Protein 5QK0 (pdb70)

B-factor: mean 42.11, std 13.59, range [22.22, 99.63]

Secondary structure (DSSP, 8-state):
--EEEEEEEEEE-SSEEEEEEEEE-TTS-EEEEEEEEESS-SSSSSSEEEEEEEEE-TTS--EEEEEEEEETTTTEEEEE--EEEPPTT--HHHHHHHHHHHHH----EEEEEEEEEES-TTTB--EEEEEEEEEETTSGGGTS------TT---EEEEEEGGGHHHHHHHHHHHS--EEEHHHHHHHHHHHH-/--EEEEEEEEEE-SSEEEEEEEEE-SSS-EEEEEEEEES------SEEEEEEEEE-TTS--EEEEEEEEETTTTEEEEE-SEEEPPTT--HHHHHHHHHHHHH----EEEEEEEEEES-TTTB--EEEEEEEEEETTSGGGSS------SS---EEEEEEGGGHHHHHHHHHHTT--EEBHHHHHHHHHHHHT-/--B---EEEE--SSEEEEEEEEE-SSS-EEEEEEEEESS----SSEEEEEEEEE-TTS--EEEEEEEEETTTTEEEEE-SEEEPPTT--HHHHHHHHHHHHH----EEEEE---EES-TTTB--EEEEEEEEEETTSGGGSS------TT---EEEEEEGGGHHHHHHHHHHHSSEEEBHHHHHHHHHHHH-/--EEEEEEEEE--SS-EEEEEEEE-SSS-EEEEEEEE-----EEEEEEEE--TTS--EEEEEEEEETTTTEEEEE-SEEEPPTT--HHHHHHHHHHHHT----EEEEE---EES-TTTB--EEEEEEEE--TTSSTTSS------SS---EEEEEEGGGHHHHHHHHHHHSS-EEBHHHHHHHHHHHHT-

Solvent-accessible surface area: 31946 Å² total; per-residue (Å²): 179,20,119,50,82,56,80,60,96,74,19,104,20,65,151,6,51,0,18,35,0,28,10,42,2,33,106,54,121,74,47,86,72,23,0,1,32,48,40,67,100,97,105,37,100,0,10,2,1,0,0,0,0,11,7,69,74,103,92,44,72,55,10,0,0,0,0,50,18,16,35,3,4,42,42,22,62,0,1,4,4,0,22,21,65,17,76,106,92,40,73,22,60,41,0,0,56,66,12,0,68,50,3,1,8,23,123,15,82,68,58,54,47,7,44,31,0,0,4,10,4,16,4,0,13,2,6,16,14,3,0,4,0,36,0,68,12,79,66,91,52,9,77,88,45,77,54,62,66,45,132,23,46,62,24,96,49,25,44,6,3,31,98,47,4,14,124,80,0,56,58,54,42,93,92,48,105,22,23,1,0,0,12,0,9,0,0,1,2,0,25,126,41,65,178,18,111,56,79,60,96,110,92,65,21,98,19,72,133,10,43,2,14,76,0,34,7,47,3,24,111,49,124,68,45,78,81,10,0,0,28,55,47,78,89,92,82,66,2,8,2,1,6,0,0,0,11,2,71,77,93,178,117,156,62,12,0,0,0,0,36,14,15,33,2,3,44,40,21,60,0,0,10,7,0,29,23,66,27,84,95,92,45,77,21,63,46,0,0,57,65,10,0,93,49,6,1,10,24,34,12,85,66,59,48,45,5,47,35,0,0,14,12,1,17,4,0,19,3,7,16,13,3,0,6,0,40,0,70,13,86,61,90,111,6,80,88,50,77,60,61,79,42,140,23,60,65,29,52,59,35,42,5,16,39,110,68,3,13,54,105,0,54,43,35,35,90,141,84,165,10,21,1,4,0,9,0,7,1,0,1,2,0,18,102,33,31,158,59,139,62,97,44,80,60,110,64,18,64,33,68,152,1,12,12,62,35,9,43,19,20,14,78,110,58,54,95,84,99,88,27,6,4,21,51,62,64,53,110,86,75,5,16,2,1,0,0,0,0,10,11,68,79,123,161,101,171,47,14,0,0,0,0,23,13,16,35,3,4,40,38,15,56,0,0,3,3,0,19,24,65,19,78,152,83,50,72,20,60,43,0,0,56,59,11,0,70,53,4,1,8,24,94,13,85,67,57,47,46,4,38,33,0,0,6,22,2,26,20,1,54,2,16,15,15,2,0,5,0,36,0,72,18,81,62,91,96,6,79,88,49,79,51,70,59,39,139,17,63,82,28,98,50,24,41,5,33,29,102,67,3,14,57,98,0,60,57,41,45,91,82,82,175,13,21,2,0,0,11,0,9,0,0,1,2,0,24,133,43,74,189,24,111,68,76,54,57,111,104,80,25,60,45,101,53,2,5,5,23,16,2,24,11,47,6,35,107,58,114,82,54,97,69,34,0,4,54,28,72,110,67,37,3,2,1,0,0,0,7,18,45,111,74,170,126,172,60,26,0,1,0,1,18,35,15,25,9,13,41,48,20,44,1,0,4,2,0,27,24,115,40,83,116,88,42,78,38,62,38,2,0,49,92,14,0,40,47,6,6,16,38,64,22,54,73,50,39,45,6,52,39,0,0,9,15,2,13,7,2,40,8,16,14,27,4,0,3,0,49,5,92,21,97,64,90,66,10,80,94,39,74,81,153,74,46,114,24,69,66,41,51,69,44,48,4,31,33,106,67,2,16,49,102,0,54,39,22,30,39,61,42,84,29,26,0,0,0,10,0,4,0,0,1,2,0,32,112,27,28,172

Sequence (770 aa):
KQYIISEELISEGKWVKLEKTTYMDPTGKTRTWESVKRTTRKEQTADGVAVIPVLQRTLHYECIVLVKQFRPPMGGYCIEFPAGLIDDGETPEAAALRELEEETGYKGDIAECSPAVCMDPGLSNCTIHIVTVTINGDDAENARPKPKPGDGEFVEVISLPKNDLLQRLDALVAEEHLTVDARVYSYALALKHAKQYIISEELISEGKWVKLEKTTYMDPTGKTRTWESVKRTTRKQTADGVAVIPVLQRTLHYECIVLVKQFRPPMGGYCIEFPAGLIDDGETPEAAALRELEEETGYKGDIAECSPAVCMDPGLSNCTIHIVTVTINGDDAENARPKPKPGDGEFVEVISLPKNDLLQRLDALVAEEHLTVDARVYSYALALKHANQYIISEELISEGKWVKLEKTTYMDPTGKTRTWESVKRT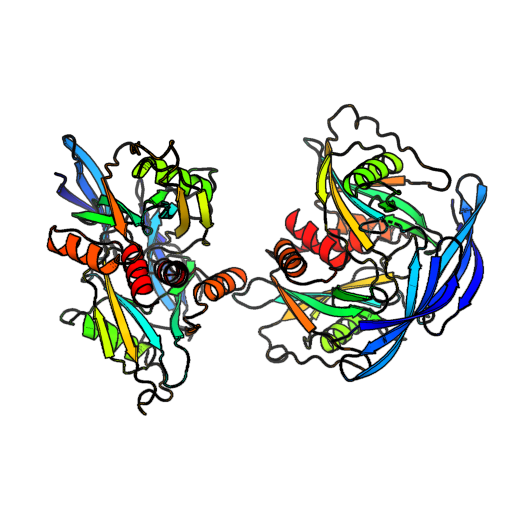TRKQTADGVAVIPVLQRTLHYECIVLVKQFRPPMGGYCIEFPAGLIDDGETPEAAALRELEEETGYKGDIAECSPAVCMDPGLSNCTIHIVTVTINGDDAENARPKPKPGDGEFVEVISLPKNDLLQRLDALVAEEHLTVDARVYSYALALKHAKQYIISEELISEGKWVKLEKTTYMDPTGKTRTWESVKRTTADGVAVIPVLQRTLHYECIVLVKQFRPPMGGYCIEFPAGLIDDGETPEAAALRELEEETGYKGDIAECSPAVCMDPGLSNCTIHIVTVTINGDDAENARPKPKPGDGEFVEVISLPKNDLLQRLDALVAEEHLTVDARRVYSYALALKHAN

Nearest PDB structures (foldseek):
  8ptt-assembly1_A  TM=1.003E+00  e=1.174E-40  Homo sapiens
  8rdz-assembly1_A  TM=1.000E+00  e=2.392E-40  Homo sapiens
  5qj4-assembly1_B  TM=1.000E+00  e=1.906E-39  Homo sapiens
  5qtm-assembly2_D  TM=9.979E-01  e=1.335E-39  Homo sapiens
  2dsb-assembly2_C  TM=9.956E-01  e=1.186E-39  Homo sapiens

Organism: Homo sapiens (NCBI:txid9606)

Foldseek 3Di:
DKDWDDWAWPDDDPFKTWIWTWMADPVGDIDIATAMETPQDDPAQFFKEFEQEWEDEPPDFIWTKWKWDQDVVVRGIEIGGQMDTADVPHHRVRRRQVSCCQQWQFRWAWDDKAGWDDDCVSHYPHTYIYTYTYTHCVDPSNVDRDHNHDPPDDIDMDIGGLLCQLVVVVVVVVPDPYYYDPVSNVSSVVSVVD/DKDWDDKAWDADDPFKGWIWTWMADPVGDIDIATEIETPQDPDQFFKAFEQEWEDDPPDFIWTKWKWFQDVVVRGIEIGGQMDGAHPPGDRVRRRQVSCCQQWQFRWDWPDKAGWDADCVSHYRHTYIYTYTYTHCVDPSNVDRDHNYDVPTDIDMDIDGLQCQLVVVVVCCVPPVYHYDPVSNVSSVCSVVVD/DDWDDWAFDADDDFKGKTKTKDADDPGDIDIAIEMETPQPPAQFFKAFEFEWEDEDVDAIWTKWKWDQDVVVRGIEIGGQMDGADPPHDRVRRRQVSCCQAWQFRWDWDDWAGWDDDCVRYYPHTYIYTYTYTHCPDPSNVDRDHNHDDPDDIDMDIGGLLCQQVVVVVVVVVDVYYYDPVSNVSSVVSVVD/DKDWDDWAWDDDDDFKTWTFTWMADPVGDIDTATAIETPCLFKAFEFEWDDDPPDFIKTKWKWDADVVVRGIEIGGQMDGDDPPDDQVCRHQVSCCQAVVFNWDFPDKDPWDDDCVSHYPRTYIYTYTHGYCVDPSNVPGDHHDDDPDDIDIDMGTLQCQLVVVVVCVVPHDYYYDPVSNVSSVVSVVVD

CATH classification: 3.90.79.10

InterPro domains:
  IPR000086 NUDIX hydrolase domain [PF00293] (60-180)
  IPR000086 NUDIX hydrolase domain [PS51462] (57-197)
  IPR015797 NUDIX hydrolase-like domain superfamily [SSF55811] (16-193)
  IPR020084 NUDIX hydrolase, conserved site [PS00893] (97-118)
  IPR020476 NUDIX hydrolase [PR00502] (92-106)
  IPR020476 NUDIX hydrolase [PR00502] (106-121)

Structure (mmCIF, N/CA/C/O backbone):
data_5QK0
#
_entry.id   5QK0
#
_cell.length_a   49.672
_cell.length_b   60.151
_cell.length_c   79.779
_cell.angle_alpha   79.370
_cell.angle_beta   80.650
_cell.angle_gamma   75.230
#
_symmetry.space_group_name_H-M   'P 1'
#
loop_
_entity.id
_entity.type
_entity.pdbx_description
1 polymer 'ADP-sugar pyrophosphatase'
2 non-polymer 'MAGNESIUM ION'
3 non-polymer 2-(3,5-dimethyl-1H-pyrazol-4-yl)aniline
4 non-polymer 1,2-ETHANEDIOL
5 non-polymer 'CHLORIDE ION'
6 water water
#
loop_
_atom_site.group_PDB
_atom_site.id
_atom_site.type_symbol
_atom_site.label_atom_id
_atom_site.label_alt_id
_atom_site.label_comp_id
_atom_site.label_asym_id
_atom_site.label_entity_id
_atom_site.label_seq_id
_atom_site.pdbx_PDB_ins_code
_atom_site.Cartn_x
_atom_site.Cartn_y
_atom_site.Cartn_z
_atom_site.occupancy
_atom_site.B_iso_or_equiv
_atom_site.auth_seq_id
_atom_site.auth_comp_id
_atom_site.auth_asym_id
_atom_site.auth_atom_id
_atom_site.pdbx_PDB_model_num
ATOM 1 N N . LYS A 1 15 ? 14.940 -1.611 -3.255 1.00 47.99 14 LYS A N 1
ATOM 2 C CA . LYS A 1 15 ? 14.952 -0.667 -2.098 1.00 47.68 14 LYS A CA 1
ATOM 3 C C . LYS A 1 15 ? 13.902 -1.052 -1.051 1.00 46.84 14 LYS A C 1
ATOM 4 O O . LYS A 1 15 ? 14.222 -1.190 0.132 1.00 47.58 14 LYS A O 1
ATOM 10 N N . GLN A 1 16 ? 12.657 -1.217 -1.500 1.00 45.54 15 GLN A N 1
ATOM 11 C CA . GLN A 1 16 ? 11.538 -1.594 -0.632 1.00 44.47 15 GLN A CA 1
ATOM 12 C C . GLN A 1 16 ? 11.123 -3.044 -0.877 1.00 43.79 15 GLN A C 1
ATOM 13 O O . GLN A 1 16 ? 11.115 -3.509 -2.019 1.00 43.43 15 GLN A O 1
ATOM 19 N N . TYR A 1 17 ? 10.771 -3.744 0.201 1.00 43.36 16 TYR A N 1
ATOM 20 C CA . TYR A 1 17 ? 10.430 -5.170 0.136 1.00 43.02 16 TYR A CA 1
ATOM 21 C C . TYR A 1 17 ? 9.546 -5.607 1.302 1.00 42.26 16 TYR A C 1
ATOM 22 O O . TYR A 1 17 ? 9.446 -4.909 2.315 1.00 42.29 16 TYR A O 1
ATOM 31 N N . ILE A 1 18 ? 8.919 -6.772 1.144 1.00 41.26 17 ILE A N 1
ATOM 32 C CA . ILE A 1 18 ? 8.012 -7.325 2.151 1.00 40.69 17 ILE A CA 1
ATOM 33 C C . ILE A 1 18 ? 8.820 -8.054 3.225 1.00 40.35 17 ILE A C 1
ATOM 34 O O . ILE A 1 18 ? 9.716 -8.840 2.908 1.00 40.40 17 ILE A O 1
ATOM 39 N N . ILE A 1 19 ? 8.484 -7.787 4.487 1.00 40.31 18 ILE A N 1
ATOM 40 C CA . ILE A 1 19 ? 9.113 -8.433 5.643 1.00 40.40 18 ILE A CA 1
ATOM 41 C C . ILE A 1 19 ? 8.256 -9.612 6.114 1.00 40.47 18 ILE A C 1
ATOM 42 O O . ILE A 1 19 ? 8.759 -10.729 6.252 1.00 40.59 18 ILE A O 1
ATOM 47 N N . SER A 1 20 ? 6.974 -9.351 6.371 1.00 40.89 19 SER A N 1
ATOM 48 C CA . SER A 1 20 ? 6.042 -10.389 6.826 1.00 41.88 19 SER A CA 1
ATOM 49 C C . SER A 1 20 ? 4.590 -10.064 6.472 1.00 42.47 19 SER A C 1
ATOM 50 O O . SER A 1 20 ? 4.250 -8.908 6.204 1.00 42.17 19 SER A O 1
ATOM 53 N N . GLU A 1 21 ? 3.752 -11.100 6.472 1.00 43.17 20 GLU A N 1
ATOM 54 C CA . GLU A 1 21 ? 2.322 -10.978 6.171 1.00 43.96 20 GLU A CA 1
ATOM 55 C C . GLU A 1 21 ? 1.505 -11.829 7.153 1.00 44.16 20 GLU A C 1
ATOM 56 O O . GLU A 1 21 ? 1.441 -13.054 7.020 1.00 44.08 20 GLU A O 1
ATOM 62 N N . GLU A 1 22 ? 0.900 -11.169 8.142 1.00 44.78 21 GLU A N 1
ATOM 63 C CA . GLU A 1 22 ? 0.103 -11.832 9.178 1.00 45.20 21 GLU A CA 1
ATOM 64 C C . GLU A 1 22 ? -1.385 -11.693 8.877 1.00 46.00 21 GLU A C 1
ATOM 65 O O . GLU A 1 22 ? -1.844 -10.612 8.506 1.00 46.55 21 GLU A O 1
ATOM 67 N N . LEU A 1 23 ? -2.134 -12.780 9.051 1.00 46.37 22 LEU A N 1
ATOM 68 C CA . LEU A 1 23 ? -3.570 -12.789 8.771 1.00 46.69 22 LEU A CA 1
ATOM 69 C C . LEU A 1 23 ? -4.352 -12.048 9.856 1.00 46.72 22 LEU A C 1
ATOM 70 O O . LEU A 1 23 ? -4.135 -12.278 11.047 1.00 46.90 22 LEU A O 1
ATOM 75 N N . ILE A 1 24 ? -5.249 -11.157 9.431 1.00 46.54 23 ILE A N 1
ATOM 76 C CA . ILE A 1 24 ? -6.218 -10.512 10.324 1.00 46.48 23 ILE A CA 1
ATOM 77 C C . ILE A 1 24 ? -7.507 -11.336 10.312 1.00 46.80 23 ILE A C 1
ATOM 78 O O . ILE A 1 24 ? -8.030 -11.689 11.371 1.00 46.34 23 ILE A O 1
ATOM 83 N N . SER A 1 25 ? -8.013 -11.627 9.113 1.00 47.20 24 SER A N 1
ATOM 84 C CA . SER A 1 25 ? -9.228 -12.428 8.939 1.00 47.50 24 SER A CA 1
ATOM 85 C C . SER A 1 25 ? -9.245 -13.110 7.569 1.00 47.53 24 SER A C 1
ATOM 86 O O . SER A 1 25 ? -8.774 -12.536 6.587 1.00 47.07 24 SER A O 1
ATOM 89 N N . GLU A 1 26 ? -9.783 -14.330 7.520 1.00 47.36 25 GLU A N 1
ATOM 90 C CA . GLU A 1 26 ? -9.942 -15.088 6.274 1.00 47.27 25 GLU A CA 1
ATOM 91 C C . GLU A 1 26 ? -11.384 -15.573 6.139 1.00 47.27 25 GLU A C 1
ATOM 92 O O . GLU A 1 26 ? -11.854 -16.367 6.958 1.00 47.43 25 GLU A O 1
ATOM 98 N N . GLY A 1 27 ? -12.075 -15.084 5.109 1.00 46.27 26 GLY A N 1
ATOM 99 C CA . GLY A 1 27 ? -13.397 -15.585 4.735 1.00 45.58 26 GLY A CA 1
ATOM 100 C C . GLY A 1 27 ? -13.283 -16.723 3.737 1.00 44.89 26 GLY A C 1
ATOM 101 O O . GLY A 1 27 ? -12.189 -17.237 3.486 1.00 44.83 26 GLY A O 1
ATOM 102 N N . LYS A 1 28 ? -14.420 -17.122 3.176 1.00 44.82 27 LYS A N 1
ATOM 103 C CA . LYS A 1 28 ? -14.460 -18.143 2.126 1.00 44.59 27 LYS A CA 1
ATOM 104 C C . LYS A 1 28 ? -13.809 -17.673 0.822 1.00 44.51 27 LYS A C 1
ATOM 105 O O . LYS A 1 28 ? -13.183 -18.471 0.119 1.00 44.90 27 LYS A O 1
ATOM 107 N N . TRP A 1 29 ? -13.957 -16.382 0.515 1.00 44.12 28 TRP A N 1
ATOM 108 C CA . TRP A 1 29 ? -13.511 -15.798 -0.758 1.00 43.95 28 TRP A CA 1
ATOM 109 C C . TRP A 1 29 ? -12.407 -14.732 -0.640 1.00 43.56 28 TRP A C 1
ATOM 110 O O . TRP A 1 29 ? -11.562 -14.632 -1.533 1.00 42.83 28 TRP A O 1
ATOM 121 N N . VAL A 1 30 ? -12.421 -13.942 0.438 1.00 43.51 29 VAL A N 1
ATOM 122 C CA . VAL A 1 30 ? -11.480 -12.828 0.634 1.00 42.99 29 VAL A CA 1
ATOM 123 C C . VAL A 1 30 ? -10.828 -12.914 2.017 1.00 42.84 29 VAL A C 1
ATOM 124 O O . VAL A 1 30 ? -11.472 -13.328 2.987 1.00 42.16 29 VAL A O 1
ATOM 128 N N . LYS A 1 31 ? -9.554 -12.518 2.093 1.00 42.20 30 LYS A N 1
ATOM 129 C CA . LYS A 1 31 ? -8.819 -12.425 3.359 1.00 42.68 30 LYS A CA 1
ATOM 130 C C . LYS A 1 31 ? -8.121 -11.069 3.505 1.00 42.40 30 LYS A C 1
ATOM 131 O O . LYS A 1 31 ? -7.703 -10.462 2.514 1.00 41.23 30 LYS A O 1
ATOM 137 N N . LEU A 1 32 ? -8.001 -10.613 4.752 1.00 42.04 31 LEU A N 1
ATOM 138 C CA . LEU A 1 32 ? -7.340 -9.355 5.091 1.00 42.04 31 LEU A CA 1
ATOM 139 C C . LEU A 1 32 ? -6.054 -9.670 5.852 1.00 41.87 31 LEU A C 1
ATOM 140 O O . LEU A 1 32 ? -6.098 -10.348 6.882 1.00 41.79 31 LEU A O 1
ATOM 145 N N . GLU A 1 33 ? -4.921 -9.187 5.335 1.00 40.97 32 GLU A N 1
ATOM 146 C CA . GLU A 1 33 ? -3.601 -9.433 5.924 1.00 40.43 32 GLU A CA 1
ATOM 147 C C . GLU A 1 33 ? -2.953 -8.134 6.398 1.00 40.05 32 GLU A C 1
ATOM 148 O O . GLU A 1 33 ? -3.101 -7.093 5.757 1.00 39.21 32 GLU A O 1
ATOM 154 N N . LYS A 1 34 ? -2.239 -8.210 7.521 1.00 39.53 33 LYS A N 1
ATOM 155 C CA . LYS A 1 34 ? -1.386 -7.122 7.999 1.00 39.52 33 LYS A CA 1
ATOM 156 C C . LYS A 1 34 ? 0.012 -7.318 7.418 1.00 39.43 33 LYS A C 1
ATOM 157 O O . LYS A 1 34 ? 0.760 -8.184 7.875 1.00 40.19 33 LYS A O 1
ATOM 159 N N . THR A 1 35 ? 0.345 -6.526 6.398 1.00 39.13 34 THR A N 1
ATOM 160 C CA . THR A 1 35 ? 1.638 -6.608 5.713 1.00 38.94 34 THR A CA 1
ATOM 161 C C . THR A 1 35 ? 2.647 -5.678 6.382 1.00 38.77 34 THR A C 1
ATOM 162 O O . THR A 1 35 ? 2.336 -4.517 6.635 1.00 38.82 34 THR A O 1
ATOM 166 N N . THR A 1 36 ? 3.843 -6.196 6.667 1.00 38.85 35 THR A N 1
ATOM 167 C CA . THR A 1 36 ? 4.958 -5.394 7.182 1.00 38.78 35 THR A CA 1
ATOM 168 C C . THR A 1 36 ? 6.015 -5.287 6.089 1.00 38.40 35 THR A C 1
ATOM 169 O O . THR A 1 36 ? 6.377 -6.294 5.473 1.00 38.31 35 THR A O 1
ATOM 173 N N . TYR A 1 37 ? 6.508 -4.071 5.856 1.00 38.38 36 TYR A N 1
ATOM 174 C CA . TYR A 1 37 ? 7.454 -3.806 4.769 1.00 38.56 36 TYR A CA 1
ATOM 175 C C . TYR A 1 37 ? 8.500 -2.765 5.151 1.00 39.73 36 TYR A C 1
ATOM 176 O O . TYR A 1 37 ? 8.323 -2.010 6.111 1.00 39.85 36 TYR A O 1
ATOM 185 N N . MET A 1 38 ? 9.583 -2.740 4.375 1.00 41.41 37 MET A N 1
ATOM 186 C CA . MET A 1 38 ? 10.684 -1.798 4.556 1.00 42.45 37 MET A CA 1
ATOM 187 C C . MET A 1 38 ? 10.527 -0.639 3.572 1.00 43.04 37 MET A C 1
ATOM 188 O O . MET A 1 38 ? 10.354 -0.868 2.373 1.00 42.38 37 MET A O 1
ATOM 193 N N . ASP A 1 39 ? 10.581 0.594 4.081 1.00 43.70 38 ASP A N 1
ATOM 194 C CA . ASP A 1 39 ? 10.527 1.805 3.245 1.00 44.14 38 ASP A CA 1
ATOM 195 C C . ASP A 1 39 ? 11.958 2.181 2.791 1.00 45.08 38 ASP A C 1
ATOM 196 O O . ASP A 1 39 ? 12.927 1.593 3.284 1.00 45.27 38 ASP A O 1
ATOM 201 N N . PRO A 1 40 ? 12.103 3.146 1.856 1.00 46.37 39 PRO A N 1
ATOM 202 C CA . PRO A 1 40 ? 13.436 3.400 1.292 1.00 47.60 39 PRO A CA 1
ATOM 203 C C . PRO A 1 40 ? 14.411 4.173 2.200 1.00 48.55 39 PRO A C 1
ATOM 204 O O . PRO A 1 40 ? 15.596 4.253 1.872 1.00 49.33 39 PRO A O 1
ATOM 208 N N . THR A 1 41 ? 13.923 4.734 3.311 1.00 49.76 40 THR A N 1
ATOM 209 C CA . THR A 1 41 ? 14.789 5.338 4.335 1.00 50.16 40 THR A CA 1
ATOM 210 C C . THR A 1 41 ? 15.364 4.316 5.332 1.00 50.60 40 THR A C 1
ATOM 211 O O . THR A 1 41 ? 16.251 4.659 6.117 1.00 50.64 40 THR A O 1
ATOM 215 N N . GLY A 1 42 ? 14.860 3.078 5.303 1.00 51.23 41 GLY A N 1
ATOM 216 C CA . GLY A 1 42 ? 15.290 2.017 6.222 1.00 51.75 41 GLY A CA 1
ATOM 217 C C . GLY A 1 42 ? 14.380 1.807 7.426 1.00 51.82 41 GLY A C 1
ATOM 218 O O . GLY A 1 42 ? 14.734 1.059 8.340 1.00 51.69 41 GLY A O 1
ATOM 219 N N . LYS A 1 43 ? 13.210 2.450 7.424 1.00 52.23 42 LYS A N 1
ATOM 220 C CA . LYS A 1 43 ? 12.222 2.329 8.500 1.00 52.62 42 LYS A CA 1
ATOM 221 C C . LYS A 1 43 ? 11.209 1.224 8.180 1.00 52.76 42 LYS A C 1
ATOM 222 O O . LYS A 1 43 ? 10.880 0.992 7.014 1.00 52.68 42 LYS A O 1
ATOM 228 N N . THR A 1 44 ? 10.717 0.560 9.226 1.00 52.47 43 THR A N 1
ATOM 229 C CA . THR A 1 44 ? 9.688 -0.474 9.098 1.00 52.23 43 THR A CA 1
ATOM 230 C C . THR A 1 44 ? 8.299 0.165 9.188 1.00 51.84 43 THR A C 1
ATOM 231 O O . THR A 1 44 ? 8.050 0.996 10.064 1.00 51.72 43 THR A O 1
ATOM 235 N N . ARG A 1 45 ? 7.411 -0.227 8.274 1.00 51.63 44 ARG A N 1
ATOM 236 C CA . ARG A 1 45 ? 6.032 0.272 8.222 1.00 51.25 44 ARG A CA 1
ATOM 237 C C . ARG A 1 45 ? 5.055 -0.881 8.001 1.00 50.19 44 ARG A C 1
ATOM 238 O O . ARG A 1 45 ? 5.446 -1.947 7.516 1.00 49.25 44 ARG A O 1
ATOM 246 N N . THR A 1 46 ? 3.790 -0.655 8.357 1.00 49.57 45 THR A N 1
ATOM 247 C CA . THR A 1 46 ? 2.725 -1.651 8.194 1.00 49.33 45 THR A CA 1
ATOM 248 C C . THR A 1 46 ? 1.698 -1.221 7.146 1.00 48.40 45 THR A C 1
ATOM 249 O O . THR A 1 46 ? 1.563 -0.032 6.843 1.00 48.06 45 THR A O 1
ATOM 253 N N . TRP A 1 47 ? 0.978 -2.205 6.608 1.00 47.68 46 TRP A N 1
ATOM 254 C CA . TRP A 1 47 ? -0.003 -1.986 5.543 1.00 47.05 46 TRP A CA 1
ATOM 255 C C . TRP A 1 47 ? -1.053 -3.105 5.538 1.00 46.38 46 TRP A C 1
ATOM 256 O O . TRP A 1 47 ? -0.732 -4.260 5.264 1.00 47.56 46 TRP A O 1
ATOM 267 N N . GLU A 1 48 ? -2.293 -2.764 5.882 1.00 45.44 47 GLU A N 1
ATOM 268 C CA . GLU A 1 48 ? -3.437 -3.670 5.713 1.00 44.93 47 GLU A CA 1
ATOM 269 C C . GLU A 1 48 ? -3.720 -3.956 4.230 1.00 44.04 47 GLU A C 1
ATOM 270 O O . GLU A 1 48 ? -4.108 -3.053 3.484 1.00 43.51 47 GLU A O 1
ATOM 276 N N . SER A 1 49 ? -3.529 -5.213 3.823 1.00 42.98 48 SER A N 1
ATOM 277 C CA . SER A 1 49 ? -3.668 -5.641 2.426 1.00 42.18 48 SER A CA 1
ATOM 278 C C . SER A 1 49 ? -4.768 -6.692 2.271 1.00 42.26 48 SER A C 1
ATOM 279 O O . SER A 1 49 ? -4.849 -7.632 3.067 1.00 42.39 48 SER A O 1
ATOM 282 N N . VAL A 1 50 ? -5.596 -6.529 1.236 1.00 41.81 49 VAL A N 1
ATOM 283 C CA . VAL A 1 50 ? -6.687 -7.459 0.917 1.00 40.96 49 VAL A CA 1
ATOM 284 C C . VAL A 1 50 ? -6.200 -8.447 -0.143 1.00 40.49 49 VAL A C 1
ATOM 285 O O . VAL A 1 50 ? -5.466 -8.056 -1.060 1.00 39.91 49 VAL A O 1
ATOM 289 N N . LYS A 1 51 ? -6.603 -9.712 -0.010 0.80 40.28 50 LYS A N 1
ATOM 290 C CA . LYS A 1 51 ? -6.243 -10.766 -0.966 0.80 40.41 50 LYS A CA 1
ATOM 291 C C . LYS A 1 51 ? -7.386 -11.765 -1.150 0.80 40.44 50 LYS A C 1
ATOM 292 O O . LYS A 1 51 ? -8.168 -12.000 -0.226 0.80 40.42 50 LYS A O 1
ATOM 298 N N . ARG A 1 52 ? -7.470 -12.345 -2.347 0.80 40.40 51 ARG A N 1
ATOM 299 C CA . ARG A 1 52 ? -8.449 -13.396 -2.646 0.80 40.29 51 ARG A CA 1
ATOM 300 C C . ARG A 1 52 ? -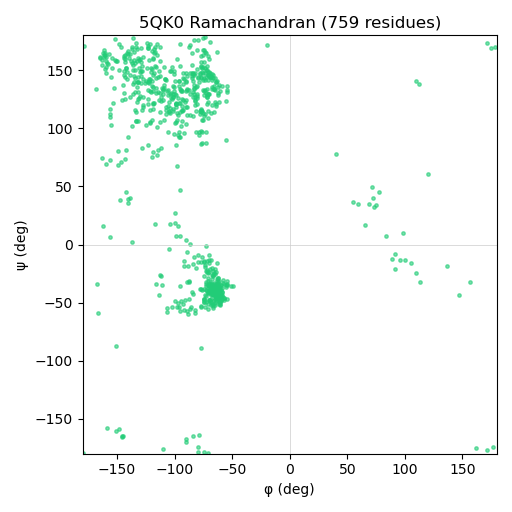7.903 -14.758 -2.223 0.80 40.40 51 ARG A C 1
ATOM 301 O O . ARG A 1 52 ? -6.706 -15.024 -2.359 0.80 40.35 51 ARG A O 1
ATOM 309 N N . THR A 1 53 ? -8.789 -15.611 -1.715 1.00 40.47 52 THR A N 1
ATOM 310 C CA . THR A 1 53 ? -8.434 -16.985 -1.310 1.00 40.90 52 THR A CA 1
ATOM 311 C C . THR A 1 53 ? -8.455 -17.961 -2.496 1.00 41.38 52 THR A C 1
ATOM 312 O O . THR A 1 53 ? -7.908 -19.062 -2.401 1.00 40.72 52 THR A O 1
ATOM 316 N N . THR A 1 54 ? -9.094 -17.561 -3.599 1.00 41.93 53 THR A N 1
ATOM 317 C CA . THR A 1 54 ? -9.269 -18.418 -4.778 1.00 43.05 53 THR A CA 1
ATOM 318 C C . THR A 1 54 ? -8.032 -18.573 -5.681 1.00 43.95 53 THR A C 1
ATOM 319 O O . THR A 1 54 ? -8.006 -19.473 -6.523 1.00 45.03 53 THR A O 1
ATOM 323 N N . ARG A 1 55 ? -7.025 -17.711 -5.520 1.00 44.95 54 ARG A N 1
ATOM 324 C CA . ARG A 1 55 ? -5.803 -17.779 -6.339 1.00 45.83 54 ARG A CA 1
ATOM 325 C C . ARG A 1 55 ? -4.886 -18.913 -5.882 1.00 46.59 54 ARG A C 1
ATOM 326 O O . ARG A 1 55 ? -4.892 -19.287 -4.706 1.00 46.86 54 ARG A O 1
ATOM 334 N N . LYS A 1 56 ? -4.103 -19.452 -6.817 1.00 47.17 55 LYS A N 1
ATOM 335 C CA . LYS A 1 56 ? -3.154 -20.532 -6.521 1.00 48.15 55 LYS A CA 1
ATOM 336 C C . LYS A 1 56 ? -1.939 -20.506 -7.462 1.00 47.89 55 LYS A C 1
ATOM 337 O O . LYS A 1 56 ? -0.922 -19.894 -7.127 1.00 47.62 55 LYS A O 1
ATOM 339 N N . GLU A 1 57 ? -2.047 -21.153 -8.625 1.00 47.88 56 GLU A N 1
ATOM 340 C CA . GLU A 1 57 ? -0.938 -21.262 -9.583 1.00 47.67 56 GLU A CA 1
ATOM 341 C C . GLU A 1 57 ? -1.084 -20.351 -10.809 1.00 47.21 56 GLU A C 1
ATOM 342 O O . GLU A 1 57 ? -0.180 -20.300 -11.646 1.00 48.02 56 GLU A O 1
ATOM 344 N N . GLN A 1 58 ? -2.208 -19.638 -10.917 1.00 45.99 57 GLN A N 1
ATOM 345 C CA . GLN A 1 58 ? -2.477 -18.777 -12.069 1.00 44.63 57 GLN A CA 1
ATOM 346 C C . GLN A 1 58 ? -1.626 -17.508 -12.030 1.00 43.59 57 GLN A C 1
ATOM 347 O O . GLN A 1 58 ? -1.311 -16.992 -10.956 1.00 44.11 57 GLN A O 1
ATOM 349 N N . THR A 1 59 ? -1.270 -17.014 -13.214 1.00 42.20 58 THR A N 1
ATOM 350 C CA . THR A 1 59 ? -0.494 -15.775 -13.358 1.00 41.32 58 THR A CA 1
ATOM 351 C C . THR A 1 59 ? -1.261 -14.533 -12.885 1.00 40.01 58 THR A C 1
ATOM 352 O O . THR A 1 59 ? -0.650 -13.520 -12.536 1.00 40.98 58 THR A O 1
ATOM 356 N N . ALA A 1 60 ? -2.592 -14.614 -12.900 1.00 37.82 59 ALA A N 1
ATOM 357 C CA . ALA A 1 60 ? -3.456 -13.586 -12.329 1.00 35.82 59 ALA A CA 1
ATOM 358 C C . ALA A 1 60 ? -4.720 -14.216 -11.749 1.00 34.33 59 ALA A C 1
ATOM 359 O O . ALA A 1 60 ? -4.987 -15.404 -11.961 1.00 33.57 59 ALA A O 1
ATOM 361 N N . ASP A 1 61 ? -5.494 -13.412 -11.025 1.00 32.61 60 ASP A N 1
ATOM 362 C CA . ASP A 1 61 ? -6.751 -13.873 -10.425 1.00 31.71 60 ASP A CA 1
ATOM 363 C C . ASP A 1 61 ? -7.820 -14.123 -11.481 1.00 30.63 60 ASP A C 1
ATOM 364 O O . ASP A 1 61 ? -8.482 -15.162 -11.460 1.00 30.40 60 ASP A O 1
ATOM 369 N N . GLY A 1 62 ? -7.985 -13.166 -12.394 1.00 28.88 61 GLY A N 1
ATOM 370 C CA . GLY A 1 62 ? -9.023 -13.247 -13.417 1.00 27.98 61 GLY A CA 1
ATOM 371 C C . GLY A 1 62 ? -8.646 -12.648 -14.751 1.00 27.36 61 GLY A C 1
ATOM 372 O O . GLY A 1 62 ? -7.470 -12.418 -15.047 1.00 26.19 61 GLY A O 1
ATOM 373 N N . VAL A 1 63 ? -9.671 -12.425 -15.567 1.00 26.74 62 VAL A N 1
ATOM 374 C CA . VAL A 1 63 ? -9.520 -11.790 -16.868 1.00 26.53 62 VAL A CA 1
ATOM 375 C C . VAL A 1 63 ? -10.614 -10.759 -17.072 1.00 26.34 62 VAL A C 1
ATOM 376 O O . VAL A 1 63 ? -11.710 -10.898 -16.533 1.00 26.42 62 VAL A O 1
ATOM 380 N N . ALA A 1 64 ? -10.287 -9.724 -17.837 1.00 26.05 63 ALA A N 1
ATOM 381 C CA . ALA A 1 64 ? -11.250 -8.755 -18.333 1.00 26.26 63 ALA A CA 1
ATOM 382 C C . ALA A 1 64 ? -11.197 -8.842 -19.848 1.00 25.49 63 ALA A C 1
ATOM 383 O O . ALA A 1 64 ? -10.112 -8.840 -20.429 1.00 26.09 63 ALA A O 1
ATOM 385 N N . VAL A 1 65 ? -12.364 -8.936 -20.482 1.00 25.66 64 VAL A N 1
ATOM 386 C CA . VAL A 1 65 ? -12.451 -9.101 -21.931 1.00 25.53 64 VAL A CA 1
ATOM 387 C C . VAL A 1 65 ? -12.867 -7.777 -22.553 1.00 25.26 64 VAL A C 1
ATOM 388 O O . VAL A 1 65 ? -13.903 -7.232 -22.191 1.00 25.06 64 VAL A O 1
ATOM 392 N N . ILE A 1 66 ? -12.049 -7.261 -23.467 1.00 25.47 65 ILE A N 1
ATOM 393 C CA . ILE A 1 66 ? -12.429 -6.121 -24.303 1.00 25.72 65 ILE A CA 1
ATOM 394 C C . ILE A 1 66 ? -12.943 -6.710 -25.622 1.00 25.59 65 ILE A C 1
ATOM 395 O O . ILE A 1 66 ? -12.138 -7.045 -26.492 1.00 24.85 65 ILE A O 1
ATOM 400 N N . PRO A 1 67 ? -14.281 -6.865 -25.765 1.00 25.48 66 PRO A N 1
ATOM 401 C CA . PRO A 1 67 ? -14.813 -7.591 -26.907 1.00 25.35 66 PRO A CA 1
ATOM 402 C C . PRO A 1 67 ? -15.251 -6.639 -28.020 1.00 25.56 66 PRO A C 1
ATOM 403 O O . PRO A 1 67 ? -16.227 -5.902 -27.856 1.00 25.86 66 PRO A O 1
ATOM 407 N N . VAL A 1 68 ? -14.521 -6.660 -29.132 1.00 25.68 67 VAL A N 1
ATOM 408 C CA . VAL A 1 68 ? -14.771 -5.761 -30.259 1.00 25.74 67 VAL A CA 1
ATOM 409 C C . VAL A 1 68 ? -15.676 -6.471 -31.268 1.00 25.70 67 VAL A C 1
ATOM 410 O O . VAL A 1 68 ? -15.225 -7.335 -32.028 1.00 25.58 67 VAL A O 1
ATOM 414 N N . LEU A 1 69 ? -16.960 -6.117 -31.253 1.00 25.82 68 LEU A N 1
ATOM 415 C CA . LEU A 1 69 ? -17.939 -6.696 -32.166 1.00 26.29 68 LEU A CA 1
ATOM 416 C C . LEU A 1 69 ? -17.778 -6.063 -33.545 1.00 27.24 68 LEU A C 1
ATOM 417 O O . LEU A 1 69 ? -18.023 -4.867 -33.710 1.00 26.94 68 LEU A O 1
ATOM 422 N N . GLN A 1 70 ? -17.358 -6.874 -34.517 1.00 27.96 69 GLN A N 1
ATOM 423 C CA . GLN A 1 70 ? -17.117 -6.426 -35.891 1.00 28.92 69 GLN A CA 1
ATOM 424 C C . GLN A 1 70 ? -18.177 -7.003 -36.825 1.00 30.20 69 GLN A C 1
ATOM 425 O O . GLN A 1 70 ? -18.492 -8.195 -36.760 1.00 30.61 69 GLN A O 1
ATOM 431 N N . ARG A 1 71 ? -18.721 -6.147 -37.688 1.00 31.78 70 ARG A N 1
ATOM 432 C CA . ARG A 1 71 ? -19.845 -6.507 -38.550 1.00 33.32 70 ARG A CA 1
ATOM 433 C C . ARG A 1 71 ? -19.775 -5.649 -39.816 1.00 33.65 70 ARG A C 1
ATOM 434 O O . ARG A 1 71 ? -19.534 -4.442 -39.739 1.00 33.05 70 ARG A O 1
ATOM 442 N N . THR A 1 72 ? -19.958 -6.283 -40.973 1.00 34.20 71 THR A N 1
ATOM 443 C CA . THR A 1 72 ? -19.871 -5.604 -42.267 1.00 34.39 71 THR A CA 1
ATOM 444 C C . THR A 1 72 ? -20.943 -4.526 -42.385 1.00 34.33 71 THR A C 1
ATOM 445 O O . THR A 1 72 ? -22.115 -4.798 -42.141 1.00 34.96 71 THR A O 1
ATOM 449 N N . LEU A 1 73 ? -20.522 -3.314 -42.752 1.00 35.00 72 LEU A N 1
ATOM 450 C CA . LEU A 1 73 ? -21.387 -2.121 -42.791 1.00 34.94 72 LEU A CA 1
ATOM 451 C C . LEU A 1 73 ? -22.007 -1.786 -41.421 1.00 34.76 72 LEU A C 1
ATOM 452 O O . LEU A 1 73 ? -23.150 -1.316 -41.338 1.00 34.79 72 LEU A O 1
ATOM 457 N N . HIS A 1 74 ? -21.244 -2.043 -40.357 1.00 33.74 73 HIS A N 1
ATOM 458 C CA . HIS A 1 74 ? -21.553 -1.567 -39.008 1.00 33.15 73 HIS A CA 1
ATOM 459 C C . HIS A 1 74 ? -20.295 -0.949 -38.424 1.00 32.44 73 HIS A C 1
ATOM 460 O O . HIS A 1 74 ? -19.185 -1.414 -38.698 1.00 32.53 73 HIS A O 1
ATOM 467 N N . TYR A 1 75 ? -20.464 0.110 -37.636 1.00 31.40 74 TYR A N 1
ATOM 468 C CA . TYR A 1 75 ? -19.367 0.625 -36.827 1.00 30.46 74 TYR A CA 1
ATOM 469 C C . TYR A 1 75 ? -19.075 -0.414 -35.748 1.00 28.89 74 TYR A C 1
ATOM 470 O O . TYR A 1 75 ? -19.991 -1.094 -35.277 1.00 27.84 74 TYR A O 1
ATOM 479 N N . GLU A 1 76 ? -17.801 -0.548 -35.387 1.00 28.54 75 GLU A N 1
ATOM 480 C CA . GLU A 1 76 ? -17.380 -1.505 -34.356 1.00 28.82 75 GLU A CA 1
ATOM 481 C C . GLU A 1 76 ? -18.029 -1.163 -33.016 1.00 27.98 75 GLU A C 1
ATOM 482 O O . GLU A 1 76 ? -18.106 0.013 -32.649 1.00 28.46 75 GLU A O 1
ATOM 488 N N . CYS A 1 77 ? -18.505 -2.188 -32.305 1.00 27.33 76 CYS A N 1
ATOM 489 C CA . CYS A 1 77 ? -19.094 -2.017 -30.974 1.00 26.29 76 CYS A CA 1
ATOM 490 C C . CYS A 1 77 ? -18.245 -2.699 -29.912 1.00 25.63 76 CYS A C 1
ATOM 491 O O . CYS A 1 77 ? -17.668 -3.759 -30.162 1.00 25.19 76 CYS A O 1
ATOM 494 N N . ILE A 1 78 ? -18.180 -2.076 -28.736 1.00 24.73 77 ILE A N 1
ATOM 495 C CA . ILE A 1 78 ? -17.608 -2.690 -27.540 1.00 24.51 77 ILE A CA 1
ATOM 496 C C . ILE A 1 78 ? -18.759 -3.332 -26.767 1.00 24.29 77 ILE A C 1
ATOM 497 O O . ILE A 1 78 ? -19.748 -2.659 -26.451 1.00 24.19 77 ILE A O 1
ATOM 502 N N . VAL A 1 79 ? -18.632 -4.627 -26.478 1.00 23.74 78 VAL A N 1
ATOM 503 C CA . VAL A 1 79 ? -19.672 -5.378 -25.779 1.00 24.05 78 VAL A CA 1
ATOM 504 C C . VAL A 1 79 ? -19.410 -5.284 -24.279 1.00 24.52 78 VAL A C 1
ATOM 505 O O . VAL A 1 79 ? -18.365 -5.720 -23.796 1.00 24.43 78 VAL A O 1
ATOM 509 N N . LEU A 1 80 ? -20.362 -4.701 -23.556 1.00 24.66 79 LEU A N 1
ATOM 510 C CA . LEU A 1 80 ? -20.261 -4.522 -22.112 1.00 24.91 79 LEU A CA 1
ATOM 511 C C . LEU A 1 80 ? -21.378 -5.296 -21.426 1.00 25.64 79 LEU A C 1
ATOM 512 O O . LEU A 1 80 ? -22.349 -5.707 -22.069 1.00 25.61 79 LEU A O 1
ATOM 517 N N . VAL A 1 81 ? -21.229 -5.486 -20.117 1.00 26.52 80 VAL A N 1
ATOM 518 C CA . VAL A 1 81 ? -22.204 -6.230 -19.312 1.00 27.54 80 VAL A CA 1
ATOM 519 C C . VAL A 1 81 ? -22.688 -5.387 -18.135 1.00 28.37 80 VAL A C 1
ATOM 520 O O . VAL A 1 81 ? -21.903 -4.662 -17.526 1.00 28.73 80 VAL A O 1
ATOM 524 N N . LYS A 1 82 ? -23.985 -5.484 -17.842 1.00 30.05 81 LYS A N 1
ATOM 525 C CA . LYS A 1 82 ? -24.611 -4.804 -16.708 1.00 31.30 81 LYS A CA 1
ATOM 526 C C . LYS A 1 82 ? -24.994 -5.859 -15.668 1.00 31.86 81 LYS A C 1
ATOM 527 O O . LYS A 1 82 ? -25.708 -6.814 -15.986 1.00 32.02 81 LYS A O 1
ATOM 533 N N . GLN A 1 83 ? -24.511 -5.679 -14.437 1.00 32.50 82 GLN A N 1
ATOM 534 C CA . GLN A 1 83 ? -24.708 -6.638 -13.344 1.00 33.44 82 GLN A CA 1
ATOM 535 C C . GLN A 1 83 ? -24.915 -5.918 -12.019 1.00 33.84 82 GLN A C 1
ATOM 536 O O . GLN A 1 83 ? -24.275 -4.894 -11.767 1.00 33.60 82 GLN A O 1
ATOM 542 N N . PHE A 1 84 ? -25.775 -6.476 -11.166 1.00 34.07 83 PHE A N 1
ATOM 543 C CA . PHE A 1 84 ? -25.852 -6.054 -9.768 1.00 34.04 83 PHE A CA 1
ATOM 544 C C . PHE A 1 84 ? -24.610 -6.566 -9.046 1.00 33.77 83 PHE A C 1
ATOM 545 O O . PHE A 1 84 ? -24.287 -7.752 -9.127 1.00 33.60 83 PHE A O 1
ATOM 553 N N . ARG A 1 85 ? -23.927 -5.662 -8.349 1.00 33.89 84 ARG A N 1
ATOM 554 C CA . ARG A 1 85 ? -22.701 -5.977 -7.626 1.00 33.84 84 ARG A CA 1
ATOM 555 C C . ARG A 1 85 ? -22.918 -5.671 -6.142 1.00 34.38 84 ARG A C 1
ATOM 556 O O . ARG A 1 85 ? -22.986 -4.498 -5.767 1.00 34.35 84 ARG A O 1
ATOM 564 N N . PRO A 1 86 ? -23.047 -6.722 -5.297 1.00 35.21 85 PRO A N 1
ATOM 565 C CA . PRO A 1 86 ? -23.331 -6.525 -3.864 1.00 35.89 85 PRO A CA 1
ATOM 566 C C . PRO A 1 86 ? -22.377 -5.608 -3.079 1.00 36.43 85 PRO A C 1
ATOM 567 O O . PRO A 1 86 ? -22.846 -4.904 -2.185 1.00 37.19 85 PRO A O 1
ATOM 571 N N . PRO A 1 87 ? -21.063 -5.604 -3.399 1.00 37.04 86 PRO A N 1
ATOM 572 C CA . PRO A 1 87 ? -20.178 -4.626 -2.743 1.00 37.35 86 PRO A CA 1
ATOM 573 C C . PRO A 1 87 ? -20.529 -3.167 -3.050 1.00 38.08 86 PRO A C 1
ATOM 574 O O . PRO A 1 87 ? -20.555 -2.340 -2.138 1.00 38.81 86 PRO A O 1
ATOM 578 N N . MET A 1 88 ? -20.804 -2.868 -4.317 1.00 37.89 87 MET A N 1
ATOM 579 C CA . MET A 1 88 ? -21.222 -1.521 -4.728 1.00 37.53 87 MET A CA 1
ATOM 580 C C . MET A 1 88 ? -22.637 -1.143 -4.279 1.00 37.39 87 MET A C 1
ATOM 581 O O . MET A 1 88 ? -22.943 0.045 -4.157 1.00 37.88 87 MET A O 1
ATOM 586 N N . GLY A 1 89 ? -23.491 -2.140 -4.046 1.00 37.25 88 GLY A N 1
ATOM 587 C CA . GLY A 1 89 ? -24.878 -1.908 -3.645 1.00 36.98 88 GLY A CA 1
ATOM 588 C C . GLY A 1 89 ? -25.726 -1.370 -4.784 1.00 36.65 88 GLY A C 1
ATOM 589 O O . GLY A 1 89 ? -26.572 -0.498 -4.579 1.00 36.90 88 GLY A O 1
ATOM 590 N N . GLY A 1 90 ? -25.499 -1.900 -5.983 1.00 35.46 89 GLY A N 1
ATOM 591 C CA . GLY A 1 90 ? -26.167 -1.417 -7.186 1.00 35.12 89 GLY A CA 1
ATOM 592 C C . GLY A 1 90 ? -25.599 -2.013 -8.460 1.00 34.60 89 GLY A C 1
ATOM 593 O O . GLY A 1 90 ? -24.702 -2.859 -8.419 1.00 33.91 89 GLY A O 1
ATOM 594 N N . TYR A 1 91 ? -26.126 -1.557 -9.592 1.00 34.87 90 TYR A N 1
ATOM 595 C CA . TYR A 1 91 ? -25.740 -2.082 -10.903 1.00 34.45 90 TYR A CA 1
ATOM 596 C C . TYR A 1 91 ? -24.473 -1.412 -11.434 1.00 33.52 90 TYR A C 1
ATOM 597 O O . TYR A 1 91 ? -24.230 -0.232 -11.171 1.00 34.16 90 TYR A O 1
ATOM 606 N N . CYS A 1 92 ? -23.670 -2.183 -12.169 1.00 32.57 91 CYS A N 1
ATOM 607 C CA . CYS A 1 92 ? -22.389 -1.719 -12.702 1.00 31.58 91 CYS A CA 1
ATOM 608 C C . CYS A 1 92 ? -22.211 -2.122 -14.160 1.00 30.76 91 CYS A C 1
ATOM 609 O O . CYS A 1 92 ? -22.558 -3.239 -14.537 1.00 30.62 91 CYS A O 1
ATOM 612 N N . ILE A 1 93 ? -21.656 -1.211 -14.962 1.00 29.82 92 ILE A N 1
ATOM 613 C CA . ILE A 1 93 ? -21.351 -1.473 -16.373 1.00 28.69 92 ILE A CA 1
ATOM 614 C C . ILE A 1 93 ? -19.855 -1.756 -16.502 1.00 27.91 92 ILE A C 1
ATOM 615 O O . ILE A 1 93 ? -19.023 -0.885 -16.226 1.00 27.88 92 ILE A O 1
ATOM 620 N N . GLU A 1 94 ? -19.527 -2.976 -16.925 1.00 26.50 93 GLU A N 1
ATOM 621 C CA . GLU A 1 94 ? -18.150 -3.464 -16.942 1.00 26.12 93 GLU A CA 1
ATOM 622 C C . GLU A 1 94 ? -17.838 -4.179 -18.246 1.00 25.52 93 GLU A C 1
ATOM 623 O O . GLU A 1 94 ? -18.738 -4.532 -19.010 1.00 26.33 93 GLU A O 1
ATOM 629 N N . PHE A 1 95 ? -16.547 -4.391 -18.483 1.00 24.70 94 PHE A N 1
ATOM 630 C CA . PHE A 1 95 ? -16.091 -5.388 -19.445 1.00 24.41 94 PHE A CA 1
ATOM 631 C C . PHE A 1 95 ? -16.503 -6.772 -18.928 1.00 24.40 94 PHE A C 1
ATOM 632 O O . PHE A 1 95 ? -16.479 -6.999 -17.711 1.00 24.24 94 PHE A O 1
ATOM 640 N N . PRO A 1 96 ? -16.895 -7.696 -19.833 1.00 24.31 95 PRO A N 1
ATOM 641 C CA . PRO A 1 96 ? -17.086 -9.089 -19.403 1.00 24.59 95 PRO A CA 1
ATOM 642 C C . PRO A 1 96 ? -15.837 -9.634 -18.718 1.00 25.14 95 PRO A C 1
ATOM 643 O O . PRO A 1 96 ? -14.723 -9.386 -19.186 1.00 25.51 95 PRO A O 1
ATOM 647 N N . ALA A 1 97 ? -16.022 -10.342 -17.609 1.00 25.79 96 ALA A N 1
ATOM 648 C CA . ALA A 1 97 ? -14.898 -10.732 -16.766 1.00 26.09 96 ALA A CA 1
ATOM 649 C C . ALA A 1 97 ? -15.245 -11.857 -15.807 1.00 26.27 96 ALA A C 1
ATOM 650 O O . ALA A 1 97 ? -16.414 -12.084 -15.492 1.00 25.49 96 ALA A O 1
ATOM 652 N N . GLY A 1 98 ? -14.208 -12.541 -15.337 1.00 27.10 97 GLY A N 1
ATOM 653 C CA . GLY A 1 98 ? -14.346 -13.589 -14.326 1.00 27.95 97 GLY A CA 1
ATOM 654 C C . GLY A 1 98 ? -12.996 -14.168 -13.958 1.00 28.51 97 GLY A C 1
ATOM 655 O O . GLY A 1 98 ? -11.992 -13.879 -14.613 1.00 28.11 97 GLY A O 1
ATOM 656 N N . LEU A 1 99 ? -12.971 -14.990 -12.911 1.00 28.99 98 LEU A N 1
ATOM 657 C CA . LEU A 1 99 ? -11.723 -15.596 -12.445 1.00 29.34 98 LEU A CA 1
ATOM 658 C C . LEU A 1 99 ? -11.220 -16.678 -13.396 1.00 29.27 98 LEU A C 1
ATOM 659 O O . LEU A 1 99 ? -11.997 -17.292 -14.126 1.00 28.70 98 LEU A O 1
ATOM 664 N N . ILE A 1 100 ? -9.909 -16.888 -13.380 1.00 29.52 99 ILE A N 1
ATOM 665 C CA . ILE A 1 100 ? -9.272 -17.941 -14.155 1.00 30.30 99 ILE A CA 1
ATOM 666 C C . ILE A 1 100 ? -9.386 -19.220 -13.327 1.00 30.99 99 ILE A C 1
ATOM 667 O O . ILE A 1 100 ? -9.004 -19.232 -12.155 1.00 30.97 99 ILE A O 1
ATOM 672 N N . ASP A 1 101 ? -9.925 -20.281 -13.929 1.00 32.05 100 ASP A N 1
ATOM 673 C CA . ASP A 1 101 ? -10.005 -21.589 -13.263 1.00 33.10 100 ASP A CA 1
ATOM 674 C C . ASP A 1 101 ? -8.610 -22.196 -13.127 1.00 33.18 100 ASP A C 1
ATOM 675 O O . ASP A 1 101 ? -7.688 -21.814 -13.848 1.00 33.13 100 ASP A O 1
ATOM 680 N N . ASP A 1 102 ? -8.466 -23.142 -12.199 1.00 34.02 101 ASP A N 1
ATOM 681 C CA . ASP A 1 102 ? -7.191 -23.835 -11.983 1.00 34.48 101 ASP A CA 1
ATOM 682 C C . ASP A 1 102 ? -6.813 -24.660 -13.215 1.00 34.64 101 ASP A C 1
ATOM 683 O O . ASP A 1 102 ? -7.589 -25.510 -13.657 1.00 35.14 101 ASP A O 1
ATOM 685 N N . GLY A 1 103 ? -5.633 -24.383 -13.775 1.00 34.58 102 GLY A N 1
ATOM 686 C CA . GLY A 1 103 ? -5.157 -25.046 -14.996 1.00 34.62 102 GLY A CA 1
ATOM 687 C C . GLY A 1 103 ? -5.569 -24.381 -16.303 1.00 34.53 102 GLY A C 1
ATOM 688 O O . GLY A 1 103 ? -5.033 -24.716 -17.363 1.00 35.56 102 GLY A O 1
ATOM 689 N N . GLU A 1 104 ? -6.506 -23.433 -16.234 1.00 34.11 103 GLU A N 1
ATOM 690 C CA . GLU A 1 104 ? -7.021 -22.730 -17.406 1.00 33.45 103 GLU A CA 1
ATOM 691 C C . GLU A 1 104 ? -6.081 -21.580 -17.774 1.00 32.59 103 GLU A C 1
ATOM 692 O O . GLU A 1 104 ? -5.640 -20.837 -16.897 1.00 32.53 103 GLU A O 1
ATOM 698 N N . THR A 1 105 ? -5.771 -21.446 -19.063 1.00 32.45 104 THR A N 1
ATOM 699 C CA . THR A 1 105 ? -4.929 -20.343 -19.559 1.00 32.90 104 THR A CA 1
ATOM 700 C C . THR A 1 105 ? -5.776 -19.051 -19.629 1.00 32.25 104 THR A C 1
ATOM 701 O O . THR A 1 105 ? -7.001 -19.137 -19.770 1.00 32.43 104 THR A O 1
ATOM 705 N N . PRO A 1 106 ? -5.147 -17.855 -19.498 1.00 31.10 105 PRO A N 1
ATOM 706 C CA . PRO A 1 106 ? -5.947 -16.613 -19.528 1.00 30.62 105 PRO A CA 1
ATOM 707 C C . PRO A 1 106 ? -6.829 -16.426 -20.772 1.00 29.49 105 PRO A C 1
ATOM 708 O O . PRO A 1 106 ? -7.946 -15.926 -20.657 1.00 29.90 105 PRO A O 1
ATOM 712 N N . GLU A 1 107 ? -6.338 -16.846 -21.934 1.00 29.41 106 GLU A N 1
ATOM 713 C CA . GLU A 1 107 ? -7.079 -16.711 -23.193 1.00 28.93 106 GLU A CA 1
ATOM 714 C C . GLU A 1 107 ? -8.349 -17.569 -23.216 1.00 28.00 106 GLU A C 1
ATOM 715 O O . GLU A 1 107 ? -9.381 -17.138 -23.729 1.00 27.24 106 GLU A O 1
ATOM 721 N N . ALA A 1 108 ? -8.268 -18.769 -22.643 1.00 27.68 107 ALA A N 1
ATOM 722 C CA . ALA A 1 108 ? -9.411 -19.683 -22.559 1.00 27.27 107 ALA A CA 1
ATOM 723 C C . ALA A 1 108 ? -10.451 -19.164 -21.570 1.00 26.94 107 ALA A C 1
ATOM 724 O O . ALA A 1 108 ? -11.649 -19.252 -21.832 1.00 26.98 107 ALA A O 1
ATOM 726 N N . ALA A 1 109 ? -9.984 -18.628 -20.440 1.00 26.56 108 ALA A N 1
ATOM 727 C CA . ALA A 1 109 ? -10.856 -17.991 -19.447 1.00 26.27 108 ALA A CA 1
ATOM 728 C C . ALA A 1 109 ? -11.636 -16.820 -20.044 1.00 26.41 108 ALA A C 1
ATOM 729 O O . ALA A 1 109 ? -12.841 -16.693 -19.814 1.00 26.44 108 ALA A O 1
ATOM 731 N N . ALA A 1 110 ? -10.941 -15.986 -20.817 1.00 26.37 109 ALA A N 1
ATOM 732 C CA . ALA A 1 110 ? -11.547 -14.839 -21.507 1.00 26.46 109 ALA A CA 1
ATOM 733 C C . ALA A 1 110 ? -12.646 -15.257 -22.487 1.00 26.47 109 ALA A C 1
ATOM 734 O O . ALA A 1 110 ? -13.741 -14.693 -22.474 1.00 26.44 109 ALA A O 1
ATOM 736 N N . LEU A 1 111 ? -12.346 -16.248 -23.325 1.00 26.68 110 LEU A N 1
ATOM 737 C CA . LEU A 1 111 ? -13.311 -16.759 -24.309 1.00 26.80 110 LEU A CA 1
ATOM 738 C C . LEU A 1 111 ? -14.515 -17.446 -23.659 1.00 26.97 110 LEU A C 1
ATOM 739 O O . LEU A 1 111 ? -15.640 -17.289 -24.135 1.00 26.73 110 LEU A O 1
ATOM 744 N N . ARG A 1 112 ? -14.276 -18.199 -22.584 1.00 26.96 111 ARG A N 1
ATOM 745 C CA . ARG A 1 112 ? -15.352 -18.853 -21.824 1.00 27.59 111 ARG A CA 1
ATOM 746 C C . ARG A 1 112 ? -16.272 -17.827 -21.159 1.00 27.90 111 ARG A C 1
ATOM 747 O O . ARG A 1 112 ? -17.494 -17.897 -21.312 1.00 27.44 111 ARG A O 1
ATOM 755 N N . GLU A 1 113 ? -15.675 -16.890 -20.421 1.00 28.23 112 GLU A N 1
ATOM 756 C CA . GLU A 1 113 ? -16.427 -15.844 -19.709 1.00 28.13 112 GLU A CA 1
ATOM 757 C C . GLU A 1 113 ? -17.222 -14.941 -20.654 1.00 27.95 112 GLU A C 1
ATOM 758 O O . GLU A 1 113 ? -18.337 -14.531 -20.324 1.00 28.17 112 GLU A O 1
ATOM 764 N N . LEU A 1 114 ? -16.654 -14.646 -21.822 1.00 27.77 113 LEU A N 1
ATOM 765 C CA . LEU A 1 114 ? -17.355 -13.877 -22.853 1.00 27.77 113 LEU A CA 1
ATOM 766 C C . LEU A 1 114 ? -18.601 -14.624 -23.341 1.00 28.14 113 LEU A C 1
ATOM 767 O O . LEU A 1 114 ? -19.679 -14.032 -23.428 1.00 28.08 113 LEU A O 1
ATOM 772 N N . GLU A 1 115 ? -18.461 -15.920 -23.625 1.00 28.67 114 GLU A N 1
ATOM 773 C CA . GLU A 1 115 ? -19.606 -16.741 -24.050 1.00 29.53 114 GLU A CA 1
ATOM 774 C C . GLU A 1 115 ? -20.669 -16.881 -22.955 1.00 29.57 114 GLU A C 1
ATOM 775 O O . GLU A 1 115 ? -21.861 -16.758 -23.236 1.00 29.03 114 GLU A O 1
ATOM 781 N N . GLU A 1 116 ? -20.237 -17.139 -21.722 1.00 29.84 115 GLU A N 1
ATOM 782 C CA . GLU A 1 116 ? -21.160 -17.311 -20.592 1.00 30.34 115 GLU A CA 1
ATOM 783 C C . GLU A 1 116 ? -21.981 -16.051 -20.287 1.00 30.21 115 GLU A C 1
ATOM 784 O O . GLU A 1 116 ? -23.181 -16.142 -20.032 1.00 29.89 115 GLU A O 1
ATOM 790 N N . GLU A 1 117 ? -21.339 -14.885 -20.339 1.00 29.96 116 GLU A N 1
ATOM 791 C CA . GLU A 1 117 ? -21.987 -13.623 -19.967 1.00 30.00 116 GLU A CA 1
ATOM 792 C C . GLU A 1 117 ? -22.707 -12.904 -21.109 1.00 29.75 116 GLU A C 1
ATOM 793 O O . GLU A 1 117 ? -23.706 -12.227 -20.863 1.00 30.28 116 GLU A O 1
ATOM 799 N N . THR A 1 118 ? -22.198 -13.038 -22.335 1.00 29.01 117 THR A N 1
ATOM 800 C CA . THR A 1 118 ? -22.779 -12.372 -23.510 1.00 28.91 117 THR A CA 1
ATOM 801 C C . THR A 1 118 ? -23.453 -13.315 -24.516 1.00 28.94 117 THR A C 1
ATOM 802 O O . THR A 1 118 ? -24.442 -12.933 -25.147 1.00 29.24 117 THR A O 1
ATOM 806 N N . GLY A 1 119 ? -22.903 -14.520 -24.678 1.00 28.28 118 GLY A N 1
ATOM 807 C CA . GLY A 1 119 ? -23.343 -15.460 -25.713 1.00 28.25 118 GLY A CA 1
ATOM 808 C C . GLY A 1 119 ? -22.453 -15.482 -26.947 1.00 27.85 118 GLY A C 1
ATOM 809 O O . GLY A 1 119 ? -22.573 -16.391 -27.769 1.00 27.52 118 GLY A O 1
ATOM 810 N N . TYR A 1 120 ? -21.560 -14.497 -27.080 1.00 27.54 119 TYR A N 1
ATOM 811 C CA . TYR A 1 120 ? -20.705 -14.374 -28.263 1.00 27.50 119 TYR A CA 1
ATOM 812 C C . TYR A 1 120 ? -19.519 -15.335 -28.218 1.00 27.58 119 TYR A C 1
ATOM 813 O O . TYR A 1 120 ? -18.916 -15.536 -27.161 1.00 27.62 119 TYR A O 1
ATOM 822 N N . LYS A 1 121 ? -19.203 -15.917 -29.376 1.00 27.82 120 LYS A N 1
ATOM 823 C CA . LYS A 1 121 ? -17.986 -16.703 -29.571 1.00 27.67 120 LYS A CA 1
ATOM 824 C C . LYS A 1 121 ? -16.934 -15.821 -30.230 1.00 27.28 120 LYS A C 1
ATOM 825 O O . LYS A 1 121 ? -17.033 -15.507 -31.423 1.00 27.05 120 LYS A O 1
ATOM 831 N N . GLY A 1 122 ? -15.926 -15.429 -29.454 1.00 27.29 121 GLY A N 1
ATOM 832 C CA . GLY A 1 122 ? -14.885 -14.522 -29.920 1.00 27.42 121 GLY A CA 1
ATOM 833 C C . GLY A 1 122 ? -13.636 -15.214 -30.430 1.00 27.79 121 GLY A C 1
ATOM 834 O O . GLY A 1 122 ? -13.491 -16.432 -30.310 1.00 28.44 121 GLY A O 1
ATOM 835 N N . ASP A 1 123 ? -12.743 -14.414 -31.009 1.00 27.76 122 ASP A N 1
ATOM 836 C CA . ASP A 1 123 ? -11.424 -14.853 -31.472 1.00 28.11 122 ASP A CA 1
ATOM 837 C C . ASP A 1 123 ? -10.366 -14.001 -30.776 1.00 28.12 122 ASP A C 1
ATOM 838 O O . ASP A 1 123 ? -10.478 -12.771 -30.753 1.00 27.69 122 ASP A O 1
ATOM 843 N N . ILE A 1 124 ? -9.329 -14.643 -30.238 1.00 28.53 123 ILE A N 1
ATOM 844 C CA . ILE A 1 124 ? -8.284 -13.936 -29.488 1.00 29.14 123 ILE A CA 1
ATOM 845 C C . ILE A 1 124 ? -7.509 -12.990 -30.411 1.00 28.76 123 ILE A C 1
ATOM 846 O O . ILE A 1 124 ? -7.132 -13.373 -31.520 1.00 29.08 123 ILE A O 1
ATOM 851 N N . ALA A 1 125 ? -7.305 -11.755 -29.950 1.00 28.84 124 ALA A N 1
ATOM 852 C CA . ALA A 1 125 ? -6.488 -10.760 -30.658 1.00 29.25 124 ALA A CA 1
ATOM 853 C C . ALA A 1 125 ? -5.155 -10.570 -29.945 1.00 29.55 124 ALA A C 1
ATOM 854 O O . ALA A 1 125 ? -4.088 -10.702 -30.554 1.00 30.18 124 ALA A O 1
ATOM 856 N N . GLU A 1 126 ? -5.222 -10.253 -28.655 1.00 29.70 125 GLU A N 1
ATOM 857 C CA . GLU A 1 126 ? -4.024 -10.093 -27.829 1.00 30.48 125 GLU A CA 1
ATOM 858 C C . GLU A 1 126 ? -4.343 -10.235 -26.343 1.00 29.93 125 GLU A C 1
ATOM 859 O O . GLU A 1 126 ? -5.489 -10.063 -25.917 1.00 29.35 125 GLU A O 1
ATOM 865 N N . CYS A 1 127 ? -3.314 -10.569 -25.570 1.00 29.74 126 CYS A N 1
ATOM 866 C CA . CYS A 1 127 ? -3.448 -10.816 -24.139 1.00 29.83 126 CYS A CA 1
ATOM 867 C C . CYS A 1 127 ? -2.363 -10.047 -23.401 1.00 29.58 126 CYS A C 1
ATOM 868 O O . CYS A 1 127 ? -1.177 -10.204 -23.703 1.00 29.93 126 CYS A O 1
ATOM 871 N N . SER A 1 128 ? -2.777 -9.223 -22.440 1.00 29.36 127 SER A N 1
ATOM 872 C CA . SER A 1 128 ? -1.853 -8.401 -21.657 1.00 28.90 127 SER A CA 1
ATOM 873 C C . SER A 1 128 ? -1.104 -9.244 -20.630 1.00 28.68 127 SER A C 1
ATOM 874 O O . SER A 1 128 ? -1.532 -10.357 -20.318 1.00 28.62 127 SER A O 1
ATOM 877 N N . PRO A 1 129 ? 0.006 -8.707 -20.085 1.00 28.70 128 PRO A N 1
ATOM 878 C CA . PRO A 1 129 ? 0.547 -9.290 -18.854 1.00 28.67 128 PRO A CA 1
ATOM 879 C C . PRO A 1 129 ? -0.376 -9.033 -17.657 1.00 28.26 128 PRO A C 1
ATOM 880 O O . PRO A 1 129 ? -1.374 -8.315 -17.779 1.00 28.25 128 PRO A O 1
ATOM 884 N N . ALA A 1 130 ? -0.041 -9.627 -16.516 1.00 27.81 129 ALA A N 1
ATOM 885 C CA . ALA A 1 130 ? -0.799 -9.422 -15.286 1.00 27.49 129 ALA A CA 1
ATOM 886 C C . ALA A 1 130 ? -0.761 -7.946 -14.875 1.00 27.44 129 ALA A C 1
ATOM 887 O O . ALA A 1 130 ? 0.321 -7.383 -14.700 1.00 27.59 129 ALA A O 1
ATOM 889 N N . VAL A 1 131 ? -1.942 -7.336 -14.736 1.00 26.53 130 VAL A N 1
ATOM 890 C CA . VAL A 1 131 ? -2.077 -5.913 -14.378 1.00 26.34 130 VAL A CA 1
ATOM 891 C C . VAL A 1 131 ? -2.904 -5.767 -13.101 1.00 26.72 130 VAL A C 1
ATOM 892 O O . VAL A 1 131 ? -3.875 -6.497 -12.905 1.00 26.65 130 VAL A O 1
ATOM 896 N N . CYS A 1 132 ? -2.525 -4.816 -12.244 1.00 26.78 131 CYS A N 1
ATOM 897 C CA . CYS A 1 132 ? -3.104 -4.706 -10.900 1.00 27.28 131 CYS A CA 1
ATOM 898 C C . CYS A 1 132 ? -4.418 -3.923 -10.888 1.00 27.81 131 CYS A C 1
ATOM 899 O O . CYS A 1 132 ? -4.566 -2.921 -11.595 1.00 28.51 131 CYS A O 1
ATOM 902 N N . MET A 1 133 ? -5.359 -4.394 -10.070 1.00 28.18 132 MET A N 1
ATOM 903 C CA . MET A 1 133 ? -6.719 -3.851 -10.018 1.00 28.95 132 MET A CA 1
ATOM 904 C C . MET A 1 133 ? -6.867 -2.632 -9.112 1.00 29.80 132 MET A C 1
ATOM 905 O O . MET A 1 133 ? -7.588 -1.692 -9.450 1.00 30.66 132 MET A O 1
ATOM 910 N N . ASP A 1 134 ? -6.215 -2.667 -7.954 1.00 30.26 133 ASP A N 1
ATOM 911 C CA . ASP A 1 134 ? -6.275 -1.572 -6.985 1.00 30.82 133 ASP A CA 1
ATOM 912 C C . ASP A 1 134 ? -5.098 -1.771 -6.021 1.00 30.91 133 ASP A C 1
ATOM 913 O O . ASP A 1 134 ? -5.290 -2.209 -4.885 1.00 30.84 133 ASP A O 1
ATOM 918 N N . PRO A 1 135 ? -3.867 -1.461 -6.484 1.00 30.85 134 PRO A N 1
ATOM 919 C CA . PRO A 1 135 ? -2.640 -1.909 -5.811 1.00 31.04 134 PRO A CA 1
ATOM 920 C C . PRO A 1 135 ? -2.385 -1.301 -4.424 1.00 30.96 134 PRO A C 1
ATOM 921 O O . PRO A 1 135 ? -1.646 -1.888 -3.637 1.00 31.39 134 PRO A O 1
ATOM 925 N N . GLY A 1 136 ? -2.978 -0.144 -4.138 1.00 31.48 135 GLY A N 1
ATOM 926 C CA . GLY A 1 136 ? -2.978 0.416 -2.784 1.00 32.18 135 GLY A CA 1
ATOM 927 C C . GLY A 1 136 ? -3.800 -0.391 -1.789 1.00 32.54 135 GLY A C 1
ATOM 928 O O . GLY A 1 136 ? -3.491 -0.402 -0.596 1.00 33.06 135 GLY A O 1
ATOM 929 N N . LEU A 1 137 ? -4.842 -1.065 -2.282 1.00 32.90 136 LEU A N 1
ATOM 930 C CA . LEU A 1 137 ? -5.749 -1.862 -1.453 1.00 32.84 136 LEU A CA 1
ATOM 931 C C . LEU A 1 137 ? -5.407 -3.354 -1.457 1.00 32.78 136 LEU A C 1
ATOM 932 O O . LEU A 1 137 ? -5.246 -3.954 -0.390 1.00 32.49 136 LEU A O 1
ATOM 937 N N . SER A 1 138 ? -5.306 -3.944 -2.650 1.00 32.84 137 SER A N 1
ATOM 938 C CA . SER A 1 138 ? -5.207 -5.402 -2.800 1.00 32.55 137 SER A CA 1
ATOM 939 C C . SER A 1 138 ? -4.105 -5.874 -3.745 1.00 32.55 137 SER A C 1
ATOM 940 O O . SER A 1 138 ? -3.539 -5.085 -4.504 1.00 32.20 137 SER A O 1
ATOM 943 N N . ASN A 1 139 ? -3.837 -7.182 -3.699 1.00 31.32 138 ASN A N 1
ATOM 944 C CA . ASN A 1 139 ? -2.907 -7.842 -4.628 1.00 31.49 138 ASN A CA 1
ATOM 945 C C . ASN A 1 139 ? -3.579 -8.298 -5.932 1.00 30.65 138 ASN A C 1
ATOM 946 O O . ASN A 1 139 ? -2.917 -8.892 -6.785 1.00 30.37 138 ASN A O 1
ATOM 951 N N . CYS A 1 140 ? -4.880 -8.041 -6.072 1.00 30.36 139 CYS A N 1
ATOM 952 C CA . CYS A 1 140 ? -5.671 -8.585 -7.172 1.00 30.66 139 CYS A CA 1
ATOM 953 C C . CYS A 1 140 ? -5.156 -8.131 -8.531 1.00 30.20 139 CYS A C 1
ATOM 954 O O . CYS A 1 140 ? -4.882 -6.944 -8.734 1.00 29.52 139 CYS A O 1
ATOM 957 N N . THR A 1 141 ? -5.003 -9.094 -9.440 1.00 29.67 140 THR A N 1
ATOM 958 C CA . THR A 1 141 ? -4.531 -8.831 -10.794 1.00 28.84 140 THR A CA 1
ATOM 959 C C . THR A 1 141 ? -5.429 -9.510 -11.812 1.00 28.23 140 THR A C 1
ATOM 960 O O . THR A 1 141 ? -6.168 -10.445 -11.487 1.00 27.65 140 THR A O 1
ATOM 964 N N . ILE A 1 142 ? -5.356 -9.021 -13.045 1.00 27.80 141 ILE A N 1
ATOM 965 C CA . ILE A 1 142 ? -6.048 -9.625 -14.177 1.00 27.24 141 ILE A CA 1
ATOM 966 C C . ILE A 1 142 ? -5.171 -9.583 -15.419 1.00 26.86 141 ILE A C 1
ATOM 967 O O . ILE A 1 142 ? -4.178 -8.855 -15.461 1.00 26.92 141 ILE A O 1
ATOM 972 N N . HIS A 1 143 ? -5.535 -10.388 -16.412 1.00 26.00 142 HIS A N 1
ATOM 973 C CA . HIS A 1 143 ? -5.056 -10.215 -17.776 1.00 25.82 142 HIS A CA 1
ATOM 974 C C . HIS A 1 143 ? -6.172 -9.541 -18.558 1.00 25.33 142 HIS A C 1
ATOM 975 O O . HIS A 1 143 ? -7.325 -9.976 -18.500 1.00 25.58 142 HIS A O 1
ATOM 982 N N . ILE A 1 144 ? -5.837 -8.462 -19.261 1.00 24.90 143 ILE A N 1
ATOM 983 C CA . ILE A 1 144 ? -6.778 -7.793 -20.151 1.00 24.38 143 ILE A CA 1
ATOM 984 C C . ILE A 1 144 ? -6.640 -8.451 -21.517 1.00 23.82 143 ILE A C 1
ATOM 985 O O . ILE A 1 144 ? -5.607 -8.314 -22.173 1.00 23.55 143 ILE A O 1
ATOM 990 N N . VAL A 1 145 ? -7.679 -9.177 -21.927 1.00 23.69 144 VAL A N 1
ATOM 991 C CA . VAL A 1 145 ? -7.663 -9.947 -23.171 1.00 23.93 144 VAL A CA 1
ATOM 992 C C . VAL A 1 145 ? -8.556 -9.254 -24.195 1.00 24.09 144 VAL A C 1
ATOM 993 O O . VAL A 1 145 ? -9.769 -9.193 -24.014 1.00 23.67 144 VAL A O 1
ATOM 997 N N . THR A 1 146 ? -7.951 -8.720 -25.256 1.00 24.98 145 THR A N 1
ATOM 998 C CA . THR A 1 146 ? -8.698 -8.143 -26.377 1.00 25.07 145 THR A CA 1
ATOM 999 C C . THR A 1 146 ? -9.158 -9.283 -27.283 1.00 25.26 145 THR A C 1
ATOM 1000 O O . THR A 1 146 ? -8.354 -10.132 -27.670 1.00 24.21 145 THR A O 1
ATOM 1004 N N . VAL A 1 147 ? -10.449 -9.292 -27.608 1.00 25.35 146 VAL A N 1
ATOM 1005 C CA . VAL A 1 147 ? -11.074 -10.353 -28.394 1.00 25.84 146 VAL A CA 1
ATOM 1006 C C . VAL A 1 147 ? -11.956 -9.718 -29.471 1.00 25.90 146 VAL A C 1
ATOM 1007 O O . VAL A 1 147 ? -12.742 -8.820 -29.169 1.00 25.52 146 VAL A O 1
ATOM 1011 N N . THR A 1 148 ? -11.816 -10.175 -30.716 1.00 26.34 147 THR A N 1
ATOM 1012 C CA . THR A 1 148 ? -12.720 -9.765 -31.795 1.00 26.55 147 THR A CA 1
ATOM 1013 C C . THR A 1 148 ? -13.870 -10.764 -31.902 1.00 27.11 147 THR A C 1
ATOM 1014 O O . THR A 1 148 ? -13.682 -11.965 -31.690 1.00 27.60 147 THR A O 1
ATOM 1018 N N . ILE A 1 149 ? -15.060 -10.254 -32.207 1.00 26.75 148 ILE A N 1
ATOM 1019 C CA . ILE A 1 149 ? -16.244 -11.079 -32.415 1.00 26.57 148 ILE A CA 1
ATOM 1020 C C . ILE A 1 149 ? -16.713 -10.840 -33.843 1.00 27.47 148 ILE A C 1
ATOM 1021 O O . ILE A 1 149 ? -17.005 -9.699 -34.218 1.00 26.59 148 ILE A O 1
ATOM 1026 N N . ASN A 1 150 ? -16.771 -11.913 -34.630 1.00 28.11 149 ASN A N 1
ATOM 1027 C CA . ASN A 1 150 ? -17.329 -11.860 -35.977 1.00 29.17 149 ASN A CA 1
ATOM 1028 C C . ASN A 1 150 ? -18.848 -11.952 -35.860 1.00 30.01 149 ASN A C 1
ATOM 1029 O O . ASN A 1 150 ? -19.413 -13.043 -35.755 1.00 30.19 149 ASN A O 1
ATOM 1034 N N . GLY A 1 151 ? -19.500 -10.792 -35.875 1.00 31.47 150 GLY A N 1
ATOM 1035 C CA . GLY A 1 151 ? -20.958 -10.714 -35.813 1.00 32.90 150 GLY A CA 1
ATOM 1036 C C . GLY A 1 151 ? -21.688 -11.203 -37.058 1.00 34.02 150 GLY A C 1
ATOM 1037 O O . GLY A 1 151 ? -22.897 -11.441 -37.005 1.00 34.79 150 GLY A O 1
ATOM 1038 N N . ASP A 1 152 ? -20.969 -11.340 -38.175 1.00 35.38 151 ASP A N 1
ATOM 1039 C CA . ASP A 1 152 ? -21.525 -11.917 -39.408 1.00 36.52 151 ASP A CA 1
ATOM 1040 C C . ASP A 1 152 ? -21.581 -13.450 -39.396 1.00 37.51 151 ASP A C 1
ATOM 1041 O O . ASP A 1 152 ? -22.265 -14.043 -40.235 1.00 38.35 151 ASP A O 1
ATOM 1046 N N . ASP A 1 153 ? -20.863 -14.086 -38.468 1.00 38.22 152 ASP A N 1
ATOM 1047 C CA . ASP A 1 153 ? -20.899 -15.545 -38.325 1.00 38.69 152 ASP A CA 1
ATOM 1048 C C . ASP A 1 153 ? -22.244 -15.997 -37.747 1.00 39.23 152 ASP A C 1
ATOM 1049 O O . ASP A 1 153 ? -22.832 -15.306 -36.910 1.00 39.08 152 ASP A O 1
ATOM 1054 N N . ALA A 1 154 ? -22.705 -17.167 -38.193 1.00 39.83 153 ALA A N 1
ATOM 1055 C CA . ALA A 1 154 ? -24.000 -17.729 -37.782 1.00 40.36 153 ALA A CA 1
ATOM 1056 C C . ALA A 1 154 ? -24.080 -18.051 -36.286 1.00 40.36 153 ALA A C 1
ATOM 1057 O O . ALA A 1 154 ? -25.147 -17.917 -35.680 1.00 40.23 153 ALA A O 1
ATOM 1059 N N . GLU A 1 155 ? -22.959 -18.474 -35.701 1.00 40.44 154 GLU A N 1
ATOM 1060 C CA . GLU A 1 155 ? -22.878 -18.736 -34.258 1.00 40.81 154 GLU A CA 1
ATOM 1061 C C . GLU A 1 155 ? -23.104 -17.484 -33.398 1.00 41.04 154 GLU A C 1
ATOM 1062 O O . GLU A 1 155 ? -23.605 -17.590 -32.276 1.00 41.30 154 GLU A O 1
ATOM 1064 N N . ASN A 1 156 ? -22.740 -16.314 -33.930 1.00 41.00 155 ASN A N 1
ATOM 1065 C CA . ASN A 1 156 ? -22.939 -15.023 -33.255 1.00 41.13 155 ASN A CA 1
ATOM 1066 C C . ASN A 1 156 ? -24.179 -14.248 -33.746 1.00 42.28 155 ASN A C 1
ATOM 1067 O O . ASN A 1 156 ? -24.282 -13.038 -33.518 1.00 42.64 155 ASN A O 1
ATOM 1072 N N . ALA A 1 157 ? -25.122 -14.935 -34.396 1.00 43.69 156 ALA A N 1
ATOM 1073 C CA . ALA A 1 157 ? -26.346 -14.300 -34.899 1.00 44.60 156 ALA A CA 1
ATOM 1074 C C . ALA A 1 157 ? -27.328 -14.070 -33.755 1.00 45.44 156 ALA A C 1
ATOM 1075 O O . ALA A 1 157 ? -27.789 -12.947 -33.539 1.00 46.19 156 ALA A O 1
ATOM 1077 N N . ARG A 1 158 ? -27.631 -15.146 -33.031 1.00 46.21 157 ARG A N 1
ATOM 1078 C CA . ARG A 1 158 ? -28.500 -15.110 -31.857 1.00 46.86 157 ARG A CA 1
ATOM 1079 C C . ARG A 1 158 ? -27.677 -15.476 -30.616 1.00 46.97 157 ARG A C 1
ATOM 1080 O O . ARG A 1 158 ? -27.698 -16.631 -30.180 1.00 47.54 157 ARG A O 1
ATOM 1082 N N . PRO A 1 159 ? -26.931 -14.499 -30.054 1.00 46.61 158 PRO A N 1
ATOM 1083 C CA . PRO A 1 159 ? -26.132 -14.782 -28.861 1.00 46.78 158 PRO A CA 1
ATOM 1084 C C . PRO A 1 159 ? -26.999 -14.984 -27.616 1.00 46.91 158 PRO A C 1
ATOM 1085 O O . PRO A 1 159 ? -27.678 -14.051 -27.178 1.00 46.92 158 PRO A O 1
ATOM 1089 N N . LYS A 1 160 ? -26.981 -16.204 -27.080 1.00 47.24 159 LYS A N 1
ATOM 1090 C CA . LYS A 1 160 ? -27.695 -16.552 -25.854 1.00 48.12 159 LYS A CA 1
ATOM 1091 C C . LYS A 1 160 ? -26.687 -16.665 -24.711 1.00 48.39 159 LYS A C 1
ATOM 1092 O O . LYS A 1 160 ? -25.825 -17.547 -24.749 1.00 48.24 159 LYS A O 1
ATOM 1094 N N . PRO A 1 161 ? -26.766 -15.765 -23.707 1.00 49.20 160 PRO A N 1
ATOM 1095 C CA . PRO A 1 161 ? -25.907 -15.923 -22.527 1.00 49.99 160 PRO A CA 1
ATOM 1096 C C . PRO A 1 161 ? -26.193 -17.214 -21.758 1.00 50.60 160 PRO A C 1
ATOM 1097 O O . PRO A 1 161 ? -27.356 -17.601 -21.620 1.00 51.29 160 PRO A O 1
ATOM 1101 N N . LYS A 1 162 ? -25.133 -17.863 -21.277 1.00 50.98 161 LYS A N 1
ATOM 1102 C CA . LYS A 1 162 ? -25.234 -19.065 -20.449 1.00 51.29 161 LYS A CA 1
ATOM 1103 C C . LYS A 1 162 ? -24.690 -18.752 -19.050 1.00 51.50 161 LYS A C 1
ATOM 1104 O O . LYS A 1 162 ? -23.561 -19.132 -18.725 1.00 51.45 161 LYS A O 1
ATOM 1106 N N . PRO A 1 163 ? -25.485 -18.042 -18.221 1.00 52.05 162 PRO A N 1
ATOM 1107 C CA . PRO A 1 163 ? -25.016 -17.680 -16.884 1.00 52.45 162 PRO A CA 1
ATOM 1108 C C . PRO A 1 163 ? -25.040 -18.858 -15.910 1.00 52.51 162 PRO A C 1
ATOM 1109 O O . PRO A 1 163 ? -25.972 -19.667 -15.938 1.00 52.22 162 PRO A O 1
ATOM 1113 N N . GLY A 1 164 ? -24.021 -18.939 -15.056 1.00 52.78 163 GLY A N 1
ATOM 1114 C CA . GLY A 1 164 ? -23.948 -19.964 -14.018 1.00 52.51 163 GLY A CA 1
ATOM 1115 C C . GLY A 1 164 ? -24.824 -19.636 -12.823 1.00 52.92 163 GLY A C 1
ATOM 1116 O O . GLY A 1 164 ? -25.710 -18.778 -12.899 1.00 52.04 163 GLY A O 1
ATOM 1117 N N . ASP A 1 165 ? -24.566 -20.324 -11.712 1.00 53.87 164 ASP A N 1
ATOM 1118 C CA . ASP A 1 165 ? -25.319 -20.119 -10.474 1.00 54.53 164 ASP A CA 1
ATOM 1119 C C . ASP A 1 165 ? -24.949 -18.766 -9.857 1.00 54.42 164 ASP A C 1
ATOM 1120 O O . ASP A 1 165 ? -23.774 -18.504 -9.585 1.00 54.31 164 ASP A O 1
ATOM 1125 N N . GLY A 1 166 ? -25.953 -17.911 -9.661 1.00 54.10 165 GLY A N 1
ATOM 1126 C CA . GLY A 1 166 ? -25.752 -16.569 -9.107 1.00 54.21 165 GLY A CA 1
ATOM 1127 C C . GLY A 1 166 ? -25.335 -15.490 -10.098 1.00 54.08 165 GLY A C 1
ATOM 1128 O O . GLY A 1 166 ? -25.022 -14.371 -9.683 1.00 53.55 165 GLY A O 1
ATOM 1129 N N . GLU A 1 167 ? -25.334 -15.812 -11.395 1.00 53.73 166 GLU A N 1
ATOM 1130 C CA . GLU A 1 167 ? -25.005 -14.852 -12.454 1.00 53.14 166 GLU A CA 1
ATOM 1131 C C . GLU A 1 167 ? -26.283 -14.392 -13.144 1.00 51.96 166 GLU A C 1
ATOM 1132 O O . GLU A 1 167 ? -27.111 -15.218 -13.533 1.00 51.91 166 GLU A O 1
ATOM 1138 N N . PHE A 1 168 ? -26.440 -13.074 -13.280 1.00 50.39 167 PHE A N 1
ATOM 1139 C CA . PHE A 1 168 ? -27.634 -12.468 -13.885 1.00 48.69 167 PHE A CA 1
ATOM 1140 C C . PHE A 1 168 ? -27.210 -11.252 -14.715 1.00 46.81 167 PHE A C 1
ATOM 1141 O O . PHE A 1 168 ? -27.306 -10.107 -14.269 1.00 46.53 167 PHE A O 1
ATOM 1149 N N . VAL A 1 169 ? -26.744 -11.532 -15.932 1.00 45.05 168 VAL A N 1
ATOM 1150 C CA . VAL A 1 169 ? -26.032 -10.561 -16.766 1.00 43.38 168 VAL A CA 1
ATOM 1151 C C . VAL A 1 169 ? -26.899 -10.051 -17.920 1.00 42.15 168 VAL A C 1
ATOM 1152 O O . VAL A 1 169 ? -27.538 -10.840 -18.619 1.00 41.71 168 VAL A O 1
ATOM 1156 N N . GLU A 1 170 ? -26.899 -8.730 -18.108 1.00 40.45 169 GLU A N 1
ATOM 1157 C CA . GLU A 1 170 ? -27.528 -8.074 -19.259 1.00 39.59 169 GLU A CA 1
ATOM 1158 C C . GLU A 1 170 ? -26.428 -7.525 -20.175 1.00 37.76 169 GLU A C 1
ATOM 1159 O O . GLU A 1 170 ? -25.455 -6.945 -19.693 1.00 36.64 169 GLU A O 1
ATOM 1165 N N . VAL A 1 171 ? -26.598 -7.703 -21.486 1.00 36.01 170 VAL A N 1
ATOM 1166 C CA . VAL A 1 171 ? -25.599 -7.295 -22.483 1.00 34.95 170 VAL A CA 1
ATOM 1167 C C . VAL A 1 171 ? -25.931 -5.906 -23.028 1.00 33.85 170 VAL A C 1
ATOM 1168 O O . VAL A 1 171 ? -27.083 -5.628 -23.363 1.00 33.84 170 VAL A O 1
ATOM 1172 N N . ILE A 1 172 ? -24.916 -5.046 -23.110 1.00 32.87 171 ILE A N 1
ATOM 1173 C CA . ILE A 1 172 ? -25.060 -3.684 -23.638 1.00 32.89 171 ILE A CA 1
ATOM 1174 C C . ILE A 1 172 ? -23.921 -3.410 -24.625 1.00 32.28 171 ILE A C 1
ATOM 1175 O O . ILE A 1 172 ? -22.773 -3.211 -24.216 1.00 32.12 171 ILE A O 1
ATOM 1180 N N . SER A 1 173 ? -24.254 -3.398 -25.917 1.00 31.35 172 SER A N 1
ATOM 1181 C CA . SER A 1 173 ? -23.288 -3.161 -26.989 1.00 31.25 172 SER A CA 1
ATOM 1182 C C . SER A 1 173 ? -23.364 -1.707 -27.443 1.00 30.59 172 SER A C 1
ATOM 1183 O O . SER A 1 173 ? -24.419 -1.255 -27.894 1.00 30.89 172 SER A O 1
ATOM 1186 N N . LEU A 1 174 ? -22.246 -0.989 -27.330 1.00 29.31 173 LEU A N 1
ATOM 1187 C CA . LEU A 1 174 ? -22.175 0.440 -27.650 1.00 29.01 173 LEU A CA 1
ATOM 1188 C C . LEU A 1 174 ? -21.114 0.692 -28.725 1.00 28.59 173 LEU A C 1
ATOM 1189 O O . LEU A 1 174 ? -20.051 0.070 -28.683 1.00 28.34 173 LEU A O 1
ATOM 1194 N N . PRO A 1 175 ? -21.388 1.601 -29.689 1.00 28.60 174 PRO A N 1
ATOM 1195 C CA . PRO A 1 175 ? -20.376 1.923 -30.704 1.00 28.80 174 PRO A CA 1
ATOM 1196 C C . PRO A 1 175 ? -19.062 2.470 -30.139 1.00 29.27 174 PRO A C 1
ATOM 1197 O O . PRO A 1 175 ? -19.075 3.313 -29.237 1.00 29.21 174 PRO A O 1
ATOM 1201 N N . LYS A 1 176 ? -17.952 1.973 -30.683 1.00 29.80 175 LYS A N 1
ATOM 1202 C CA . LYS A 1 176 ? -16.595 2.368 -30.290 1.00 30.50 175 LYS A CA 1
ATOM 1203 C C . LYS A 1 176 ? -16.304 3.849 -30.566 1.00 30.39 175 LYS A C 1
ATOM 1204 O O . LYS A 1 176 ? -15.676 4.520 -29.749 1.00 30.31 175 LYS A O 1
ATOM 1210 N N . ASN A 1 177 ? -16.769 4.348 -31.712 1.00 30.17 176 ASN A N 1
ATOM 1211 C CA . ASN A 1 177 ? -16.564 5.754 -32.101 1.00 30.05 176 ASN A CA 1
ATOM 1212 C C . ASN A 1 177 ? -17.346 6.799 -31.278 1.00 29.91 176 ASN A C 1
ATOM 1213 O O . ASN A 1 177 ? -17.116 7.995 -31.449 1.00 30.05 176 ASN A O 1
ATOM 1218 N N . ASP A 1 178 ? -18.273 6.355 -30.424 1.00 29.82 177 ASP A N 1
ATOM 1219 C CA . ASP A 1 178 ? -19.045 7.249 -29.554 1.00 29.82 177 ASP A CA 1
ATOM 1220 C C . ASP A 1 178 ? -19.244 6.640 -28.155 1.00 29.39 177 ASP A C 1
ATOM 1221 O O . ASP A 1 178 ? -20.280 6.848 -27.516 1.00 28.93 177 ASP A O 1
ATOM 1226 N N . LEU A 1 179 ? -18.235 5.918 -27.666 1.00 28.58 178 LEU A N 1
ATOM 1227 C CA . LEU A 1 179 ? -18.378 5.116 -26.446 1.00 28.50 178 LEU A CA 1
ATOM 1228 C C . LEU A 1 179 ? -18.611 5.959 -25.190 1.00 28.29 178 LEU A C 1
ATOM 1229 O O . LEU A 1 179 ? -19.520 5.669 -24.414 1.00 27.89 178 LEU A O 1
ATOM 1234 N N . LEU A 1 180 ? -17.799 6.998 -25.005 1.00 29.09 179 LEU A N 1
ATOM 1235 C CA . LEU A 1 180 ? -17.856 7.829 -23.796 1.00 29.95 179 LEU A CA 1
ATOM 1236 C C . LEU A 1 180 ? -19.198 8.550 -23.645 1.00 30.61 179 LEU A C 1
ATOM 1237 O O . LEU A 1 180 ? -19.777 8.555 -22.558 1.00 30.27 179 LEU A O 1
ATOM 1242 N N . GLN A 1 181 ? -19.678 9.155 -24.731 1.00 31.43 180 GLN A N 1
ATOM 1243 C CA . GLN A 1 181 ? -20.973 9.855 -24.723 1.00 32.07 180 GLN A CA 1
ATOM 1244 C C . GLN A 1 181 ? -22.152 8.914 -24.468 1.00 32.17 180 GLN A C 1
ATOM 1245 O O . GLN A 1 181 ? -23.097 9.284 -23.769 1.00 32.79 180 GLN A O 1
ATOM 1251 N N . ARG A 1 182 ? -22.091 7.705 -25.025 1.00 31.87 181 ARG A N 1
ATOM 1252 C CA . ARG A 1 182 ? -23.120 6.689 -24.777 1.00 31.99 181 ARG A CA 1
ATOM 1253 C C . ARG A 1 182 ? -23.067 6.151 -23.344 1.00 32.00 181 ARG A C 1
ATOM 1254 O O . ARG A 1 182 ? -24.110 5.842 -22.769 1.00 32.41 181 ARG A O 1
ATOM 1262 N N . LEU A 1 183 ? -21.864 6.044 -22.776 1.00 32.33 182 LEU A N 1
ATOM 1263 C CA . LEU A 1 183 ? -21.700 5.700 -21.354 1.00 32.99 182 LEU A CA 1
ATOM 1264 C C . LEU A 1 183 ? -22.257 6.791 -20.428 1.00 34.22 182 LEU A C 1
ATOM 1265 O O . LEU A 1 183 ? -22.899 6.478 -19.425 1.00 33.71 182 LEU A O 1
ATOM 1270 N N . ASP A 1 184 ? -22.005 8.056 -20.769 1.00 35.24 183 ASP A N 1
ATOM 1271 C CA . ASP A 1 184 ? -22.576 9.197 -20.031 1.00 36.34 183 ASP A CA 1
ATOM 1272 C C . ASP A 1 184 ? -24.104 9.252 -20.137 1.00 37.23 183 ASP A C 1
ATOM 1273 O O . ASP A 1 184 ? -24.780 9.583 -19.161 1.00 37.88 183 ASP A O 1
ATOM 1278 N N . ALA A 1 185 ? -24.639 8.929 -21.315 1.00 38.26 184 ALA A N 1
ATOM 1279 C CA . ALA A 1 185 ? -26.092 8.897 -21.539 1.00 38.80 184 ALA A CA 1
ATOM 1280 C C . ALA A 1 185 ? -26.796 7.829 -20.69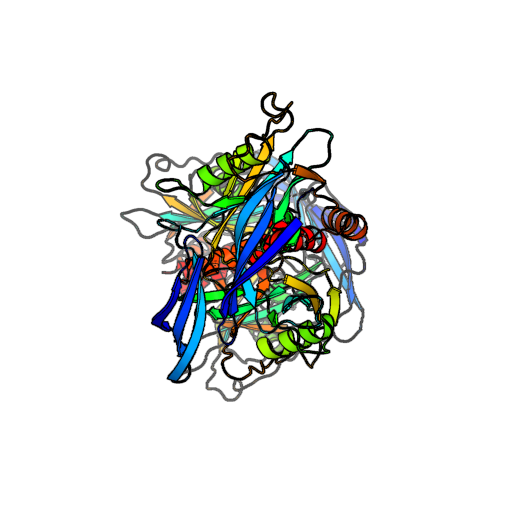6 1.00 39.63 184 ALA A C 1
ATOM 1281 O O . ALA A 1 185 ? -27.922 8.044 -20.236 1.00 40.29 184 ALA A O 1
ATOM 1283 N N . LEU A 1 186 ? -26.137 6.686 -20.503 1.00 39.72 185 LEU A N 1
ATOM 1284 C CA . LEU A 1 186 ? -26.636 5.640 -19.601 1.00 40.06 185 LEU A CA 1
ATOM 1285 C C . LEU A 1 186 ? -26.587 6.091 -18.137 1.00 40.44 185 LEU A C 1
ATOM 1286 O O . LEU A 1 186 ? -27.541 5.874 -17.391 1.00 41.01 185 LEU A O 1
ATOM 1291 N N . VAL A 1 187 ? -25.478 6.722 -17.749 1.00 41.03 186 VAL A N 1
ATOM 1292 C CA . VAL A 1 187 ? -25.296 7.281 -16.392 1.00 41.71 186 VAL A CA 1
ATOM 1293 C C . VAL A 1 187 ? -26.332 8.361 -15.991 1.00 42.22 186 VAL A C 1
ATOM 1294 O O . VAL A 1 187 ? -26.710 8.442 -14.816 1.00 42.46 186 VAL A O 1
ATOM 1298 N N . ALA A 1 188 ? -26.769 9.167 -16.959 0.50 42.15 187 ALA A N 1
ATOM 1299 C CA . ALA A 1 188 ? -27.749 10.227 -16.716 0.50 42.14 187 ALA A CA 1
ATOM 1300 C C . ALA A 1 188 ? -29.164 9.667 -16.591 0.50 42.10 187 ALA A C 1
ATOM 1301 O O . ALA A 1 188 ? -29.954 10.132 -15.770 0.50 42.22 187 ALA A O 1
ATOM 1303 N N . GLU A 1 189 ? -29.477 8.667 -17.409 0.50 42.10 188 GLU A N 1
ATOM 1304 C CA . GLU A 1 189 ? -30.828 8.113 -17.464 0.50 41.91 188 GLU A CA 1
ATOM 1305 C C . GLU A 1 189 ? -31.148 7.244 -16.250 0.50 41.72 188 GLU A C 1
ATOM 1306 O O . GLU A 1 189 ? -32.197 7.402 -15.625 0.50 41.88 188 GLU A O 1
ATOM 1308 N N . GLU A 1 190 ? -30.247 6.322 -15.926 0.50 41.33 189 GLU A N 1
ATOM 1309 C CA . GLU A 1 190 ? -30.463 5.401 -14.815 0.50 41.06 189 GLU A CA 1
ATOM 1310 C C . GLU A 1 190 ? -29.404 5.586 -13.735 0.50 40.69 189 GLU A C 1
ATOM 1311 O O . GLU A 1 190 ? -28.402 6.266 -13.947 0.50 40.57 189 GLU A O 1
ATOM 1313 N N . HIS A 1 191 ? -29.629 4.976 -12.577 0.50 40.37 190 HIS A N 1
ATOM 1314 C CA . HIS A 1 191 ? -28.685 5.065 -11.472 0.50 40.11 190 HIS A CA 1
ATOM 1315 C C . HIS A 1 191 ? -27.744 3.866 -11.475 0.50 39.90 190 HIS A C 1
ATOM 1316 O O . HIS A 1 191 ? -28.054 2.822 -10.902 0.50 39.98 190 HIS A O 1
ATOM 1318 N N . LEU A 1 192 ? -26.595 4.018 -12.125 0.50 39.44 191 LEU A N 1
ATOM 1319 C CA . LEU A 1 192 ? -25.607 2.948 -12.176 0.50 39.04 191 LEU A CA 1
ATOM 1320 C C . LEU A 1 192 ? -24.190 3.500 -12.298 0.50 38.52 191 LEU A C 1
ATOM 1321 O O . LEU A 1 192 ? -23.986 4.632 -12.741 0.50 38.45 191 LEU A O 1
ATOM 1326 N N . THR A 1 193 ? -23.225 2.676 -11.896 1.00 38.28 192 THR A N 1
ATOM 1327 C CA . THR A 1 193 ? -21.788 3.023 -11.911 1.00 37.21 192 THR A CA 1
ATOM 1328 C C . THR A 1 193 ? -21.097 2.394 -13.121 1.00 35.36 192 THR A C 1
ATOM 1329 O O . THR A 1 193 ? -21.316 1.224 -13.423 1.00 34.88 192 THR A O 1
ATOM 1333 N N . VAL A 1 194 ? -20.258 3.171 -13.802 1.00 33.23 193 VAL A N 1
ATOM 1334 C CA . VAL A 1 194 ? -19.426 2.662 -14.893 1.00 31.75 193 VAL A CA 1
ATOM 1335 C C . VAL A 1 194 ? -18.080 2.237 -14.310 1.00 30.82 193 VAL A C 1
ATOM 1336 O O . VAL A 1 194 ? -17.560 2.885 -13.403 1.00 30.13 193 VAL A O 1
ATOM 1340 N N . ASP A 1 195 ? -17.523 1.149 -14.834 1.00 30.11 194 ASP A N 1
ATOM 1341 C CA . ASP A 1 195 ? -16.228 0.644 -14.383 1.00 29.94 194 ASP A CA 1
ATOM 1342 C C . ASP A 1 195 ? -15.091 1.575 -14.807 1.00 29.46 194 ASP A C 1
ATOM 1343 O O . ASP A 1 195 ? -15.139 2.167 -15.889 1.00 28.58 194 ASP A O 1
ATOM 1348 N N . ALA A 1 196 ? -14.074 1.685 -13.951 1.00 29.27 195 ALA A N 1
ATOM 1349 C CA . ALA A 1 196 ? -12.936 2.581 -14.188 1.00 28.96 195 ALA A CA 1
ATOM 1350 C C . ALA A 1 196 ? -12.066 2.180 -15.386 1.00 28.60 195 ALA A C 1
ATOM 1351 O O . ALA A 1 196 ? -11.522 3.051 -16.066 1.00 28.29 195 ALA A O 1
ATOM 1353 N N . ARG A 1 197 ? -11.926 0.878 -15.638 1.00 28.28 196 ARG A N 1
ATOM 1354 C CA . ARG A 1 197 ? -11.203 0.399 -16.827 1.00 27.79 196 ARG A CA 1
ATOM 1355 C C . ARG A 1 197 ? -11.986 0.707 -18.104 1.00 27.32 196 ARG A C 1
ATOM 1356 O O . ARG A 1 197 ? -11.397 1.076 -19.119 1.00 27.05 196 ARG A O 1
ATOM 1364 N N . VAL A 1 198 ? -13.310 0.554 -18.037 1.00 27.08 197 VAL A N 1
ATOM 1365 C CA . VAL A 1 198 ? -14.204 0.873 -19.157 1.00 26.72 197 VAL A CA 1
ATOM 1366 C C . VAL A 1 198 ? -14.196 2.374 -19.444 1.00 26.65 197 VAL A C 1
ATOM 1367 O O . VAL A 1 198 ? -14.151 2.781 -20.605 1.00 26.52 197 VAL A O 1
ATOM 1371 N N . TYR A 1 199 ? -14.243 3.186 -18.388 1.00 26.60 198 TYR A N 1
ATOM 1372 C CA . TYR A 1 199 ? -14.204 4.643 -18.545 1.00 26.50 198 TYR A CA 1
ATOM 1373 C C . TYR A 1 199 ? -12.840 5.110 -19.053 1.00 25.87 198 TYR A C 1
ATOM 1374 O O . TYR A 1 199 ? -12.771 6.008 -19.894 1.00 25.62 198 TYR A O 1
ATOM 1383 N N . SER A 1 200 ? -11.772 4.503 -18.535 1.00 25.07 199 SER A N 1
ATOM 1384 C CA . SER A 1 200 ? -10.400 4.774 -18.994 1.00 25.30 199 SER A CA 1
ATOM 1385 C C . SER A 1 200 ? -10.216 4.440 -20.469 1.00 25.14 199 SER A C 1
ATOM 1386 O O . SER A 1 200 ? -9.565 5.187 -21.204 1.00 24.32 199 SER A O 1
ATOM 1389 N N . TYR A 1 201 ? -10.782 3.308 -20.883 1.00 24.73 200 TYR A N 1
ATOM 1390 C CA . TYR A 1 201 ? -10.776 2.887 -22.285 1.00 24.90 200 TYR A CA 1
ATOM 1391 C C . TYR A 1 201 ? -11.490 3.912 -23.169 1.00 24.72 200 TYR A C 1
ATOM 1392 O O . TYR A 1 201 ? -10.932 4.373 -24.164 1.00 24.28 200 TYR A O 1
ATOM 1401 N N . ALA A 1 202 ? -12.712 4.273 -22.785 1.00 24.69 201 ALA A N 1
ATOM 1402 C CA . ALA A 1 202 ? -13.522 5.251 -23.524 1.00 25.39 201 ALA A CA 1
ATOM 1403 C C . ALA A 1 202 ? -12.886 6.645 -23.588 1.00 25.85 201 ALA A C 1
ATOM 1404 O O . ALA A 1 202 ? -12.977 7.313 -24.618 1.00 25.68 201 ALA A O 1
ATOM 1406 N N . LEU A 1 203 ? -12.251 7.078 -22.497 1.00 26.88 202 LEU A N 1
ATOM 1407 C CA . LEU A 1 203 ? -11.516 8.355 -22.482 1.00 27.53 202 LEU A CA 1
ATOM 1408 C C . LEU A 1 203 ? -10.352 8.356 -23.475 1.00 27.63 202 LEU A C 1
ATOM 1409 O O . LEU A 1 203 ? -10.143 9.339 -24.184 1.00 27.06 202 LEU A O 1
ATOM 1414 N N . ALA A 1 204 ? -9.604 7.255 -23.520 1.00 27.54 203 ALA A N 1
ATOM 1415 C CA . ALA A 1 204 ? -8.501 7.110 -24.482 1.00 27.82 203 ALA A CA 1
ATOM 1416 C C . ALA A 1 204 ? -8.977 7.172 -25.938 1.00 27.83 203 ALA A C 1
ATOM 1417 O O . ALA A 1 204 ? -8.309 7.775 -26.777 1.00 27.87 203 ALA A O 1
ATOM 1419 N N . LEU A 1 205 ? -10.128 6.560 -26.227 1.00 27.81 204 LEU A N 1
ATOM 1420 C CA . LEU A 1 205 ? -10.728 6.629 -27.568 1.00 28.17 204 LEU A CA 1
ATOM 1421 C C . LEU A 1 205 ? -11.064 8.073 -27.975 1.00 28.79 204 LEU A C 1
ATOM 1422 O O . LEU A 1 205 ? -10.920 8.432 -29.142 1.00 28.65 204 LEU A O 1
ATOM 1427 N N . LYS A 1 206 ? -11.503 8.884 -27.010 1.00 29.73 205 LYS A N 1
ATOM 1428 C CA . LYS A 1 206 ? -11.734 10.321 -27.226 1.00 30.62 205 LYS A CA 1
ATOM 1429 C C . LYS A 1 206 ? -10.419 11.067 -27.462 1.00 31.31 205 LYS A C 1
ATOM 1430 O O . LYS A 1 206 ? -10.297 11.826 -28.428 1.00 31.20 205 LYS A O 1
ATOM 1436 N N . HIS A 1 207 ? -9.441 10.836 -26.586 1.00 31.86 206 HIS A N 1
ATOM 1437 C CA . HIS A 1 207 ? -8.171 11.577 -26.612 1.00 32.71 206 HIS A CA 1
ATOM 1438 C C . HIS A 1 207 ? -7.267 11.235 -27.803 1.00 33.76 206 HIS A C 1
ATOM 1439 O O . HIS A 1 207 ? -6.425 12.049 -28.182 1.00 34.45 206 HIS A O 1
ATOM 1446 N N . ALA A 1 208 ? -7.432 10.044 -28.382 1.00 35.02 207 ALA A N 1
ATOM 1447 C CA . ALA A 1 208 ? -6.618 9.606 -29.522 1.00 35.51 207 ALA A CA 1
ATOM 1448 C C . ALA A 1 208 ? -6.903 10.427 -30.779 1.00 36.56 207 ALA A C 1
ATOM 1449 O O . ALA A 1 208 ? -8.000 10.369 -31.335 1.00 37.77 207 ALA A O 1
ATOM 1451 N N . LYS B 1 15 ? -34.443 -4.784 -9.506 1.00 52.39 14 LYS B N 1
ATOM 1452 C CA . LYS B 1 15 ? -34.826 -6.195 -9.182 1.00 52.25 14 LYS B CA 1
ATOM 1453 C C . LYS B 1 15 ? -33.947 -6.799 -8.079 1.00 51.93 14 LYS B C 1
ATOM 1454 O O . LYS B 1 15 ? -34.445 -7.543 -7.232 1.00 52.29 14 LYS B O 1
ATOM 1460 N N . GLN B 1 16 ? -32.650 -6.485 -8.104 1.00 51.66 15 GLN B N 1
ATOM 1461 C CA . GLN B 1 16 ? -31.711 -6.878 -7.047 1.00 51.09 15 GLN B CA 1
ATOM 1462 C C . GLN B 1 16 ? -31.397 -5.693 -6.135 1.00 51.25 15 GLN B C 1
ATOM 1463 O O . GLN B 1 16 ? -31.399 -4.540 -6.578 1.00 51.31 15 GLN B O 1
ATOM 1469 N N . TYR B 1 17 ? -31.119 -5.988 -4.866 1.00 51.39 16 TYR B N 1
ATOM 1470 C CA . TYR B 1 17 ? -30.905 -4.952 -3.848 1.00 51.80 16 TYR B CA 1
ATOM 1471 C C . TYR B 1 17 ? -30.240 -5.503 -2.586 1.00 51.76 16 TYR B C 1
ATOM 1472 O O . TYR B 1 17 ? -30.266 -6.710 -2.332 1.00 51.88 16 TYR B O 1
ATOM 1481 N N . ILE B 1 18 ? -29.662 -4.598 -1.799 1.00 51.99 17 ILE B N 1
ATOM 1482 C CA . ILE B 1 18 ? -28.983 -4.954 -0.551 1.00 52.64 17 ILE B CA 1
ATOM 1483 C C . ILE B 1 18 ? -30.029 -5.150 0.544 1.00 53.57 17 ILE B C 1
ATOM 1484 O O . ILE B 1 18 ? -30.868 -4.275 0.762 1.00 53.69 17 ILE B O 1
ATOM 1489 N N . ILE B 1 19 ? -29.966 -6.293 1.226 1.00 55.01 18 ILE B N 1
ATOM 1490 C CA . ILE B 1 19 ? -30.863 -6.595 2.343 1.00 56.20 18 ILE B CA 1
ATOM 1491 C C . ILE B 1 19 ? -30.201 -6.128 3.641 1.00 56.34 18 ILE B C 1
ATOM 1492 O O . ILE B 1 19 ? -30.781 -5.336 4.387 1.00 56.93 18 ILE B O 1
ATOM 1497 N N . SER B 1 20 ? -28.991 -6.624 3.899 1.00 56.38 19 SER B N 1
ATOM 1498 C CA . SER B 1 20 ? -28.245 -6.279 5.114 1.00 57.07 19 SER B CA 1
ATOM 1499 C C . SER B 1 20 ? -26.746 -6.566 4.995 1.00 57.46 19 SER B C 1
ATOM 1500 O O . SER B 1 20 ? -26.312 -7.294 4.099 1.00 56.62 19 SER B O 1
ATOM 1503 N N . GLU B 1 21 ? -25.977 -5.990 5.921 1.00 58.16 20 GLU B N 1
ATOM 1504 C CA . GLU B 1 21 ? -24.515 -6.098 5.946 1.00 59.13 20 GLU B CA 1
ATOM 1505 C C . GLU B 1 21 ? -24.028 -6.484 7.346 1.00 58.96 20 GLU B C 1
ATOM 1506 O O . GLU B 1 21 ? -24.366 -5.815 8.325 1.00 58.16 20 GLU B O 1
ATOM 1512 N N . GLU B 1 22 ? -23.238 -7.557 7.428 1.00 58.83 21 GLU B N 1
ATOM 1513 C CA . GLU B 1 22 ? -22.625 -8.014 8.680 1.00 58.82 21 GLU B CA 1
ATOM 1514 C C . GLU B 1 22 ? -21.133 -7.686 8.661 1.00 58.61 21 GLU B C 1
ATOM 1515 O O . GLU B 1 22 ? -20.455 -7.981 7.680 1.00 58.90 21 GLU B O 1
ATOM 1521 N N . LEU B 1 23 ? -20.624 -7.100 9.743 1.00 58.09 22 LEU B N 1
ATOM 1522 C CA . LEU B 1 23 ? -19.197 -6.785 9.860 1.00 57.41 22 LEU B CA 1
ATOM 1523 C C . LEU B 1 23 ? -18.418 -8.040 10.271 1.00 57.20 22 LEU B C 1
ATOM 1524 O O . LEU B 1 23 ? -18.694 -8.618 11.325 1.00 57.93 22 LEU B O 1
ATOM 1529 N N . ILE B 1 24 ? -17.461 -8.461 9.439 1.00 56.06 23 ILE B N 1
ATOM 1530 C CA . ILE B 1 24 ? -16.636 -9.645 9.723 1.00 55.69 23 ILE B CA 1
ATOM 1531 C C . ILE B 1 24 ? -15.401 -9.232 10.520 1.00 55.62 23 ILE B C 1
ATOM 1532 O O . ILE B 1 24 ? -15.160 -9.744 11.615 1.00 56.66 23 ILE B O 1
ATOM 1537 N N . SER B 1 25 ? -14.624 -8.311 9.952 1.00 55.02 24 SER B N 1
ATOM 1538 C CA . SER B 1 25 ? -13.362 -7.865 10.545 1.00 54.86 24 SER B CA 1
ATOM 1539 C C . SER B 1 25 ? -13.003 -6.462 10.054 1.00 54.52 24 SER B C 1
ATOM 1540 O O . SER B 1 25 ? -12.660 -6.279 8.882 1.00 54.27 24 SER B O 1
ATOM 1543 N N . GLU B 1 26 ? -13.096 -5.482 10.953 1.00 54.39 25 GLU B N 1
ATOM 1544 C CA . GLU B 1 26 ? -12.768 -4.090 10.647 1.00 54.24 25 GLU B CA 1
ATOM 1545 C C . GLU B 1 26 ? -11.358 -3.765 11.129 1.00 54.32 25 GLU B C 1
ATOM 1546 O O . GLU B 1 26 ? -11.057 -3.903 12.316 1.00 54.30 25 GLU B O 1
ATOM 1552 N N . GLY B 1 27 ? -10.501 -3.348 10.197 1.00 53.85 26 GLY B N 1
ATOM 1553 C CA . GLY B 1 27 ? -9.197 -2.777 10.526 1.00 53.66 26 GLY B CA 1
ATOM 1554 C C . GLY B 1 27 ? -9.314 -1.274 10.695 1.00 53.93 26 GLY B C 1
ATOM 1555 O O . GLY B 1 27 ? -10.418 -0.732 10.783 1.00 54.23 26 GLY B O 1
ATOM 1556 N N . LYS B 1 28 ? -8.169 -0.600 10.740 1.00 54.56 27 LYS B N 1
ATOM 1557 C CA . LYS B 1 28 ? -8.131 0.860 10.832 1.00 55.30 27 LYS B CA 1
ATOM 1558 C C . LYS B 1 28 ? -8.572 1.524 9.526 1.00 55.99 27 LYS B C 1
ATOM 1559 O O . LYS B 1 28 ? -9.458 2.392 9.536 1.00 56.09 27 LYS B O 1
ATOM 1561 N N . TRP B 1 29 ? -7.968 1.098 8.419 0.94 56.40 28 TRP B N 1
ATOM 1562 C CA . TRP B 1 29 ? -8.225 1.676 7.097 0.94 56.60 28 TRP B CA 1
ATOM 1563 C C . TRP B 1 29 ? -9.194 0.824 6.276 0.94 56.31 28 TRP B C 1
ATOM 1564 O O . TRP B 1 29 ? -10.155 1.349 5.708 0.94 56.43 28 TRP B O 1
ATOM 1575 N N . VAL B 1 30 ? -8.932 -0.481 6.213 1.00 55.73 29 VAL B N 1
ATOM 1576 C CA . VAL B 1 30 ? -9.789 -1.443 5.471 1.00 55.18 29 VAL B CA 1
ATOM 1577 C C . VAL B 1 30 ? -10.714 -2.219 6.417 1.00 54.50 29 VAL B C 1
ATOM 1578 O O . VAL B 1 30 ? -10.360 -2.465 7.571 1.00 54.42 29 VAL B O 1
ATOM 1582 N N . LYS B 1 31 ? -11.895 -2.595 5.917 1.00 53.34 30 LYS B N 1
ATOM 1583 C CA . LYS B 1 31 ? -12.814 -3.497 6.628 1.00 52.75 30 LYS B CA 1
ATOM 1584 C C . LYS B 1 31 ? -13.406 -4.554 5.692 1.00 52.12 30 LYS B C 1
ATOM 1585 O O . LYS B 1 31 ? -13.515 -4.335 4.481 1.00 51.05 30 LYS B O 1
ATOM 1591 N N . LEU B 1 32 ? -13.791 -5.689 6.275 1.00 51.73 31 LEU B N 1
ATOM 1592 C CA . LEU B 1 32 ? -14.357 -6.822 5.543 1.00 51.40 31 LEU B CA 1
ATOM 1593 C C . LEU B 1 32 ? -15.776 -7.073 6.062 1.00 51.28 31 LEU B C 1
ATOM 1594 O O . LEU B 1 32 ? -15.967 -7.294 7.261 1.00 50.55 31 LEU B O 1
ATOM 1599 N N . GLU B 1 33 ? -16.761 -7.018 5.164 1.00 51.02 32 GLU B N 1
ATOM 1600 C CA . GLU B 1 33 ? -18.175 -7.197 5.514 1.00 50.92 32 GLU B CA 1
ATOM 1601 C C . GLU B 1 33 ? -18.774 -8.379 4.760 1.00 50.42 32 GLU B C 1
ATOM 1602 O O . GLU B 1 33 ? -18.321 -8.699 3.666 1.00 50.20 32 GLU B O 1
ATOM 1608 N N . LYS B 1 34 ? -19.783 -9.020 5.352 1.00 49.48 33 LYS B N 1
ATOM 1609 C CA . LYS B 1 34 ? -20.554 -10.080 4.694 1.00 48.93 33 LYS B CA 1
ATOM 1610 C C . LYS B 1 34 ? -21.932 -9.541 4.305 1.00 48.46 33 LYS B C 1
ATOM 1611 O O . LYS B 1 34 ? -22.853 -9.496 5.125 1.00 48.05 33 LYS B O 1
ATOM 1617 N N . THR B 1 35 ? -22.050 -9.115 3.048 1.00 47.45 34 THR B N 1
ATOM 1618 C CA . THR B 1 35 ? -23.273 -8.510 2.521 1.00 47.10 34 THR B CA 1
ATOM 1619 C C . THR B 1 35 ? -24.279 -9.579 2.094 1.00 46.79 34 THR B C 1
ATOM 1620 O O . THR B 1 35 ? -23.943 -10.474 1.317 1.00 47.23 34 THR B O 1
ATOM 1624 N N . THR B 1 36 ? -25.505 -9.474 2.606 1.00 46.33 35 THR B N 1
ATOM 1625 C CA . THR B 1 36 ? -26.615 -10.338 2.206 1.00 46.25 35 THR B CA 1
ATOM 1626 C C . THR B 1 36 ? -27.501 -9.561 1.231 1.00 46.39 35 THR B C 1
ATOM 1627 O O . THR B 1 36 ? -27.929 -8.447 1.540 1.00 45.72 35 THR B O 1
ATOM 1631 N N . TYR B 1 37 ? -27.774 -10.152 0.066 1.00 46.50 36 TYR B N 1
ATOM 1632 C CA . TYR B 1 37 ? -28.515 -9.478 -1.008 1.00 46.92 36 TYR B CA 1
ATOM 1633 C C . TYR B 1 37 ? -29.560 -10.390 -1.654 1.00 47.98 36 TYR B C 1
ATOM 1634 O O . TYR B 1 37 ? -29.440 -11.618 -1.617 1.00 47.49 36 TYR B O 1
ATOM 1643 N N . MET B 1 38 ? -30.576 -9.764 -2.248 1.00 49.55 37 MET B N 1
ATOM 1644 C CA . MET B 1 38 ? -31.664 -10.464 -2.931 1.00 51.16 37 MET B CA 1
ATOM 1645 C C . MET B 1 38 ? -31.315 -10.591 -4.411 1.00 51.57 37 MET B C 1
ATOM 1646 O O . MET B 1 38 ? -31.051 -9.584 -5.073 1.00 51.60 37 MET B O 1
ATOM 1651 N N . ASP B 1 39 ? -31.312 -11.823 -4.922 1.00 51.74 38 ASP B N 1
ATOM 1652 C CA . ASP B 1 39 ? -31.078 -12.075 -6.351 1.00 52.13 38 ASP B CA 1
ATOM 1653 C C . ASP B 1 39 ? -32.387 -11.827 -7.132 1.00 52.73 38 ASP B C 1
ATOM 1654 O O . ASP B 1 39 ? -33.450 -11.691 -6.517 1.00 52.54 38 ASP B O 1
ATOM 1659 N N . PRO B 1 40 ? -32.321 -11.756 -8.477 1.00 54.12 39 PRO B N 1
ATOM 1660 C CA . PRO B 1 40 ? -33.510 -11.330 -9.224 1.00 55.00 39 PRO B CA 1
ATOM 1661 C C . PRO B 1 40 ? -34.640 -12.372 -9.309 1.00 56.18 39 PRO B C 1
ATOM 1662 O O . PRO B 1 40 ? -35.778 -12.002 -9.606 1.00 56.77 39 PRO B O 1
ATOM 1666 N N . THR B 1 41 ? -34.334 -13.645 -9.047 1.00 57.16 40 THR B N 1
ATOM 1667 C CA . THR B 1 41 ? -35.351 -14.701 -9.000 1.00 57.69 40 THR B CA 1
ATOM 1668 C C . THR B 1 41 ? -36.193 -14.635 -7.721 1.00 57.84 40 THR B C 1
ATOM 1669 O O . THR B 1 41 ? -37.405 -14.860 -7.766 1.00 58.10 40 THR B O 1
ATOM 1673 N N . GLY B 1 42 ? -35.548 -14.315 -6.596 1.00 57.76 41 GLY B N 1
ATOM 1674 C CA . GLY B 1 42 ? -36.188 -14.337 -5.273 1.00 57.58 41 GLY B CA 1
ATOM 1675 C C . GLY B 1 42 ? -35.355 -14.962 -4.160 1.00 57.33 41 GLY B C 1
ATOM 1676 O O . GLY B 1 42 ? -35.647 -14.750 -2.983 1.00 57.78 41 GLY B O 1
ATOM 1677 N N . LYS B 1 43 ? -34.337 -15.744 -4.524 1.00 57.12 42 LYS B N 1
ATOM 1678 C CA . LYS B 1 43 ? -33.443 -16.387 -3.555 1.00 56.76 42 LYS B CA 1
ATOM 1679 C C . LYS B 1 43 ? -32.506 -15.372 -2.890 1.00 55.66 42 LYS B C 1
ATOM 1680 O O . LYS B 1 43 ? -32.149 -14.358 -3.493 1.00 56.08 42 LYS B O 1
ATOM 1686 N N . THR B 1 44 ? -32.118 -15.657 -1.647 1.00 54.38 43 THR B N 1
ATOM 1687 C CA . THR B 1 44 ? -31.182 -14.818 -0.893 1.00 53.38 43 THR B CA 1
ATOM 1688 C C . THR B 1 44 ? -29.765 -15.377 -1.023 1.00 52.00 43 THR B C 1
ATOM 1689 O O . THR B 1 44 ? -29.562 -16.588 -0.918 1.00 51.79 43 THR B O 1
ATOM 1693 N N . ARG B 1 45 ? -28.797 -14.485 -1.240 1.00 51.20 44 ARG B N 1
ATOM 1694 C CA . ARG B 1 45 ? -27.393 -14.859 -1.439 1.00 50.63 44 ARG B CA 1
ATOM 1695 C C . ARG B 1 45 ? -26.458 -13.974 -0.616 1.00 49.54 44 ARG B C 1
ATOM 1696 O O . ARG B 1 45 ? -26.808 -12.845 -0.263 1.00 48.72 44 ARG B O 1
ATOM 1704 N N . THR B 1 46 ? -25.267 -14.501 -0.330 1.00 48.94 45 THR B N 1
ATOM 1705 C CA . THR B 1 46 ? -24.263 -13.821 0.494 1.00 48.93 45 THR B CA 1
ATOM 1706 C C . THR B 1 46 ? -23.070 -13.362 -0.343 1.00 48.34 45 THR B C 1
ATOM 1707 O O . THR B 1 46 ? -22.765 -13.955 -1.381 1.00 48.94 45 THR B O 1
ATOM 1711 N N . TRP B 1 47 ? -22.402 -12.306 0.122 1.00 47.82 46 TRP B N 1
ATOM 1712 C CA . TRP B 1 47 ? -21.257 -11.723 -0.583 1.00 47.57 46 TRP B CA 1
ATOM 1713 C C . TRP B 1 47 ? -20.329 -10.980 0.387 1.00 48.06 46 TRP B C 1
ATOM 1714 O O . TRP B 1 47 ? -20.643 -9.883 0.851 1.00 48.88 46 TRP B O 1
ATOM 1725 N N . GLU B 1 48 ? -19.210 -11.616 0.718 1.00 48.38 47 GLU B N 1
ATOM 1726 C CA . GLU B 1 48 ? -18.095 -10.968 1.424 1.00 47.83 47 GLU B CA 1
ATOM 1727 C C . GLU B 1 48 ? -17.571 -9.711 0.704 1.00 47.93 47 GLU B C 1
ATOM 1728 O O . GLU B 1 48 ? -16.663 -9.791 -0.122 1.00 48.61 47 GLU B O 1
ATOM 1734 N N . SER B 1 49 ? -18.148 -8.556 1.034 1.00 47.89 48 SER B N 1
ATOM 1735 C CA . SER B 1 49 ? -17.777 -7.276 0.417 1.00 47.85 48 SER B CA 1
ATOM 1736 C C . SER B 1 49 ? -16.647 -6.571 1.174 1.00 47.73 48 SER B C 1
ATOM 1737 O O . SER B 1 49 ? -16.545 -6.684 2.398 1.00 48.14 48 SER B O 1
ATOM 1740 N N . VAL B 1 50 ? -15.815 -5.838 0.434 1.00 47.37 49 VAL B N 1
ATOM 1741 C CA . VAL B 1 50 ? -14.687 -5.082 0.995 1.00 47.17 49 VAL B CA 1
ATOM 1742 C C . VAL B 1 50 ? -14.996 -3.584 0.928 1.00 47.07 49 VAL B C 1
ATOM 1743 O O . VAL B 1 50 ? -15.606 -3.116 -0.035 1.00 46.59 49 VAL B O 1
ATOM 1747 N N . LYS B 1 51 ? -14.579 -2.841 1.954 1.00 47.35 50 LYS B N 1
ATOM 1748 C CA . LYS B 1 51 ? -14.810 -1.394 2.023 1.00 47.17 50 LYS B CA 1
ATOM 1749 C C . LYS B 1 51 ? -13.643 -0.636 2.657 1.00 48.00 50 LYS B C 1
ATOM 1750 O O . LYS B 1 51 ? -12.816 -1.217 3.365 1.00 47.63 50 LYS B O 1
ATOM 1756 N N . ARG B 1 52 ? -13.597 0.667 2.378 1.00 48.95 51 ARG B N 1
ATOM 1757 C CA . ARG B 1 52 ? -12.676 1.602 3.030 1.00 49.95 51 ARG B CA 1
ATOM 1758 C C . ARG B 1 52 ? -13.418 2.368 4.123 1.00 50.70 51 ARG B C 1
ATOM 1759 O O . ARG B 1 52 ? -14.609 2.659 3.985 1.00 50.95 51 ARG B O 1
ATOM 1767 N N . THR B 1 53 ? -12.705 2.693 5.201 1.00 51.77 52 THR B N 1
ATOM 1768 C CA . THR B 1 53 ? -13.266 3.453 6.327 1.00 52.50 52 THR B CA 1
ATOM 1769 C C . THR B 1 53 ? -13.076 4.971 6.190 1.00 53.62 52 THR B C 1
ATOM 1770 O O . THR B 1 53 ? -13.776 5.745 6.847 1.00 53.50 52 THR B O 1
ATOM 1774 N N . THR B 1 54 ? -12.141 5.388 5.334 1.00 54.84 53 THR B N 1
ATOM 1775 C CA . THR B 1 54 ? -11.754 6.798 5.205 1.00 55.98 53 THR B CA 1
ATOM 1776 C C . THR B 1 54 ? -12.755 7.704 4.464 1.00 57.34 53 THR B C 1
ATOM 1777 O O . THR B 1 54 ? -12.639 8.930 4.546 1.00 57.56 53 THR B O 1
ATOM 1781 N N . ARG B 1 55 ? -13.724 7.121 3.753 1.00 58.47 54 ARG B N 1
ATOM 1782 C CA . ARG B 1 55 ? -14.682 7.905 2.958 1.00 59.62 54 ARG B CA 1
ATOM 1783 C C . ARG B 1 55 ? -15.703 8.624 3.848 1.00 60.16 54 ARG B C 1
ATOM 1784 O O . ARG B 1 55 ? -16.166 8.067 4.845 1.00 60.87 54 ARG B O 1
ATOM 1792 N N . LYS B 1 56 ? -16.049 9.855 3.469 1.00 60.25 55 LYS B N 1
ATOM 1793 C CA . LYS B 1 56 ? -17.007 10.673 4.218 1.00 60.27 55 LYS B CA 1
ATOM 1794 C C . LYS B 1 56 ? -18.439 10.222 3.946 1.00 60.29 55 LYS B C 1
ATOM 1795 O O . LYS B 1 56 ? -18.973 10.432 2.856 1.00 60.17 55 LYS B O 1
ATOM 1797 N N . GLN B 1 58 ? -19.093 12.743 0.552 1.00 53.36 57 GLN B N 1
ATOM 1798 C CA . GLN B 1 58 ? -18.066 12.528 -0.460 1.00 53.10 57 GLN B CA 1
ATOM 1799 C C . GLN B 1 58 ? -18.639 11.819 -1.687 1.00 52.81 57 GLN B C 1
ATOM 1800 O O . GLN B 1 58 ? -19.461 10.909 -1.560 1.00 53.03 57 GLN B O 1
ATOM 1802 N N . THR B 1 59 ? -18.196 12.243 -2.869 1.00 52.74 58 THR B N 1
ATOM 1803 C CA . THR B 1 59 ? -18.641 11.656 -4.137 1.00 52.06 58 THR B CA 1
ATOM 1804 C C . THR B 1 59 ? -17.979 10.301 -4.411 1.00 51.13 58 THR B C 1
ATOM 1805 O O . THR B 1 59 ? -18.627 9.387 -4.928 1.00 51.60 58 THR B O 1
ATOM 1807 N N . ALA B 1 60 ? -16.693 10.187 -4.072 1.00 49.55 59 ALA B N 1
ATOM 1808 C CA . ALA B 1 60 ? -15.926 8.948 -4.247 1.00 48.21 59 ALA B CA 1
ATOM 1809 C C . ALA B 1 60 ? -14.793 8.854 -3.217 1.00 46.94 59 ALA B C 1
ATOM 1810 O O . ALA B 1 60 ? -14.591 9.780 -2.424 1.00 47.01 59 ALA B O 1
ATOM 1812 N N . ASP B 1 61 ? -14.064 7.736 -3.231 1.00 44.83 60 ASP B N 1
ATOM 1813 C CA . ASP B 1 61 ? -12.949 7.518 -2.297 1.00 43.20 60 ASP B CA 1
ATOM 1814 C C . ASP B 1 61 ? -11.743 8.378 -2.655 1.00 41.86 60 ASP B C 1
ATOM 1815 O O . ASP B 1 61 ? -11.178 9.049 -1.788 1.00 41.94 60 ASP B O 1
ATOM 1820 N N . GLY B 1 62 ? -11.351 8.346 -3.929 1.00 39.57 61 GLY B N 1
ATOM 1821 C CA . GLY B 1 62 ? -10.171 9.066 -4.403 1.00 38.17 61 GLY B CA 1
ATOM 1822 C C . GLY B 1 62 ? -10.290 9.621 -5.806 1.00 36.50 61 GLY B C 1
ATOM 1823 O O . GLY B 1 62 ? -11.385 9.729 -6.360 1.00 35.28 61 GLY B O 1
ATOM 1824 N N . VAL B 1 63 ? -9.140 9.997 -6.357 1.00 35.33 62 VAL B N 1
ATOM 1825 C CA . VAL B 1 63 ? -9.030 10.473 -7.734 1.00 34.34 62 VAL B CA 1
ATOM 1826 C C . VAL B 1 63 ? -7.838 9.813 -8.406 1.00 33.11 62 VAL B C 1
ATOM 1827 O O . VAL B 1 63 ? -6.860 9.470 -7.742 1.00 32.62 62 VAL B O 1
ATOM 1831 N N . ALA B 1 64 ? -7.939 9.633 -9.721 1.00 31.86 63 ALA B N 1
ATOM 1832 C CA . ALA B 1 64 ? -6.819 9.209 -10.551 1.00 31.47 63 ALA B CA 1
ATOM 1833 C C . ALA B 1 64 ? -6.625 10.266 -11.629 1.00 30.56 63 ALA B C 1
ATOM 1834 O O . ALA B 1 64 ? -7.565 10.599 -12.345 1.00 31.29 63 ALA B O 1
ATOM 1836 N N . VAL B 1 65 ? -5.409 10.795 -11.730 1.00 30.68 64 VAL B N 1
ATOM 1837 C CA . VAL B 1 65 ? -5.103 11.882 -12.655 1.00 30.34 64 VAL B CA 1
ATOM 1838 C C . VAL B 1 65 ? -4.516 11.288 -13.928 1.00 29.68 64 VAL B C 1
ATOM 1839 O O . VAL B 1 65 ? -3.516 10.581 -13.865 1.00 29.33 64 VAL B O 1
ATOM 1843 N N . ILE B 1 66 ? -5.155 11.555 -15.068 1.00 29.58 65 ILE B N 1
ATOM 1844 C CA . ILE B 1 66 ? -4.560 11.302 -16.382 1.00 29.68 65 ILE B CA 1
ATOM 1845 C C . ILE B 1 66 ? -3.859 12.610 -16.781 1.00 29.30 65 ILE B C 1
ATOM 1846 O O . ILE B 1 66 ? -4.516 13.516 -17.298 1.00 29.67 65 ILE B O 1
ATOM 1851 N N . PRO B 1 67 ? -2.532 12.722 -16.531 1.00 29.52 66 PRO B N 1
ATOM 1852 C CA . PRO B 1 67 ? -1.867 14.001 -16.745 1.00 29.34 66 PRO B CA 1
ATOM 1853 C C . PRO B 1 67 ? -1.161 14.051 -18.101 1.00 28.85 66 PRO B C 1
ATOM 1854 O O . PRO B 1 67 ? -0.198 13.314 -18.323 1.00 28.84 66 PRO B O 1
ATOM 1858 N N . VAL B 1 68 ? -1.651 14.909 -18.996 1.00 28.90 67 VAL B N 1
ATOM 1859 C CA . VAL B 1 68 ? -1.117 15.027 -20.355 1.00 29.14 67 VAL B CA 1
ATOM 1860 C C . VAL B 1 68 ? -0.070 16.145 -20.389 1.00 29.31 67 VAL B C 1
ATOM 1861 O O . VAL B 1 68 ? -0.416 17.326 -20.337 1.00 29.32 67 VAL B O 1
ATOM 1865 N N . LEU B 1 69 ? 1.204 15.760 -20.471 1.00 29.33 68 LEU B N 1
ATOM 1866 C CA . LEU B 1 69 ? 2.320 16.710 -20.477 1.00 29.84 68 LEU B CA 1
ATOM 1867 C C . LEU B 1 69 ? 2.563 17.250 -21.887 1.00 29.97 68 LEU B C 1
ATOM 1868 O O . LEU B 1 69 ? 3.035 16.522 -22.768 1.00 29.46 68 LEU B O 1
ATOM 1873 N N . GLN B 1 70 ? 2.252 18.532 -22.081 1.00 30.22 69 GLN B N 1
ATOM 1874 C CA . GLN B 1 70 ? 2.289 19.173 -23.393 1.00 31.03 69 GLN B CA 1
ATOM 1875 C C . GLN B 1 70 ? 3.449 20.165 -23.477 1.00 31.54 69 GLN B C 1
ATOM 1876 O O . GLN B 1 70 ? 3.417 21.225 -22.847 1.00 32.12 69 GLN B O 1
ATOM 1882 N N . ARG B 1 71 ? 4.480 19.788 -24.233 1.00 31.38 70 ARG B N 1
ATOM 1883 C CA . ARG B 1 71 ? 5.624 20.646 -24.530 1.00 31.49 70 ARG B CA 1
ATOM 1884 C C . ARG B 1 71 ? 5.711 20.802 -26.043 1.00 30.74 70 ARG B C 1
ATOM 1885 O O . ARG B 1 71 ? 5.643 19.812 -26.772 1.00 30.61 70 ARG B O 1
ATOM 1893 N N . THR B 1 72 ? 5.857 22.040 -26.512 1.00 29.83 71 THR B N 1
ATOM 1894 C CA . THR B 1 72 ? 5.941 22.316 -27.949 1.00 29.25 71 THR B CA 1
ATOM 1895 C C . THR B 1 72 ? 7.239 21.743 -28.542 1.00 28.90 71 THR B C 1
ATOM 1896 O O . THR B 1 72 ? 8.282 21.761 -27.889 1.00 28.79 71 THR B O 1
ATOM 1900 N N . LEU B 1 73 ? 7.141 21.211 -29.762 1.00 28.76 72 LEU B N 1
ATOM 1901 C CA . LEU B 1 73 ? 8.250 20.524 -30.459 1.00 28.82 72 LEU B CA 1
ATOM 1902 C C . LEU B 1 73 ? 8.728 19.214 -29.791 1.00 29.13 72 LEU B C 1
ATOM 1903 O O . LEU B 1 73 ? 9.814 18.717 -30.101 1.00 29.30 72 LEU B O 1
ATOM 1908 N N . HIS B 1 74 ? 7.902 18.662 -28.900 1.00 29.62 73 HIS B N 1
ATOM 1909 C CA . HIS B 1 74 ? 8.141 17.380 -28.236 1.00 30.22 73 HIS B CA 1
ATOM 1910 C C . HIS B 1 74 ? 6.894 16.527 -28.440 1.00 29.74 73 HIS B C 1
ATOM 1911 O O . HIS B 1 74 ? 5.820 17.057 -28.733 1.00 28.92 73 HIS B O 1
ATOM 1918 N N . TYR B 1 75 ? 7.026 15.214 -28.267 1.00 29.58 74 TYR B N 1
ATOM 1919 C CA . TYR B 1 75 ? 5.855 14.334 -28.219 1.00 29.96 74 TYR B CA 1
ATOM 1920 C C . TYR B 1 75 ? 5.039 14.638 -26.963 1.00 29.80 74 TYR B C 1
ATOM 1921 O O . TYR B 1 75 ? 5.610 14.952 -25.913 1.00 29.21 74 TYR B O 1
ATOM 1930 N N . GLU B 1 76 ? 3.712 14.567 -27.077 1.00 30.23 75 GLU B N 1
ATOM 1931 C CA . GLU B 1 76 ? 2.842 14.589 -25.895 1.00 31.04 75 GLU B CA 1
ATOM 1932 C C . GLU B 1 76 ? 3.159 13.361 -25.052 1.00 30.76 75 GLU B C 1
ATOM 1933 O O . GLU B 1 76 ? 3.305 12.262 -25.595 1.00 30.10 75 GLU B O 1
ATOM 1939 N N . CYS B 1 77 ? 3.263 13.555 -23.740 1.00 30.52 76 CYS B N 1
ATOM 1940 C CA . CYS B 1 77 ? 3.543 12.469 -22.807 1.00 30.92 76 CYS B CA 1
ATOM 1941 C C . CYS B 1 77 ? 2.422 12.306 -21.789 1.00 30.42 76 CYS B C 1
ATOM 1942 O O . CYS B 1 77 ? 1.725 13.265 -21.456 1.00 30.32 76 CYS B O 1
ATOM 1945 N N . ILE B 1 78 ? 2.258 11.073 -21.316 1.00 29.85 77 ILE B N 1
ATOM 1946 C CA . ILE B 1 78 ? 1.386 10.759 -20.190 1.00 29.24 77 ILE B CA 1
ATOM 1947 C C . ILE B 1 78 ? 2.300 10.593 -18.980 1.00 29.14 77 ILE B C 1
ATOM 1948 O O . ILE B 1 78 ? 3.262 9.826 -19.036 1.00 28.64 77 ILE B O 1
ATOM 1953 N N . VAL B 1 79 ? 2.007 11.318 -17.900 1.00 29.23 78 VAL B N 1
ATOM 1954 C CA . VAL B 1 79 ? 2.841 11.303 -16.694 1.00 29.61 78 VAL B CA 1
ATOM 1955 C C . VAL B 1 79 ? 2.357 10.194 -15.756 1.00 29.60 78 VAL B C 1
ATOM 1956 O O . VAL B 1 79 ? 1.215 10.216 -15.301 1.00 29.51 78 VAL B O 1
ATOM 1960 N N . LEU B 1 80 ? 3.232 9.226 -15.483 1.00 29.97 79 LEU B N 1
ATOM 1961 C CA . LEU B 1 80 ? 2.914 8.087 -14.618 1.00 30.29 79 LEU B CA 1
ATOM 1962 C C . LEU B 1 80 ? 3.828 8.058 -13.398 1.00 30.87 79 LEU B C 1
ATOM 1963 O O . LEU B 1 80 ? 4.917 8.644 -13.404 1.00 30.33 79 LEU B O 1
ATOM 1968 N N . VAL B 1 81 ? 3.379 7.349 -12.365 1.00 31.38 80 VAL B N 1
ATOM 1969 C CA . VAL B 1 81 ? 4.109 7.247 -11.099 1.00 31.88 80 VAL B CA 1
ATOM 1970 C C . VAL B 1 81 ? 4.445 5.793 -10.781 1.00 32.57 80 VAL B C 1
ATOM 1971 O O . VAL B 1 81 ? 3.584 4.918 -10.881 1.00 32.20 80 VAL B O 1
ATOM 1975 N N . LYS B 1 82 ? 5.708 5.552 -10.426 1.00 33.27 81 LYS B N 1
ATOM 1976 C CA . LYS B 1 82 ? 6.176 4.253 -9.956 1.00 33.98 81 LYS B CA 1
ATOM 1977 C C . LYS B 1 82 ? 6.316 4.304 -8.433 1.00 34.67 81 LYS B C 1
ATOM 1978 O O . LYS B 1 82 ? 7.005 5.180 -7.902 1.00 33.79 81 LYS B O 1
ATOM 1984 N N . GLN B 1 83 ? 5.654 3.370 -7.746 1.00 34.86 82 GLN B N 1
ATOM 1985 C CA . GLN B 1 83 ? 5.675 3.274 -6.280 1.00 35.07 82 GLN B CA 1
ATOM 1986 C C . GLN B 1 83 ? 5.722 1.810 -5.845 1.00 35.04 82 GLN B C 1
ATOM 1987 O O . GLN B 1 83 ? 5.163 0.945 -6.524 1.00 34.10 82 GLN B O 1
ATOM 1993 N N . PHE B 1 84 ? 6.366 1.544 -4.707 1.00 35.10 83 PHE B N 1
ATOM 1994 C CA . PHE B 1 84 ? 6.254 0.240 -4.048 1.00 34.92 83 PHE B CA 1
ATOM 1995 C C . PHE B 1 84 ? 4.861 0.143 -3.431 1.00 34.31 83 PHE B C 1
ATOM 1996 O O . PHE B 1 84 ? 4.425 1.056 -2.726 1.00 33.82 83 PHE B O 1
ATOM 2004 N N . ARG B 1 85 ? 4.174 -0.963 -3.708 1.00 33.74 84 ARG B N 1
ATOM 2005 C CA . ARG B 1 85 ? 2.824 -1.200 -3.207 1.00 33.99 84 ARG B CA 1
ATOM 2006 C C . ARG B 1 85 ? 2.820 -2.495 -2.386 1.00 33.89 84 ARG B C 1
ATOM 2007 O O . ARG B 1 85 ? 2.892 -3.583 -2.962 1.00 33.96 84 ARG B O 1
ATOM 2015 N N . PRO B 1 86 ? 2.765 -2.379 -1.038 1.00 34.15 85 PRO B N 1
ATOM 2016 C CA . PRO B 1 86 ? 2.811 -3.556 -0.150 1.00 33.94 85 PRO B CA 1
ATOM 2017 C C . PRO B 1 86 ? 1.760 -4.657 -0.374 1.00 33.70 85 PRO B C 1
ATOM 2018 O O . PRO B 1 86 ? 2.089 -5.828 -0.177 1.00 34.20 85 PRO B O 1
ATOM 2022 N N . PRO B 1 87 ? 0.518 -4.302 -0.772 1.00 33.45 86 PRO B N 1
ATOM 2023 C CA . PRO B 1 87 ? -0.427 -5.371 -1.127 1.00 33.37 86 PRO B CA 1
ATOM 2024 C C . PRO B 1 87 ? 0.038 -6.220 -2.311 1.00 33.50 86 PRO B C 1
ATOM 2025 O O . PRO B 1 87 ? -0.117 -7.438 -2.282 1.00 33.38 86 PRO B O 1
ATOM 2029 N N . MET B 1 88 ? 0.618 -5.577 -3.325 1.00 33.46 87 MET B N 1
ATOM 2030 C CA . MET B 1 88 ? 1.202 -6.284 -4.472 1.00 33.66 87 MET B CA 1
ATOM 2031 C C . MET B 1 88 ? 2.536 -6.964 -4.159 1.00 33.71 87 MET B C 1
ATOM 2032 O O . MET B 1 88 ? 2.894 -7.944 -4.813 1.00 34.22 87 MET B O 1
ATOM 2037 N N . GLY B 1 89 ? 3.275 -6.436 -3.183 1.00 34.23 88 GLY B N 1
ATOM 2038 C CA . GLY B 1 89 ? 4.593 -6.963 -2.826 1.00 33.93 88 GLY B CA 1
ATOM 2039 C C . GLY B 1 89 ? 5.651 -6.612 -3.854 1.00 33.62 88 GLY B C 1
ATOM 2040 O O . GLY B 1 89 ? 6.591 -7.379 -4.075 1.00 33.58 88 GLY B O 1
ATOM 2041 N N . GLY B 1 90 ? 5.500 -5.444 -4.476 1.00 33.71 89 GLY B N 1
ATOM 2042 C CA . GLY B 1 90 ? 6.390 -5.009 -5.546 1.00 33.70 89 GLY B CA 1
ATOM 2043 C C . GLY B 1 90 ? 6.020 -3.640 -6.086 1.00 33.56 89 GLY B C 1
ATOM 2044 O O . GLY B 1 90 ? 5.059 -3.016 -5.626 1.00 32.94 89 GLY B O 1
ATOM 2045 N N . TYR B 1 91 ? 6.785 -3.184 -7.074 1.00 33.93 90 TYR B N 1
ATOM 2046 C CA . TYR B 1 91 ? 6.594 -1.858 -7.667 1.00 33.64 90 TYR B CA 1
ATOM 2047 C C . TYR B 1 91 ? 5.524 -1.878 -8.763 1.00 32.84 90 TYR B C 1
ATOM 2048 O O . TYR B 1 91 ? 5.399 -2.865 -9.495 1.00 33.13 90 TYR B O 1
ATOM 2057 N N . CYS B 1 92 ? 4.767 -0.785 -8.870 1.00 31.72 91 CYS B N 1
ATOM 2058 C CA . CYS B 1 92 ? 3.682 -0.662 -9.847 1.00 31.43 91 CYS B CA 1
ATOM 2059 C C . CYS B 1 92 ? 3.685 0.696 -10.547 1.00 31.33 91 CYS B C 1
ATOM 2060 O O . CYS B 1 92 ? 3.885 1.725 -9.899 1.00 31.19 91 CYS B O 1
ATOM 2063 N N . ILE B 1 93 ? 3.449 0.684 -11.862 1.00 31.11 92 ILE B N 1
ATOM 2064 C CA . ILE B 1 93 ? 3.284 1.908 -12.654 1.00 30.77 92 ILE B CA 1
ATOM 2065 C C . ILE B 1 93 ? 1.793 2.252 -12.673 1.00 29.79 92 ILE B C 1
ATOM 2066 O O . ILE B 1 93 ? 0.965 1.439 -13.096 1.00 29.48 92 ILE B O 1
ATOM 2071 N N . GLU B 1 94 ? 1.465 3.458 -12.212 1.00 28.51 93 GLU B N 1
ATOM 2072 C CA . GLU B 1 94 ? 0.079 3.905 -12.048 1.00 27.85 93 GLU B CA 1
ATOM 2073 C C . GLU B 1 94 ? -0.084 5.352 -12.494 1.00 27.68 93 GLU B C 1
ATOM 2074 O O . GLU B 1 94 ? 0.899 6.083 -12.632 1.00 27.56 93 GLU B O 1
ATOM 2080 N N . PHE B 1 95 ? -1.334 5.758 -12.701 1.00 27.22 94 PHE B N 1
ATOM 2081 C CA . PHE B 1 95 ? -1.675 7.176 -12.807 1.00 27.53 94 PHE B CA 1
ATOM 2082 C C . PHE B 1 95 ? -1.435 7.811 -11.435 1.00 28.14 94 PHE B C 1
ATOM 2083 O O . PHE B 1 95 ? -1.634 7.144 -10.416 1.00 28.55 94 PHE B O 1
ATOM 2091 N N . PRO B 1 96 ? -0.992 9.087 -11.396 1.00 28.70 95 PRO B N 1
ATOM 2092 C CA . PRO B 1 96 ? -0.967 9.800 -10.116 1.00 29.24 95 PRO B CA 1
ATOM 2093 C C . PRO B 1 96 ? -2.343 9.781 -9.453 1.00 29.83 95 PRO B C 1
ATOM 2094 O O . PRO B 1 96 ? -3.352 10.023 -10.121 1.00 30.23 95 PRO B O 1
ATOM 2098 N N . ALA B 1 97 ? -2.384 9.457 -8.163 1.00 31.11 96 ALA B N 1
ATOM 2099 C CA . ALA B 1 97 ? -3.656 9.211 -7.488 1.00 31.84 96 ALA B CA 1
ATOM 2100 C C . ALA B 1 97 ? -3.554 9.308 -5.974 1.00 32.79 96 ALA B C 1
ATOM 2101 O O . ALA B 1 97 ? -2.469 9.215 -5.402 1.00 33.38 96 ALA B O 1
ATOM 2103 N N . GLY B 1 9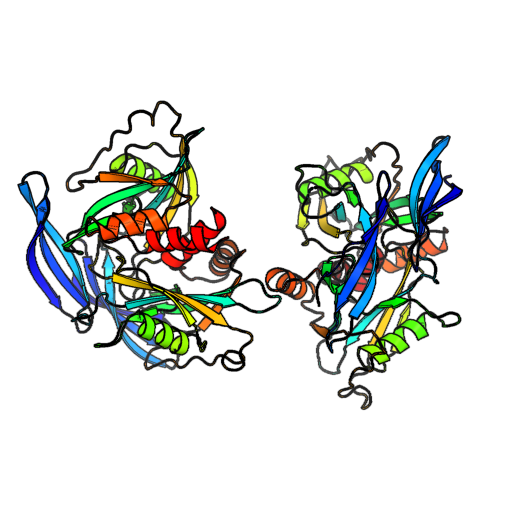8 ? -4.709 9.476 -5.343 1.00 33.77 97 GLY B N 1
ATOM 2104 C CA . GLY B 1 98 ? -4.813 9.528 -3.887 1.00 35.23 97 GLY B CA 1
ATOM 2105 C C . GLY B 1 98 ? -6.229 9.846 -3.453 1.00 36.10 97 GLY B C 1
ATOM 2106 O O . GLY B 1 98 ? -7.065 10.230 -4.277 1.00 36.43 97 GLY B O 1
ATOM 2107 N N . LEU B 1 99 ? -6.495 9.690 -2.158 1.00 37.95 98 LEU B N 1
ATOM 2108 C CA . LEU B 1 99 ? -7.839 9.901 -1.612 1.00 39.16 98 LEU B CA 1
ATOM 2109 C C . LEU B 1 99 ? -8.207 11.382 -1.556 1.00 40.35 98 LEU B C 1
ATOM 2110 O O . LEU B 1 99 ? -7.333 12.244 -1.437 1.00 39.69 98 LEU B O 1
ATOM 2115 N N . ILE B 1 100 ? -9.508 11.656 -1.646 1.00 42.39 99 ILE B N 1
ATOM 2116 C CA . ILE B 1 100 ? -10.045 13.012 -1.547 1.00 44.45 99 ILE B CA 1
ATOM 2117 C C . ILE B 1 100 ? -10.268 13.325 -0.068 1.00 46.41 99 ILE B C 1
ATOM 2118 O O . ILE B 1 100 ? -10.903 12.542 0.644 1.00 46.57 99 ILE B O 1
ATOM 2123 N N . ASP B 1 101 ? -9.752 14.468 0.385 1.00 48.84 100 ASP B N 1
ATOM 2124 C CA . ASP B 1 101 ? -9.907 14.898 1.782 1.00 50.40 100 ASP B CA 1
ATOM 2125 C C . ASP B 1 101 ? -11.327 15.400 2.054 1.00 52.10 100 ASP B C 1
ATOM 2126 O O . ASP B 1 101 ? -12.105 15.636 1.124 1.00 52.85 100 ASP B O 1
ATOM 2131 N N . ASP B 1 102 ? -11.653 15.558 3.337 1.00 53.58 101 ASP B N 1
ATOM 2132 C CA . ASP B 1 102 ? -12.966 16.058 3.758 1.00 54.24 101 ASP B CA 1
ATOM 2133 C C . ASP B 1 102 ? -13.109 17.539 3.408 1.00 54.41 101 ASP B C 1
ATOM 2134 O O . ASP B 1 102 ? -12.229 18.342 3.725 1.00 54.90 101 ASP B O 1
ATOM 2136 N N . GLY B 1 103 ? -14.216 17.889 2.753 1.00 54.95 102 GLY B N 1
ATOM 2137 C CA . GLY B 1 103 ? -14.448 19.252 2.278 1.00 55.37 102 GLY B CA 1
ATOM 2138 C C . GLY B 1 103 ? -13.555 19.607 1.102 1.00 55.83 102 GLY B C 1
ATOM 2139 O O . GLY B 1 103 ? -12.907 20.657 1.102 1.00 57.29 102 GLY B O 1
ATOM 2140 N N . GLU B 1 104 ? -13.528 18.725 0.104 1.00 55.58 103 GLU B N 1
ATOM 2141 C CA . GLU B 1 104 ? -12.690 18.892 -1.087 1.00 54.88 103 GLU B CA 1
ATOM 2142 C C . GLU B 1 104 ? -13.402 18.319 -2.314 1.00 53.63 103 GLU B C 1
ATOM 2143 O O . GLU B 1 104 ? -13.809 17.156 -2.314 1.00 53.36 103 GLU B O 1
ATOM 2149 N N . THR B 1 105 ? -13.559 19.149 -3.345 1.00 52.66 104 THR B N 1
ATOM 2150 C CA . THR B 1 105 ? -14.142 18.722 -4.623 1.00 52.11 104 THR B CA 1
ATOM 2151 C C . THR B 1 105 ? -13.127 17.838 -5.384 1.00 50.91 104 THR B C 1
ATOM 2152 O O . THR B 1 105 ? -11.919 18.011 -5.203 1.00 50.04 104 THR B O 1
ATOM 2156 N N . PRO B 1 106 ? -13.607 16.873 -6.207 1.00 49.93 105 PRO B N 1
ATOM 2157 C CA . PRO B 1 106 ? -12.686 15.997 -6.963 1.00 48.94 105 PRO B CA 1
ATOM 2158 C C . PRO B 1 106 ? -11.641 16.695 -7.853 1.00 47.67 105 PRO B C 1
ATOM 2159 O O . PRO B 1 106 ? -10.546 16.160 -8.030 1.00 47.14 105 PRO B O 1
ATOM 2163 N N . GLU B 1 107 ? -11.974 17.867 -8.394 1.00 47.04 106 GLU B N 1
ATOM 2164 C CA . GLU B 1 107 ? -11.044 18.633 -9.238 1.00 46.43 106 GLU B CA 1
ATOM 2165 C C . GLU B 1 107 ? -9.845 19.168 -8.445 1.00 45.43 106 GLU B C 1
ATOM 2166 O O . GLU B 1 107 ? -8.722 19.191 -8.954 1.00 46.07 106 GLU B O 1
ATOM 2172 N N . ALA B 1 108 ? -10.092 19.585 -7.203 1.00 44.09 107 ALA B N 1
ATOM 2173 C CA . ALA B 1 108 ? -9.052 20.128 -6.324 1.00 43.26 107 ALA B CA 1
ATOM 2174 C C . ALA B 1 108 ? -8.107 19.036 -5.827 1.00 42.47 107 ALA B C 1
ATOM 2175 O O . ALA B 1 108 ? -6.899 19.259 -5.722 1.00 41.96 107 ALA B O 1
ATOM 2177 N N . ALA B 1 109 ? -8.664 17.865 -5.516 1.00 41.99 108 ALA B N 1
ATOM 2178 C CA . ALA B 1 109 ? -7.870 16.693 -5.132 1.00 41.47 108 ALA B CA 1
ATOM 2179 C C . ALA B 1 109 ? -6.959 16.203 -6.262 1.00 40.40 108 ALA B C 1
ATOM 2180 O O . ALA B 1 109 ? -5.858 15.717 -6.000 1.00 40.68 108 ALA B O 1
ATOM 2182 N N . ALA B 1 110 ? -7.424 16.329 -7.506 1.00 40.03 109 ALA B N 1
ATOM 2183 C CA . ALA B 1 110 ? -6.644 15.931 -8.683 1.00 39.60 109 ALA B CA 1
ATOM 2184 C C . ALA B 1 110 ? -5.394 16.792 -8.857 1.00 39.26 109 ALA B C 1
ATOM 2185 O O . ALA B 1 110 ? -4.292 16.264 -9.010 1.00 39.30 109 ALA B O 1
ATOM 2187 N N . LEU B 1 111 ? -5.574 18.112 -8.824 1.00 39.10 110 LEU B N 1
ATOM 2188 C CA . LEU B 1 111 ? -4.455 19.052 -8.962 1.00 39.07 110 LEU B CA 1
ATOM 2189 C C . LEU B 1 111 ? -3.478 18.986 -7.784 1.00 38.77 110 LEU B C 1
ATOM 2190 O O . LEU B 1 111 ? -2.272 19.160 -7.975 1.00 38.85 110 LEU B O 1
ATOM 2195 N N . ARG B 1 112 ? -3.997 18.734 -6.581 1.00 38.98 111 ARG B N 1
ATOM 2196 C CA . ARG B 1 112 ? -3.162 18.576 -5.385 1.00 38.83 111 ARG B CA 1
ATOM 2197 C C . ARG B 1 112 ? -2.295 17.320 -5.481 1.00 38.19 111 ARG B C 1
ATOM 2198 O O . ARG B 1 112 ? -1.072 17.395 -5.339 1.00 38.27 111 ARG B O 1
ATOM 2206 N N . GLU B 1 113 ? -2.937 16.176 -5.719 1.00 37.61 112 GLU B N 1
ATOM 2207 C CA . GLU B 1 113 ? -2.235 14.889 -5.827 1.00 37.40 112 GLU B CA 1
ATOM 2208 C C . GLU B 1 113 ? -1.222 14.858 -6.974 1.00 36.58 112 GLU B C 1
ATOM 2209 O O . GLU B 1 113 ? -0.151 14.263 -6.835 1.00 35.94 112 GLU B O 1
ATOM 2215 N N . LEU B 1 114 ? -1.562 15.498 -8.093 1.00 36.72 113 LEU B N 1
ATOM 2216 C CA . LEU B 1 114 ? -0.641 15.635 -9.225 1.00 37.14 113 LEU B CA 1
ATOM 2217 C C . LEU B 1 114 ? 0.635 16.373 -8.818 1.00 37.31 113 LEU B C 1
ATOM 2218 O O . LEU B 1 114 ? 1.739 15.908 -9.104 1.00 37.67 113 LEU B O 1
ATOM 2223 N N . GLU B 1 115 ? 0.476 17.509 -8.140 1.00 38.28 114 GLU B N 1
ATOM 2224 C CA . GLU B 1 115 ? 1.621 18.315 -7.699 1.00 38.11 114 GLU B CA 1
ATOM 2225 C C . GLU B 1 115 ? 2.449 17.611 -6.623 1.00 37.79 114 GLU B C 1
ATOM 2226 O O . GLU B 1 115 ? 3.678 17.637 -6.682 1.00 37.62 114 GLU B O 1
ATOM 2232 N N . GLU B 1 116 ? 1.784 16.985 -5.653 1.00 38.02 115 GLU B N 1
ATOM 2233 C CA . GLU B 1 116 ? 2.484 16.254 -4.584 1.00 38.45 115 GLU B CA 1
ATOM 2234 C C . GLU B 1 116 ? 3.358 15.112 -5.117 1.00 37.99 115 GLU B C 1
ATOM 2235 O O . GLU B 1 116 ? 4.511 14.968 -4.705 1.00 38.32 115 GLU B O 1
ATOM 2241 N N . GLU B 1 117 ? 2.814 14.326 -6.047 1.00 37.02 116 GLU B N 1
ATOM 2242 C CA . GLU B 1 117 ? 3.486 13.118 -6.539 1.00 36.37 116 GLU B CA 1
ATOM 2243 C C . GLU B 1 117 ? 4.439 13.345 -7.716 1.00 35.92 116 GLU B C 1
ATOM 2244 O O . GLU B 1 117 ? 5.442 12.637 -7.826 1.00 36.20 116 GLU B O 1
ATOM 2250 N N . THR B 1 118 ? 4.136 14.314 -8.585 1.00 35.39 117 THR B N 1
ATOM 2251 C CA . THR B 1 118 ? 4.977 14.607 -9.764 1.00 35.41 117 THR B CA 1
ATOM 2252 C C . THR B 1 118 ? 5.704 15.962 -9.749 1.00 35.83 117 THR B C 1
ATOM 2253 O O . THR B 1 118 ? 6.738 16.106 -10.403 1.00 36.46 117 THR B O 1
ATOM 2257 N N . GLY B 1 119 ? 5.160 16.944 -9.029 1.00 35.74 118 GLY B N 1
ATOM 2258 C CA . GLY B 1 119 ? 5.680 18.315 -9.042 1.00 35.27 118 GLY B CA 1
ATOM 2259 C C . GLY B 1 119 ? 5.039 19.234 -10.074 1.00 35.15 118 GLY B C 1
ATOM 2260 O O . GLY B 1 119 ? 5.289 20.440 -10.055 1.00 34.73 118 GLY B O 1
ATOM 2261 N N . TYR B 1 120 ? 4.210 18.681 -10.964 1.00 35.18 119 TYR B N 1
ATOM 2262 C CA . TYR B 1 120 ? 3.617 19.449 -12.063 1.00 34.80 119 TYR B CA 1
ATOM 2263 C C . TYR B 1 120 ? 2.368 20.204 -11.620 1.00 35.17 119 TYR B C 1
ATOM 2264 O O . TYR B 1 120 ? 1.536 19.661 -10.891 1.00 35.08 119 TYR B O 1
ATOM 2273 N N . LYS B 1 121 ? 2.256 21.453 -12.072 1.00 35.46 120 LYS B N 1
ATOM 2274 C CA . LYS B 1 121 ? 1.049 22.264 -11.914 1.00 35.97 120 LYS B CA 1
ATOM 2275 C C . LYS B 1 121 ? 0.190 22.110 -13.165 1.00 36.56 120 LYS B C 1
ATOM 2276 O O . LYS B 1 121 ? 0.603 22.507 -14.257 1.00 37.05 120 LYS B O 1
ATOM 2278 N N . GLY B 1 122 ? -1.004 21.540 -13.001 1.00 37.54 121 GLY B N 1
ATOM 2279 C CA . GLY B 1 122 ? -1.882 21.208 -14.124 1.00 37.55 121 GLY B CA 1
ATOM 2280 C C . GLY B 1 122 ? -3.157 22.027 -14.175 1.00 37.67 121 GLY B C 1
ATOM 2281 O O . GLY B 1 122 ? -3.481 22.752 -13.232 1.00 38.17 121 GLY B O 1
ATOM 2282 N N . ASP B 1 123 ? -3.872 21.896 -15.292 1.00 38.01 122 ASP B N 1
ATOM 2283 C CA . ASP B 1 123 ? -5.164 22.550 -15.516 1.00 38.02 122 ASP B CA 1
ATOM 2284 C C . ASP B 1 123 ? -6.208 21.480 -15.830 1.00 37.69 122 ASP B C 1
ATOM 2285 O O . ASP B 1 123 ? -5.924 20.541 -16.575 1.00 36.65 122 ASP B O 1
ATOM 2290 N N . ILE B 1 124 ? -7.417 21.637 -15.289 1.00 37.51 123 ILE B N 1
ATOM 2291 C CA . ILE B 1 124 ? -8.486 20.647 -15.476 1.00 37.77 123 ILE B CA 1
ATOM 2292 C C . ILE B 1 124 ? -9.013 20.700 -16.915 1.00 37.03 123 ILE B C 1
ATOM 2293 O O . ILE B 1 124 ? -9.379 21.768 -17.407 1.00 36.69 123 ILE B O 1
ATOM 2298 N N . ALA B 1 125 ? -9.031 19.542 -17.577 1.00 36.88 124 ALA B N 1
ATOM 2299 C CA . ALA B 1 125 ? -9.629 19.388 -18.906 1.00 36.83 124 ALA B CA 1
ATOM 2300 C C . ALA B 1 125 ? -11.047 18.841 -18.777 1.00 36.93 124 ALA B C 1
ATOM 2301 O O . ALA B 1 125 ? -11.981 19.383 -19.371 1.00 37.30 124 ALA B O 1
ATOM 2303 N N . GLU B 1 126 ? -11.193 17.760 -18.011 1.00 37.04 125 GLU B N 1
ATOM 2304 C CA . GLU B 1 126 ? -12.502 17.181 -17.695 1.00 36.76 125 GLU B CA 1
ATOM 2305 C C . GLU B 1 126 ? -12.424 16.249 -16.484 1.00 36.74 125 GLU B C 1
ATOM 2306 O O . GLU B 1 126 ? -11.332 15.844 -16.070 1.00 36.36 125 GLU B O 1
ATOM 2312 N N . CYS B 1 127 ? -13.591 15.919 -15.934 1.00 36.51 126 CYS B N 1
ATOM 2313 C CA . CYS B 1 127 ? -13.705 15.070 -14.744 1.00 37.53 126 CYS B CA 1
ATOM 2314 C C . CYS B 1 127 ? -14.826 14.051 -14.926 1.00 37.29 126 CYS B C 1
ATOM 2315 O O . CYS B 1 127 ? -15.946 14.417 -15.285 1.00 37.41 126 CYS B O 1
ATOM 2318 N N . SER B 1 128 ? -14.519 12.781 -14.665 1.00 36.85 127 SER B N 1
ATOM 2319 C CA . SER B 1 128 ? -15.501 11.704 -14.785 1.00 36.32 127 SER B CA 1
ATOM 2320 C C . SER B 1 128 ? -16.452 11.694 -13.588 1.00 35.74 127 SER B C 1
ATOM 2321 O O . SER B 1 128 ? -16.140 12.276 -12.546 1.00 35.39 127 SER B O 1
ATOM 2324 N N . PRO B 1 129 ? -17.610 11.016 -13.725 1.00 35.36 128 PRO B N 1
ATOM 2325 C CA . PRO B 1 129 ? -18.392 10.684 -12.532 1.00 34.86 128 PRO B CA 1
ATOM 2326 C C . PRO B 1 129 ? -17.693 9.606 -11.696 1.00 34.50 128 PRO B C 1
ATOM 2327 O O . PRO B 1 129 ? -16.598 9.154 -12.057 1.00 34.30 128 PRO B O 1
ATOM 2331 N N . ALA B 1 130 ? -18.310 9.212 -10.586 1.00 33.94 129 ALA B N 1
ATOM 2332 C CA . ALA B 1 130 ? -17.763 8.155 -9.736 1.00 33.72 129 ALA B CA 1
ATOM 2333 C C . ALA B 1 130 ? -17.736 6.836 -10.507 1.00 33.19 129 ALA B C 1
ATOM 2334 O O . ALA B 1 130 ? -18.779 6.369 -10.971 1.00 33.52 129 ALA B O 1
ATOM 2336 N N . VAL B 1 131 ? -16.542 6.261 -10.654 1.00 32.81 130 VAL B N 1
ATOM 2337 C CA . VAL B 1 131 ? -16.355 4.986 -11.361 1.00 32.78 130 VAL B CA 1
ATOM 2338 C C . VAL B 1 131 ? -15.747 3.940 -10.425 1.00 32.52 130 VAL B C 1
ATOM 2339 O O . VAL B 1 131 ? -14.867 4.256 -9.624 1.00 32.37 130 VAL B O 1
ATOM 2343 N N . CYS B 1 132 ? -16.215 2.696 -10.537 1.00 31.84 131 CYS B N 1
ATOM 2344 C CA . CYS B 1 132 ? -15.848 1.638 -9.590 1.00 31.70 131 CYS B CA 1
ATOM 2345 C C . CYS B 1 132 ? -14.521 0.984 -9.967 1.00 31.94 131 CYS B C 1
ATOM 2346 O O . CYS B 1 132 ? -14.190 0.858 -11.147 1.00 31.27 131 CYS B O 1
ATOM 2349 N N . MET B 1 133 ? -13.779 0.561 -8.946 1.00 31.92 132 MET B N 1
ATOM 2350 C CA . MET B 1 133 ? -12.411 0.062 -9.108 1.00 32.15 132 MET B CA 1
ATOM 2351 C C . MET B 1 133 ? -12.351 -1.443 -9.332 1.00 32.18 132 MET B C 1
ATOM 2352 O O . MET B 1 133 ? -11.637 -1.920 -10.216 1.00 32.02 132 MET B O 1
ATOM 2357 N N . ASP B 1 134 ? -13.079 -2.182 -8.502 1.00 32.02 133 ASP B N 1
ATOM 2358 C CA . ASP B 1 134 ? -13.096 -3.638 -8.563 1.00 32.26 133 ASP B CA 1
ATOM 2359 C C . ASP B 1 134 ? -14.416 -4.115 -7.945 1.00 32.25 133 ASP B C 1
ATOM 2360 O O . ASP B 1 134 ? -14.429 -4.656 -6.836 1.00 32.90 133 ASP B O 1
ATOM 2365 N N . PRO B 1 135 ? -15.536 -3.913 -8.671 1.00 32.09 134 PRO B N 1
ATOM 2366 C CA . PRO B 1 135 ? -16.884 -4.006 -8.098 1.00 32.11 134 PRO B CA 1
ATOM 2367 C C . PRO B 1 135 ? -17.305 -5.398 -7.608 1.00 32.43 134 PRO B C 1
ATOM 2368 O O . PRO B 1 135 ? -18.223 -5.497 -6.790 1.00 32.18 134 PRO B O 1
ATOM 2372 N N . GLY B 1 136 ? -16.656 -6.450 -8.110 1.00 32.71 135 GLY B N 1
ATOM 2373 C CA . GLY B 1 136 ? -16.839 -7.806 -7.585 1.00 32.90 135 GLY B CA 1
ATOM 2374 C C . GLY B 1 136 ? -16.270 -7.986 -6.186 1.00 33.31 135 GLY B C 1
ATOM 2375 O O . GLY B 1 136 ? -16.822 -8.744 -5.385 1.00 33.06 135 GLY B O 1
ATOM 2376 N N . LEU B 1 137 ? -15.171 -7.286 -5.897 1.00 33.23 136 LEU B N 1
ATOM 2377 C CA . LEU B 1 137 ? -14.464 -7.387 -4.620 1.00 33.81 136 LEU B CA 1
ATOM 2378 C C . LEU B 1 137 ? -14.890 -6.297 -3.639 1.00 34.24 136 LEU B C 1
ATOM 2379 O O . LEU B 1 137 ? -15.341 -6.600 -2.529 1.00 35.39 136 LEU B O 1
ATOM 2384 N N . SER B 1 138 ? -14.740 -5.039 -4.057 1.00 34.54 137 SER B N 1
ATOM 2385 C CA . SER B 1 138 ? -14.882 -3.877 -3.172 1.00 34.93 137 SER B CA 1
ATOM 2386 C C . SER B 1 138 ? -15.923 -2.869 -3.659 1.00 35.21 137 SER B C 1
ATOM 2387 O O . SER B 1 138 ? -16.460 -2.996 -4.763 1.00 35.16 137 SER B O 1
ATOM 2390 N N . ASN B 1 139 ? -16.187 -1.866 -2.819 1.00 35.15 138 ASN B N 1
ATOM 2391 C CA . ASN B 1 139 ? -17.055 -0.731 -3.164 1.00 35.02 138 ASN B CA 1
ATOM 2392 C C . ASN B 1 139 ? -16.268 0.522 -3.592 1.00 34.88 138 ASN B C 1
ATOM 2393 O O . ASN B 1 139 ? -16.856 1.592 -3.764 1.00 34.84 138 ASN B O 1
ATOM 2398 N N . CYS B 1 140 ? -14.949 0.386 -3.752 1.00 35.08 139 CYS B N 1
ATOM 2399 C CA . CYS B 1 140 ? -14.065 1.527 -3.983 1.00 35.41 139 CYS B CA 1
ATOM 2400 C C . CYS B 1 140 ? -14.342 2.212 -5.319 1.00 35.71 139 CYS B C 1
ATOM 2401 O O . CYS B 1 140 ? -14.486 1.542 -6.347 1.00 34.91 139 CYS B O 1
ATOM 2404 N N . THR B 1 141 ? -14.423 3.543 -5.283 1.00 35.44 140 THR B N 1
ATOM 2405 C CA . THR B 1 141 ? -14.667 4.357 -6.473 1.00 35.63 140 THR B CA 1
ATOM 2406 C C . THR B 1 141 ? -13.665 5.503 -6.577 1.00 35.46 140 THR B C 1
ATOM 2407 O O . THR B 1 141 ? -13.056 5.903 -5.580 1.00 35.31 140 THR B O 1
ATOM 2411 N N . ILE B 1 142 ? -13.506 6.023 -7.794 1.00 34.64 141 ILE B N 1
ATOM 2412 C CA . ILE B 1 142 ? -12.661 7.190 -8.052 1.00 34.70 141 ILE B CA 1
ATOM 2413 C C . ILE B 1 142 ? -13.290 8.111 -9.093 1.00 35.01 141 ILE B C 1
ATOM 2414 O O . ILE B 1 142 ? -14.233 7.726 -9.790 1.00 35.64 141 ILE B O 1
ATOM 2419 N N . HIS B 1 143 ? -12.771 9.335 -9.170 1.00 35.29 142 HIS B N 1
ATOM 2420 C CA . HIS B 1 143 ? -13.034 10.234 -10.289 1.00 34.96 142 HIS B CA 1
ATOM 2421 C C . HIS B 1 143 ? -11.777 10.261 -11.141 1.00 34.60 142 HIS B C 1
ATOM 2422 O O . HIS B 1 143 ? -10.710 10.634 -10.654 1.00 35.70 142 HIS B O 1
ATOM 2429 N N . ILE B 1 144 ? -11.895 9.840 -12.399 1.00 33.72 143 ILE B N 1
ATOM 2430 C CA . ILE B 1 144 ? -10.791 9.929 -13.349 1.00 33.05 143 ILE B CA 1
ATOM 2431 C C . ILE B 1 144 ? -10.780 11.357 -13.890 1.00 32.71 143 ILE B C 1
ATOM 2432 O O . ILE B 1 144 ? -11.726 11.774 -14.557 1.00 32.66 143 ILE B O 1
ATOM 2437 N N . VAL B 1 145 ? -9.714 12.097 -13.588 1.00 32.24 144 VAL B N 1
ATOM 2438 C CA . VAL B 1 145 ? -9.618 13.520 -13.924 1.00 31.96 144 VAL B CA 1
ATOM 2439 C C . VAL B 1 145 ? -8.526 13.727 -14.972 1.00 31.98 144 VAL B C 1
ATOM 2440 O O . VAL B 1 145 ? -7.346 13.501 -14.700 1.00 31.77 144 VAL B O 1
ATOM 2444 N N . THR B 1 146 ? -8.929 14.146 -16.172 1.00 32.36 145 THR B N 1
ATOM 2445 C CA . THR B 1 146 ? -7.986 14.461 -17.242 1.00 32.36 145 THR B CA 1
ATOM 2446 C C . THR B 1 146 ? -7.429 15.858 -16.991 1.00 32.35 145 THR B C 1
ATOM 2447 O O . THR B 1 146 ? -8.191 16.813 -16.839 1.00 33.92 145 THR B O 1
ATOM 2451 N N . VAL B 1 147 ? -6.103 15.959 -16.946 1.00 32.76 146 VAL B N 1
ATOM 2452 C CA . VAL B 1 147 ? -5.408 17.200 -16.622 1.00 32.86 146 VAL B CA 1
ATOM 2453 C C . VAL B 1 147 ? -4.345 17.465 -17.684 1.00 32.79 146 VAL B C 1
ATOM 2454 O O . VAL B 1 147 ? -3.536 16.589 -17.978 1.00 33.31 146 VAL B O 1
ATOM 2458 N N . THR B 1 148 ? -4.359 18.666 -18.259 1.00 32.79 147 THR B N 1
ATOM 2459 C CA . THR B 1 148 ? -3.303 19.110 -19.169 1.00 32.82 147 THR B CA 1
ATOM 2460 C C . THR B 1 148 ? -2.244 19.860 -18.370 1.00 32.51 147 THR B C 1
ATOM 2461 O O . THR B 1 148 ? -2.575 20.654 -17.485 1.00 32.31 147 THR B O 1
ATOM 2465 N N . ILE B 1 149 ? -0.976 19.596 -18.685 1.00 32.43 148 ILE B N 1
ATOM 2466 C CA . ILE B 1 149 ? 0.157 20.247 -18.035 1.00 32.95 148 ILE B CA 1
ATOM 2467 C C . ILE B 1 149 ? 0.941 21.009 -19.099 1.00 33.71 148 ILE B C 1
ATOM 2468 O O . ILE B 1 149 ? 1.477 20.399 -20.029 1.00 33.52 148 ILE B O 1
ATOM 2473 N N . ASN B 1 150 ? 1.002 22.334 -18.962 1.00 33.89 149 ASN B N 1
ATOM 2474 C CA . ASN B 1 150 ? 1.827 23.160 -19.837 1.00 34.06 149 ASN B CA 1
ATOM 2475 C C . ASN B 1 150 ? 3.285 23.021 -19.395 1.00 34.31 149 ASN B C 1
ATOM 2476 O O . ASN B 1 150 ? 3.728 23.684 -18.452 1.00 33.88 149 ASN B O 1
ATOM 2481 N N . GLY B 1 151 ? 4.014 22.144 -20.082 1.00 33.86 150 GLY B N 1
ATOM 2482 C CA . GLY B 1 151 ? 5.426 21.896 -19.794 1.00 34.77 150 GLY B CA 1
ATOM 2483 C C . GLY B 1 151 ? 6.386 23.007 -20.200 1.00 35.35 150 GLY B C 1
ATOM 2484 O O . GLY B 1 151 ? 7.543 22.997 -19.781 1.00 35.26 150 GLY B O 1
ATOM 2485 N N . ASP B 1 152 ? 5.922 23.946 -21.028 1.00 36.41 151 ASP B N 1
ATOM 2486 C CA . ASP B 1 152 ? 6.711 25.127 -21.407 1.00 36.73 151 ASP B CA 1
ATOM 2487 C C . ASP B 1 152 ? 6.669 26.254 -20.368 1.00 37.81 151 ASP B C 1
ATOM 2488 O O . ASP B 1 152 ? 7.543 27.125 -20.378 1.00 37.83 151 ASP B O 1
ATOM 2493 N N . ASP B 1 153 ? 5.659 26.244 -19.493 1.00 38.46 152 ASP B N 1
ATOM 2494 C CA . ASP B 1 153 ? 5.517 27.262 -18.443 1.00 39.74 152 ASP B CA 1
ATOM 2495 C C . ASP B 1 153 ? 6.638 27.113 -17.412 1.00 40.24 152 ASP B C 1
ATOM 2496 O O . ASP B 1 153 ? 7.061 25.997 -17.098 1.00 40.27 152 ASP B O 1
ATOM 2501 N N . ALA B 1 154 ? 7.105 28.247 -16.890 1.00 40.38 153 ALA B N 1
ATOM 2502 C CA . ALA B 1 154 ? 8.252 28.285 -15.974 1.00 40.43 153 ALA B CA 1
ATOM 2503 C C . ALA B 1 154 ? 8.010 27.574 -14.635 1.00 40.59 153 ALA B C 1
ATOM 2504 O O . ALA B 1 154 ? 8.967 27.131 -13.996 1.00 41.11 153 ALA B O 1
ATOM 2506 N N . GLU B 1 155 ? 6.749 27.476 -14.212 1.00 40.73 154 GLU B N 1
ATOM 2507 C CA . GLU B 1 155 ? 6.390 26.707 -13.010 1.00 41.32 154 GLU B CA 1
ATOM 2508 C C . GLU B 1 155 ? 6.613 25.191 -13.162 1.00 41.20 154 GLU B C 1
ATOM 2509 O O . GLU B 1 155 ? 6.845 24.504 -12.165 1.00 41.44 154 GLU B O 1
ATOM 2515 N N . ASN B 1 156 ? 6.543 24.686 -14.397 1.00 41.03 155 ASN B N 1
ATOM 2516 C CA . ASN B 1 156 ? 6.784 23.266 -14.705 1.00 40.66 155 ASN B CA 1
ATOM 2517 C C . ASN B 1 156 ? 8.156 22.993 -15.351 1.00 42.46 155 ASN B C 1
ATOM 2518 O O . ASN B 1 156 ? 8.366 21.922 -15.930 1.00 42.65 155 ASN B O 1
ATOM 2523 N N . ALA B 1 157 ? 9.089 23.943 -15.238 1.00 44.02 156 ALA B N 1
ATOM 2524 C CA . ALA B 1 157 ? 10.437 23.789 -15.800 1.00 45.00 156 ALA B CA 1
ATOM 2525 C C . ALA B 1 157 ? 11.279 22.829 -14.961 1.00 46.59 156 ALA B C 1
ATOM 2526 O O . ALA B 1 157 ? 11.947 21.945 -15.504 1.00 46.72 156 ALA B O 1
ATOM 2528 N N . ARG B 1 158 ? 11.250 23.028 -13.643 1.00 48.25 157 ARG B N 1
ATOM 2529 C CA . ARG B 1 158 ? 11.909 22.148 -12.678 1.00 49.66 157 ARG B CA 1
ATOM 2530 C C . ARG B 1 158 ? 10.858 21.642 -11.686 1.00 50.68 157 ARG B C 1
ATOM 2531 O O . ARG B 1 158 ? 10.677 22.241 -10.619 1.00 51.24 157 ARG B O 1
ATOM 2533 N N . PRO B 1 159 ? 10.147 20.547 -12.036 1.00 51.53 158 PRO B N 1
ATOM 2534 C CA . PRO B 1 159 ? 9.076 20.050 -11.168 1.00 52.07 158 PRO B CA 1
ATOM 2535 C C . PRO B 1 159 ? 9.617 19.399 -9.894 1.00 52.80 158 PRO B C 1
ATOM 2536 O O . PRO B 1 159 ? 10.464 18.508 -9.974 1.00 53.24 158 PRO B O 1
ATOM 2540 N N . LYS B 1 160 ? 9.129 19.860 -8.741 1.00 53.53 159 LYS B N 1
ATOM 2541 C CA . LYS B 1 160 ? 9.568 19.380 -7.430 1.00 54.49 159 LYS B CA 1
ATOM 2542 C C . LYS B 1 160 ? 8.430 18.617 -6.742 1.00 54.91 159 LYS B C 1
ATOM 2543 O O . LYS B 1 160 ? 7.472 19.241 -6.275 1.00 55.06 159 LYS B O 1
ATOM 2545 N N . PRO B 1 161 ? 8.515 17.268 -6.693 1.00 55.14 160 PRO B N 1
ATOM 2546 C CA . PRO B 1 161 ? 7.511 16.499 -5.947 1.00 55.72 160 PRO B CA 1
ATOM 2547 C C . PRO B 1 161 ? 7.564 16.757 -4.438 1.00 56.92 160 PRO B C 1
ATOM 2548 O O . PRO B 1 161 ? 8.654 16.820 -3.864 1.00 57.06 160 PRO B O 1
ATOM 2552 N N . LYS B 1 162 ? 6.390 16.914 -3.824 1.00 57.59 161 LYS B N 1
ATOM 2553 C CA . LYS B 1 162 ? 6.254 17.110 -2.381 1.00 58.28 161 LYS B CA 1
ATOM 2554 C C . LYS B 1 162 ? 5.585 15.874 -1.762 1.00 59.10 161 LYS B C 1
ATOM 2555 O O . LYS B 1 162 ? 4.367 15.874 -1.551 1.00 59.03 161 LYS B O 1
ATOM 2557 N N . PRO B 1 163 ? 6.372 14.814 -1.476 1.00 60.02 162 PRO B N 1
ATOM 2558 C CA . PRO B 1 163 ? 5.786 13.593 -0.921 1.00 61.05 162 PRO B CA 1
ATOM 2559 C C . PRO B 1 163 ? 5.396 13.739 0.549 1.00 62.12 162 PRO B C 1
ATOM 2560 O O . PRO B 1 163 ? 6.099 14.405 1.313 1.00 61.78 162 PRO B O 1
ATOM 2564 N N . GLY B 1 164 ? 4.283 13.113 0.930 1.00 63.11 163 GLY B N 1
ATOM 2565 C CA . GLY B 1 164 ? 3.839 13.081 2.323 1.00 63.62 163 GLY B CA 1
ATOM 2566 C C . GLY B 1 164 ? 4.588 12.040 3.135 1.00 64.09 163 GLY B C 1
ATOM 2567 O O . GLY B 1 164 ? 5.527 11.406 2.641 1.00 63.77 163 GLY B O 1
ATOM 2568 N N . ASP B 1 165 ? 4.166 11.863 4.386 1.00 64.64 164 ASP B N 1
ATOM 2569 C CA . ASP B 1 165 ? 4.763 10.869 5.280 1.00 65.05 164 ASP B CA 1
ATOM 2570 C C . ASP B 1 165 ? 4.298 9.467 4.873 1.00 64.83 164 ASP B C 1
ATOM 2571 O O . ASP B 1 165 ? 3.122 9.130 5.036 1.00 65.20 164 ASP B O 1
ATOM 2576 N N . GLY B 1 166 ? 5.222 8.670 4.332 1.00 64.01 165 GLY B N 1
ATOM 2577 C CA . GLY B 1 166 ? 4.931 7.308 3.867 1.00 63.70 165 GLY B CA 1
ATOM 2578 C C . GLY B 1 166 ? 5.035 7.113 2.361 1.00 63.12 165 GLY B C 1
ATOM 2579 O O . GLY B 1 166 ? 5.384 6.021 1.907 1.00 63.26 165 GLY B O 1
ATOM 2580 N N . GLU B 1 167 ? 4.722 8.156 1.589 1.00 61.43 166 GLU B N 1
ATOM 2581 C CA . GLU B 1 167 ? 4.780 8.092 0.122 1.00 60.12 166 GLU B CA 1
ATOM 2582 C C . GLU B 1 167 ? 6.207 8.276 -0.394 1.00 57.82 166 GLU B C 1
ATOM 2583 O O . GLU B 1 167 ? 6.936 9.147 0.084 1.00 58.19 166 GLU B O 1
ATOM 2589 N N . PHE B 1 168 ? 6.593 7.445 -1.366 1.00 54.98 167 PHE B N 1
ATOM 2590 C CA . PHE B 1 168 ? 7.906 7.522 -2.022 1.00 52.76 167 PHE B CA 1
ATOM 2591 C C . PHE B 1 168 ? 7.732 7.243 -3.517 1.00 50.62 167 PHE B C 1
ATOM 2592 O O . PHE B 1 168 ? 7.764 6.089 -3.957 1.00 50.13 167 PHE B O 1
ATOM 2600 N N . VAL B 1 169 ? 7.554 8.318 -4.285 1.00 48.12 168 VAL B N 1
ATOM 2601 C CA . VAL B 1 169 ? 7.078 8.248 -5.668 1.00 46.26 168 VAL B CA 1
ATOM 2602 C C . VAL B 1 169 ? 8.177 8.623 -6.667 1.00 44.66 168 VAL B C 1
ATOM 2603 O O . VAL B 1 169 ? 8.884 9.612 -6.472 1.00 44.29 168 VAL B O 1
ATOM 2607 N N . GLU B 1 170 ? 8.298 7.827 -7.734 1.00 43.04 169 GLU B N 1
ATOM 2608 C CA . GLU B 1 170 ? 9.233 8.085 -8.836 1.00 41.93 169 GLU B CA 1
ATOM 2609 C C . GLU B 1 170 ? 8.449 8.335 -10.122 1.00 40.96 169 GLU B C 1
ATOM 2610 O O . GLU B 1 170 ? 7.571 7.547 -10.480 1.00 40.29 169 GLU B O 1
ATOM 2612 N N . VAL B 1 171 ? 8.784 9.423 -10.818 1.00 39.56 170 VAL B N 1
ATOM 2613 C CA . VAL B 1 171 ? 8.020 9.894 -11.977 1.00 38.47 170 VAL B CA 1
ATOM 2614 C C . VAL B 1 171 ? 8.542 9.255 -13.264 1.00 37.59 170 VAL B C 1
ATOM 2615 O O . VAL B 1 171 ? 9.753 9.208 -13.490 1.00 37.71 170 VAL B O 1
ATOM 2619 N N . ILE B 1 172 ? 7.620 8.762 -14.093 1.00 36.59 171 ILE B N 1
ATOM 2620 C CA . ILE B 1 172 ? 7.945 8.175 -15.400 1.00 35.66 171 ILE B CA 1
ATOM 2621 C C . ILE B 1 172 ? 6.989 8.749 -16.453 1.00 35.08 171 ILE B C 1
ATOM 2622 O O . ILE B 1 172 ? 5.810 8.388 -16.486 1.00 35.03 171 ILE B O 1
ATOM 2627 N N . SER B 1 173 ? 7.504 9.645 -17.297 1.00 33.90 172 SER B N 1
ATOM 2628 C CA . SER B 1 173 ? 6.739 10.229 -18.402 1.00 33.57 172 SER B CA 1
ATOM 2629 C C . SER B 1 173 ? 7.004 9.457 -19.694 1.00 32.86 172 SER B C 1
ATOM 2630 O O . SER B 1 173 ? 8.152 9.361 -20.137 1.00 32.48 172 SER B O 1
ATOM 2633 N N . LEU B 1 174 ? 5.941 8.916 -20.290 1.00 32.05 173 LEU B N 1
ATOM 2634 C CA . LEU B 1 174 ? 6.032 8.129 -21.522 1.00 31.73 173 LEU B CA 1
ATOM 2635 C C . LEU B 1 174 ? 5.229 8.791 -22.635 1.00 31.31 173 LEU B C 1
ATOM 2636 O O . LEU B 1 174 ? 4.176 9.368 -22.367 1.00 31.30 173 LEU B O 1
ATOM 2641 N N . PRO B 1 175 ? 5.703 8.686 -23.894 1.00 31.54 174 PRO B N 1
ATOM 2642 C CA . PRO B 1 175 ? 4.996 9.341 -24.995 1.00 31.40 174 PRO B CA 1
ATOM 2643 C C . PRO B 1 175 ? 3.625 8.711 -25.259 1.00 31.91 174 PRO B C 1
ATOM 2644 O O . PRO B 1 175 ? 3.503 7.483 -25.280 1.00 31.15 174 PRO B O 1
ATOM 2648 N N . LYS B 1 176 ? 2.614 9.560 -25.443 1.00 32.14 175 LYS B N 1
ATOM 2649 C CA . LYS B 1 176 ? 1.234 9.130 -25.690 1.00 32.67 175 LYS B CA 1
ATOM 2650 C C . LYS B 1 176 ? 1.109 8.257 -26.944 1.00 32.57 175 LYS B C 1
ATOM 2651 O O . LYS B 1 176 ? 0.390 7.256 -26.930 1.00 31.51 175 LYS B O 1
ATOM 2657 N N . ASN B 1 177 ? 1.822 8.628 -28.009 1.00 32.45 176 ASN B N 1
ATOM 2658 C CA . ASN B 1 177 ? 1.725 7.919 -29.301 1.00 32.72 176 ASN B CA 1
ATOM 2659 C C . ASN B 1 177 ? 2.282 6.481 -29.333 1.00 32.38 176 ASN B C 1
ATOM 2660 O O . ASN B 1 177 ? 2.037 5.761 -30.302 1.00 32.45 176 ASN B O 1
ATOM 2665 N N . ASP B 1 178 ? 3.037 6.083 -28.304 1.00 32.13 177 ASP B N 1
ATOM 2666 C CA . ASP B 1 178 ? 3.590 4.728 -28.200 1.00 32.24 177 ASP B CA 1
ATOM 2667 C C . ASP B 1 178 ? 3.486 4.201 -26.756 1.00 31.55 177 ASP B C 1
ATOM 2668 O O . ASP B 1 178 ? 4.391 3.522 -26.267 1.00 31.46 177 ASP B O 1
ATOM 2673 N N . LEU B 1 179 ? 2.366 4.489 -26.089 1.00 30.83 178 LEU B N 1
ATOM 2674 C CA . LEU B 1 179 ? 2.232 4.225 -24.647 1.00 30.24 178 LEU B CA 1
ATOM 2675 C C . LEU B 1 179 ? 2.227 2.737 -24.298 1.00 30.11 178 LEU B C 1
ATOM 2676 O O . LEU B 1 179 ? 2.883 2.334 -23.340 1.00 30.38 178 LEU B O 1
ATOM 2681 N N . LEU B 1 180 ? 1.495 1.929 -25.066 1.00 30.25 179 LEU B N 1
ATOM 2682 C CA . LEU B 1 180 ? 1.401 0.487 -24.793 1.00 30.47 179 LEU B CA 1
ATOM 2683 C C . LEU B 1 180 ? 2.748 -0.215 -24.975 1.00 31.13 179 LEU B C 1
ATOM 2684 O O . LEU B 1 180 ? 3.152 -1.002 -24.119 1.00 30.71 179 LEU B O 1
ATOM 2689 N N . GLN B 1 181 ? 3.432 0.078 -26.083 1.00 31.94 180 GLN B N 1
ATOM 2690 C CA . GLN B 1 181 ? 4.738 -0.526 -26.388 1.00 32.57 180 GLN B CA 1
ATOM 2691 C C . GLN B 1 181 ? 5.828 -0.148 -25.383 1.00 33.47 180 GLN B C 1
ATOM 2692 O O . GLN B 1 181 ? 6.675 -0.980 -25.046 1.00 34.13 180 GLN B O 1
ATOM 2694 N N . ARG B 1 182 ? 5.808 1.100 -24.916 1.00 34.33 181 ARG B N 1
ATOM 2695 C CA . ARG B 1 182 ? 6.750 1.557 -23.887 1.00 34.47 181 ARG B CA 1
ATOM 2696 C C . ARG B 1 182 ? 6.436 0.982 -22.501 1.00 34.42 181 ARG B C 1
ATOM 2697 O O . ARG B 1 182 ? 7.357 0.720 -21.726 1.00 35.23 181 ARG B O 1
ATOM 2705 N N . LEU B 1 183 ? 5.151 0.787 -22.193 1.00 33.88 182 LEU B N 1
ATOM 2706 C CA . LEU B 1 183 ? 4.743 0.084 -20.966 1.00 33.91 182 LEU B CA 1
ATOM 2707 C C . LEU B 1 183 ? 5.154 -1.393 -20.994 1.00 34.58 182 LEU B C 1
ATOM 2708 O O . LEU B 1 183 ? 5.633 -1.919 -19.987 1.00 34.44 182 LEU B O 1
ATOM 2713 N N . ASP B 1 184 ? 4.959 -2.050 -22.140 1.00 35.50 183 ASP B N 1
ATOM 2714 C CA . ASP B 1 184 ? 5.377 -3.451 -22.330 1.00 36.51 183 ASP B CA 1
ATOM 2715 C C . ASP B 1 184 ? 6.889 -3.624 -22.159 1.00 37.77 183 ASP B C 1
ATOM 2716 O O . ASP B 1 184 ? 7.340 -4.624 -21.595 1.00 37.59 183 ASP B O 1
ATOM 2721 N N . ALA B 1 185 ? 7.656 -2.650 -22.650 1.00 39.00 184 ALA B N 1
ATOM 2722 C CA . ALA B 1 185 ? 9.114 -2.640 -22.497 1.00 40.53 184 ALA B CA 1
ATOM 2723 C C . ALA B 1 185 ? 9.548 -2.546 -21.030 1.00 42.06 184 ALA B C 1
ATOM 2724 O O . ALA B 1 185 ? 10.499 -3.217 -20.625 1.00 43.24 184 ALA B O 1
ATOM 2726 N N . LEU B 1 186 ? 8.850 -1.720 -20.247 1.00 42.98 185 LEU B N 1
ATOM 2727 C CA . LEU B 1 186 ? 9.135 -1.568 -18.812 1.00 43.48 185 LEU B CA 1
ATOM 2728 C C . LEU B 1 186 ? 8.799 -2.822 -17.999 1.00 44.57 185 LEU B C 1
ATOM 2729 O O . LEU B 1 186 ? 9.494 -3.132 -17.030 1.00 44.71 185 LEU B O 1
ATOM 2734 N N . VAL B 1 187 ? 7.737 -3.529 -18.388 1.00 45.65 186 VAL B N 1
ATOM 2735 C CA . VAL B 1 187 ? 7.373 -4.810 -17.763 1.00 46.50 186 VAL B CA 1
ATOM 2736 C C . VAL B 1 187 ? 8.426 -5.886 -18.074 1.00 47.73 186 VAL B C 1
ATOM 2737 O O . VAL B 1 187 ? 8.757 -6.698 -17.208 1.00 48.40 186 VAL B O 1
ATOM 2741 N N . ALA B 1 188 ? 8.947 -5.876 -19.301 1.00 49.10 187 ALA B N 1
ATOM 2742 C CA . ALA B 1 188 ? 9.898 -6.892 -19.764 1.00 50.08 187 ALA B CA 1
ATOM 2743 C C . ALA B 1 188 ? 11.269 -6.842 -19.079 1.00 51.20 187 ALA B C 1
ATOM 2744 O O . ALA B 1 188 ? 11.858 -7.893 -18.814 1.00 51.69 187 ALA B O 1
ATOM 2746 N N . GLU B 1 189 ? 11.766 -5.637 -18.792 1.00 51.92 188 GLU B N 1
ATOM 2747 C CA . GLU B 1 189 ? 13.141 -5.447 -18.292 1.00 53.20 188 GLU B CA 1
ATOM 2748 C C . GLU B 1 189 ? 13.323 -4.848 -16.874 1.00 53.18 188 GLU B C 1
ATOM 2749 O O . GLU B 1 189 ? 14.426 -4.378 -16.549 1.00 53.79 188 GLU B O 1
ATOM 2755 N N . GLU B 1 190 ? 12.269 -4.870 -16.057 0.50 53.10 189 GLU B N 1
ATOM 2756 C CA . GLU B 1 190 ? 12.303 -4.267 -14.723 0.50 52.89 189 GLU B CA 1
ATOM 2757 C C . GLU B 1 190 ? 11.255 -4.900 -13.814 0.50 52.38 189 GLU B C 1
ATOM 2758 O O . GLU B 1 190 ? 11.043 -4.449 -12.689 0.50 52.61 189 GLU B O 1
ATOM 2764 N N . HIS B 1 191 ? 10.602 -5.947 -14.308 0.50 51.67 190 HIS B N 1
ATOM 2765 C CA . HIS B 1 191 ? 9.576 -6.642 -13.538 0.50 51.09 190 HIS B CA 1
ATOM 2766 C C . HIS B 1 191 ? 8.712 -5.651 -12.767 0.50 50.20 190 HIS B C 1
ATOM 2767 O O . HIS B 1 191 ? 8.889 -5.469 -11.561 0.50 50.32 190 HIS B O 1
ATOM 2774 N N . LEU B 1 192 ? 7.783 -5.019 -13.481 1.00 49.50 191 LEU B N 1
ATOM 2775 C CA . LEU B 1 192 ? 6.833 -4.050 -12.898 1.00 46.69 191 LEU B CA 1
ATOM 2776 C C . LEU B 1 192 ? 5.424 -4.522 -13.235 1.00 42.85 191 LEU B C 1
ATOM 2777 O O . LEU B 1 192 ? 5.219 -5.195 -14.249 1.00 42.92 191 LEU B O 1
ATOM 2782 N N . THR B 1 193 ? 4.463 -4.175 -12.380 1.00 38.62 192 THR B N 1
ATOM 2783 C CA . THR B 1 193 ? 3.046 -4.434 -12.637 1.00 36.47 192 THR B CA 1
ATOM 2784 C C . THR B 1 193 ? 2.370 -3.125 -13.042 1.00 34.26 192 THR B C 1
ATOM 2785 O O . THR B 1 193 ? 2.260 -2.202 -12.236 1.00 33.29 192 THR B O 1
ATOM 2789 N N . VAL B 1 194 ? 1.926 -3.052 -14.294 1.00 32.51 193 VAL B N 1
ATOM 2790 C CA . VAL B 1 194 ? 1.221 -1.877 -14.803 1.00 31.38 193 VAL B CA 1
ATOM 2791 C C . VAL B 1 194 ? -0.217 -1.906 -14.281 1.00 30.75 193 VAL B C 1
ATOM 2792 O O . VAL B 1 194 ? -0.810 -2.976 -14.144 1.00 30.63 193 VAL B O 1
ATOM 2796 N N . ASP B 1 195 ? -0.759 -0.729 -13.979 1.00 30.08 194 ASP B N 1
ATOM 2797 C CA . ASP B 1 195 ? -2.134 -0.588 -13.491 1.00 29.66 194 ASP B CA 1
ATOM 2798 C C . ASP B 1 195 ? -3.159 -0.913 -14.581 1.00 28.88 194 ASP B C 1
ATOM 2799 O O . ASP B 1 195 ? -2.939 -0.604 -15.752 1.00 28.87 194 ASP B O 1
ATOM 2804 N N . ALA B 1 196 ? -4.276 -1.524 -14.181 1.00 28.04 195 ALA B N 1
ATOM 2805 C CA . ALA B 1 196 ? -5.332 -1.944 -15.115 1.00 27.45 195 ALA B CA 1
ATOM 2806 C C . ALA B 1 196 ? -5.944 -0.776 -15.893 1.00 27.33 195 ALA B C 1
ATOM 2807 O O . ALA B 1 196 ? -6.167 -0.890 -17.095 1.00 26.39 195 ALA B O 1
ATOM 2809 N N . ARG B 1 197 ? -6.200 0.337 -15.203 1.00 27.66 196 ARG B N 1
ATOM 2810 C CA . ARG B 1 197 ? -6.731 1.549 -15.844 1.00 27.97 196 ARG B CA 1
ATOM 2811 C C . ARG B 1 197 ? -5.712 2.207 -16.775 1.00 27.41 196 ARG B C 1
ATOM 2812 O O . ARG B 1 197 ? -6.088 2.714 -17.831 1.00 26.94 196 ARG B O 1
ATOM 2820 N N . VAL B 1 198 ? -4.437 2.198 -16.381 1.00 26.58 197 VAL B N 1
ATOM 2821 C CA . VAL B 1 198 ? -3.349 2.691 -17.239 1.00 26.44 197 VAL B CA 1
ATOM 2822 C C . VAL B 1 198 ? -3.232 1.818 -18.496 1.00 26.18 197 VAL B C 1
ATOM 2823 O O . VAL B 1 198 ? -3.113 2.340 -19.607 1.00 26.18 197 VAL B O 1
ATOM 2827 N N . TYR B 1 199 ? -3.281 0.498 -18.316 1.00 25.90 198 TYR B N 1
ATOM 2828 C CA . TYR B 1 199 ? -3.218 -0.432 -19.449 1.00 25.39 198 TYR B CA 1
ATOM 2829 C C . TYR B 1 199 ? -4.444 -0.312 -20.366 1.00 24.61 198 TYR B C 1
ATOM 2830 O O . TYR B 1 199 ? -4.309 -0.344 -21.590 1.00 24.92 198 TYR B O 1
ATOM 2839 N N . SER B 1 200 ? -5.629 -0.176 -19.772 1.00 24.48 199 SER B N 1
ATOM 2840 C CA . SER B 1 200 ? -6.867 -0.001 -20.541 1.00 24.32 199 SER B CA 1
ATOM 2841 C C . SER B 1 200 ? -6.850 1.281 -21.373 1.00 24.35 199 SER B C 1
ATOM 2842 O O . SER B 1 200 ? -7.321 1.292 -22.509 1.00 23.93 199 SER B O 1
ATOM 2845 N N . TYR B 1 201 ? -6.298 2.348 -20.797 1.00 24.97 200 TYR B N 1
ATOM 2846 C CA . TYR B 1 201 ? -6.103 3.618 -21.502 1.00 25.66 200 TYR B CA 1
ATOM 2847 C C . TYR B 1 201 ? -5.115 3.453 -22.662 1.00 25.65 200 TYR B C 1
ATOM 2848 O O . TYR B 1 201 ? -5.396 3.883 -23.785 1.00 25.51 200 TYR B O 1
ATOM 2857 N N . ALA B 1 202 ? -3.970 2.829 -22.379 1.00 25.76 201 ALA B N 1
ATOM 2858 C CA . ALA B 1 202 ? -2.928 2.580 -23.383 1.00 26.29 201 ALA B CA 1
ATOM 2859 C C . ALA B 1 202 ? -3.411 1.692 -24.536 1.00 26.61 201 ALA B C 1
ATOM 2860 O O . ALA B 1 202 ? -3.039 1.921 -25.692 1.00 26.65 201 ALA B O 1
ATOM 2862 N N . LEU B 1 203 ? -4.231 0.687 -24.217 1.00 27.30 202 LEU B N 1
ATOM 2863 C CA . LEU B 1 203 ? -4.859 -0.171 -25.235 1.00 27.60 202 LEU B CA 1
ATOM 2864 C C . LEU B 1 203 ? -5.759 0.612 -26.186 1.00 27.97 202 LEU B C 1
ATOM 2865 O O . LEU B 1 203 ? -5.624 0.493 -27.404 1.00 28.01 202 LEU B O 1
ATOM 2870 N N . ALA B 1 204 ? -6.670 1.405 -25.623 1.00 28.86 203 ALA B N 1
ATOM 2871 C CA . ALA B 1 204 ? -7.623 2.192 -26.424 1.00 29.65 203 ALA B CA 1
ATOM 2872 C C . ALA B 1 204 ? -6.951 3.223 -27.340 1.00 30.35 203 ALA B C 1
ATOM 2873 O O . ALA B 1 204 ? -7.470 3.501 -28.423 1.00 30.15 203 ALA B O 1
ATOM 2875 N N . LEU B 1 205 ? -5.813 3.780 -26.913 1.00 31.18 204 LEU B N 1
ATOM 2876 C CA . LEU B 1 205 ? -5.013 4.677 -27.766 1.00 32.00 204 LEU B CA 1
ATOM 2877 C C . LEU B 1 205 ? -4.605 3.988 -29.072 1.00 33.28 204 LEU B C 1
ATOM 2878 O O . LEU B 1 205 ? -4.736 4.568 -30.151 1.00 33.46 204 LEU B O 1
ATOM 2883 N N . LYS B 1 206 ? -4.123 2.752 -28.958 1.00 34.40 205 LYS B N 1
ATOM 2884 C CA . LYS B 1 206 ? -3.787 1.925 -30.124 1.00 35.62 205 LYS B CA 1
ATOM 2885 C C . LYS B 1 206 ? -5.008 1.450 -30.930 1.00 36.19 205 LYS B C 1
ATOM 2886 O O . LYS B 1 206 ? -4.962 1.439 -32.167 1.00 36.46 205 LYS B O 1
ATOM 2892 N N . HIS B 1 207 ? -6.074 1.061 -30.231 0.50 36.45 206 HIS B N 1
ATOM 2893 C CA . HIS B 1 207 ? -7.283 0.529 -30.867 0.50 36.77 206 HIS B CA 1
ATOM 2894 C C . HIS B 1 207 ? -8.129 1.579 -31.594 0.50 37.24 206 HIS B C 1
ATOM 2895 O O . HIS B 1 207 ? -8.781 1.258 -32.589 0.50 37.12 206 HIS B O 1
ATOM 2902 N N . ALA B 1 208 ? -8.128 2.815 -31.090 1.00 37.38 207 ALA B N 1
ATOM 2903 C CA . ALA B 1 208 ? -8.911 3.939 -31.695 1.00 38.60 207 ALA B CA 1
ATOM 2904 C C . ALA B 1 208 ? -8.766 4.159 -33.214 1.00 39.89 207 ALA B C 1
ATOM 2905 O O . ALA B 1 208 ? -9.743 4.512 -33.889 1.00 39.54 207 ALA B O 1
ATOM 2907 N N . ASN B 1 209 ? -7.559 3.931 -33.729 0.50 40.32 208 ASN B N 1
ATOM 2908 C CA . ASN B 1 209 ? -7.272 4.056 -35.156 0.50 41.09 208 ASN B CA 1
ATOM 2909 C C . ASN B 1 209 ? -7.845 2.872 -35.932 0.50 41.26 208 ASN B C 1
ATOM 2910 O O . ASN B 1 209 ? -9.010 2.882 -36.331 0.50 41.61 208 ASN B O 1
ATOM 2915 N N . GLN C 1 16 ? -21.630 -4.196 -52.247 1.00 83.29 15 GLN C N 1
ATOM 2916 C CA . GLN C 1 16 ? -21.480 -3.115 -53.271 1.00 82.81 15 GLN C CA 1
ATOM 2917 C C . GLN C 1 16 ? -20.451 -2.080 -52.806 1.00 83.43 15 GLN C C 1
ATOM 2918 O O . GLN C 1 16 ? -20.361 -1.785 -51.612 1.00 84.28 15 GLN C O 1
ATOM 2924 N N . TYR C 1 17 ? -19.681 -1.539 -53.750 1.00 83.69 16 TYR C N 1
ATOM 2925 C CA . TYR C 1 17 ? -18.588 -0.610 -53.431 1.00 84.31 16 TYR C CA 1
ATOM 2926 C C . TYR C 1 17 ? -18.120 0.191 -54.650 1.00 84.65 16 TYR C C 1
ATOM 2927 O O . TYR C 1 17 ? -18.272 -0.251 -55.791 1.00 84.11 16 TYR C O 1
ATOM 2936 N N . ILE C 1 18 ? -17.547 1.364 -54.386 1.00 85.64 17 ILE C N 1
ATOM 2937 C CA . ILE C 1 18 ? -17.102 2.283 -55.438 1.00 86.28 17 ILE C CA 1
ATOM 2938 C C . ILE C 1 18 ? -15.800 1.803 -56.081 1.00 86.99 17 ILE C C 1
ATOM 2939 O O . ILE C 1 18 ? -14.731 1.885 -55.470 1.00 86.98 17 ILE C O 1
ATOM 2941 N N . ILE C 1 19 ? -15.903 1.310 -57.315 1.00 87.73 18 ILE C N 1
ATOM 2942 C CA . ILE C 1 19 ? -14.760 0.757 -58.047 1.00 87.82 18 ILE C CA 1
ATOM 2943 C C . ILE C 1 19 ? -13.963 1.884 -58.704 1.00 87.84 18 ILE C C 1
ATOM 2944 O O . ILE C 1 19 ? -12.774 2.053 -58.426 1.00 87.36 18 ILE C O 1
ATOM 2949 N N . SER C 1 20 ? -14.635 2.648 -59.567 1.00 88.16 19 SER C N 1
ATOM 2950 C CA . SER C 1 20 ? -14.003 3.701 -60.373 1.00 88.36 19 SER C CA 1
ATOM 2951 C C . SER C 1 20 ? -14.543 5.092 -60.041 1.00 87.71 19 SER C C 1
ATOM 2952 O O . SER C 1 20 ? -15.574 5.231 -59.378 1.00 88.28 19 SER C O 1
ATOM 2955 N N . GLU C 1 21 ? -13.826 6.113 -60.511 1.00 87.23 20 GLU C N 1
ATOM 2956 C CA . GLU C 1 21 ? -14.219 7.516 -60.340 1.00 86.95 20 GLU C CA 1
ATOM 2957 C C . GLU C 1 21 ? -13.723 8.353 -61.523 1.00 86.98 20 GLU C C 1
ATOM 2958 O O . GLU C 1 21 ? -12.832 9.196 -61.379 1.00 87.09 20 GLU C O 1
ATOM 2960 N N . GLU C 1 22 ? -14.317 8.108 -62.691 1.00 86.61 21 GLU C N 1
ATOM 2961 C CA . GLU C 1 22 ? -13.899 8.749 -63.942 1.00 86.01 21 GLU C CA 1
ATOM 2962 C C . GLU C 1 22 ? -14.408 10.188 -64.038 1.00 84.88 21 GLU C C 1
ATOM 2963 O O . GLU C 1 22 ? -15.617 10.417 -64.098 1.00 84.76 21 GLU C O 1
ATOM 2965 N N . LEU C 1 23 ? -13.480 11.146 -64.062 1.00 83.59 22 LEU C N 1
ATOM 2966 C CA . LEU C 1 23 ? -13.811 12.574 -64.146 1.00 82.92 22 LEU C CA 1
ATOM 2967 C C . LEU C 1 23 ? -14.228 12.952 -65.570 1.00 82.23 22 LEU C C 1
ATOM 2968 O O . LEU C 1 23 ? -13.414 12.883 -66.494 1.00 82.52 22 LEU C O 1
ATOM 2973 N N . ILE C 1 24 ? -15.489 13.356 -65.735 1.00 80.65 23 ILE C N 1
ATOM 2974 C CA . ILE C 1 24 ? -16.044 13.719 -67.044 1.00 79.48 23 ILE C CA 1
ATOM 2975 C C . ILE C 1 24 ? -15.771 15.184 -67.376 1.00 78.62 23 ILE C C 1
ATOM 2976 O O . ILE C 1 24 ? -15.192 15.493 -68.420 1.00 78.72 23 ILE C O 1
ATOM 2978 N N . SER C 1 25 ? -16.199 16.074 -66.484 1.00 77.38 24 SER C N 1
ATOM 2979 C CA . SER C 1 25 ? -16.019 17.519 -66.660 1.00 76.52 24 SER C CA 1
ATOM 2980 C C . SER C 1 25 ? -16.108 18.263 -65.328 1.00 75.76 24 SER C C 1
ATOM 2981 O O . SER C 1 25 ? -16.717 17.770 -64.376 1.00 75.70 24 SER C O 1
ATOM 2983 N N . GLU C 1 26 ? -15.502 19.450 -65.276 1.00 74.44 25 GLU C N 1
ATOM 2984 C CA . GLU C 1 26 ? -15.446 20.262 -64.055 1.00 73.47 25 GLU C CA 1
ATOM 2985 C C . GLU C 1 26 ? -15.647 21.748 -64.342 1.00 72.76 25 GLU C C 1
ATOM 2986 O O . GLU C 1 26 ? -15.478 22.203 -65.476 1.00 72.16 25 GLU C O 1
ATOM 2988 N N . GLY C 1 27 ? -16.011 22.488 -63.295 1.00 71.97 26 GLY C N 1
ATOM 2989 C CA . GLY C 1 27 ? -16.224 23.937 -63.373 1.00 71.11 26 GLY C CA 1
ATOM 2990 C C . GLY C 1 27 ? -15.814 24.647 -62.095 1.00 70.41 26 GLY C C 1
ATOM 2991 O O . GLY C 1 27 ? -15.116 24.079 -61.253 1.00 70.54 26 GLY C O 1
ATOM 2992 N N . LYS C 1 28 ? -16.249 25.898 -61.960 1.00 69.70 27 LYS C N 1
ATOM 2993 C CA . LYS C 1 28 ? -15.934 26.721 -60.788 1.00 69.25 27 LYS C CA 1
ATOM 2994 C C . LYS C 1 28 ? -16.660 26.267 -59.517 1.00 69.01 27 LYS C C 1
ATOM 2995 O O . LYS C 1 28 ? -16.085 26.318 -58.428 1.00 69.12 27 LYS C O 1
ATOM 2997 N N . TRP C 1 29 ? -17.913 25.830 -59.668 1.00 68.75 28 TRP C N 1
ATOM 2998 C CA . TRP C 1 29 ? -18.779 25.450 -58.541 1.00 68.45 28 TRP C CA 1
ATOM 2999 C C . TRP C 1 29 ? -19.132 23.958 -58.500 1.00 68.09 28 TRP C C 1
ATOM 3000 O O . TRP C 1 29 ? -19.094 23.354 -57.427 1.00 67.69 28 TRP C O 1
ATOM 3011 N N . VAL C 1 30 ? -19.472 23.375 -59.653 1.00 68.36 29 VAL C N 1
ATOM 3012 C CA . VAL C 1 30 ? -19.937 21.979 -59.739 1.00 68.69 29 VAL C CA 1
ATOM 3013 C C . VAL C 1 30 ? -19.140 21.182 -60.783 1.00 68.86 29 VAL C C 1
ATOM 3014 O O . VAL C 1 30 ? -18.672 21.743 -61.777 1.00 69.27 29 VAL C O 1
ATOM 3018 N N . LYS C 1 31 ? -18.996 19.877 -60.536 1.00 68.99 30 LYS C N 1
ATOM 3019 C CA . LYS C 1 31 ? -18.290 18.955 -61.431 1.00 68.90 30 LYS C CA 1
ATOM 3020 C C . LYS C 1 31 ? -19.137 17.719 -61.741 1.00 68.66 30 LYS C C 1
ATOM 3021 O O . LYS C 1 31 ? -20.167 17.487 -61.106 1.00 67.37 30 LYS C O 1
ATOM 3023 N N . LEU C 1 32 ? -18.680 16.935 -62.718 1.00 69.23 31 LEU C N 1
ATOM 3024 C CA . LEU C 1 32 ? -19.399 15.755 -63.214 1.00 70.32 31 LEU C CA 1
ATOM 3025 C C . LEU C 1 32 ? -18.438 14.565 -63.294 1.00 70.64 31 LEU C C 1
ATOM 3026 O O . LEU C 1 32 ? -17.344 14.689 -63.848 1.00 71.57 31 LEU C O 1
ATOM 3031 N N . GLU C 1 33 ? -18.856 13.423 -62.742 1.00 70.96 32 GLU C N 1
ATOM 3032 C CA . GLU C 1 33 ? -18.040 12.202 -62.693 1.00 71.28 32 GLU C CA 1
ATOM 3033 C C . GLU C 1 33 ? -18.843 10.971 -63.120 1.00 71.94 32 GLU C C 1
ATOM 3034 O O . GLU C 1 33 ? -20.056 11.054 -63.336 1.00 71.56 32 GLU C O 1
ATOM 3040 N N . LYS C 1 34 ? -18.152 9.836 -63.241 1.00 73.10 33 LYS C N 1
ATOM 3041 C CA . LYS C 1 34 ? -18.771 8.537 -63.535 1.00 73.59 33 LYS C CA 1
ATOM 3042 C C . LYS C 1 34 ? -18.175 7.456 -62.632 1.00 73.93 33 LYS C C 1
ATOM 3043 O O . LYS C 1 34 ? -16.984 7.503 -62.315 1.00 74.59 33 LYS C O 1
ATOM 3045 N N . THR C 1 35 ? -19.000 6.485 -62.234 1.00 74.01 34 THR C N 1
ATOM 3046 C CA . THR C 1 35 ? -18.599 5.457 -61.263 1.00 74.34 34 THR C CA 1
ATOM 3047 C C . THR C 1 35 ? -19.215 4.086 -61.558 1.00 74.44 34 THR C C 1
ATOM 3048 O O . THR C 1 35 ? -20.401 3.988 -61.880 1.00 74.41 34 THR C O 1
ATOM 3050 N N . THR C 1 36 ? -18.394 3.040 -61.431 1.00 74.19 35 THR C N 1
ATOM 3051 C CA . THR C 1 36 ? -18.804 1.648 -61.652 1.00 73.96 35 THR C CA 1
ATOM 3052 C C . THR C 1 36 ? -18.970 0.944 -60.302 1.00 73.08 35 THR C C 1
ATOM 3053 O O . THR C 1 36 ? -18.283 1.284 -59.334 1.00 72.90 35 THR C O 1
ATOM 3057 N N . TYR C 1 37 ? -19.878 -0.031 -60.244 1.00 72.18 36 TYR C N 1
ATOM 3058 C CA . TYR C 1 37 ? -20.185 -0.744 -58.996 1.00 72.05 36 TYR C CA 1
ATOM 3059 C C . TYR C 1 37 ? -20.738 -2.155 -59.237 1.00 72.95 36 TYR C C 1
ATOM 3060 O O . TYR C 1 37 ? -21.366 -2.416 -60.268 1.00 74.45 36 TYR C O 1
ATOM 3069 N N . MET C 1 38 ? -20.500 -3.049 -58.277 1.00 72.86 37 MET C N 1
ATOM 3070 C CA . MET C 1 38 ? -21.077 -4.397 -58.278 1.00 73.39 37 MET C CA 1
ATOM 3071 C C . MET C 1 38 ? -22.351 -4.408 -57.438 1.00 73.91 37 MET C C 1
ATOM 3072 O O . MET C 1 38 ? -22.494 -3.594 -56.523 1.00 74.72 37 MET C O 1
ATOM 3074 N N . ASP C 1 39 ? -23.264 -5.328 -57.752 1.00 74.08 38 ASP C N 1
ATOM 3075 C CA . ASP C 1 39 ? -24.537 -5.472 -57.020 1.00 74.10 38 ASP C CA 1
ATOM 3076 C C . ASP C 1 39 ? -24.568 -6.762 -56.189 1.00 74.03 38 ASP C C 1
ATOM 3077 O O . ASP C 1 39 ? -23.576 -7.491 -56.129 1.00 73.62 38 ASP C O 1
ATOM 3082 N N . PRO C 1 40 ? -25.712 -7.036 -55.539 1.00 74.61 39 PRO C N 1
ATOM 3083 C CA . PRO C 1 40 ? -26.040 -8.140 -54.633 1.00 75.28 39 PRO C CA 1
ATOM 3084 C C . PRO C 1 40 ? -25.781 -9.535 -55.208 1.00 75.41 39 PRO C C 1
ATOM 3085 O O . PRO C 1 40 ? -25.190 -10.375 -54.526 1.00 75.33 39 PRO C O 1
ATOM 3087 N N . THR C 1 41 ? -26.220 -9.772 -56.445 1.00 75.85 40 THR C N 1
ATOM 3088 C CA . THR C 1 41 ? -26.076 -11.082 -57.091 1.00 75.91 40 THR C CA 1
ATOM 3089 C C . THR C 1 41 ? -24.640 -11.367 -57.538 1.00 75.59 40 THR C C 1
ATOM 3090 O O . THR C 1 41 ? -24.113 -12.452 -57.276 1.00 75.98 40 THR C O 1
ATOM 3094 N N . GLY C 1 42 ? -24.015 -10.394 -58.204 1.00 74.89 41 GLY C N 1
ATOM 3095 C CA . GLY C 1 42 ? -22.664 -10.569 -58.755 1.00 74.48 41 GLY C CA 1
ATOM 3096 C C . GLY C 1 42 ? -22.288 -9.667 -59.921 1.00 74.22 41 GLY C C 1
ATOM 3097 O O . GLY C 1 42 ? -21.117 -9.305 -60.063 1.00 73.47 41 GLY C O 1
ATOM 3098 N N . LYS C 1 43 ? -23.266 -9.314 -60.759 1.00 74.11 42 LYS C N 1
ATOM 3099 C CA . LYS C 1 43 ? -23.029 -8.500 -61.963 1.00 74.55 42 LYS C CA 1
ATOM 3100 C C . LYS C 1 43 ? -22.515 -7.088 -61.668 1.00 74.90 42 LYS C C 1
ATOM 3101 O O . LYS C 1 43 ? -22.583 -6.613 -60.530 1.00 75.33 42 LYS C O 1
ATOM 3103 N N . THR C 1 44 ? -22.014 -6.430 -62.715 1.00 74.54 43 THR C N 1
ATOM 3104 C CA . THR C 1 44 ? -21.398 -5.097 -62.612 1.00 74.25 43 THR C CA 1
ATOM 3105 C C . THR C 1 44 ? -22.158 -4.079 -63.475 1.00 73.50 43 THR C C 1
ATOM 3106 O O . THR C 1 44 ? -22.537 -4.380 -64.611 1.00 74.60 43 THR C O 1
ATOM 3110 N N . ARG C 1 45 ? -22.388 -2.889 -62.914 1.00 71.13 44 ARG C N 1
ATOM 3111 C CA . ARG C 1 45 ? -23.155 -1.817 -63.567 1.00 69.20 44 ARG C CA 1
ATOM 3112 C C . ARG C 1 45 ? -22.465 -0.463 -63.377 1.00 67.44 44 ARG C C 1
ATOM 3113 O O . ARG C 1 45 ? -21.528 -0.349 -62.583 1.00 67.27 44 ARG C O 1
ATOM 3121 N N . THR C 1 46 ? -22.944 0.555 -64.096 1.00 65.21 45 THR C N 1
ATOM 3122 C CA . THR C 1 46 ? -22.324 1.896 -64.105 1.00 63.39 45 THR C CA 1
ATOM 3123 C C . THR C 1 46 ? -23.305 3.003 -63.696 1.00 61.61 45 THR C C 1
ATOM 3124 O O . THR C 1 46 ? -24.514 2.769 -63.592 1.00 60.12 45 THR C O 1
ATOM 3128 N N . TRP C 1 47 ? -22.767 4.202 -63.464 1.00 59.64 46 TRP C N 1
ATOM 3129 C CA . TRP C 1 47 ? -23.555 5.345 -62.976 1.00 58.62 46 TRP C CA 1
ATOM 3130 C C . TRP C 1 47 ? -22.865 6.686 -63.254 1.00 58.17 46 TRP C C 1
ATOM 3131 O O . TRP C 1 47 ? -21.638 6.748 -63.342 1.00 59.24 46 TRP C O 1
ATOM 3142 N N . GLU C 1 48 ? -23.668 7.746 -63.380 1.00 57.66 47 GLU C N 1
ATOM 3143 C CA . GLU C 1 48 ? -23.176 9.115 -63.597 1.00 56.77 47 GLU C CA 1
ATOM 3144 C C . GLU C 1 48 ? -23.417 9.974 -62.351 1.00 56.08 47 GLU C C 1
ATOM 3145 O O . GLU C 1 48 ? -24.541 10.035 -61.848 1.00 55.76 47 GLU C O 1
ATOM 3147 N N . SER C 1 49 ? -22.366 10.653 -61.886 1.00 55.03 48 SER C N 1
ATOM 3148 C CA . SER C 1 49 ? -22.361 11.348 -60.590 1.00 54.27 48 SER C CA 1
ATOM 3149 C C . SER C 1 49 ? -22.062 12.844 -60.717 1.00 53.91 48 SER C C 1
ATOM 3150 O O . SER C 1 49 ? -21.477 13.290 -61.707 1.00 55.22 48 SER C O 1
ATOM 3153 N N . VAL C 1 50 ? -22.461 13.601 -59.693 1.00 53.15 49 VAL C N 1
ATOM 3154 C CA . VAL C 1 50 ? -22.250 15.055 -59.616 1.00 51.76 49 VAL C CA 1
ATOM 3155 C C . VAL C 1 50 ? -21.649 15.405 -58.249 1.00 51.21 49 VAL C C 1
ATOM 3156 O O . VAL C 1 50 ? -21.867 14.690 -57.269 1.00 50.38 49 VAL C O 1
ATOM 3160 N N . LYS C 1 51 ? -20.876 16.490 -58.192 1.00 50.87 50 LYS C N 1
ATOM 3161 C CA . LYS C 1 51 ? -20.285 16.950 -56.933 1.00 51.09 50 LYS C CA 1
ATOM 3162 C C . LYS C 1 51 ? -19.870 18.418 -56.967 1.00 51.04 50 LYS C C 1
ATOM 3163 O O . LYS C 1 51 ? -19.472 18.937 -58.012 1.00 51.44 50 LYS C O 1
ATOM 3165 N N . ARG C 1 52 ? -19.968 19.073 -55.811 1.00 51.35 51 ARG C N 1
ATOM 3166 C CA . ARG C 1 52 ? -19.561 20.470 -55.656 1.00 51.51 51 ARG C CA 1
ATOM 3167 C C . ARG C 1 52 ? -18.050 20.563 -55.442 1.00 52.39 51 ARG C C 1
ATOM 3168 O O . ARG C 1 52 ? -17.444 19.675 -54.837 1.00 52.72 51 ARG C O 1
ATOM 3176 N N . THR C 1 53 ? -17.457 21.647 -55.939 1.00 53.42 52 THR C N 1
ATOM 3177 C CA . THR C 1 53 ? -16.020 21.908 -55.798 1.00 54.36 52 THR C CA 1
ATOM 3178 C C . THR C 1 53 ? -15.668 22.664 -54.508 1.00 54.75 52 THR C C 1
ATOM 3179 O O . THR C 1 53 ? -14.509 22.660 -54.087 1.00 55.42 52 THR C O 1
ATOM 3183 N N . THR C 1 54 ? -16.662 23.308 -53.893 1.00 55.04 53 THR C N 1
ATOM 3184 C CA . THR C 1 54 ? -16.461 24.087 -52.665 1.00 54.91 53 THR C CA 1
ATOM 3185 C C . THR C 1 54 ? -16.267 23.247 -51.392 1.00 55.18 53 THR C C 1
ATOM 3186 O O . THR C 1 54 ? -15.834 23.783 -50.368 1.00 55.09 53 THR C O 1
ATOM 3190 N N . ARG C 1 55 ? -16.595 21.954 -51.444 1.00 55.67 54 ARG C N 1
ATOM 3191 C CA . ARG C 1 55 ? -16.377 21.048 -50.311 1.00 56.47 54 ARG C CA 1
ATOM 3192 C C . ARG C 1 55 ? -14.884 20.766 -50.117 1.00 57.43 54 ARG C C 1
ATOM 3193 O O . ARG C 1 55 ? -14.186 20.416 -51.072 1.00 57.66 54 ARG C O 1
ATOM 3195 N N . LYS C 1 56 ? -14.406 20.928 -48.883 1.00 58.40 55 LYS C N 1
ATOM 3196 C CA . LYS C 1 56 ? -12.996 20.695 -48.551 1.00 58.72 55 LYS C CA 1
ATOM 3197 C C . LYS C 1 56 ? -12.799 20.528 -47.047 1.00 58.69 55 LYS C C 1
ATOM 3198 O O . LYS C 1 56 ? -13.574 19.841 -46.382 1.00 58.56 55 LYS C O 1
ATOM 3200 N N . GLN C 1 58 ? -14.863 19.851 -43.962 1.00 53.18 57 GLN C N 1
ATOM 3201 C CA . GLN C 1 58 ? -16.285 20.085 -43.739 1.00 52.95 57 GLN C CA 1
ATOM 3202 C C . GLN C 1 58 ? -17.038 18.764 -43.591 1.00 52.81 57 GLN C C 1
ATOM 3203 O O . GLN C 1 58 ? -16.781 17.813 -44.332 1.00 52.97 57 GLN C O 1
ATOM 3205 N N . THR C 1 59 ? -17.962 18.716 -42.631 1.00 52.36 58 THR C N 1
ATOM 3206 C CA . THR C 1 59 ? -18.793 17.531 -42.389 1.00 51.95 58 THR C CA 1
ATOM 3207 C C . THR C 1 59 ? -19.768 17.294 -43.542 1.00 51.19 58 THR C C 1
ATOM 3208 O O . THR C 1 59 ? -19.907 16.169 -44.027 1.00 52.25 58 THR C O 1
ATOM 3210 N N . ALA C 1 60 ? -20.438 18.368 -43.957 1.00 49.06 59 ALA C N 1
ATOM 3211 C CA . ALA C 1 60 ? -21.327 18.367 -45.119 1.00 47.45 59 ALA C CA 1
ATOM 3212 C C . ALA C 1 60 ? -21.078 19.621 -45.960 1.00 45.71 59 ALA C C 1
ATOM 3213 O O . ALA C 1 60 ? -20.257 20.466 -45.591 1.00 46.00 59 ALA C O 1
ATOM 3215 N N . ASP C 1 61 ? -21.778 19.737 -47.089 1.00 43.85 60 ASP C N 1
ATOM 3216 C CA . ASP C 1 61 ? -21.647 20.913 -47.960 1.00 42.49 60 ASP C CA 1
ATOM 3217 C C . ASP C 1 61 ? -22.250 22.160 -47.319 1.00 40.98 60 ASP C C 1
ATOM 3218 O O . ASP C 1 61 ? -21.617 23.217 -47.303 1.00 40.24 60 ASP C O 1
ATOM 3223 N N . GLY C 1 62 ? -23.467 22.024 -46.792 1.00 39.62 61 GLY C N 1
ATOM 3224 C CA . GLY C 1 62 ? -24.194 23.149 -46.195 1.00 38.87 61 GLY C CA 1
ATOM 3225 C C . GLY C 1 62 ? -25.101 22.761 -45.046 1.00 37.92 61 GLY C C 1
ATOM 3226 O O . GLY C 1 62 ? -24.907 21.722 -44.414 1.00 37.47 61 GLY C O 1
ATOM 3227 N N . VAL C 1 63 ? -26.080 23.623 -44.770 1.00 36.84 62 VAL C N 1
ATOM 3228 C CA . VAL C 1 63 ? -27.103 23.375 -43.745 1.00 36.25 62 VAL C CA 1
ATOM 3229 C C . VAL C 1 63 ? -28.467 23.892 -44.204 1.00 35.38 62 VAL C C 1
ATOM 3230 O O . VAL C 1 63 ? -28.539 24.838 -44.985 1.00 35.90 62 VAL C O 1
ATOM 3234 N N . ALA C 1 64 ? -29.534 23.264 -43.709 1.00 34.22 63 ALA C N 1
ATOM 3235 C CA . ALA C 1 64 ? -30.911 23.711 -43.941 1.00 33.04 63 ALA C CA 1
ATOM 3236 C C . ALA C 1 64 ? -31.581 23.951 -42.592 1.00 31.86 63 ALA C C 1
ATOM 3237 O O . ALA C 1 64 ? -31.690 23.032 -41.782 1.00 32.13 63 ALA C O 1
ATOM 3239 N N . VAL C 1 65 ? -32.039 25.180 -42.360 1.00 30.38 64 VAL C N 1
ATOM 3240 C CA . VAL C 1 65 ? -32.555 25.583 -41.052 1.00 29.23 64 VAL C CA 1
ATOM 3241 C C . VAL C 1 65 ? -34.078 25.487 -41.035 1.00 28.54 64 VAL C C 1
ATOM 3242 O O . VAL C 1 65 ? -34.729 26.049 -41.908 1.00 28.09 64 VAL C O 1
ATOM 3246 N N . ILE C 1 66 ? -34.630 24.768 -40.055 1.00 27.28 65 ILE C N 1
ATOM 3247 C CA . ILE C 1 66 ? -36.074 24.756 -39.785 1.00 26.62 65 ILE C CA 1
ATOM 3248 C C . ILE C 1 66 ? -36.316 25.772 -38.656 1.00 25.77 65 ILE C C 1
ATOM 3249 O O . ILE C 1 66 ? -36.174 25.426 -37.479 1.00 25.16 65 ILE C O 1
ATOM 3254 N N . PRO C 1 67 ? -36.661 27.035 -39.004 1.00 25.11 66 PRO C N 1
ATOM 3255 C CA . PRO C 1 67 ? -36.753 28.066 -37.978 1.00 24.61 66 PRO C CA 1
ATOM 3256 C C . PRO C 1 67 ? -38.176 28.188 -37.431 1.00 24.03 66 PRO C C 1
ATOM 3257 O O . PRO C 1 67 ? -39.098 28.541 -38.175 1.00 23.19 66 PRO C O 1
ATOM 3261 N N . VAL C 1 68 ? -38.341 27.886 -36.145 1.00 23.22 67 VAL C N 1
ATOM 3262 C CA . VAL C 1 68 ? -39.648 27.927 -35.490 1.00 23.06 67 VAL C CA 1
ATOM 3263 C C . VAL C 1 68 ? -39.788 29.245 -34.731 1.00 23.01 67 VAL C C 1
ATOM 3264 O O . VAL C 1 68 ? -39.175 29.429 -33.676 1.00 22.22 67 VAL C O 1
ATOM 3268 N N . LEU C 1 69 ? -40.592 30.153 -35.283 1.00 23.18 68 LEU C N 1
ATOM 3269 C CA . LEU C 1 69 ? -40.865 31.448 -34.660 1.00 23.65 68 LEU C CA 1
ATOM 3270 C C . LEU C 1 69 ? -41.858 31.264 -33.517 1.00 23.64 68 LEU C C 1
ATOM 3271 O O . LEU C 1 69 ? -43.011 30.884 -33.748 1.00 24.33 68 LEU C O 1
ATOM 3276 N N . GLN C 1 70 ? -41.402 31.538 -32.296 1.00 24.22 69 GLN C N 1
ATOM 3277 C CA . GLN C 1 70 ? -42.185 31.331 -31.079 1.00 24.53 69 GLN C CA 1
ATOM 3278 C C . GLN C 1 70 ? -42.534 32.674 -30.433 1.00 25.20 69 GLN C C 1
ATOM 3279 O O . GLN C 1 70 ? -41.664 33.529 -30.250 1.00 24.61 69 GLN C O 1
ATOM 3285 N N . ARG C 1 71 ? -43.813 32.850 -30.105 1.00 26.08 70 ARG C N 1
ATOM 3286 C CA . ARG C 1 71 ? -44.337 34.095 -29.535 1.00 26.93 70 ARG C CA 1
ATOM 3287 C C . ARG C 1 71 ? -45.429 33.770 -28.520 1.00 27.93 70 ARG C C 1
ATOM 3288 O O . ARG C 1 71 ? -46.183 32.812 -28.710 1.00 28.43 70 ARG C O 1
ATOM 3296 N N . THR C 1 72 ? -45.521 34.573 -27.460 1.00 28.61 71 THR C N 1
ATOM 3297 C CA . THR C 1 72 ? -46.458 34.327 -26.356 1.00 29.10 71 THR C CA 1
ATOM 3298 C C . THR C 1 72 ? -47.928 34.374 -26.787 1.00 28.87 71 THR C C 1
ATOM 3299 O O . THR C 1 72 ? -48.730 33.562 -26.326 1.00 28.89 71 THR C O 1
ATOM 3303 N N . LEU C 1 73 ? -48.264 35.318 -27.666 1.00 29.23 72 LEU C N 1
ATOM 3304 C CA . LEU C 1 73 ? -49.649 35.564 -28.080 1.00 30.04 72 LEU C CA 1
ATOM 3305 C C . LEU C 1 73 ? -50.127 34.760 -29.293 1.00 29.95 72 LEU C C 1
ATOM 3306 O O . LEU C 1 73 ? -51.308 34.826 -29.635 1.00 29.97 72 LEU C O 1
ATOM 3311 N N . HIS C 1 74 ? -49.228 34.020 -29.945 1.00 30.32 73 HIS C N 1
ATOM 3312 C CA . HIS C 1 74 ? -49.549 33.334 -31.197 1.00 30.62 73 HIS C CA 1
ATOM 3313 C C . HIS C 1 74 ? -49.136 31.870 -31.168 1.00 30.55 73 HIS C C 1
ATOM 3314 O O . HIS C 1 74 ? -48.292 31.461 -30.369 1.00 30.65 73 HIS C O 1
ATOM 3321 N N . TYR C 1 75 ? -49.746 31.088 -32.057 1.00 30.85 74 TYR C N 1
ATOM 3322 C CA . TYR C 1 75 ? -49.235 29.762 -32.389 1.00 30.70 74 TYR C CA 1
ATOM 3323 C C . TYR C 1 75 ? -47.947 29.928 -33.195 1.00 28.63 74 TYR C C 1
ATOM 3324 O O . TYR C 1 75 ? -47.671 31.004 -33.741 1.00 28.18 74 TYR C O 1
ATOM 3333 N N . GLU C 1 76 ? -47.167 28.856 -33.273 1.00 26.84 75 GLU C N 1
ATOM 3334 C CA . GLU C 1 76 ? -45.844 28.908 -33.898 1.00 26.06 75 GLU C CA 1
ATOM 3335 C C . GLU C 1 76 ? -45.927 29.073 -35.410 1.00 25.65 75 GLU C C 1
ATOM 3336 O O . GLU C 1 76 ? -46.877 28.608 -36.042 1.00 25.21 75 GLU C O 1
ATOM 3342 N N . CYS C 1 77 ? -44.932 29.758 -35.973 1.00 24.80 76 CYS C N 1
ATOM 3343 C CA . CYS C 1 77 ? -44.768 29.865 -37.415 1.00 25.10 76 CYS C CA 1
ATOM 3344 C C . CYS C 1 77 ? -43.468 29.201 -37.842 1.00 24.03 76 CYS C C 1
ATOM 3345 O O . CYS C 1 77 ? -42.519 29.110 -37.055 1.00 23.73 76 CYS C O 1
ATOM 3348 N N . ILE C 1 78 ? -43.448 28.730 -39.087 1.00 23.71 77 ILE C N 1
ATOM 3349 C CA . ILE C 1 78 ? -42.244 28.209 -39.722 1.00 23.71 77 ILE C CA 1
ATOM 3350 C C . ILE C 1 78 ? -41.754 29.274 -40.695 1.00 23.71 77 ILE C C 1
ATOM 3351 O O . ILE C 1 78 ? -42.462 29.623 -41.643 1.00 23.70 77 ILE C O 1
ATOM 3356 N N . VAL C 1 79 ? -40.552 29.794 -40.454 1.00 23.53 78 VAL C N 1
ATOM 3357 C CA . VAL C 1 79 ? -39.995 30.866 -41.281 1.00 23.35 78 VAL C CA 1
ATOM 3358 C C . VAL C 1 79 ? -39.384 30.240 -42.533 1.00 23.74 78 VAL C C 1
ATOM 3359 O O . VAL C 1 79 ? -38.491 29.398 -42.436 1.00 24.06 78 VAL C O 1
ATOM 3363 N N . LEU C 1 80 ? -39.891 30.632 -43.701 1.00 23.94 79 LEU C N 1
ATOM 3364 C CA . LEU C 1 80 ? -39.396 30.143 -44.987 1.00 24.46 79 LEU C CA 1
ATOM 3365 C C . LEU C 1 80 ? -38.830 31.300 -45.790 1.00 25.02 79 LEU C C 1
ATOM 3366 O O . LEU C 1 80 ? -39.008 32.463 -45.424 1.00 25.33 79 LEU C O 1
ATOM 3371 N N . VAL C 1 81 ? -38.154 30.967 -46.886 1.00 25.85 80 VAL C N 1
ATOM 3372 C CA . VAL C 1 81 ? -37.550 31.966 -47.769 1.00 26.79 80 VAL C CA 1
ATOM 3373 C C . VAL C 1 81 ? -37.902 31.697 -49.226 1.00 27.42 80 VAL C C 1
ATOM 3374 O O . VAL C 1 81 ? -37.942 30.546 -49.663 1.00 26.42 80 VAL C O 1
ATOM 3378 N N . LYS C 1 82 ? -38.171 32.778 -49.958 1.00 28.01 81 LYS C N 1
ATOM 3379 C CA . LYS C 1 82 ? -38.485 32.733 -51.377 1.00 29.31 81 LYS C CA 1
ATOM 3380 C C . LYS C 1 82 ? -37.358 33.436 -52.134 1.00 29.72 81 LYS C C 1
ATOM 3381 O O . LYS C 1 82 ? -36.950 34.538 -51.758 1.00 30.04 81 LYS C O 1
ATOM 3387 N N . GLN C 1 83 ? -36.853 32.789 -53.184 1.00 30.22 82 GLN C N 1
ATOM 3388 C CA . GLN C 1 83 ? -35.802 33.369 -54.030 1.00 31.32 82 GLN C CA 1
ATOM 3389 C C . GLN C 1 83 ? -35.786 32.724 -55.416 1.00 32.01 82 GLN C C 1
ATOM 3390 O O . GLN C 1 83 ? -36.237 31.589 -55.585 1.00 30.83 82 GLN C O 1
ATOM 3396 N N . PHE C 1 84 ? -35.272 33.464 -56.399 1.00 33.51 83 PHE C N 1
ATOM 3397 C CA . PHE C 1 84 ? -35.108 32.948 -57.756 1.00 34.50 83 PHE C CA 1
ATOM 3398 C C . PHE C 1 84 ? -33.913 32.002 -57.784 1.00 35.19 83 PHE C C 1
ATOM 3399 O O . PHE C 1 84 ? -32.843 32.329 -57.266 1.00 35.74 83 PHE C O 1
ATOM 3407 N N . ARG C 1 85 ? -34.111 30.837 -58.392 1.00 35.90 84 ARG C N 1
ATOM 3408 C CA . ARG C 1 85 ? -33.086 29.810 -58.496 1.00 36.67 84 ARG C CA 1
ATOM 3409 C C . ARG C 1 85 ? -32.827 29.518 -59.978 1.00 37.35 84 ARG C C 1
ATOM 3410 O O . ARG C 1 85 ? -33.654 28.870 -60.627 1.00 37.82 84 ARG C O 1
ATOM 3418 N N . PRO C 1 86 ? -31.685 30.006 -60.520 1.00 38.13 85 PRO C N 1
ATOM 3419 C CA . PRO C 1 86 ? -31.358 29.852 -61.951 1.00 38.56 85 PRO C CA 1
ATOM 3420 C C . PRO C 1 86 ? -31.443 28.438 -62.545 1.00 39.02 85 PRO C C 1
ATOM 3421 O O . PRO C 1 86 ? -31.823 28.310 -63.709 1.00 39.43 85 PRO C O 1
ATOM 3425 N N . PRO C 1 87 ? -31.088 27.386 -61.772 1.00 39.69 86 PRO C N 1
ATOM 3426 C CA . PRO C 1 87 ? -31.334 26.032 -62.285 1.00 39.63 86 PRO C CA 1
ATOM 3427 C C . PRO C 1 87 ? -32.819 25.736 -62.523 1.00 39.36 86 PRO C C 1
ATOM 3428 O O . PRO C 1 87 ? -33.173 25.196 -63.570 1.00 40.40 86 PRO C O 1
ATOM 3432 N N . MET C 1 88 ? -33.667 26.112 -61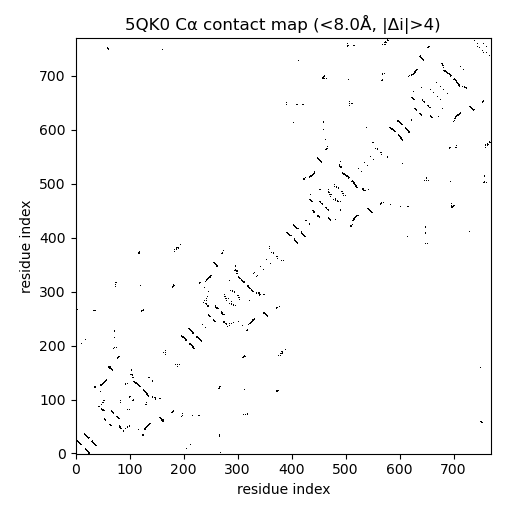.569 1.00 39.20 87 MET C N 1
ATOM 3433 C CA . MET C 1 88 ? -35.119 25.902 -61.682 1.00 38.22 87 MET C CA 1
ATOM 3434 C C . MET C 1 88 ? -35.818 26.820 -62.692 1.00 37.94 87 MET C C 1
ATOM 3435 O O . MET C 1 88 ? -36.912 26.496 -63.157 1.00 38.04 87 MET C O 1
ATOM 3440 N N . GLY C 1 89 ? -35.202 27.957 -63.016 1.00 37.93 88 GLY C N 1
ATOM 3441 C CA . GLY C 1 89 ? -35.783 28.921 -63.952 1.00 37.36 88 GLY C CA 1
ATOM 3442 C C . GLY C 1 89 ? -37.014 29.616 -63.395 1.00 37.00 88 GLY C C 1
ATOM 3443 O O . GLY C 1 89 ? -37.948 29.926 -64.136 1.00 36.86 88 GLY C O 1
ATOM 3444 N N . GLY C 1 90 ? -37.004 29.864 -62.087 1.00 35.98 89 GLY C N 1
ATOM 3445 C CA . GLY C 1 90 ? -38.152 30.440 -61.392 1.00 35.12 89 GLY C CA 1
ATOM 3446 C C . GLY C 1 90 ? -37.930 30.557 -59.895 1.00 34.20 89 GLY C C 1
ATOM 3447 O O . GLY C 1 90 ? -36.836 30.278 -59.391 1.00 34.04 89 GLY C O 1
ATOM 3448 N N . TYR C 1 91 ? -38.978 30.968 -59.187 1.00 33.13 90 TYR C N 1
ATOM 3449 C CA . TYR C 1 91 ? -38.908 31.185 -57.744 1.00 32.01 90 TYR C CA 1
ATOM 3450 C C . TYR C 1 91 ? -39.246 29.910 -56.977 1.00 31.30 90 TYR C C 1
ATOM 3451 O O . TYR C 1 91 ? -40.089 29.119 -57.412 1.00 31.00 90 TYR C O 1
ATOM 3460 N N . CYS C 1 92 ? -38.570 29.722 -55.843 1.00 31.12 91 CYS C N 1
ATOM 3461 C CA . CYS C 1 92 ? -38.736 28.538 -55.000 1.00 30.66 91 CYS C CA 1
ATOM 3462 C C . CYS C 1 92 ? -38.912 28.930 -53.541 1.00 29.73 91 CYS C C 1
ATOM 3463 O O . CYS C 1 92 ? -38.236 29.838 -53.065 1.00 28.51 91 CYS C O 1
ATOM 3466 N N . ILE C 1 93 ? -39.811 28.232 -52.841 1.00 29.47 92 ILE C N 1
ATOM 3467 C CA . ILE C 1 93 ? -40.012 28.406 -51.400 1.00 29.17 92 ILE C CA 1
ATOM 3468 C C . ILE C 1 93 ? -39.242 27.290 -50.687 1.00 29.01 92 ILE C C 1
ATOM 3469 O O . ILE C 1 93 ? -39.534 26.110 -50.888 1.00 29.06 92 ILE C O 1
ATOM 3474 N N . GLU C 1 94 ? -38.266 27.678 -49.864 1.00 28.64 93 GLU C N 1
ATOM 3475 C CA . GLU C 1 94 ? -37.324 26.743 -49.231 1.00 28.74 93 GLU C CA 1
ATOM 3476 C C . GLU C 1 94 ? -37.095 27.086 -47.762 1.00 27.88 93 GLU C C 1
ATOM 3477 O O . GLU C 1 94 ? -37.475 28.164 -47.293 1.00 27.78 93 GLU C O 1
ATOM 3483 N N . PHE C 1 95 ? -36.455 26.160 -47.047 1.00 27.75 94 PHE C N 1
ATOM 3484 C CA . PHE C 1 95 ? -35.879 26.452 -45.734 1.00 27.55 94 PHE C CA 1
ATOM 3485 C C . PHE C 1 95 ? -34.676 27.382 -45.927 1.00 27.64 94 PHE C C 1
ATOM 3486 O O . PHE C 1 95 ? -33.958 27.241 -46.920 1.00 27.68 94 PHE C O 1
ATOM 3494 N N . PRO C 1 96 ? -34.451 28.332 -44.991 1.00 28.36 95 PRO C N 1
ATOM 3495 C CA . PRO C 1 96 ? -33.201 29.103 -45.012 1.00 29.00 95 PRO C CA 1
ATOM 3496 C C . PRO C 1 96 ? -31.989 28.170 -44.998 1.00 29.74 95 PRO C C 1
ATOM 3497 O O . PRO C 1 96 ? -31.948 27.240 -44.193 1.00 29.94 95 PRO C O 1
ATOM 3501 N N . ALA C 1 97 ? -31.039 28.403 -45.900 1.00 30.42 96 ALA C N 1
ATOM 3502 C CA . ALA C 1 97 ? -29.962 27.444 -46.146 1.00 31.62 96 ALA C CA 1
ATOM 3503 C C . ALA C 1 97 ? -28.755 28.061 -46.844 1.00 32.81 96 ALA C C 1
ATOM 3504 O O . ALA C 1 97 ? -28.842 29.139 -47.430 1.00 32.85 96 ALA C O 1
ATOM 3506 N N . GLY C 1 98 ? -27.630 27.353 -46.778 1.00 34.39 97 GLY C N 1
ATOM 3507 C CA . GLY C 1 98 ? -26.394 27.784 -47.434 1.00 35.91 97 GLY C CA 1
ATOM 3508 C C . GLY C 1 98 ? -25.202 26.929 -47.047 1.00 37.48 97 GLY C C 1
ATOM 3509 O O . GLY C 1 98 ? -25.302 26.082 -46.160 1.00 37.96 97 GLY C O 1
ATOM 3510 N N . LEU C 1 99 ? -24.070 27.165 -47.706 1.00 39.54 98 LEU C N 1
ATOM 3511 C CA . LEU C 1 99 ? -22.871 26.343 -47.519 1.00 40.79 98 LEU C CA 1
ATOM 3512 C C . LEU C 1 99 ? -22.158 26.646 -46.202 1.00 41.71 98 LEU C C 1
ATOM 3513 O O . LEU C 1 99 ? -22.251 27.756 -45.673 1.00 41.60 98 LEU C O 1
ATOM 3518 N N . ILE C 1 100 ? -21.449 25.641 -45.689 1.00 43.55 99 ILE C N 1
ATOM 3519 C CA . ILE C 1 100 ? -20.619 25.781 -44.491 1.00 44.65 99 ILE C CA 1
ATOM 3520 C C . ILE C 1 100 ? -19.265 26.351 -44.918 1.00 46.05 99 ILE C C 1
ATOM 3521 O O . ILE C 1 100 ? -18.650 25.847 -45.860 1.00 46.61 99 ILE C O 1
ATOM 3526 N N . ASP C 1 101 ? -18.809 27.394 -44.225 1.00 47.88 100 ASP C N 1
ATOM 3527 C CA . ASP C 1 101 ? -17.496 27.995 -44.493 1.00 49.28 100 ASP C CA 1
ATOM 3528 C C . ASP C 1 101 ? -16.366 27.127 -43.937 1.00 50.10 100 ASP C C 1
ATOM 3529 O O . ASP C 1 101 ? -16.606 26.203 -43.154 1.00 50.79 100 ASP C O 1
ATOM 3534 N N . ASP C 1 102 ? -15.137 27.438 -44.349 1.00 50.88 101 ASP C N 1
ATOM 3535 C CA . ASP C 1 102 ? -13.949 26.694 -43.917 1.00 51.36 101 ASP C CA 1
ATOM 3536 C C . ASP C 1 102 ? -13.690 26.909 -42.424 1.00 51.33 101 ASP C C 1
ATOM 3537 O O . ASP C 1 102 ? -13.508 28.045 -41.980 1.00 51.67 101 ASP C O 1
ATOM 3542 N N . GLY C 1 103 ? -13.697 25.815 -41.660 1.00 51.21 102 GLY C N 1
ATOM 3543 C CA . GLY C 1 103 ? -13.494 25.859 -40.208 1.00 50.92 102 GLY C CA 1
ATOM 3544 C C . GLY C 1 103 ? -14.760 25.982 -39.371 1.00 50.61 102 GLY C C 1
ATOM 3545 O O . GLY C 1 103 ? -14.746 25.640 -38.186 1.00 51.07 102 GLY C O 1
ATOM 3546 N N . GLU C 1 104 ? -15.852 26.459 -39.974 1.00 49.71 103 GLU C N 1
ATOM 3547 C CA . GLU C 1 104 ? -17.105 26.693 -39.256 1.00 48.60 103 GLU C CA 1
ATOM 3548 C C . GLU C 1 104 ? -17.852 25.383 -39.002 1.00 47.48 103 GLU C C 1
ATOM 3549 O O . GLU C 1 104 ? -17.851 24.485 -39.848 1.00 47.50 103 GLU C O 1
ATOM 3555 N N . THR C 1 105 ? -18.486 25.294 -37.833 1.00 46.25 104 THR C N 1
ATOM 3556 C CA . THR C 1 105 ? -19.300 24.135 -37.447 1.00 45.54 104 THR C CA 1
ATOM 3557 C C . THR C 1 105 ? -20.732 24.300 -38.013 1.00 44.99 104 THR C C 1
ATOM 3558 O O . THR C 1 105 ? -21.158 25.431 -38.268 1.00 44.24 104 THR C O 1
ATOM 3562 N N . PRO C 1 106 ? -21.470 23.184 -38.236 1.00 43.63 105 PRO C N 1
ATOM 3563 C CA . PRO C 1 106 ? -22.833 23.292 -38.797 1.00 43.48 105 PRO C CA 1
ATOM 3564 C C . PRO C 1 106 ? -23.842 24.143 -38.006 1.00 43.18 105 PRO C C 1
ATOM 3565 O O . PRO C 1 106 ? -24.713 24.769 -38.615 1.00 42.99 105 PRO C O 1
ATOM 3569 N N . GLU C 1 107 ? -23.724 24.162 -36.679 1.00 42.31 106 GLU C N 1
ATOM 3570 C CA . GLU C 1 107 ? -24.636 24.941 -35.828 1.00 42.06 106 GLU C CA 1
ATOM 3571 C C . GLU C 1 107 ? -24.434 26.453 -35.991 1.00 41.83 106 GLU C C 1
ATOM 3572 O O . GLU C 1 107 ? -25.402 27.212 -35.968 1.00 42.09 106 GLU C O 1
ATOM 3578 N N . ALA C 1 108 ? -23.181 26.873 -36.161 1.00 41.36 107 ALA C N 1
ATOM 3579 C CA . ALA C 1 108 ? -22.835 28.282 -36.381 1.00 41.46 107 ALA C CA 1
ATOM 3580 C C . ALA C 1 108 ? -23.233 28.746 -37.784 1.00 40.83 107 ALA C C 1
ATOM 3581 O O . ALA C 1 108 ? -23.625 29.897 -37.970 1.00 39.99 107 ALA C O 1
ATOM 3583 N N . ALA C 1 109 ? -23.113 27.849 -38.763 1.00 40.28 108 ALA C N 1
ATOM 3584 C CA . ALA C 1 109 ? -23.567 28.112 -40.132 1.00 40.23 108 ALA C CA 1
ATOM 3585 C C . ALA C 1 109 ? -25.088 28.281 -40.215 1.00 39.87 108 ALA C C 1
ATOM 3586 O O . ALA C 1 109 ? -25.576 29.087 -41.010 1.00 39.18 108 ALA C O 1
ATOM 3588 N N . ALA C 1 110 ? -25.820 27.522 -39.397 1.00 39.33 109 ALA C N 1
ATOM 3589 C CA . ALA C 1 110 ? -27.283 27.594 -39.343 1.00 39.40 109 ALA C CA 1
ATOM 3590 C C . ALA C 1 110 ? -27.770 28.935 -38.797 1.00 39.06 109 ALA C C 1
ATOM 3591 O O . ALA C 1 110 ? -28.609 29.589 -39.416 1.00 38.46 109 ALA C O 1
ATOM 3593 N N . LEU C 1 111 ? -27.231 29.340 -37.646 1.00 38.65 110 LEU C N 1
ATOM 3594 C CA . LEU C 1 111 ? -27.570 30.634 -37.036 1.00 38.78 110 LEU C CA 1
ATOM 3595 C C . LEU C 1 111 ? -27.108 31.823 -37.886 1.00 39.02 110 LEU C C 1
ATOM 3596 O O . LEU C 1 111 ? -27.774 32.863 -37.905 1.00 39.19 110 LEU C O 1
ATOM 3601 N N . ARG C 1 112 ? -25.978 31.666 -38.579 1.00 38.73 111 ARG C N 1
ATOM 3602 C CA . ARG C 1 112 ? -25.476 32.680 -39.515 1.00 38.84 111 ARG C CA 1
ATOM 3603 C C . ARG C 1 112 ? -26.381 32.804 -40.741 1.00 38.23 111 ARG C C 1
ATOM 3604 O O . ARG C 1 112 ? -26.801 33.908 -41.093 1.00 38.31 111 ARG C O 1
ATOM 3612 N N . GLU C 1 113 ? -26.660 31.676 -41.391 1.00 37.76 112 GLU C N 1
ATOM 3613 C CA . GLU C 1 113 ? -27.501 31.665 -42.598 1.00 37.71 112 GLU C CA 1
ATOM 3614 C C . GLU C 1 113 ? -28.943 32.087 -42.314 1.00 36.90 112 GLU C C 1
ATOM 3615 O O . GLU C 1 113 ? -29.567 32.747 -43.146 1.00 36.62 112 GLU C O 1
ATOM 3621 N N . LEU C 1 114 ? -29.462 31.706 -41.147 1.00 35.74 113 LEU C N 1
ATOM 3622 C CA . LEU C 1 114 ? -30.775 32.170 -40.699 1.00 35.39 113 LEU C CA 1
ATOM 3623 C C . LEU C 1 114 ? -30.794 33.695 -40.573 1.00 35.32 113 LEU C C 1
ATOM 3624 O O . LEU C 1 114 ? -31.691 34.348 -41.103 1.00 34.25 113 LEU C O 1
ATOM 3629 N N . GLU C 1 115 ? -29.790 34.251 -39.897 1.00 36.04 114 GLU C N 1
ATOM 3630 C CA . GLU C 1 115 ? -29.683 35.704 -39.716 1.00 36.86 114 GLU C CA 1
ATOM 3631 C C . GLU C 1 115 ? -29.446 36.456 -41.031 1.00 37.13 114 GLU C C 1
ATOM 3632 O O . GLU C 1 115 ? -30.030 37.517 -41.242 1.00 37.52 114 GLU C O 1
ATOM 3638 N N . GLU C 1 116 ? -28.602 35.909 -41.904 1.00 37.56 115 GLU C N 1
ATOM 3639 C CA . GLU C 1 116 ? -28.320 36.534 -43.206 1.00 38.22 115 GLU C CA 1
ATOM 3640 C C . GLU C 1 116 ? -29.554 36.602 -44.114 1.00 37.60 115 GLU C C 1
ATOM 3641 O O . GLU C 1 116 ? -29.843 37.649 -44.697 1.00 38.08 115 GLU C O 1
ATOM 3647 N N . GLU C 1 117 ? -30.279 35.490 -44.210 1.00 36.07 116 GLU C N 1
ATOM 3648 C CA . GLU C 1 117 ? -31.393 35.360 -45.156 1.00 35.49 116 GLU C CA 1
ATOM 3649 C C . GLU C 1 117 ? -32.747 35.852 -44.626 1.00 34.42 116 GLU C C 1
ATOM 3650 O O . GLU C 1 117 ? -33.569 36.330 -45.412 1.00 34.49 116 GLU C O 1
ATOM 3656 N N . THR C 1 118 ? -32.978 35.725 -43.317 1.00 33.09 117 THR C N 1
ATOM 3657 C CA . THR C 1 118 ? -34.251 36.135 -42.692 1.00 33.04 117 THR C CA 1
ATOM 3658 C C . THR C 1 118 ? -34.163 37.349 -41.757 1.00 32.91 117 THR C C 1
ATOM 3659 O O . THR C 1 118 ? -35.159 38.050 -41.575 1.00 33.59 117 THR C O 1
ATOM 3663 N N . GLY C 1 119 ? -32.997 37.576 -41.150 1.00 32.62 118 GLY C N 1
ATOM 3664 C CA . GLY C 1 119 ? -32.812 38.642 -40.159 1.00 32.18 118 GLY C CA 1
ATOM 3665 C C . GLY C 1 119 ? -32.954 38.199 -38.709 1.00 31.77 118 GLY C C 1
ATOM 3666 O O . GLY C 1 119 ? -32.575 38.941 -37.804 1.00 31.90 118 GLY C O 1
ATOM 3667 N N . TYR C 1 120 ? -33.486 36.994 -38.481 1.00 30.67 119 TYR C N 1
ATOM 3668 C CA . TYR C 1 120 ? -33.782 36.518 -37.129 1.00 30.40 119 TYR C CA 1
ATOM 3669 C C . TYR C 1 120 ? -32.540 35.997 -36.413 1.00 30.61 119 TYR C C 1
ATOM 3670 O O . TYR C 1 120 ? -31.666 35.384 -37.032 1.00 30.21 119 TYR C O 1
ATOM 3679 N N . LYS C 1 121 ? -32.488 36.244 -35.104 1.00 31.02 120 LYS C N 1
ATOM 3680 C CA . LYS C 1 121 ? -31.456 35.700 -34.225 1.00 32.07 120 LYS C CA 1
ATOM 3681 C C . LYS C 1 121 ? -32.064 34.523 -33.470 1.00 31.78 120 LYS C C 1
ATOM 3682 O O . LYS C 1 121 ? -32.989 34.704 -32.676 1.00 31.68 120 LYS C O 1
ATOM 3688 N N . GLY C 1 122 ? -31.545 33.323 -33.730 1.00 32.10 121 GLY C N 1
ATOM 3689 C CA . GLY C 1 122 ? -32.126 32.083 -33.219 1.00 32.51 121 GLY C CA 1
ATOM 3690 C C . GLY C 1 122 ? -31.241 31.323 -32.251 1.00 32.72 121 GLY C C 1
ATOM 3691 O O . GLY C 1 122 ? -30.074 31.669 -32.042 1.00 32.68 121 GLY C O 1
ATOM 3692 N N . ASP C 1 123 ? -31.823 30.280 -31.664 1.00 32.56 122 ASP C N 1
ATOM 3693 C CA . ASP C 1 123 ? -31.148 29.400 -30.712 1.00 32.62 122 ASP C CA 1
ATOM 3694 C C . ASP C 1 123 ? -31.279 27.959 -31.200 1.00 32.18 122 ASP C C 1
ATOM 3695 O O . ASP C 1 123 ? -32.345 27.558 -31.673 1.00 31.39 122 ASP C O 1
ATOM 3700 N N . ILE C 1 124 ? -30.203 27.182 -31.074 1.00 31.85 123 ILE C N 1
ATOM 3701 C CA . ILE C 1 124 ? -30.171 25.805 -31.579 1.00 31.54 123 ILE C CA 1
ATOM 3702 C C . ILE C 1 124 ? -31.066 24.905 -30.723 1.00 31.17 123 ILE C C 1
ATOM 3703 O O . ILE C 1 124 ? -30.970 24.922 -29.497 1.00 32.06 123 ILE C O 1
ATOM 3708 N N . ALA C 1 125 ? -31.939 24.141 -31.382 1.00 31.42 124 ALA C N 1
ATOM 3709 C CA . ALA C 1 125 ? -32.737 23.094 -30.735 1.00 32.21 124 ALA C CA 1
ATOM 3710 C C . ALA C 1 125 ? -32.139 21.715 -31.024 1.00 32.98 124 ALA C C 1
ATOM 3711 O O . ALA C 1 125 ? -31.881 20.940 -30.102 1.00 32.96 124 ALA C O 1
ATOM 3713 N N . GLU C 1 126 ? -31.937 21.422 -32.309 1.00 33.68 125 GLU C N 1
ATOM 3714 C CA . GLU C 1 126 ? -31.341 20.165 -32.766 1.00 34.83 125 GLU C CA 1
ATOM 3715 C C . GLU C 1 126 ? -30.444 20.383 -33.975 1.00 34.68 125 GLU C C 1
ATOM 3716 O O . GLU C 1 126 ? -30.609 21.356 -34.713 1.00 33.90 125 GLU C O 1
ATOM 3722 N N . CYS C 1 127 ? -29.512 19.453 -34.169 1.00 34.54 126 CYS C N 1
ATOM 3723 C CA . CYS C 1 127 ? -28.734 19.351 -35.400 1.00 34.63 126 CYS C CA 1
ATOM 3724 C C . CYS C 1 127 ? -28.730 17.894 -35.856 1.00 34.12 126 CYS C C 1
ATOM 3725 O O . CYS C 1 127 ? -28.324 17.005 -35.103 1.00 34.35 126 CYS C O 1
ATOM 3728 N N . SER C 1 128 ? -29.193 17.656 -37.082 1.00 33.49 127 SER C N 1
ATOM 3729 C CA . SER C 1 128 ? -29.191 16.316 -37.674 1.00 33.10 127 SER C CA 1
ATOM 3730 C C . SER C 1 128 ? -27.765 15.915 -38.058 1.00 32.29 127 SER C C 1
ATOM 3731 O O . SER C 1 128 ? -26.879 16.771 -38.111 1.00 32.17 127 SER C O 1
ATOM 3734 N N . PRO C 1 129 ? -27.540 14.617 -38.346 1.00 32.95 128 PRO C N 1
ATOM 3735 C CA . PRO C 1 129 ? -26.274 14.238 -38.985 1.00 33.45 128 PRO C CA 1
ATOM 3736 C C . PRO C 1 129 ? -26.259 14.658 -40.457 1.00 34.20 128 PRO C C 1
ATOM 3737 O O . PRO C 1 129 ? -27.246 15.220 -40.950 1.00 34.48 128 PRO C O 1
ATOM 3741 N N . ALA C 1 130 ? -25.150 14.400 -41.146 1.00 34.57 129 ALA C N 1
ATOM 3742 C CA . ALA C 1 130 ? -25.045 14.713 -42.573 1.00 35.01 129 ALA C CA 1
ATOM 3743 C C . ALA C 1 130 ? -26.047 13.866 -43.355 1.00 35.04 129 ALA C C 1
ATOM 3744 O O . ALA C 1 130 ? -25.979 12.637 -43.314 1.00 35.37 129 ALA C O 1
ATOM 3746 N N . VAL C 1 131 ? -26.979 14.533 -44.041 1.00 35.14 130 VAL C N 1
ATOM 3747 C CA . VAL C 1 131 ? -28.034 13.868 -44.824 1.00 34.90 130 VAL C CA 1
ATOM 3748 C C . VAL C 1 131 ? -27.964 14.306 -46.289 1.00 34.35 130 VAL C C 1
ATOM 3749 O O . VAL C 1 131 ? -27.682 15.472 -46.578 1.00 33.89 130 VAL C O 1
ATOM 3753 N N . CYS C 1 132 ? -28.226 13.369 -47.200 1.00 33.72 131 CYS C N 1
ATOM 3754 C CA . CYS C 1 132 ? -28.000 13.579 -48.634 1.00 33.69 131 CYS C CA 1
ATOM 3755 C C . CYS C 1 132 ? -29.162 14.306 -49.315 1.00 34.59 131 CYS C C 1
ATOM 3756 O O . CYS C 1 132 ? -30.328 14.096 -48.970 1.00 34.19 131 CYS C O 1
ATOM 3759 N N . MET C 1 133 ? -28.824 15.136 -50.302 1.00 36.10 132 MET C N 1
ATOM 3760 C CA . MET C 1 133 ? -29.795 15.999 -50.990 1.00 37.15 132 MET C CA 1
ATOM 3761 C C . MET C 1 133 ? -30.473 15.303 -52.168 1.00 38.51 132 MET C C 1
ATOM 3762 O O . MET C 1 133 ? -31.692 15.388 -52.322 1.00 38.79 132 MET C O 1
ATOM 3767 N N . ASP C 1 134 ? -29.678 14.644 -53.007 1.00 39.32 133 ASP C N 1
ATOM 3768 C CA . ASP C 1 134 ? -30.193 13.877 -54.143 1.00 40.44 133 ASP C CA 1
ATOM 3769 C C . ASP C 1 134 ? -29.223 12.708 -54.394 1.00 41.62 133 ASP C C 1
ATOM 3770 O O . ASP C 1 134 ? -28.362 12.789 -55.274 1.00 42.25 133 ASP C O 1
ATOM 3775 N N . PRO C 1 135 ? -29.355 11.620 -53.601 1.00 42.58 134 PRO C N 1
ATOM 3776 C CA . PRO C 1 135 ? -28.340 10.552 -53.535 1.00 43.26 134 PRO C CA 1
ATOM 3777 C C . PRO C 1 135 ? -28.090 9.793 -54.841 1.00 43.71 134 PRO C C 1
ATOM 3778 O O . PRO C 1 135 ? -26.963 9.342 -55.067 1.00 43.26 134 PRO C O 1
ATOM 3782 N N . GLY C 1 136 ? -29.104 9.692 -55.705 1.00 43.58 135 GLY C N 1
ATOM 3783 C CA . GLY C 1 136 ? -28.939 9.137 -57.058 1.00 43.61 135 GLY C CA 1
ATOM 3784 C C . GLY C 1 136 ? -28.703 10.183 -58.141 1.00 43.68 135 GLY C C 1
ATOM 3785 O O . GLY C 1 136 ? -29.332 10.126 -59.203 1.00 45.00 135 GLY C O 1
ATOM 3786 N N . LEU C 1 137 ? -27.795 11.121 -57.872 0.50 43.67 136 LEU C N 1
ATOM 3787 C CA . LEU C 1 137 ? -27.474 12.212 -58.796 0.50 43.55 136 LEU C CA 1
ATOM 3788 C C . LEU C 1 137 ? -26.182 12.915 -58.369 0.50 43.30 136 LEU C C 1
ATOM 3789 O O . LEU C 1 137 ? -25.217 12.964 -59.137 0.50 43.49 136 LEU C O 1
ATOM 3794 N N . SER C 1 138 ? -26.176 13.452 -57.147 1.00 42.97 137 SER C N 1
ATOM 3795 C CA . SER C 1 138 ? -25.004 14.155 -56.572 1.00 42.00 137 SER C CA 1
ATOM 3796 C C . SER C 1 138 ? -24.556 13.522 -55.251 1.00 40.88 137 SER C C 1
ATOM 3797 O O . SER C 1 138 ? -25.255 12.675 -54.684 1.00 39.69 137 SER C O 1
ATOM 3800 N N . ASN C 1 139 ? -23.393 13.966 -54.766 1.00 39.50 138 ASN C N 1
ATOM 3801 C CA . ASN C 1 139 ? -22.874 13.584 -53.444 1.00 39.51 138 ASN C CA 1
ATOM 3802 C C . ASN C 1 139 ? -23.219 14.606 -52.346 1.00 39.22 138 ASN C C 1
ATOM 3803 O O . ASN C 1 139 ? -22.741 14.480 -51.214 1.00 38.93 138 ASN C O 1
ATOM 3808 N N . CYS C 1 140 ? -24.049 15.600 -52.677 1.00 38.44 139 CYS C N 1
ATOM 3809 C CA . CYS C 1 140 ? -24.271 16.758 -51.811 1.00 38.15 139 CYS C CA 1
ATOM 3810 C C . CYS C 1 140 ? -25.005 16.386 -50.527 1.00 37.14 139 CYS C C 1
ATOM 3811 O O . CYS C 1 140 ? -26.002 15.658 -50.563 1.00 36.41 139 CYS C O 1
ATOM 3814 N N . THR C 1 141 ? -24.496 16.890 -49.403 1.00 36.47 140 THR C N 1
ATOM 3815 C CA . THR C 1 141 ? -25.068 16.625 -48.081 1.00 35.79 140 THR C CA 1
ATOM 3816 C C . THR C 1 141 ? -25.291 17.919 -47.305 1.00 34.79 140 THR C C 1
ATOM 3817 O O . THR C 1 141 ? -24.645 18.936 -47.572 1.00 34.93 140 THR C O 1
ATOM 3821 N N . ILE C 1 142 ? -26.204 17.861 -46.337 1.00 34.21 141 ILE C N 1
ATOM 3822 C CA . ILE C 1 142 ? -26.470 18.973 -45.420 1.00 33.93 141 ILE C CA 1
ATOM 3823 C C . ILE C 1 142 ? -26.770 18.473 -44.008 1.00 33.18 141 ILE C C 1
ATOM 3824 O O . ILE C 1 142 ? -27.071 17.296 -43.810 1.00 33.16 141 ILE C O 1
ATOM 3829 N N . HIS C 1 143 ? -26.681 19.381 -43.039 1.00 32.74 142 HIS C N 1
ATOM 3830 C CA . HIS C 1 143 ? -27.240 19.169 -41.704 1.00 32.59 142 HIS C CA 1
ATOM 3831 C C . HIS C 1 143 ? -28.542 19.960 -41.605 1.00 31.95 142 HIS C C 1
ATOM 3832 O O . HIS C 1 143 ? -28.558 21.160 -41.879 1.00 32.44 142 HIS C O 1
ATOM 3839 N N . ILE C 1 144 ? -29.626 19.285 -41.230 1.00 30.74 143 ILE C N 1
ATOM 3840 C CA . ILE C 1 144 ? -30.904 19.944 -40.974 1.00 30.21 143 ILE C CA 1
ATOM 3841 C C . ILE C 1 144 ? -30.906 20.404 -39.515 1.00 29.52 143 ILE C C 1
ATOM 3842 O O . ILE C 1 144 ? -30.934 19.575 -38.599 1.00 29.87 143 ILE C O 1
ATOM 3847 N N . VAL C 1 145 ? -30.864 21.721 -39.313 1.00 28.72 144 VAL C N 1
ATOM 3848 C CA . VAL C 1 145 ? -30.740 22.318 -37.980 1.00 27.93 144 VAL C CA 1
ATOM 3849 C C . VAL C 1 145 ? -32.067 22.954 -37.557 1.00 27.81 144 VAL C C 1
ATOM 3850 O O . VAL C 1 145 ? -32.527 23.907 -38.186 1.00 26.65 144 VAL C O 1
ATOM 3854 N N . THR C 1 146 ? -32.678 22.421 -36.497 1.00 27.41 145 THR C N 1
ATOM 3855 C CA . THR C 1 146 ? -33.901 23.003 -35.933 1.00 27.56 145 THR C CA 1
ATOM 3856 C C . THR C 1 146 ? -33.523 24.164 -35.015 1.00 27.42 145 THR C C 1
ATOM 3857 O O . T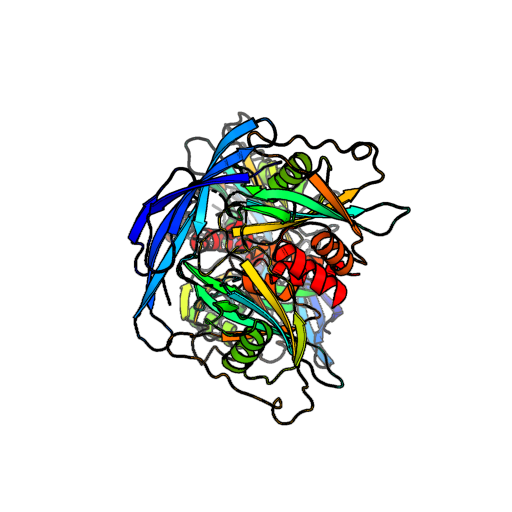HR C 1 146 ? -32.752 23.983 -34.074 1.00 27.85 145 THR C O 1
ATOM 3861 N N . VAL C 1 147 ? -34.078 25.344 -35.296 1.00 27.16 146 VAL C N 1
ATOM 3862 C CA . VAL C 1 147 ? -33.731 26.579 -34.592 1.00 27.02 146 VAL C CA 1
ATOM 3863 C C . VAL C 1 147 ? -35.007 27.248 -34.077 1.00 26.71 146 VAL C C 1
ATOM 3864 O O . VAL C 1 147 ? -35.945 27.466 -34.844 1.00 26.90 146 VAL C O 1
ATOM 3868 N N . THR C 1 148 ? -35.041 27.555 -32.782 1.00 25.94 147 THR C N 1
ATOM 3869 C CA . THR C 1 148 ? -36.133 28.331 -32.196 1.00 26.27 147 THR C CA 1
ATOM 3870 C C . THR C 1 148 ? -35.779 29.813 -32.256 1.00 26.32 147 THR C C 1
ATOM 3871 O O . THR C 1 148 ? -34.624 30.190 -32.042 1.00 26.10 147 THR C O 1
ATOM 3875 N N . ILE C 1 149 ? -36.777 30.642 -32.556 1.00 26.48 148 ILE C N 1
ATOM 3876 C CA . ILE C 1 149 ? -36.620 32.094 -32.602 1.00 26.96 148 ILE C CA 1
ATOM 3877 C C . ILE C 1 149 ? -37.591 32.703 -31.601 1.00 27.45 148 ILE C C 1
ATOM 3878 O O . ILE C 1 149 ? -38.809 32.565 -31.759 1.00 27.46 148 ILE C O 1
ATOM 3883 N N . ASN C 1 150 ? -37.056 33.367 -30.575 1.00 27.80 149 ASN C N 1
ATOM 3884 C CA . ASN C 1 150 ? -37.882 34.132 -29.645 1.00 28.06 149 ASN C CA 1
ATOM 3885 C C . ASN C 1 150 ? -38.367 35.394 -30.363 1.00 28.17 149 ASN C C 1
ATOM 3886 O O . ASN C 1 150 ? -37.656 36.399 -30.434 1.00 28.17 149 ASN C O 1
ATOM 3891 N N . GLY C 1 151 ? -39.584 35.318 -30.895 1.00 28.11 150 GLY C N 1
ATOM 3892 C CA . GLY C 1 151 ? -40.210 36.439 -31.592 1.00 28.58 150 GLY C CA 1
ATOM 3893 C C . GLY C 1 151 ? -40.631 37.613 -30.719 1.00 28.67 150 GLY C C 1
ATOM 3894 O O . GLY C 1 151 ? -40.943 38.682 -31.246 1.00 28.64 150 GLY C O 1
ATOM 3895 N N . ASP C 1 152 ? -40.661 37.424 -29.400 1.00 29.42 151 ASP C N 1
ATOM 3896 C CA . ASP C 1 152 ? -40.989 38.504 -28.458 1.00 30.85 151 ASP C CA 1
ATOM 3897 C C . ASP C 1 152 ? -39.775 39.282 -27.945 1.00 32.22 151 ASP C C 1
ATOM 3898 O O . ASP C 1 152 ? -39.945 40.353 -27.366 1.00 32.62 151 ASP C O 1
ATOM 3903 N N . ASP C 1 153 ? -38.564 38.757 -28.139 1.00 33.47 152 ASP C N 1
ATOM 3904 C CA . ASP C 1 153 ? -37.354 39.454 -27.692 1.00 34.49 152 ASP C CA 1
ATOM 3905 C C . ASP C 1 153 ? -37.132 40.708 -28.538 1.00 35.02 152 ASP C C 1
ATOM 3906 O O . ASP C 1 153 ? -37.478 40.735 -29.724 1.00 33.87 152 ASP C O 1
ATOM 3911 N N . ALA C 1 154 ? -36.561 41.740 -27.917 1.00 36.48 153 ALA C N 1
ATOM 3912 C CA . ALA C 1 154 ? -36.350 43.039 -28.570 1.00 37.86 153 ALA C CA 1
ATOM 3913 C C . ALA C 1 154 ? -35.459 42.969 -29.815 1.00 39.08 153 ALA C C 1
ATOM 3914 O O . ALA C 1 154 ? -35.689 43.705 -30.778 1.00 40.01 153 ALA C O 1
ATOM 3916 N N . GLU C 1 155 ? -34.458 42.085 -29.795 1.00 40.00 154 GLU C N 1
ATOM 3917 C CA . GLU C 1 155 ? -33.522 41.932 -30.920 1.00 40.60 154 GLU C CA 1
ATOM 3918 C C . GLU C 1 155 ? -34.165 41.383 -32.204 1.00 40.35 154 GLU C C 1
ATOM 3919 O O . GLU C 1 155 ? -33.662 41.640 -33.299 1.00 40.29 154 GLU C O 1
ATOM 3925 N N . ASN C 1 156 ? -35.263 40.632 -32.062 1.00 39.94 155 ASN C N 1
ATOM 3926 C CA . ASN C 1 156 ? -36.032 40.115 -33.207 1.00 39.47 155 ASN C CA 1
ATOM 3927 C C . ASN C 1 156 ? -37.261 40.976 -33.568 1.00 40.24 155 ASN C C 1
ATOM 3928 O O . ASN C 1 156 ? -38.131 40.525 -34.321 1.00 39.31 155 ASN C O 1
ATOM 3933 N N . ALA C 1 157 ? -37.324 42.212 -33.063 1.00 41.24 156 ALA C N 1
ATOM 3934 C CA . ALA C 1 157 ? -38.474 43.099 -33.298 1.00 42.47 156 ALA C CA 1
ATOM 3935 C C . ALA C 1 157 ? -38.578 43.528 -34.761 1.00 43.14 156 ALA C C 1
ATOM 3936 O O . ALA C 1 157 ? -39.640 43.402 -35.376 1.00 43.69 156 ALA C O 1
ATOM 3938 N N . ARG C 1 158 ? -37.468 44.028 -35.303 1.00 43.91 157 ARG C N 1
ATOM 3939 C CA . ARG C 1 158 ? -37.379 44.460 -36.698 1.00 44.70 157 ARG C CA 1
ATOM 3940 C C . ARG C 1 158 ? -36.331 43.617 -37.430 1.00 45.89 157 ARG C C 1
ATOM 3941 O O . ARG C 1 158 ? -35.198 44.069 -37.615 1.00 45.82 157 ARG C O 1
ATOM 3943 N N . PRO C 1 159 ? -36.700 42.384 -37.842 1.00 47.37 158 PRO C N 1
ATOM 3944 C CA . PRO C 1 159 ? -35.735 41.505 -38.505 1.00 48.13 158 PRO C CA 1
ATOM 3945 C C . PRO C 1 159 ? -35.393 41.980 -39.920 1.00 49.71 158 PRO C C 1
ATOM 3946 O O . PRO C 1 159 ? -36.233 41.898 -40.821 1.00 50.40 158 PRO C O 1
ATOM 3950 N N . LYS C 1 160 ? -34.172 42.488 -40.086 1.00 50.54 159 LYS C N 1
ATOM 3951 C CA . LYS C 1 160 ? -33.665 42.954 -41.377 1.00 51.57 159 LYS C CA 1
ATOM 3952 C C . LYS C 1 160 ? -32.676 41.929 -41.932 1.00 52.05 159 LYS C C 1
ATOM 3953 O O . LYS C 1 160 ? -31.625 41.709 -41.326 1.00 51.30 159 LYS C O 1
ATOM 3955 N N . PRO C 1 161 ? -33.012 41.280 -43.070 1.00 53.00 160 PRO C N 1
ATOM 3956 C CA . PRO C 1 161 ? -32.034 40.392 -43.708 1.00 53.62 160 PRO C CA 1
ATOM 3957 C C . PRO C 1 161 ? -30.795 41.140 -44.211 1.00 54.78 160 PRO C C 1
ATOM 3958 O O . PRO C 1 161 ? -30.918 42.245 -44.744 1.00 55.01 160 PRO C O 1
ATOM 3962 N N . LYS C 1 162 ? -29.624 40.532 -44.025 1.00 55.79 161 LYS C N 1
ATOM 3963 C CA . LYS C 1 162 ? -28.356 41.050 -44.539 1.00 56.47 161 LYS C CA 1
ATOM 3964 C C . LYS C 1 162 ? -27.768 39.997 -45.480 1.00 57.30 161 LYS C C 1
ATOM 3965 O O . LYS C 1 162 ? -26.829 39.287 -45.109 1.00 57.32 161 LYS C O 1
ATOM 3967 N N . PRO C 1 163 ? -28.328 39.883 -46.702 1.00 58.79 162 PRO C N 1
ATOM 3968 C CA . PRO C 1 163 ? -27.933 38.810 -47.613 1.00 59.39 162 PRO C CA 1
ATOM 3969 C C . PRO C 1 163 ? -26.586 39.067 -48.286 1.00 60.19 162 PRO C C 1
ATOM 3970 O O . PRO C 1 163 ? -26.156 40.219 -48.402 1.00 59.82 162 PRO C O 1
ATOM 3974 N N . GLY C 1 164 ? -25.941 37.992 -48.733 1.00 60.86 163 GLY C N 1
ATOM 3975 C CA . GLY C 1 164 ? -24.643 38.078 -49.400 1.00 61.35 163 GLY C CA 1
ATOM 3976 C C . GLY C 1 164 ? -24.729 38.604 -50.822 1.00 61.73 163 GLY C C 1
ATOM 3977 O O . GLY C 1 164 ? -25.812 38.939 -51.313 1.00 62.51 163 GLY C O 1
ATOM 3978 N N . ASP C 1 165 ? -23.573 38.672 -51.480 1.00 61.60 164 ASP C N 1
ATOM 3979 C CA . ASP C 1 165 ? -23.479 39.135 -52.865 1.00 61.34 164 ASP C CA 1
ATOM 3980 C C . ASP C 1 165 ? -24.011 38.050 -53.805 1.00 60.36 164 ASP C C 1
ATOM 3981 O O . ASP C 1 165 ? -23.591 36.893 -53.727 1.00 60.82 164 ASP C O 1
ATOM 3986 N N . GLY C 1 166 ? -24.932 38.434 -54.687 1.00 58.89 165 GLY C N 1
ATOM 3987 C CA . GLY C 1 166 ? -25.621 37.487 -55.565 1.00 58.02 165 GLY C CA 1
ATOM 3988 C C . GLY C 1 166 ? -26.672 36.651 -54.849 1.00 57.32 165 GLY C C 1
ATOM 3989 O O . GLY C 1 166 ? -26.877 35.484 -55.193 1.00 57.85 165 GLY C O 1
ATOM 3990 N N . GLU C 1 167 ? -27.332 37.250 -53.855 1.00 55.68 166 GLU C N 1
ATOM 3991 C CA . GLU C 1 167 ? -28.413 36.606 -53.103 1.00 54.24 166 GLU C CA 1
ATOM 3992 C C . GLU C 1 167 ? -29.491 37.637 -52.764 1.00 52.17 166 GLU C C 1
ATOM 3993 O O . GLU C 1 167 ? -29.193 38.674 -52.168 1.00 51.72 166 GLU C O 1
ATOM 3999 N N . PHE C 1 168 ? -30.731 37.344 -53.156 1.00 49.83 167 PHE C N 1
ATOM 4000 C CA . PHE C 1 168 ? -31.879 38.216 -52.896 1.00 47.78 167 PHE C CA 1
ATOM 4001 C C . PHE C 1 168 ? -33.030 37.369 -52.358 1.00 45.70 167 PHE C C 1
ATOM 4002 O O . PHE C 1 168 ? -33.572 36.526 -53.075 1.00 45.94 167 PHE C O 1
ATOM 4010 N N . VAL C 1 169 ? -33.391 37.605 -51.097 1.00 43.15 168 VAL C N 1
ATOM 4011 C CA . VAL C 1 169 ? -34.284 36.723 -50.344 1.00 41.48 168 VAL C CA 1
ATOM 4012 C C . VAL C 1 169 ? -35.513 37.483 -49.843 1.00 39.68 168 VAL C C 1
ATOM 4013 O O . VAL C 1 169 ? -35.403 38.623 -49.389 1.00 39.17 168 VAL C O 1
ATOM 4017 N N . GLU C 1 170 ? -36.674 36.832 -49.940 1.00 37.74 169 GLU C N 1
ATOM 4018 C CA . GLU C 1 170 ? -37.928 37.321 -49.368 1.00 36.69 169 GLU C CA 1
ATOM 4019 C C . GLU C 1 170 ? -38.382 36.328 -48.303 1.00 34.74 169 GLU C C 1
ATOM 4020 O O . GLU C 1 170 ? -38.370 35.121 -48.538 1.00 33.86 169 GLU C O 1
ATOM 4026 N N . VAL C 1 171 ? -38.799 36.847 -47.150 1.00 33.10 170 VAL C N 1
ATOM 4027 C CA . VAL C 1 171 ? -39.183 36.024 -46.000 1.00 32.40 170 VAL C CA 1
ATOM 4028 C C . VAL C 1 171 ? -40.692 35.771 -46.018 1.00 31.85 170 VAL C C 1
ATOM 4029 O O . VAL C 1 171 ? -41.476 36.704 -46.203 1.00 31.13 170 VAL C O 1
ATOM 4033 N N . ILE C 1 172 ? -41.082 34.509 -45.831 1.00 31.07 171 ILE C N 1
ATOM 4034 C CA . ILE C 1 172 ? -42.492 34.105 -45.740 1.00 30.91 171 ILE C CA 1
ATOM 4035 C C . ILE C 1 172 ? -42.668 33.209 -44.510 1.00 30.21 171 ILE C C 1
ATOM 4036 O O . ILE C 1 172 ? -42.241 32.054 -44.523 1.00 30.52 171 ILE C O 1
ATOM 4041 N N . SER C 1 173 ? -43.287 33.748 -43.457 1.00 29.57 172 SER C N 1
ATOM 4042 C CA . SER C 1 173 ? -43.587 32.987 -42.238 1.00 29.22 172 SER C CA 1
ATOM 4043 C C . SER C 1 173 ? -45.037 32.501 -42.244 1.00 28.67 172 SER C C 1
ATOM 4044 O O . SER C 1 173 ? -45.963 33.315 -42.313 1.00 29.06 172 SER C O 1
ATOM 4047 N N . LEU C 1 174 ? -45.224 31.183 -42.157 1.00 27.20 173 LEU C N 1
ATOM 4048 C CA . LEU C 1 174 ? -46.551 30.558 -42.201 1.00 26.84 173 LEU C CA 1
ATOM 4049 C C . LEU C 1 174 ? -46.812 29.777 -40.912 1.00 26.60 173 LEU C C 1
ATOM 4050 O O . LEU C 1 174 ? -45.870 29.248 -40.324 1.00 26.06 173 LEU C O 1
ATOM 4055 N N . PRO C 1 175 ? -48.087 29.690 -40.468 1.00 26.91 174 PRO C N 1
ATOM 4056 C CA . PRO C 1 175 ? -48.357 28.954 -39.225 1.00 27.05 174 PRO C CA 1
ATOM 4057 C C . PRO C 1 175 ? -48.018 27.464 -39.326 1.00 26.92 174 PRO C C 1
ATOM 4058 O O . PRO C 1 175 ? -48.270 26.842 -40.362 1.00 27.37 174 PRO C O 1
ATOM 4062 N N . LYS C 1 176 ? -47.437 26.917 -38.261 1.00 26.79 175 LYS C N 1
ATOM 4063 C CA . LYS C 1 176 ? -47.079 25.495 -38.195 1.00 27.12 175 LYS C CA 1
ATOM 4064 C C . LYS C 1 176 ? -48.325 24.614 -38.264 1.00 27.79 175 LYS C C 1
ATOM 4065 O O . LYS C 1 176 ? -48.328 23.595 -38.959 1.00 26.68 175 LYS C O 1
ATOM 4071 N N . ASN C 1 177 ? -49.379 25.025 -37.555 1.00 28.69 176 ASN C N 1
ATOM 4072 C CA . ASN C 1 177 ? -50.645 24.269 -37.509 1.00 29.72 176 ASN C CA 1
ATOM 4073 C C . ASN C 1 177 ? -51.499 24.317 -38.795 1.00 29.73 176 ASN C C 1
ATOM 4074 O O . ASN C 1 177 ? -52.565 23.696 -38.839 1.00 30.23 176 ASN C O 1
ATOM 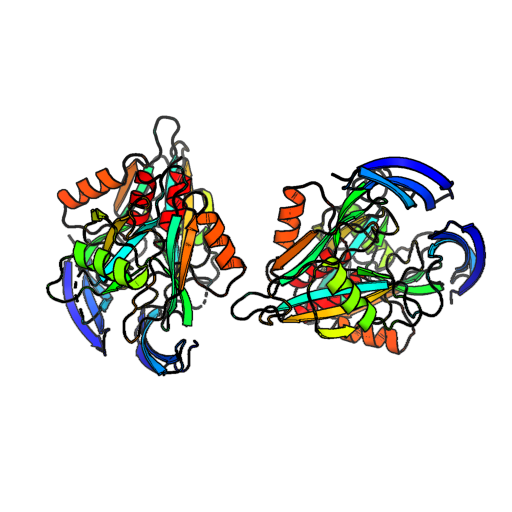4079 N N . ASP C 1 178 ? -51.051 25.051 -39.818 1.00 29.65 177 ASP C N 1
ATOM 4080 C CA . ASP C 1 178 ? -51.741 25.109 -41.112 1.00 29.86 177 ASP C CA 1
ATOM 4081 C C . ASP C 1 178 ? -50.750 25.281 -42.279 1.00 29.16 177 ASP C C 1
ATOM 4082 O O . ASP C 1 178 ? -51.039 25.973 -43.255 1.00 28.88 177 ASP C O 1
ATOM 4087 N N . LEU C 1 179 ? -49.598 24.610 -42.192 1.00 28.53 178 LEU C N 1
ATOM 4088 C CA . LEU C 1 179 ? -48.489 24.841 -43.129 1.00 28.36 178 LEU C CA 1
ATOM 4089 C C . LEU C 1 179 ? -48.773 24.364 -44.556 1.00 29.06 178 LEU C C 1
ATOM 4090 O O . LEU C 1 179 ? -48.548 25.107 -45.510 1.00 28.37 178 LEU C O 1
ATOM 4095 N N . LEU C 1 180 ? -49.260 23.130 -44.693 1.00 29.84 179 LEU C N 1
ATOM 4096 C CA . LEU C 1 180 ? -49.498 22.531 -46.012 1.00 30.66 179 LEU C CA 1
ATOM 4097 C C . LEU C 1 180 ? -50.530 23.322 -46.822 1.00 31.13 179 LEU C C 1
ATOM 4098 O O . LEU C 1 180 ? -50.289 23.647 -47.986 1.00 31.68 179 LEU C O 1
ATOM 4103 N N . GLN C 1 181 ? -51.662 23.634 -46.193 1.00 31.59 180 GLN C N 1
ATOM 4104 C CA . GLN C 1 181 ? -52.735 24.407 -46.833 1.00 32.11 180 GLN C CA 1
ATOM 4105 C C . GLN C 1 181 ? -52.287 25.811 -47.252 1.00 32.38 180 GLN C C 1
ATOM 4106 O O . GLN C 1 181 ? -52.674 26.293 -48.321 1.00 32.89 180 GLN C O 1
ATOM 4108 N N . ARG C 1 182 ? -51.478 26.458 -46.414 1.00 32.28 181 ARG C N 1
ATOM 4109 C CA . ARG C 1 182 ? -50.939 27.789 -46.729 1.00 32.26 181 ARG C CA 1
ATOM 4110 C C . ARG C 1 182 ? -49.893 27.759 -47.848 1.00 32.56 181 ARG C C 1
ATOM 4111 O O . ARG C 1 182 ? -49.829 28.693 -48.649 1.00 33.65 181 ARG C O 1
ATOM 4119 N N . LEU C 1 183 ? -49.089 26.695 -47.906 1.00 32.67 182 LEU C N 1
ATOM 4120 C CA . LEU C 1 183 ? -48.164 26.476 -49.029 1.00 32.86 182 LEU C CA 1
ATOM 4121 C C . LEU C 1 183 ? -48.909 26.259 -50.352 1.00 33.89 182 LEU C C 1
ATOM 4122 O O . LEU C 1 183 ? -48.488 26.776 -51.388 1.00 33.15 182 LEU C O 1
ATOM 4127 N N . ASP C 1 184 ? -50.007 25.502 -50.307 1.00 34.77 183 ASP C N 1
ATOM 4128 C CA . ASP C 1 184 ? -50.871 25.294 -51.482 1.00 35.48 183 ASP C CA 1
ATOM 4129 C C . ASP C 1 184 ? -51.505 26.598 -51.979 1.00 35.80 183 ASP C C 1
ATOM 4130 O O . ASP C 1 184 ? -51.681 26.780 -53.185 1.00 36.25 183 ASP C O 1
ATOM 4135 N N . ALA C 1 185 ? -51.854 27.487 -51.049 1.00 36.08 184 ALA C N 1
ATOM 4136 C CA . ALA C 1 185 ? -52.420 28.799 -51.386 1.00 36.05 184 ALA C CA 1
ATOM 4137 C C . ALA C 1 185 ? -51.429 29.697 -52.132 1.00 36.26 184 ALA C C 1
ATOM 4138 O O . ALA C 1 185 ? -51.825 30.430 -53.041 1.00 35.53 184 ALA C O 1
ATOM 4140 N N . LEU C 1 186 ? -50.152 29.639 -51.745 1.00 36.67 185 LEU C N 1
ATOM 4141 C CA . LEU C 1 186 ? -49.088 30.381 -52.441 1.00 36.93 185 LEU C CA 1
ATOM 4142 C C . LEU C 1 186 ? -48.786 29.826 -53.838 1.00 37.67 185 LEU C C 1
ATOM 4143 O O . LEU C 1 186 ? -48.464 30.593 -54.749 1.00 37.96 185 LEU C O 1
ATOM 4148 N N . VAL C 1 187 ? -48.884 28.505 -53.995 1.00 38.69 186 VAL C N 1
ATOM 4149 C CA . VAL C 1 187 ? -48.709 27.842 -55.299 1.00 39.99 186 VAL C CA 1
ATOM 4150 C C . VAL C 1 187 ? -49.861 28.187 -56.260 1.00 41.21 186 VAL C C 1
ATOM 4151 O O . VAL C 1 187 ? -49.648 28.292 -57.469 1.00 41.65 186 VAL C O 1
ATOM 4155 N N . ALA C 1 188 ? -51.070 28.353 -55.723 1.00 42.66 187 ALA C N 1
ATOM 4156 C CA . ALA C 1 188 ? -52.234 28.753 -56.525 1.00 43.51 187 ALA C CA 1
ATOM 4157 C C . ALA C 1 188 ? -52.139 30.206 -57.001 1.00 44.34 187 ALA C C 1
ATOM 4158 O O . ALA C 1 188 ? -52.509 30.513 -58.137 1.00 44.39 187 ALA C O 1
ATOM 4160 N N . GLU C 1 189 ? -51.643 31.088 -56.132 1.00 44.97 188 GLU C N 1
ATOM 4161 C CA . GLU C 1 189 ? -51.523 32.519 -56.437 1.00 46.04 188 GLU C CA 1
ATOM 4162 C C . GLU C 1 189 ? -50.409 32.846 -57.440 1.00 47.18 188 GLU C C 1
ATOM 4163 O O . GLU C 1 189 ? -50.619 33.645 -58.357 1.00 48.18 188 GLU C O 1
ATOM 4165 N N . GLU C 1 190 ? -49.236 32.235 -57.255 1.00 47.46 189 GLU C N 1
ATOM 4166 C CA . GLU C 1 190 ? -48.045 32.527 -58.067 1.00 47.66 189 GLU C CA 1
ATOM 4167 C C . GLU C 1 190 ? -47.416 31.264 -58.647 1.00 47.23 189 GLU C C 1
ATOM 4168 O O . GLU C 1 190 ? -47.541 30.180 -58.076 1.00 47.32 189 GLU C O 1
ATOM 4174 N N . HIS C 1 191 ? -46.726 31.418 -59.778 1.00 46.62 190 HIS C N 1
ATOM 4175 C CA . HIS C 1 191 ? -45.929 30.334 -60.356 1.00 46.24 190 HIS C CA 1
ATOM 4176 C C . HIS C 1 191 ? -44.636 30.189 -59.550 1.00 44.58 190 HIS C C 1
ATOM 4177 O O . HIS C 1 191 ? -43.669 30.929 -59.763 1.00 44.41 190 HIS C O 1
ATOM 4184 N N . LEU C 1 192 ? -44.644 29.249 -58.607 1.00 42.17 191 LEU C N 1
ATOM 4185 C CA . LEU C 1 192 ? -43.481 28.965 -57.765 1.00 40.57 191 LEU C CA 1
ATOM 4186 C C . LEU C 1 192 ? -43.471 27.512 -57.294 1.00 38.71 191 LEU C C 1
ATOM 4187 O O . LEU C 1 192 ? -44.510 26.846 -57.269 1.00 38.49 191 LEU C O 1
ATOM 4192 N N . THR C 1 193 ? -42.284 27.044 -56.919 1.00 36.36 192 THR C N 1
ATOM 4193 C CA . THR C 1 193 ? -42.050 25.651 -56.542 1.00 34.77 192 THR C CA 1
ATOM 4194 C C . THR C 1 193 ? -41.741 25.568 -55.046 1.00 33.60 192 THR C C 1
ATOM 4195 O O . THR C 1 193 ? -40.854 26.261 -54.555 1.00 32.44 192 THR C O 1
ATOM 4199 N N . VAL C 1 194 ? -42.473 24.722 -54.327 1.00 32.76 193 VAL C N 1
ATOM 4200 C CA . VAL C 1 194 ? -42.179 24.452 -52.917 1.00 32.22 193 VAL C CA 1
ATOM 4201 C C . VAL C 1 194 ? -41.025 23.445 -52.869 1.00 31.75 193 VAL C C 1
ATOM 4202 O O . VAL C 1 194 ? -40.944 22.557 -53.713 1.00 30.82 193 VAL C O 1
ATOM 4206 N N . ASP C 1 195 ? -40.132 23.597 -51.893 1.00 31.94 194 ASP C N 1
ATOM 4207 C CA . ASP C 1 195 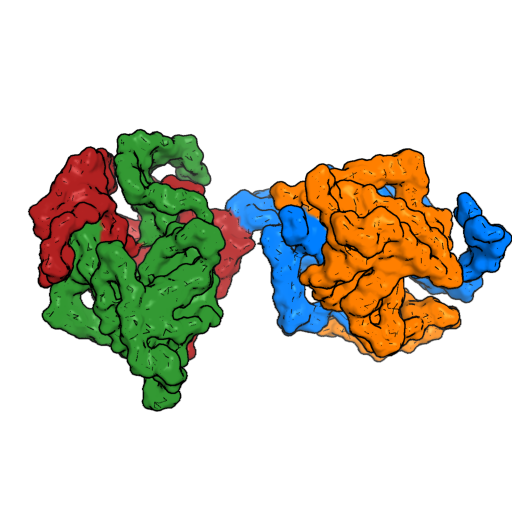? -39.010 22.669 -51.718 1.00 32.13 194 ASP C CA 1
ATOM 4208 C C . ASP C 1 195 ? -39.494 21.309 -51.210 1.00 31.02 194 ASP C C 1
ATOM 4209 O O . ASP C 1 195 ? -40.457 21.234 -50.444 1.00 30.23 194 ASP C O 1
ATOM 4214 N N . ALA C 1 196 ? -38.818 20.247 -51.649 1.00 30.51 195 ALA C N 1
ATOM 4215 C CA . ALA C 1 196 ? -39.176 18.868 -51.289 1.00 30.26 195 ALA C CA 1
ATOM 4216 C C . ALA C 1 196 ? -39.058 18.581 -49.788 1.00 29.68 195 ALA C C 1
ATOM 4217 O O . ALA C 1 196 ? -39.857 17.818 -49.248 1.00 29.31 195 ALA C O 1
ATOM 4219 N N . ARG C 1 197 ? -38.069 19.185 -49.128 1.00 29.87 196 ARG C N 1
ATOM 4220 C CA . ARG C 1 197 ? -37.916 19.058 -47.668 1.00 30.02 196 ARG C CA 1
ATOM 4221 C C . ARG C 1 197 ? -39.012 19.821 -46.926 1.00 29.42 196 ARG C C 1
ATOM 4222 O O . ARG C 1 197 ? -39.560 19.324 -45.938 1.00 29.94 196 ARG C O 1
ATOM 4230 N N . VAL C 1 198 ? -39.331 21.021 -47.410 1.00 28.45 197 VAL C N 1
ATOM 4231 C CA . VAL C 1 198 ? -40.406 21.832 -46.829 1.00 28.03 197 VAL C CA 1
ATOM 4232 C C . VAL C 1 198 ? -41.753 21.111 -46.954 1.00 27.64 197 VAL C C 1
ATOM 4233 O O . VAL C 1 198 ? -42.520 21.066 -45.992 1.00 26.48 197 VAL C O 1
ATOM 4237 N N . TYR C 1 199 ? -42.025 20.541 -48.128 1.00 28.67 198 TYR C N 1
ATOM 4238 C CA . TYR C 1 199 ? -43.294 19.843 -48.369 1.00 29.44 198 TYR C CA 1
ATOM 4239 C C . TYR C 1 199 ? -43.411 18.540 -47.568 1.00 29.09 198 TYR C C 1
ATOM 4240 O O . TYR C 1 199 ? -44.497 18.207 -47.090 1.00 28.90 198 TYR C O 1
ATOM 4249 N N . SER C 1 200 ? -42.303 17.807 -47.442 1.00 28.82 199 SER C N 1
ATOM 4250 C CA . SER C 1 200 ? -42.253 16.596 -46.607 1.00 28.37 199 SER C CA 1
ATOM 4251 C C . SER C 1 200 ? -42.549 16.935 -45.149 1.00 27.88 199 SER C C 1
ATOM 4252 O O . SER C 1 200 ? -43.333 16.249 -44.487 1.00 27.51 199 SER C O 1
ATOM 4255 N N . TYR C 1 201 ? -41.916 18.003 -44.670 1.00 27.00 200 TYR C N 1
ATOM 4256 C CA . TYR C 1 201 ? -42.155 18.543 -43.328 1.00 26.55 200 TYR C CA 1
ATOM 4257 C C . TYR C 1 201 ? -43.636 18.904 -43.125 1.00 26.71 200 TYR C C 1
ATOM 4258 O O . TYR C 1 201 ? -44.237 18.525 -42.121 1.00 25.93 200 TYR C O 1
ATOM 4267 N N . ALA C 1 202 ? -44.222 19.612 -44.091 1.00 26.82 201 ALA C N 1
ATOM 4268 C CA . ALA C 1 202 ? -45.632 20.032 -44.011 1.00 27.46 201 ALA C CA 1
ATOM 4269 C C . ALA C 1 202 ? -46.625 18.861 -44.035 1.00 27.96 201 ALA C C 1
ATOM 4270 O O . ALA C 1 202 ? -47.657 18.907 -43.356 1.00 27.87 201 ALA C O 1
ATOM 4272 N N . LEU C 1 203 ? -46.322 17.831 -44.825 1.00 28.94 202 LEU C N 1
ATOM 4273 C CA . LEU C 1 203 ? -47.141 16.610 -44.863 1.00 29.70 202 LEU C CA 1
ATOM 4274 C C . LEU C 1 203 ? -47.171 15.919 -43.498 1.00 29.85 202 LEU C C 1
ATOM 4275 O O . LEU C 1 203 ? -48.242 15.590 -42.992 1.00 29.67 202 LEU C O 1
ATOM 4280 N N . ALA C 1 204 ? -45.992 15.722 -42.910 1.00 30.13 203 ALA C N 1
ATOM 4281 C CA . ALA C 1 204 ? -45.862 15.086 -41.585 1.00 29.97 203 ALA C CA 1
ATOM 4282 C C . ALA C 1 204 ? -46.605 15.828 -40.466 1.00 30.02 203 ALA C C 1
ATOM 4283 O O . ALA C 1 204 ? -47.169 15.188 -39.574 1.00 29.92 203 ALA C O 1
ATOM 4285 N N . LEU C 1 205 ? -46.605 17.163 -40.513 1.00 29.89 204 LEU C N 1
ATOM 4286 C CA . LEU C 1 205 ? -47.403 17.975 -39.580 1.00 30.27 204 LEU C CA 1
ATOM 4287 C C . LEU C 1 205 ? -48.897 17.659 -39.692 1.00 31.19 204 LEU C C 1
ATOM 4288 O O . LEU C 1 205 ? -49.590 17.559 -38.678 1.00 31.42 204 LEU C O 1
ATOM 4293 N N . LYS C 1 206 ? -49.378 17.509 -40.926 1.00 32.78 205 LYS C N 1
ATOM 4294 C CA . LYS C 1 206 ? -50.764 17.110 -41.189 1.00 34.14 205 LYS C CA 1
ATOM 4295 C C . LYS C 1 206 ? -51.014 15.647 -40.807 1.00 35.04 205 LYS C C 1
ATOM 4296 O O . LYS C 1 206 ? -52.058 15.328 -40.238 1.00 36.15 205 LYS C O 1
ATOM 4302 N N . HIS C 1 207 ? -50.061 14.772 -41.127 1.00 36.19 206 HIS C N 1
ATOM 4303 C CA . HIS C 1 207 ? -50.187 13.333 -40.851 1.00 37.25 206 HIS C CA 1
ATOM 4304 C C . HIS C 1 207 ? -50.091 12.981 -39.360 1.00 38.01 206 HIS C C 1
ATOM 4305 O O . HIS C 1 207 ? -50.717 12.015 -38.913 1.00 37.89 206 HIS C O 1
ATOM 4312 N N . ALA C 1 208 ? -49.313 13.755 -38.602 1.00 38.31 207 ALA C N 1
ATOM 4313 C CA . ALA C 1 208 ? -49.187 13.554 -37.153 1.00 38.60 207 ALA C CA 1
ATOM 4314 C C . ALA C 1 208 ? -50.492 13.889 -36.436 1.00 38.87 207 ALA C C 1
ATOM 4315 O O . ALA C 1 208 ? -51.199 12.996 -35.974 1.00 39.22 207 ALA C O 1
ATOM 4317 N N . LYS D 1 15 ? -39.477 39.588 -62.028 1.00 48.87 14 LYS D N 1
ATOM 4318 C CA . LYS D 1 15 ? -38.279 40.442 -61.769 1.00 48.91 14 LYS D CA 1
ATOM 4319 C C . LYS D 1 15 ? -37.018 39.813 -62.368 1.00 48.19 14 LYS D C 1
ATOM 4320 O O . LYS D 1 15 ? -36.326 40.445 -63.170 1.00 48.55 14 LYS D O 1
ATOM 4326 N N . GLN D 1 16 ? -36.739 38.570 -61.972 1.00 46.60 15 GLN D N 1
ATOM 4327 C CA . GLN D 1 16 ? -35.596 37.800 -62.475 1.00 45.58 15 GLN D CA 1
ATOM 4328 C C . GLN D 1 16 ? -36.058 36.781 -63.515 1.00 45.06 15 GLN D C 1
ATOM 4329 O O . GLN D 1 16 ? -37.207 36.333 -63.483 1.00 44.38 15 GLN D O 1
ATOM 4335 N N . TYR D 1 17 ? -35.158 36.419 -64.429 1.00 44.76 16 TYR D N 1
ATOM 4336 C CA . TYR D 1 17 ? -35.482 35.497 -65.525 1.00 44.45 16 TYR D CA 1
ATOM 4337 C C . TYR D 1 17 ? -34.247 34.859 -66.160 1.00 44.44 16 TYR D C 1
ATOM 4338 O O . TYR D 1 17 ? -33.128 35.351 -66.001 1.00 43.99 16 TYR D O 1
ATOM 4347 N N . ILE D 1 18 ? -34.479 33.775 -66.898 1.00 44.79 17 ILE D N 1
ATOM 4348 C CA . ILE D 1 18 ? -33.423 33.046 -67.603 1.00 45.51 17 ILE D CA 1
ATOM 4349 C C . ILE D 1 18 ? -33.139 33.727 -68.943 1.00 46.45 17 ILE D C 1
ATOM 4350 O O . ILE D 1 18 ? -34.062 33.986 -69.718 1.00 46.22 17 ILE D O 1
ATOM 4355 N N . ILE D 1 19 ? -31.860 34.006 -69.203 1.00 47.86 18 ILE D N 1
ATOM 4356 C CA . ILE D 1 19 ? -31.410 34.652 -70.444 1.00 48.62 18 ILE D CA 1
ATOM 4357 C C . ILE D 1 19 ? -30.974 33.607 -71.474 1.00 49.47 18 ILE D C 1
ATOM 4358 O O . ILE D 1 19 ? -31.368 33.684 -72.639 1.00 50.14 18 ILE D O 1
ATOM 4363 N N . SER D 1 20 ? -30.148 32.652 -71.047 1.00 50.71 19 SER D N 1
ATOM 4364 C CA . SER D 1 20 ? -29.654 31.590 -71.931 1.00 51.70 19 SER D CA 1
ATOM 4365 C C . SER D 1 20 ? -29.147 30.374 -71.157 1.00 52.65 19 SER D C 1
ATOM 4366 O O . SER D 1 20 ? -28.849 30.465 -69.964 1.00 52.54 19 SER D O 1
ATOM 4369 N N . GLU D 1 21 ? -29.052 29.244 -71.858 1.00 54.35 20 GLU D N 1
ATOM 4370 C CA . GLU D 1 21 ? -28.585 27.981 -71.284 1.00 55.67 20 GLU D CA 1
ATOM 4371 C C . GLU D 1 21 ? -27.465 27.388 -72.140 1.00 56.81 20 GLU D C 1
ATOM 4372 O O . GLU D 1 21 ? -27.705 26.518 -72.984 1.00 57.28 20 GLU D O 1
ATOM 4374 N N . GLU D 1 22 ? -26.245 27.874 -71.912 1.00 58.17 21 GLU D N 1
ATOM 4375 C CA . GLU D 1 22 ? -25.050 27.381 -72.606 1.00 58.88 21 GLU D CA 1
ATOM 4376 C C . GLU D 1 22 ? -24.684 25.989 -72.091 1.00 59.65 21 GLU D C 1
ATOM 4377 O O . GLU D 1 22 ? -24.427 25.821 -70.899 1.00 60.53 21 GLU D O 1
ATOM 4383 N N . LEU D 1 23 ? -24.654 25.005 -72.991 1.00 60.34 22 LEU D N 1
ATOM 4384 C CA . LEU D 1 23 ? -24.295 23.629 -72.634 1.00 61.14 22 LEU D CA 1
ATOM 4385 C C . LEU D 1 23 ? -22.776 23.518 -72.473 1.00 61.83 22 LEU D C 1
ATOM 4386 O O . LEU D 1 23 ? -22.029 23.732 -73.431 1.00 61.10 22 LEU D O 1
ATOM 4391 N N . ILE D 1 24 ? -22.334 23.192 -71.257 1.00 62.59 23 ILE D N 1
ATOM 4392 C CA . ILE D 1 24 ? -20.911 23.033 -70.943 1.00 62.94 23 ILE D CA 1
ATOM 4393 C C . ILE D 1 24 ? -20.465 21.611 -71.275 1.00 63.21 23 ILE D C 1
ATOM 4394 O O . ILE D 1 24 ? -19.490 21.418 -72.005 1.00 64.00 23 ILE D O 1
ATOM 4399 N N . SER D 1 25 ? -21.177 20.626 -70.728 1.00 62.96 24 SER D N 1
ATOM 4400 C CA . SER D 1 25 ? -20.847 19.215 -70.938 1.00 63.23 24 SER D CA 1
ATOM 4401 C C . SER D 1 25 ? -22.063 18.312 -70.725 1.00 63.21 24 SER D C 1
ATOM 4402 O O . SER D 1 25 ? -22.602 18.243 -69.619 1.00 63.33 24 SER D O 1
ATOM 4405 N N . GLU D 1 26 ? -22.484 17.630 -71.790 1.00 63.54 25 GLU D N 1
ATOM 4406 C CA . GLU D 1 26 ? -23.551 16.629 -71.719 1.00 63.04 25 GLU D CA 1
ATOM 4407 C C . GLU D 1 26 ? -22.990 15.282 -71.262 1.00 63.03 25 GLU D C 1
ATOM 4408 O O . GLU D 1 26 ? -21.780 15.134 -71.071 1.00 63.16 25 GLU D O 1
ATOM 4410 N N . GLY D 1 27 ? -23.879 14.306 -71.086 1.00 63.11 26 GLY D N 1
ATOM 4411 C CA . GLY D 1 27 ? -23.487 12.955 -70.672 1.00 62.84 26 GLY D CA 1
ATOM 4412 C C . GLY D 1 27 ? -24.524 11.905 -71.023 1.00 62.17 26 GLY D C 1
ATOM 4413 O O . GLY D 1 27 ? -25.348 12.110 -71.917 1.00 62.65 26 GLY D O 1
ATOM 4414 N N . LYS D 1 28 ? -24.474 10.778 -70.315 1.00 62.05 27 LYS D N 1
ATOM 4415 C CA . LYS D 1 28 ? -25.409 9.671 -70.528 1.00 61.80 27 LYS D CA 1
ATOM 4416 C C . LYS D 1 28 ? -26.806 10.034 -70.036 1.00 61.64 27 LYS D C 1
ATOM 4417 O O . LYS D 1 28 ? -27.776 9.951 -70.793 1.00 61.67 27 LYS D O 1
ATOM 4419 N N . TRP D 1 29 ? -26.892 10.434 -68.767 1.00 61.23 28 TRP D N 1
ATOM 4420 C CA . TRP D 1 29 ? -28.155 10.854 -68.146 1.00 60.78 28 TRP D CA 1
ATOM 4421 C C . TRP D 1 29 ? -27.960 12.061 -67.218 1.00 59.83 28 TRP D C 1
ATOM 4422 O O . TRP D 1 29 ? -28.581 12.143 -66.155 1.00 60.17 28 TRP D O 1
ATOM 4424 N N . VAL D 1 30 ? -27.111 12.999 -67.638 1.00 59.07 29 VAL D N 1
ATOM 4425 C CA . VAL D 1 30 ? -26.810 14.196 -66.850 1.00 58.85 29 VAL D CA 1
ATOM 4426 C C . VAL D 1 30 ? -26.047 15.225 -67.684 1.00 58.52 29 VAL D C 1
ATOM 4427 O O . VAL D 1 30 ? -25.088 14.874 -68.376 1.00 58.55 29 VAL D O 1
ATOM 4429 N N . LYS D 1 31 ? -26.474 16.487 -67.606 1.00 57.73 30 LYS D N 1
ATOM 4430 C CA . LYS D 1 31 ? -25.883 17.581 -68.380 1.00 57.69 30 LYS D CA 1
ATOM 4431 C C . LYS D 1 31 ? -25.536 18.766 -67.479 1.00 57.51 30 LYS D C 1
ATOM 4432 O O . LYS D 1 31 ? -26.303 19.114 -66.580 1.00 57.33 30 LYS D O 1
ATOM 4434 N N . LEU D 1 32 ? -24.375 19.372 -67.732 1.00 57.94 31 LEU D N 1
ATOM 4435 C CA . LEU D 1 32 ? -23.927 20.576 -67.029 1.00 57.97 31 LEU D CA 1
ATOM 4436 C C . LEU D 1 32 ? -24.108 21.781 -67.950 1.00 57.61 31 LEU D C 1
ATOM 4437 O O . LEU D 1 32 ? -23.664 21.750 -69.101 1.00 57.81 31 LEU D O 1
ATOM 4442 N N . GLU D 1 33 ? -24.761 22.829 -67.442 1.00 56.70 32 GLU D N 1
ATOM 4443 C CA . GLU D 1 33 ? -25.016 24.051 -68.210 1.00 56.68 32 GLU D CA 1
ATOM 4444 C C . GLU D 1 33 ? -24.595 25.303 -67.445 1.00 55.84 32 GLU D C 1
ATOM 4445 O O . GLU D 1 33 ? -24.647 25.330 -66.215 1.00 55.78 32 GLU D O 1
ATOM 4451 N N . LYS D 1 34 ? -24.184 26.329 -68.189 1.00 55.09 33 LYS D N 1
ATOM 4452 C CA . LYS D 1 34 ? -23.866 27.645 -67.632 1.00 54.80 33 LYS D CA 1
ATOM 4453 C C . LYS D 1 34 ? -25.064 28.567 -67.843 1.00 54.77 33 LYS D C 1
ATOM 4454 O O . LYS D 1 34 ? -25.128 29.307 -68.829 1.00 55.19 33 LYS D O 1
ATOM 4456 N N . THR D 1 35 ? -26.014 28.503 -66.911 1.00 54.66 34 THR D N 1
ATOM 4457 C CA . THR D 1 35 ? -27.261 29.263 -67.000 1.00 53.81 34 THR D CA 1
ATOM 4458 C C . THR D 1 35 ? -27.025 30.748 -66.716 1.00 53.65 34 THR D C 1
ATOM 4459 O O . THR D 1 35 ? -26.699 31.126 -65.588 1.00 53.72 34 THR D O 1
ATOM 4463 N N . THR D 1 36 ? -27.186 31.573 -67.750 1.00 54.01 35 THR D N 1
ATOM 4464 C CA . THR D 1 36 ? -27.102 33.028 -67.628 1.00 54.62 35 THR D CA 1
ATOM 4465 C C . THR D 1 36 ? -28.483 33.566 -67.255 1.00 54.36 35 THR D C 1
ATOM 4466 O O . THR D 1 36 ? -29.483 33.178 -67.865 1.00 54.10 35 THR D O 1
ATOM 4470 N N . TYR D 1 37 ? -28.533 34.453 -66.259 1.00 54.23 36 TYR D N 1
ATOM 4471 C CA . TYR D 1 37 ? -29.799 35.007 -65.760 1.00 54.22 36 TYR D CA 1
ATOM 4472 C C . TYR D 1 37 ? -29.661 36.472 -65.344 1.00 53.37 36 TYR D C 1
ATOM 4473 O O . TYR D 1 37 ? -28.555 36.956 -65.100 1.00 53.16 36 TYR D O 1
ATOM 4482 N N . MET D 1 38 ? -30.801 37.158 -65.267 1.00 53.00 37 MET D N 1
ATOM 4483 C CA . MET D 1 38 ? -30.869 38.558 -64.849 1.00 53.07 37 MET D CA 1
ATOM 4484 C C . MET D 1 38 ? -31.282 38.631 -63.381 1.00 53.42 37 MET D C 1
ATOM 4485 O O . MET D 1 38 ? -32.278 38.022 -62.984 1.00 53.11 37 MET D O 1
ATOM 4490 N N . ASP D 1 39 ? -30.519 39.384 -62.587 1.00 54.07 38 ASP D N 1
ATOM 4491 C CA . ASP D 1 39 ? -30.802 39.578 -61.158 1.00 54.78 38 ASP D CA 1
ATOM 4492 C C . ASP D 1 39 ? -31.784 40.761 -60.990 1.00 55.18 38 ASP D C 1
ATOM 4493 O O . ASP D 1 39 ? -32.071 41.453 -61.971 1.00 55.79 38 ASP D O 1
ATOM 4498 N N . PRO D 1 40 ? -32.300 40.999 -59.764 1.00 55.83 39 PRO D N 1
ATOM 4499 C CA . PRO D 1 40 ? -33.349 42.022 -59.615 1.00 56.60 39 PRO D CA 1
ATOM 4500 C C . PRO D 1 40 ? -32.883 43.483 -59.752 1.00 57.27 39 PRO D C 1
ATOM 4501 O O . PRO D 1 40 ? -33.702 44.347 -60.075 1.00 57.62 39 PRO D O 1
ATOM 4505 N N . THR D 1 41 ? -31.599 43.754 -59.511 1.00 58.25 40 THR D N 1
ATOM 4506 C CA . THR D 1 41 ? -31.039 45.099 -59.705 1.00 58.47 40 THR D CA 1
ATOM 4507 C C . THR D 1 41 ? -30.904 45.455 -61.190 1.00 58.46 40 THR D C 1
ATOM 4508 O O . THR D 1 41 ? -31.176 46.591 -61.584 1.00 58.96 40 THR D O 1
ATOM 4512 N N . GLY D 1 42 ? -30.490 44.475 -61.996 1.00 58.25 41 GLY D N 1
ATOM 4513 C CA . GLY D 1 42 ? -30.274 44.649 -63.438 1.00 57.98 41 GLY D CA 1
ATOM 4514 C C . GLY D 1 42 ? -28.832 44.360 -63.810 1.00 57.94 41 GLY D C 1
ATOM 4515 O O . GLY D 1 42 ? -28.128 45.231 -64.327 1.00 58.42 41 GLY D O 1
ATOM 4516 N N . LYS D 1 43 ? -28.407 43.126 -63.547 1.00 57.62 42 LYS D N 1
ATOM 4517 C CA . LYS D 1 43 ? -27.025 42.687 -63.746 1.00 57.10 42 LYS D CA 1
ATOM 4518 C C . LYS D 1 43 ? -27.027 41.241 -64.229 1.00 56.13 42 LYS D C 1
ATOM 4519 O O . LYS D 1 43 ? -27.690 40.386 -63.635 1.00 56.32 42 LYS D O 1
ATOM 4525 N N . THR D 1 44 ? -26.283 40.975 -65.301 1.00 55.59 43 THR D N 1
ATOM 4526 C CA . THR D 1 44 ? -26.184 39.635 -65.873 1.00 55.00 43 THR D CA 1
ATOM 4527 C C . THR D 1 44 ? -25.234 38.776 -65.038 1.00 54.56 43 THR D C 1
ATOM 4528 O O . THR D 1 44 ? -24.037 39.063 -64.963 1.00 54.46 43 THR D O 1
ATOM 4532 N N . ARG D 1 45 ? -25.783 37.734 -64.411 1.00 53.88 44 ARG D N 1
ATOM 4533 C CA . ARG D 1 45 ? -25.010 36.775 -63.619 1.00 53.64 44 ARG D CA 1
ATOM 4534 C C . ARG D 1 45 ? -25.114 35.382 -64.233 1.00 53.30 44 ARG D C 1
ATOM 4535 O O . ARG D 1 45 ? -26.138 35.033 -64.823 1.00 53.20 44 ARG D O 1
ATOM 4543 N N . THR D 1 46 ? -24.045 34.599 -64.092 1.00 53.34 45 THR D N 1
ATOM 4544 C CA . THR D 1 46 ? -24.025 33.199 -64.520 1.00 53.00 45 THR D CA 1
ATOM 4545 C C . THR D 1 46 ? -24.289 32.275 -63.334 1.00 52.25 45 THR D C 1
ATOM 4546 O O . THR D 1 46 ? -24.120 32.669 -62.176 1.00 52.24 45 THR D O 1
ATOM 4550 N N . TRP D 1 47 ? -24.710 31.050 -63.641 1.00 51.61 46 TRP D N 1
ATOM 4551 C CA . TRP D 1 47 ? -24.962 30.023 -62.631 1.00 51.56 46 TRP D CA 1
ATOM 4552 C C . TRP D 1 47 ? -24.785 28.639 -63.257 1.00 51.88 46 TRP D C 1
ATOM 4553 O O . TRP D 1 47 ? -25.453 28.311 -64.240 1.00 52.37 46 TRP D O 1
ATOM 4564 N N . GLU D 1 48 ? -23.881 27.841 -62.691 1.00 51.78 47 GLU D N 1
ATOM 4565 C CA . GLU D 1 48 ? -23.587 26.505 -63.216 1.00 52.13 47 GLU D CA 1
ATOM 4566 C C . GLU D 1 48 ? -24.670 25.518 -62.782 1.00 52.11 47 GLU D C 1
ATOM 4567 O O . GLU D 1 48 ? -24.606 24.951 -61.689 1.00 52.33 47 GLU D O 1
ATOM 4573 N N . SER D 1 49 ? -25.662 25.333 -63.652 1.00 52.96 48 SER D N 1
ATOM 4574 C CA . SER D 1 49 ? -26.848 24.526 -63.355 1.00 53.39 48 SER D CA 1
ATOM 4575 C C . SER D 1 49 ? -26.709 23.099 -63.877 1.00 53.84 48 SER D C 1
ATOM 4576 O O . SER D 1 49 ? -26.183 22.879 -64.972 1.00 54.14 48 SER D O 1
ATOM 4579 N N . VAL D 1 50 ? -27.198 22.144 -63.087 1.00 53.82 49 VAL D N 1
ATOM 4580 C CA . VAL D 1 50 ? -27.202 20.724 -63.443 1.00 54.08 49 VAL D CA 1
ATOM 4581 C C . VAL D 1 50 ? -28.591 20.338 -63.956 1.00 54.10 49 VAL D C 1
ATOM 4582 O O . VAL D 1 50 ? -29.601 20.806 -63.428 1.00 54.37 49 VAL D O 1
ATOM 4586 N N . LYS D 1 51 ? -28.634 19.492 -64.984 1.00 54.58 50 LYS D N 1
ATOM 4587 C CA . LYS D 1 51 ? -29.895 18.989 -65.538 1.00 54.49 50 LYS D CA 1
ATOM 4588 C C . LYS D 1 51 ? -29.808 17.503 -65.867 1.00 54.40 50 LYS D C 1
ATOM 4589 O O . LYS D 1 51 ? -28.749 17.013 -66.263 1.00 54.23 50 LYS D O 1
ATOM 4595 N N . ARG D 1 52 ? -30.929 16.801 -65.700 1.00 54.16 51 ARG D N 1
ATOM 4596 C CA . ARG D 1 52 ? -31.056 15.399 -66.096 1.00 55.00 51 ARG D CA 1
ATOM 4597 C C . ARG D 1 52 ? -31.650 15.328 -67.501 1.00 55.98 51 ARG D C 1
ATOM 4598 O O . ARG D 1 52 ? -32.647 15.996 -67.788 1.00 56.65 51 ARG D O 1
ATOM 4600 N N . THR D 1 53 ? -31.040 14.516 -68.365 1.00 56.16 52 THR D N 1
ATOM 4601 C CA . THR D 1 53 ? -31.492 14.345 -69.749 1.00 56.13 52 THR D CA 1
ATOM 4602 C C . THR D 1 53 ? -32.349 13.082 -69.875 1.00 56.44 52 THR D C 1
ATOM 4603 O O . THR D 1 53 ? -31.951 12.107 -70.520 1.00 56.96 52 THR D O 1
ATOM 4607 N N . THR D 1 54 ? -33.524 13.113 -69.249 1.00 56.44 53 THR D N 1
ATOM 4608 C CA . THR D 1 54 ? -34.451 11.977 -69.263 1.00 56.28 53 THR D CA 1
ATOM 4609 C C . THR D 1 54 ? -35.835 12.360 -68.743 1.00 56.21 53 THR D C 1
ATOM 4610 O O . THR D 1 54 ? -36.268 13.505 -68.877 1.00 56.41 53 THR D O 1
ATOM 4612 N N . ALA D 1 60 ? -42.519 16.391 -63.922 1.00 44.33 59 ALA D N 1
ATOM 4613 C CA . ALA D 1 60 ? -41.328 16.298 -63.078 1.00 44.19 59 ALA D CA 1
ATOM 4614 C C . ALA D 1 60 ? -40.341 15.237 -63.574 1.00 43.55 59 ALA D C 1
ATOM 4615 O O . ALA D 1 60 ? -40.650 14.470 -64.490 1.00 43.41 59 ALA D O 1
ATOM 4617 N N . ASP D 1 61 ? -39.156 15.204 -62.962 1.00 42.67 60 ASP D N 1
ATOM 4618 C CA . ASP D 1 61 ? -38.127 14.212 -63.304 1.00 42.19 60 ASP D CA 1
ATOM 4619 C C . ASP D 1 61 ? -38.485 12.823 -62.776 1.00 41.83 60 ASP D C 1
ATOM 4620 O O . ASP D 1 61 ? -38.324 11.829 -63.489 1.00 41.84 60 ASP D O 1
ATOM 4625 N N . GLY D 1 62 ? -38.959 12.760 -61.531 1.00 41.24 61 GLY D N 1
ATOM 4626 C CA . GLY D 1 62 ? -39.305 11.489 -60.893 1.00 40.85 61 GLY D CA 1
ATOM 4627 C C . GLY D 1 62 ? -40.400 11.579 -59.850 1.00 40.43 61 GLY D C 1
ATOM 4628 O O . GLY D 1 62 ? -41.188 12.527 -59.834 1.00 40.91 61 GLY D O 1
ATOM 4629 N N . VAL D 1 63 ? -40.447 10.563 -58.992 1.00 39.40 62 VAL D N 1
ATOM 4630 C CA . VAL D 1 63 ? -41.406 10.485 -57.888 1.00 39.09 62 VAL D CA 1
ATOM 4631 C C . VAL D 1 63 ? -40.717 9.968 -56.629 1.00 38.38 62 VAL D C 1
ATOM 4632 O O . VAL D 1 63 ? -39.667 9.328 -56.709 1.00 38.71 62 VAL D O 1
ATOM 4636 N N . ALA D 1 64 ? -41.314 10.272 -55.479 1.00 37.80 63 ALA D N 1
ATOM 4637 C CA . ALA D 1 64 ? -40.899 9.718 -54.188 1.00 37.02 63 ALA D CA 1
ATOM 4638 C C . ALA D 1 64 ? -42.153 9.384 -53.390 1.00 36.59 63 ALA D C 1
ATOM 4639 O O . ALA D 1 64 ? -43.021 10.238 -53.220 1.00 36.94 63 ALA D O 1
ATOM 4641 N N . VAL D 1 65 ? -42.247 8.145 -52.911 1.00 35.98 64 VAL D N 1
ATOM 4642 C CA . VAL D 1 65 ? -43.444 7.656 -52.225 1.00 35.21 64 VAL D CA 1
ATOM 4643 C C . VAL D 1 65 ? -43.219 7.677 -50.714 1.00 35.33 64 VAL D C 1
ATOM 4644 O O . VAL D 1 65 ? -42.178 7.221 -50.247 1.00 35.79 64 VAL D O 1
ATOM 4648 N N . ILE D 1 66 ? -44.184 8.222 -49.969 1.00 35.11 65 ILE D N 1
ATOM 4649 C CA . ILE D 1 66 ? -44.220 8.118 -48.504 1.00 35.52 65 ILE D CA 1
ATOM 4650 C C . ILE D 1 66 ? -45.235 7.012 -48.172 1.00 35.55 65 ILE D C 1
ATOM 4651 O O . ILE D 1 66 ? -46.435 7.287 -48.114 1.00 34.60 65 ILE D O 1
ATOM 4656 N N . PRO D 1 67 ? -44.765 5.757 -47.971 1.00 36.77 66 PRO D N 1
ATOM 4657 C CA . PRO D 1 67 ? -45.704 4.653 -47.790 1.00 37.48 66 PRO D CA 1
ATOM 4658 C C . PRO D 1 67 ? -46.010 4.367 -46.320 1.00 38.83 66 PRO D C 1
ATOM 4659 O O . PRO D 1 67 ? -45.100 4.037 -45.556 1.00 38.42 66 PRO D O 1
ATOM 4663 N N . VAL D 1 68 ? -47.285 4.490 -45.944 1.00 40.39 67 VAL D N 1
ATOM 4664 C CA . VAL D 1 68 ? -47.734 4.272 -44.570 1.00 42.04 67 VAL D CA 1
ATOM 4665 C C . VAL D 1 68 ? -48.329 2.863 -44.443 1.00 43.86 67 VAL D C 1
ATOM 4666 O O . VAL D 1 68 ? -49.445 2.609 -44.904 1.00 43.73 67 VAL D O 1
ATOM 4670 N N . LEU D 1 69 ? -47.572 1.955 -43.829 1.00 46.00 68 LEU D N 1
ATOM 4671 C CA . LEU D 1 69 ? -48.036 0.588 -43.568 1.00 47.38 68 LEU D CA 1
ATOM 4672 C C . LEU D 1 69 ? -48.982 0.585 -42.364 1.00 48.46 68 LEU D C 1
ATOM 4673 O O . LEU D 1 69 ? -48.545 0.835 -41.237 1.00 48.90 68 LEU D O 1
ATOM 4678 N N . GLN D 1 70 ? -50.262 0.292 -42.610 1.00 49.35 69 GLN D N 1
ATOM 4679 C CA . GLN D 1 70 ? -51.319 0.367 -41.588 1.00 50.72 69 GLN D CA 1
ATOM 4680 C C . GLN D 1 70 ? -51.959 -0.994 -41.295 1.00 52.91 69 GLN D C 1
ATOM 4681 O O . GLN D 1 70 ? -51.973 -1.880 -42.151 1.00 52.65 69 GLN D O 1
ATOM 4687 N N . ARG D 1 71 ? -52.486 -1.136 -40.076 1.00 54.98 70 ARG D N 1
ATOM 4688 C CA . ARG D 1 71 ? -53.289 -2.297 -39.660 1.00 56.87 70 ARG D CA 1
ATOM 4689 C C . ARG D 1 71 ? -54.345 -1.867 -38.635 1.00 58.16 70 ARG D C 1
ATOM 4690 O O . ARG D 1 71 ? -54.123 -0.921 -37.874 1.00 59.42 70 ARG D O 1
ATOM 4698 N N . THR D 1 72 ? -55.481 -2.566 -38.610 1.00 58.86 71 THR D N 1
ATOM 4699 C CA . THR D 1 72 ? -56.543 -2.291 -37.630 1.00 58.76 71 THR D CA 1
ATOM 4700 C C . THR D 1 72 ? -56.137 -2.780 -36.234 1.00 58.66 71 THR D C 1
ATOM 4701 O O . THR D 1 72 ? -55.478 -3.816 -36.103 1.00 58.79 71 THR D O 1
ATOM 4705 N N . LEU D 1 73 ? -56.535 -2.028 -35.207 1.00 57.89 72 LEU D N 1
ATOM 4706 C CA . LEU D 1 73 ? -56.151 -2.288 -33.808 1.00 57.06 72 LEU D CA 1
ATOM 4707 C C . LEU D 1 73 ? -54.619 -2.364 -33.613 1.00 56.55 72 LEU D C 1
ATOM 4708 O O . LEU D 1 73 ? -54.120 -3.148 -32.798 1.00 56.23 72 LEU D O 1
ATOM 4713 N N . HIS D 1 74 ? -53.889 -1.528 -34.357 1.00 55.99 73 HIS D N 1
ATOM 4714 C CA . HIS D 1 74 ? -52.418 -1.558 -34.395 1.00 55.75 73 HIS D CA 1
ATOM 4715 C C . HIS D 1 74 ? -51.819 -0.162 -34.621 1.00 54.89 73 HIS D C 1
ATOM 4716 O O . HIS D 1 74 ? -52.545 0.803 -34.872 1.00 54.63 73 HIS D O 1
ATOM 4723 N N . TYR D 1 75 ? -50.491 -0.076 -34.519 1.00 54.78 74 TYR D N 1
ATOM 4724 C CA . TYR D 1 75 ? -49.733 1.141 -34.852 1.00 53.95 74 TYR D CA 1
ATOM 4725 C C . TYR D 1 75 ? -49.532 1.262 -36.368 1.00 52.47 74 TYR D C 1
ATOM 4726 O O . TYR D 1 75 ? -49.928 0.370 -37.124 1.00 53.35 74 TYR D O 1
ATOM 4735 N N . GLU D 1 76 ? -48.922 2.371 -36.796 1.00 50.18 75 GLU D N 1
ATOM 4736 C CA . GLU D 1 76 ? -48.556 2.607 -38.199 1.00 48.21 75 GLU D CA 1
ATOM 4737 C C . GLU D 1 76 ? -47.035 2.625 -38.372 1.00 46.37 75 GLU D C 1
ATOM 4738 O O . GLU D 1 76 ? -46.312 3.093 -37.487 1.00 45.76 75 GLU D O 1
ATOM 4744 N N . CYS D 1 77 ? -46.564 2.114 -39.513 1.00 44.42 76 CYS D N 1
ATOM 4745 C CA . CYS D 1 77 ? -45.137 2.109 -39.875 1.00 43.22 76 CYS D CA 1
ATOM 4746 C C . CYS D 1 77 ? -44.887 2.910 -41.154 1.00 42.41 76 CYS D C 1
ATOM 4747 O O . CYS D 1 77 ? -45.810 3.151 -41.934 1.00 43.04 76 CYS D O 1
ATOM 4750 N N . ILE D 1 78 ? -43.629 3.307 -41.351 1.00 41.04 77 ILE D N 1
ATOM 4751 C CA . ILE D 1 78 ? -43.177 4.025 -42.549 1.00 40.20 77 ILE D CA 1
ATOM 4752 C C . ILE D 1 78 ? -42.141 3.160 -43.267 1.00 38.94 77 ILE D C 1
ATOM 4753 O O . ILE D 1 78 ? -41.114 2.812 -42.682 1.00 38.31 77 ILE D O 1
ATOM 4758 N N . VAL D 1 79 ? -42.413 2.823 -44.529 1.00 38.46 78 VAL D N 1
ATOM 4759 C CA . VAL D 1 79 ? -41.559 1.920 -45.309 1.00 37.42 78 VAL D CA 1
ATOM 4760 C C . VAL D 1 79 ? -40.484 2.712 -46.058 1.00 37.11 78 VAL D C 1
ATOM 4761 O O . VAL D 1 79 ? -40.801 3.628 -46.817 1.00 37.38 78 VAL D O 1
ATOM 4765 N N . LEU D 1 80 ? -39.222 2.345 -45.838 1.00 37.07 79 LEU D N 1
ATOM 4766 C CA . LEU D 1 80 ? -38.072 2.969 -46.500 1.00 37.17 79 LEU D CA 1
ATOM 4767 C C . LEU D 1 80 ? -37.273 1.916 -47.267 1.00 37.80 79 LEU D C 1
ATOM 4768 O O . LEU D 1 80 ? -37.549 0.718 -47.157 1.00 38.05 79 LEU D O 1
ATOM 4773 N N . VAL D 1 81 ? -36.286 2.372 -48.039 1.00 37.83 80 VAL D N 1
ATOM 4774 C CA . VAL D 1 81 ? -35.426 1.484 -48.832 1.00 38.80 80 VAL D CA 1
ATOM 4775 C C . VAL D 1 81 ? -33.949 1.829 -48.654 1.00 39.02 80 VAL D C 1
ATOM 4776 O O . VAL D 1 81 ? -33.584 3.004 -48.583 1.00 39.52 80 VAL D O 1
ATOM 4780 N N . LYS D 1 82 ? -33.117 0.791 -48.573 1.00 39.11 81 LYS D N 1
ATOM 4781 C CA . LYS D 1 82 ? -31.664 0.933 -48.500 1.00 39.68 81 LYS D CA 1
ATOM 4782 C C . LYS D 1 82 ? -31.049 0.458 -49.814 1.00 40.34 81 LYS D C 1
ATOM 4783 O O . LYS D 1 82 ? -31.432 -0.593 -50.334 1.00 40.20 81 LYS D O 1
ATOM 4785 N N . GLN D 1 83 ? -30.106 1.233 -50.348 1.00 40.80 82 GLN D N 1
ATOM 4786 C CA . GLN D 1 83 ? -29.432 0.886 -51.602 1.00 41.94 82 GLN D CA 1
ATOM 4787 C C . GLN D 1 83 ? -28.112 1.638 -51.764 1.00 42.35 82 GLN D C 1
ATOM 4788 O O . GLN D 1 83 ? -27.960 2.753 -51.255 1.00 42.97 82 GLN D O 1
ATOM 4794 N N . PHE D 1 84 ? -27.172 1.021 -52.480 1.00 42.00 83 PHE D N 1
ATOM 4795 C CA . PHE D 1 84 ? -25.883 1.643 -52.780 1.00 41.96 83 PHE D CA 1
ATOM 4796 C C . PHE D 1 84 ? -26.080 2.767 -53.798 1.00 42.17 83 PHE D C 1
ATOM 4797 O O . PHE D 1 84 ? -26.772 2.586 -54.804 1.00 41.56 83 PHE D O 1
ATOM 4805 N N . ARG D 1 85 ? -25.465 3.916 -53.524 1.00 41.77 84 ARG D N 1
ATOM 4806 C CA . ARG D 1 85 ? -25.580 5.101 -54.367 1.00 41.43 84 ARG D CA 1
ATOM 4807 C C . ARG D 1 85 ? -24.180 5.575 -54.776 1.00 41.92 84 ARG D C 1
ATOM 4808 O O . ARG D 1 85 ? -23.475 6.178 -53.961 1.00 41.69 84 ARG D O 1
ATOM 4816 N N . PRO D 1 86 ? -23.768 5.288 -56.035 1.00 41.32 85 PRO D N 1
ATOM 4817 C CA . PRO D 1 86 ? -22.432 5.648 -56.542 1.00 41.86 85 PRO D CA 1
ATOM 4818 C C . PRO D 1 86 ? -22.005 7.123 -56.436 1.00 41.81 85 PRO D C 1
ATOM 4819 O O . PRO D 1 86 ? -20.813 7.376 -56.238 1.00 41.71 85 PRO D O 1
ATOM 4823 N N . PRO D 1 87 ? -22.946 8.085 -56.579 1.00 42.26 86 PRO D N 1
ATOM 4824 C CA . PRO D 1 87 ? -22.567 9.486 -56.336 1.00 42.56 86 PRO D CA 1
ATOM 4825 C C . PRO D 1 87 ? -22.115 9.755 -54.896 1.00 42.45 86 PRO D C 1
ATOM 4826 O O . PRO D 1 87 ? -21.102 10.423 -54.688 1.00 42.15 86 PRO D O 1
ATOM 4830 N N . MET D 1 88 ? -22.855 9.224 -53.926 1.00 42.41 87 MET D N 1
ATOM 4831 C CA . MET D 1 88 ? -22.492 9.349 -52.507 1.00 42.56 87 MET D CA 1
ATOM 4832 C C . MET D 1 88 ? -21.265 8.517 -52.117 1.00 42.54 87 MET D C 1
ATOM 4833 O O . MET D 1 88 ? -20.540 8.888 -51.191 1.00 43.58 87 MET D O 1
ATOM 4838 N N . GLY D 1 89 ? -21.044 7.402 -52.812 1.00 42.06 88 GLY D N 1
ATOM 4839 C CA . GLY D 1 89 ? -19.946 6.485 -52.501 1.00 41.36 88 GLY D CA 1
ATOM 4840 C C . GLY D 1 89 ? -20.269 5.628 -51.291 1.00 40.57 88 GLY D C 1
ATOM 4841 O O . GLY D 1 89 ? -19.430 5.453 -50.404 1.00 41.40 88 GLY D O 1
ATOM 4842 N N . GLY D 1 90 ? -21.488 5.088 -51.264 1.00 39.24 89 GLY D N 1
ATOM 4843 C CA . GLY D 1 90 ? -21.975 4.306 -50.126 1.00 38.32 89 GLY D CA 1
ATOM 4844 C C . GLY D 1 90 ? -23.488 4.175 -50.101 1.00 37.59 89 GLY D C 1
ATOM 4845 O O . GLY D 1 90 ? -24.178 4.638 -51.011 1.00 37.22 89 GLY D O 1
ATOM 4846 N N . TYR D 1 91 ? -23.999 3.560 -49.036 1.00 36.70 90 TYR D N 1
ATOM 4847 C CA . TYR D 1 91 ? -25.426 3.235 -48.918 1.00 36.54 90 TYR D CA 1
ATOM 4848 C C . TYR D 1 91 ? -26.234 4.400 -48.342 1.00 35.95 90 TYR D C 1
ATOM 4849 O O . TYR D 1 91 ? -25.731 5.168 -47.516 1.00 35.05 90 TYR D O 1
ATOM 4858 N N . CYS D 1 92 ? -27.491 4.508 -48.778 1.00 34.93 91 CYS D N 1
ATOM 4859 C CA . CYS D 1 92 ? -28.409 5.559 -48.326 1.00 34.27 91 CYS D CA 1
ATOM 4860 C C . CYS D 1 92 ? -29.789 4.990 -47.993 1.00 33.69 91 CYS D C 1
ATOM 4861 O O . CYS D 1 92 ? -30.250 4.070 -48.664 1.00 33.95 91 CYS D O 1
ATOM 4864 N N . ILE D 1 93 ? -30.427 5.536 -46.953 1.00 33.85 92 ILE D N 1
ATOM 4865 C CA . ILE D 1 93 ? -31.825 5.224 -46.615 1.00 33.59 92 ILE D CA 1
ATOM 4866 C C . ILE D 1 93 ? -32.704 6.343 -47.176 1.00 33.46 92 ILE D C 1
ATOM 4867 O O . ILE D 1 93 ? -32.534 7.508 -46.818 1.00 32.61 92 ILE D O 1
ATOM 4872 N N . GLU D 1 94 ? -33.642 5.971 -48.045 1.00 33.89 93 GLU D N 1
ATOM 4873 C CA . GLU D 1 94 ? -34.505 6.920 -48.750 1.00 34.08 93 GLU D CA 1
ATOM 4874 C C . GLU D 1 94 ? -35.960 6.466 -48.707 1.00 34.59 93 GLU D C 1
ATOM 4875 O O . GLU D 1 94 ? -36.263 5.344 -48.292 1.00 34.39 93 GLU D O 1
ATOM 4881 N N . PHE D 1 95 ? -36.856 7.356 -49.131 1.00 35.12 94 PHE D N 1
ATOM 4882 C CA . PHE D 1 95 ? -38.202 6.962 -49.543 1.00 35.36 94 PHE D CA 1
ATOM 4883 C C . PHE D 1 95 ? -38.074 6.201 -50.867 1.00 35.57 94 PHE D C 1
ATOM 4884 O O . PHE D 1 95 ? -37.160 6.487 -51.649 1.00 35.34 94 PHE D O 1
ATOM 4892 N N . PRO D 1 96 ? -38.971 5.226 -51.125 1.00 36.18 95 PRO D N 1
ATOM 4893 C CA . PRO D 1 96 ? -39.006 4.579 -52.446 1.00 36.90 95 PRO D CA 1
ATOM 4894 C C . PRO D 1 96 ? -39.178 5.600 -53.578 1.00 37.78 95 PRO D C 1
ATOM 4895 O O . PRO D 1 96 ? -40.131 6.379 -53.554 1.00 38.33 95 PRO D O 1
ATOM 4899 N N . ALA D 1 97 ? -38.247 5.604 -54.534 1.00 39.14 96 ALA D N 1
ATOM 4900 C CA . ALA D 1 97 ? -38.189 6.652 -55.559 1.00 39.50 96 ALA D CA 1
ATOM 4901 C C . ALA D 1 97 ? -37.614 6.177 -56.896 1.00 40.16 96 ALA D C 1
ATOM 4902 O O . ALA D 1 97 ? -36.872 5.193 -56.961 1.00 38.39 96 ALA D O 1
ATOM 4904 N N . GLY D 1 98 ? -37.963 6.910 -57.953 1.00 41.47 97 GLY D N 1
ATOM 4905 C CA . GLY D 1 98 ? -37.519 6.608 -59.316 1.00 42.83 97 GLY D CA 1
ATOM 4906 C C . GLY D 1 98 ? -38.099 7.566 -60.346 1.00 44.34 97 GLY D C 1
ATOM 4907 O O . GLY D 1 98 ? -39.006 8.345 -60.039 1.00 44.41 97 GLY D O 1
ATOM 4908 N N . LEU D 1 99 ? -37.580 7.495 -61.571 1.00 45.96 98 LEU D N 1
ATOM 4909 C CA . LEU D 1 99 ? -37.995 8.393 -62.657 1.00 46.79 98 LEU D CA 1
ATOM 4910 C C . LEU D 1 99 ? -39.341 7.972 -63.249 1.00 47.94 98 LEU D C 1
ATOM 4911 O O . LEU D 1 99 ? -39.651 6.779 -63.311 1.00 47.01 98 LEU D O 1
ATOM 4916 N N . ILE D 1 100 ? -40.127 8.957 -63.690 1.00 49.90 99 ILE D N 1
ATOM 4917 C CA . ILE D 1 100 ? -41.445 8.711 -64.287 1.00 51.71 99 ILE D CA 1
ATOM 4918 C C . ILE D 1 100 ? -41.273 8.308 -65.755 1.00 53.12 99 ILE D C 1
ATOM 4919 O O . ILE D 1 100 ? -40.491 8.923 -66.485 1.00 52.91 99 ILE D O 1
ATOM 4924 N N . ASP D 1 101 ? -42.010 7.279 -66.174 1.00 55.43 100 ASP D N 1
ATOM 4925 C CA . ASP D 1 101 ? -42.002 6.820 -67.569 1.00 57.27 100 ASP D CA 1
ATOM 4926 C C . ASP D 1 101 ? -42.834 7.757 -68.442 1.00 58.74 100 ASP D C 1
ATOM 4927 O O . ASP D 1 101 ? -43.767 8.401 -67.956 1.00 59.35 100 ASP D O 1
ATOM 4932 N N . ASP D 1 102 ? -42.496 7.819 -69.729 1.00 61.29 101 ASP D N 1
ATOM 4933 C CA . ASP D 1 102 ? -43.170 8.716 -70.676 1.00 62.64 101 ASP D CA 1
ATOM 4934 C C . ASP D 1 102 ? -44.618 8.285 -70.922 1.00 64.29 101 ASP D C 1
ATOM 4935 O O . ASP D 1 102 ? -44.861 7.218 -71.492 1.00 64.84 101 ASP D O 1
ATOM 4937 N N . GLY D 1 103 ? -45.565 9.118 -70.480 1.00 65.68 102 GLY D N 1
ATOM 4938 C CA . GLY D 1 103 ? -47.002 8.836 -70.595 1.00 66.88 102 GLY D CA 1
ATOM 4939 C C . GLY D 1 103 ? -47.700 8.519 -69.280 1.00 68.26 102 GLY D C 1
ATOM 4940 O O . GLY D 1 103 ? -48.912 8.715 -69.163 1.00 68.70 102 GLY D O 1
ATOM 4941 N N . GLU D 1 104 ? -46.945 8.032 -68.294 1.00 69.60 103 GLU D N 1
ATOM 4942 C CA . GLU D 1 104 ? -47.504 7.609 -67.006 1.00 70.36 103 GLU D CA 1
ATOM 4943 C C . GLU D 1 104 ? -47.906 8.803 -66.135 1.00 70.73 103 GLU D C 1
ATOM 4944 O O . GLU D 1 104 ? -47.135 9.753 -65.984 1.00 70.09 103 GLU D O 1
ATOM 4950 N N . THR D 1 105 ? -49.112 8.738 -65.567 1.00 71.79 104 THR D N 1
ATOM 4951 C CA . THR D 1 105 ? -49.618 9.769 -64.647 1.00 72.72 104 THR D CA 1
ATOM 4952 C C . THR D 1 105 ? -48.924 9.627 -63.271 1.00 73.31 104 THR D C 1
ATOM 4953 O O . THR D 1 105 ? -48.584 8.507 -62.881 1.00 73.89 104 THR D O 1
ATOM 4957 N N . PRO D 1 106 ? -48.699 10.751 -62.539 1.00 73.75 105 PRO D N 1
ATOM 4958 C CA . PRO D 1 106 ? -47.918 10.688 -61.283 1.00 73.54 105 PRO D CA 1
ATOM 4959 C C . PRO D 1 106 ? -48.437 9.751 -60.182 1.00 73.00 105 PRO D C 1
ATOM 4960 O O . PRO D 1 106 ? -47.631 9.225 -59.410 1.00 73.27 105 PRO D O 1
ATOM 4964 N N . GLU D 1 107 ? -49.754 9.554 -60.107 1.00 72.59 106 GLU D N 1
ATOM 4965 C CA . GLU D 1 107 ? -50.351 8.621 -59.137 1.00 71.94 106 GLU D CA 1
ATOM 4966 C C . GLU D 1 107 ? -49.996 7.166 -59.461 1.00 72.28 106 GLU D C 1
ATOM 4967 O O . GLU D 1 107 ? -49.712 6.378 -58.555 1.00 72.94 106 GLU D O 1
ATOM 4973 N N . ALA D 1 108 ? -50.016 6.825 -60.749 1.00 71.84 107 ALA D N 1
ATOM 4974 C CA . ALA D 1 108 ? -49.660 5.483 -61.219 1.00 71.47 107 ALA D CA 1
ATOM 4975 C C . ALA D 1 108 ? -48.174 5.176 -61.029 1.00 71.28 107 ALA D C 1
ATOM 4976 O O . ALA D 1 108 ? -47.818 4.043 -60.712 1.00 71.28 107 ALA D O 1
ATOM 4978 N N . ALA D 1 109 ? -47.318 6.180 -61.225 1.00 71.21 108 ALA D N 1
ATOM 4979 C CA . ALA D 1 109 ? -45.870 6.035 -61.015 1.00 71.54 108 ALA D CA 1
ATOM 4980 C C . ALA D 1 109 ? -45.504 5.698 -59.562 1.00 72.13 108 ALA D C 1
ATOM 4981 O O . ALA D 1 109 ? -44.542 4.966 -59.322 1.00 71.67 108 ALA D O 1
ATOM 4983 N N . ALA D 1 110 ? -46.269 6.233 -58.610 1.00 72.67 109 ALA D N 1
ATOM 4984 C CA . ALA D 1 110 ? -46.073 5.944 -57.187 1.00 73.40 109 ALA D CA 1
ATOM 4985 C C . ALA D 1 110 ? -46.631 4.572 -56.804 1.00 74.22 109 ALA D C 1
ATOM 4986 O O . ALA D 1 110 ? -45.919 3.759 -56.211 1.00 74.10 109 ALA D O 1
ATOM 4988 N N . LEU D 1 111 ? -47.899 4.327 -57.142 1.00 74.98 110 LEU D N 1
ATOM 4989 C CA . LEU D 1 111 ? -48.586 3.070 -56.789 1.00 75.34 110 LEU D CA 1
ATOM 4990 C C . LEU D 1 111 ? -47.974 1.825 -57.436 1.00 75.71 110 LEU D C 1
ATOM 4991 O O . LEU D 1 111 ? -47.905 0.772 -56.799 1.00 75.62 110 LEU D O 1
ATOM 4996 N N . ARG D 1 112 ? -47.553 1.945 -58.695 1.00 76.30 111 ARG D N 1
ATOM 4997 C CA . ARG D 1 112 ? -46.887 0.849 -59.409 1.00 76.78 111 ARG D CA 1
ATOM 4998 C C . ARG D 1 112 ? -45.527 0.551 -58.786 1.00 76.18 111 ARG D C 1
ATOM 4999 O O . ARG D 1 112 ? -45.236 -0.595 -58.444 1.00 76.76 111 ARG D O 1
ATOM 5007 N N . GLU D 1 113 ? -44.707 1.590 -58.641 1.00 75.63 112 GLU D N 1
ATOM 5008 C CA . GLU D 1 113 ? -43.357 1.452 -58.084 1.00 74.84 112 GLU D CA 1
ATOM 5009 C C . GLU D 1 113 ? -43.350 1.070 -56.596 1.00 74.42 112 GLU D C 1
ATOM 5010 O O . GLU D 1 113 ? -42.388 0.461 -56.125 1.00 74.93 112 GLU D O 1
ATOM 5016 N N . LEU D 1 114 ? -44.409 1.423 -55.864 1.00 72.83 113 LEU D N 1
ATOM 5017 C CA . LEU D 1 114 ? -44.587 0.950 -54.488 1.00 71.94 113 LEU D CA 1
ATOM 5018 C C . LEU D 1 114 ? -45.009 -0.521 -54.472 1.00 71.85 113 LEU D C 1
ATOM 5019 O O . LEU D 1 114 ? -44.447 -1.320 -53.722 1.00 71.56 113 LEU D O 1
ATOM 5024 N N . GLU D 1 115 ? -46.000 -0.866 -55.296 1.00 71.12 114 GLU D N 1
ATOM 5025 C CA . GLU D 1 115 ? -46.447 -2.259 -55.452 1.00 70.76 114 GLU D CA 1
ATOM 5026 C C . GLU D 1 115 ? -45.351 -3.184 -55.999 1.00 69.97 114 GLU D C 1
ATOM 5027 O O . GLU D 1 115 ? -45.354 -4.381 -55.712 1.00 69.17 114 GLU D O 1
ATOM 5029 N N . GLU D 1 116 ? -44.431 -2.631 -56.790 1.00 69.66 115 GLU D N 1
ATOM 5030 C CA . GLU D 1 116 ? -43.262 -3.378 -57.267 1.00 70.11 115 GLU D CA 1
ATOM 5031 C C . GLU D 1 116 ? -42.218 -3.576 -56.164 1.00 69.57 115 GLU D C 1
ATOM 5032 O O . GLU D 1 116 ? -41.763 -4.695 -55.940 1.00 70.22 115 GLU D O 1
ATOM 5038 N N . GLU D 1 117 ? -41.854 -2.495 -55.476 1.00 69.86 116 GLU D N 1
ATOM 5039 C CA . GLU D 1 117 ? -40.735 -2.520 -54.519 1.00 70.05 116 GLU D CA 1
ATOM 5040 C C . GLU D 1 117 ? -41.103 -3.029 -53.123 1.00 69.47 116 GLU D C 1
ATOM 5041 O O . GLU D 1 117 ? -40.339 -3.792 -52.531 1.00 69.64 116 GLU D O 1
ATOM 5047 N N . THR D 1 118 ? -42.251 -2.597 -52.600 1.00 68.51 117 THR D N 1
ATOM 5048 C CA . THR D 1 118 ? -42.719 -3.022 -51.270 1.00 67.71 117 THR D CA 1
ATOM 5049 C C . THR D 1 118 ? -43.693 -4.205 -51.324 1.00 66.66 117 THR D C 1
ATOM 5050 O O . THR D 1 118 ? -43.672 -5.057 -50.433 1.00 66.86 117 THR D O 1
ATOM 5054 N N . GLY D 1 119 ? -44.544 -4.245 -52.352 1.00 65.37 118 GLY D N 1
ATOM 5055 C CA . GLY D 1 119 ? -45.500 -5.343 -52.549 1.00 64.97 118 GLY D CA 1
ATOM 5056 C C . GLY D 1 119 ? -46.949 -5.019 -52.216 1.00 65.14 118 GLY D C 1
ATOM 5057 O O . GLY D 1 119 ? -47.851 -5.754 -52.625 1.00 64.28 118 GLY D O 1
ATOM 5058 N N . TYR D 1 120 ? -47.181 -3.924 -51.491 1.00 65.18 119 TYR D N 1
ATOM 5059 C CA . TYR D 1 120 ? -48.514 -3.589 -50.981 1.00 65.60 119 TYR D CA 1
ATOM 5060 C C . TYR D 1 120 ? -49.378 -2.890 -52.035 1.00 65.09 119 TYR D C 1
ATOM 5061 O O . TYR D 1 120 ? -48.979 -1.864 -52.588 1.00 63.88 119 TYR D O 1
ATOM 5070 N N . LYS D 1 121 ? -50.553 -3.458 -52.311 1.00 65.58 120 LYS D N 1
ATOM 5071 C CA . LYS D 1 121 ? -51.573 -2.800 -53.131 1.00 65.95 120 LYS D CA 1
ATOM 5072 C C . LYS D 1 121 ? -52.281 -1.719 -52.308 1.00 66.02 120 LYS D C 1
ATOM 5073 O O . LYS D 1 121 ? -53.315 -1.974 -51.684 1.00 67.52 120 LYS D O 1
ATOM 5075 N N . GLY D 1 122 ? -51.707 -0.516 -52.312 1.00 65.37 121 GLY D N 1
ATOM 5076 C CA . GLY D 1 122 ? -52.211 0.606 -51.515 1.00 64.11 121 GLY D CA 1
ATOM 5077 C C . GLY D 1 122 ? -53.337 1.387 -52.170 1.00 62.93 121 GLY D C 1
ATOM 5078 O O . GLY D 1 122 ? -53.963 0.920 -53.125 1.00 62.42 121 GLY D O 1
ATOM 5079 N N . ASP D 1 123 ? -53.588 2.580 -51.633 1.00 61.79 122 ASP D N 1
ATOM 5080 C CA . ASP D 1 123 ? -54.616 3.494 -52.141 1.00 61.04 122 ASP D CA 1
ATOM 5081 C C . ASP D 1 123 ? -54.134 4.940 -52.047 1.00 60.41 122 ASP D C 1
ATOM 5082 O O . ASP D 1 123 ? -53.330 5.276 -51.173 1.00 61.27 122 ASP D O 1
ATOM 5084 N N . ILE D 1 124 ? -54.638 5.790 -52.942 1.00 58.50 123 ILE D N 1
ATOM 5085 C CA . ILE D 1 124 ? -54.203 7.188 -53.026 1.00 56.67 123 ILE D CA 1
ATOM 5086 C C . ILE D 1 124 ? -54.805 8.004 -51.884 1.00 55.27 123 ILE D C 1
ATOM 5087 O O . ILE D 1 124 ? -56.022 8.202 -51.829 1.00 54.61 123 ILE D O 1
ATOM 5092 N N . ALA D 1 125 ? -53.942 8.465 -50.980 1.00 53.61 124 ALA D N 1
ATOM 5093 C CA . ALA D 1 125 ? -54.326 9.426 -49.950 1.00 52.44 124 ALA D CA 1
ATOM 5094 C C . ALA D 1 125 ? -54.293 10.831 -50.547 1.00 50.53 124 ALA D C 1
ATOM 5095 O O . ALA D 1 125 ? -55.296 11.544 -50.523 1.00 50.24 124 ALA D O 1
ATOM 5097 N N . GLU D 1 126 ? -53.136 11.207 -51.090 1.00 49.58 125 GLU D N 1
ATOM 5098 C CA . GLU D 1 126 ? -52.944 12.524 -51.707 1.00 48.68 125 GLU D CA 1
ATOM 5099 C C . GLU D 1 126 ? -51.682 12.572 -52.568 1.00 48.28 125 GLU D C 1
ATOM 5100 O O . GLU D 1 126 ? -50.782 11.740 -52.415 1.00 48.35 125 GLU D O 1
ATOM 5106 N N . CYS D 1 127 ? -51.639 13.551 -53.472 1.00 47.28 126 CYS D N 1
ATOM 5107 C CA . CYS D 1 127 ? -50.493 13.776 -54.357 1.00 46.42 126 CYS D CA 1
ATOM 5108 C C . CYS D 1 127 ? -50.123 15.256 -54.364 1.00 45.69 126 CYS D C 1
ATOM 5109 O O . CYS D 1 127 ? -50.997 16.122 -54.451 1.00 45.98 126 CYS D O 1
ATOM 5112 N N . SER D 1 128 ? -48.824 15.535 -54.278 1.00 44.76 127 SER D N 1
ATOM 5113 C CA . SER D 1 128 ? -48.317 16.904 -54.270 1.00 43.81 127 SER D CA 1
ATOM 5114 C C . SER D 1 128 ? -48.153 17.424 -55.700 1.00 43.02 127 SER D C 1
ATOM 5115 O O . SER D 1 128 ? -48.158 16.634 -56.649 1.00 42.36 127 SER D O 1
ATOM 5118 N N . PRO D 1 129 ? -48.000 18.754 -55.859 1.00 41.95 128 PRO D N 1
ATOM 5119 C CA . PRO D 1 129 ? -47.472 19.277 -57.123 1.00 41.79 128 PRO D CA 1
ATOM 5120 C C . PRO D 1 129 ? -45.962 19.036 -57.212 1.00 40.90 128 PRO D C 1
ATOM 5121 O O . PRO D 1 129 ? -45.364 18.509 -56.269 1.00 40.92 128 PRO D O 1
ATOM 5125 N N . ALA D 1 130 ? -45.354 19.413 -58.334 1.00 39.88 129 ALA D N 1
ATOM 5126 C CA . ALA D 1 130 ? -43.913 19.235 -58.523 1.00 39.49 129 ALA D CA 1
ATOM 5127 C C . ALA D 1 130 ? -43.131 20.052 -57.489 1.00 38.92 129 ALA D C 1
ATOM 5128 O O . ALA D 1 130 ? -43.415 21.235 -57.293 1.00 38.71 129 ALA D O 1
ATOM 5130 N N . VAL D 1 131 ? -42.173 19.404 -56.822 1.00 38.17 130 VAL D N 1
ATOM 5131 C CA . VAL D 1 131 ? -41.339 20.042 -55.791 1.00 37.81 130 VAL D CA 1
ATOM 5132 C C . VAL D 1 131 ? -39.861 19.818 -56.105 1.00 37.37 130 VAL D C 1
ATOM 5133 O O . VAL D 1 131 ? -39.482 18.745 -56.575 1.00 37.71 130 VAL D O 1
ATOM 5137 N N . CYS D 1 132 ? -39.037 20.832 -55.835 1.00 37.10 131 CYS D N 1
ATOM 5138 C CA . CYS D 1 132 ? -37.627 20.837 -56.243 1.00 37.12 131 CYS D CA 1
ATOM 5139 C C . CYS D 1 132 ? -36.731 20.115 -55.237 1.00 37.66 131 CYS D C 1
ATOM 5140 O O . CYS D 1 132 ? -36.987 20.140 -54.031 1.00 37.32 131 CYS D O 1
ATOM 5143 N N . MET D 1 133 ? -35.674 19.489 -55.753 1.00 38.56 132 MET D N 1
ATOM 5144 C CA . MET D 1 133 ? -34.768 18.660 -54.953 1.00 39.30 132 MET D CA 1
ATOM 5145 C C . MET D 1 133 ? -33.632 19.474 -54.349 1.00 39.32 132 MET D C 1
ATOM 5146 O O . MET D 1 133 ? -33.472 19.510 -53.132 1.00 40.05 132 MET D O 1
ATOM 5151 N N . ASP D 1 134 ? -32.843 20.106 -55.210 1.00 39.49 133 ASP D N 1
ATOM 5152 C CA . ASP D 1 134 ? -31.693 20.908 -54.790 1.00 39.94 133 ASP D CA 1
ATOM 5153 C C . ASP D 1 134 ? -31.621 22.120 -55.728 1.00 39.70 133 ASP D C 1
ATOM 5154 O O . ASP D 1 134 ? -30.758 22.181 -56.609 1.00 40.21 133 ASP D O 1
ATOM 5159 N N . PRO D 1 135 ? -32.541 23.091 -55.542 1.00 39.44 134 PRO D N 1
ATOM 5160 C CA . PRO D 1 135 ? -32.736 24.166 -56.524 1.00 39.35 134 PRO D CA 1
ATOM 5161 C C . PRO D 1 135 ? -31.538 25.107 -56.712 1.00 39.62 134 PRO D C 1
ATOM 5162 O O . PRO D 1 135 ? -31.427 25.732 -57.764 1.00 39.91 134 PRO D O 1
ATOM 5166 N N . GLY D 1 136 ? -30.662 25.206 -55.713 1.00 39.73 135 GLY D N 1
ATOM 5167 C CA . GLY D 1 136 ? -29.389 25.920 -55.858 1.00 40.46 135 GLY D CA 1
ATOM 5168 C C . GLY D 1 136 ? -28.375 25.236 -56.769 1.00 40.87 135 GLY D C 1
ATOM 5169 O O . GLY D 1 136 ? -27.452 25.889 -57.263 1.00 41.33 135 GLY D O 1
ATOM 5170 N N . LEU D 1 137 ? -28.533 23.926 -56.972 1.00 41.17 136 LEU D N 1
ATOM 5171 C CA . LEU D 1 137 ? -27.646 23.130 -57.821 1.00 42.16 136 LEU D CA 1
ATOM 5172 C C . LEU D 1 137 ? -28.308 22.748 -59.147 1.00 42.62 136 LEU D C 1
ATOM 5173 O O . LEU D 1 137 ? -27.792 23.086 -60.212 1.00 43.45 136 LEU D O 1
ATOM 5178 N N . SER D 1 138 ? -29.445 22.051 -59.071 1.00 42.90 137 SER D N 1
ATOM 5179 C CA . SER D 1 138 ? -30.086 21.447 -60.247 1.00 43.32 137 SER D CA 1
ATOM 5180 C C . SER D 1 138 ? -31.531 21.894 -60.464 1.00 43.40 137 SER D C 1
ATOM 5181 O O . SER D 1 138 ? -32.143 22.513 -59.592 1.00 43.28 137 SER D O 1
ATOM 5184 N N . ASN D 1 139 ? -32.064 21.547 -61.637 1.00 43.27 138 ASN D N 1
ATOM 5185 C CA . ASN D 1 139 ? -33.475 21.779 -61.976 1.00 43.16 138 ASN D CA 1
ATOM 5186 C C . ASN D 1 139 ? -34.387 20.600 -61.596 1.00 42.84 138 ASN D C 1
ATOM 5187 O O . ASN D 1 139 ? -35.583 20.631 -61.891 1.00 43.11 138 ASN D O 1
ATOM 5192 N N . CYS D 1 140 ? -33.825 19.574 -60.949 1.00 42.27 139 CYS D N 1
ATOM 5193 C CA . CYS D 1 140 ? -34.532 18.319 -60.704 1.00 41.75 139 CYS D CA 1
ATOM 5194 C C . CYS D 1 140 ? -35.723 18.501 -59.762 1.00 41.38 139 CYS D C 1
ATOM 5195 O O . CYS D 1 140 ? -35.607 19.161 -58.726 1.00 41.05 139 CYS D O 1
ATOM 5198 N N . THR D 1 141 ? -36.861 17.922 -60.148 1.00 40.26 140 THR D N 1
ATOM 5199 C CA . THR D 1 141 ? -38.101 17.995 -59.379 1.00 39.71 140 THR D CA 1
ATOM 5200 C C . THR D 1 141 ? -38.737 16.614 -59.260 1.00 39.08 140 THR D C 1
ATOM 5201 O O . THR D 1 141 ? -38.471 15.728 -60.075 1.00 39.42 140 THR D O 1
ATOM 5205 N N . ILE D 1 142 ? -39.578 16.448 -58.241 1.00 38.29 141 ILE D N 1
ATOM 5206 C CA . ILE D 1 142 ? -40.349 15.217 -58.039 1.00 37.96 141 ILE D CA 1
ATOM 5207 C C . ILE D 1 142 ? -41.766 15.522 -57.553 1.00 37.67 141 ILE D C 1
ATOM 5208 O O . ILE D 1 142 ? -42.063 16.648 -57.156 1.00 38.02 141 ILE D O 1
ATOM 5213 N N . HIS D 1 143 ? -42.626 14.506 -57.601 1.00 37.48 142 HIS D N 1
ATOM 5214 C CA . HIS D 1 143 ? -43.926 14.528 -56.930 1.00 37.70 142 HIS D CA 1
ATOM 5215 C C . HIS D 1 143 ? -43.836 13.631 -55.696 1.00 38.03 142 HIS D C 1
ATOM 5216 O O . HIS D 1 143 ? -43.400 12.481 -55.798 1.00 37.66 142 HIS D O 1
ATOM 5223 N N . ILE D 1 144 ? -44.235 14.164 -54.540 1.00 38.22 143 ILE D N 1
ATOM 5224 C CA . ILE D 1 144 ? -44.287 13.394 -53.294 1.00 37.88 143 ILE D CA 1
ATOM 5225 C C . ILE D 1 144 ? -45.702 12.841 -53.132 1.00 38.19 143 ILE D C 1
ATOM 5226 O O . ILE D 1 144 ? -46.649 13.610 -52.970 1.00 38.99 143 ILE D O 1
ATOM 5231 N N . VAL D 1 145 ? -45.831 11.512 -53.169 1.00 38.80 144 VAL D N 1
ATOM 5232 C CA . VAL D 1 145 ? -47.131 10.829 -53.144 1.00 39.61 144 VAL D CA 1
ATOM 5233 C C . VAL D 1 145 ? -47.297 10.029 -51.850 1.00 40.56 144 VAL D C 1
ATOM 5234 O O . VAL D 1 145 ? -46.462 9.182 -51.530 1.00 39.99 144 VAL D O 1
ATOM 5238 N N . THR D 1 146 ? -48.380 10.299 -51.122 1.00 42.38 145 THR D N 1
ATOM 5239 C CA . THR D 1 146 ? -48.729 9.557 -49.906 1.00 44.00 145 THR D CA 1
ATOM 5240 C C . THR D 1 146 ? -49.623 8.372 -50.285 1.00 45.62 145 THR D C 1
ATOM 5241 O O . THR D 1 146 ? -50.498 8.510 -51.144 1.00 46.60 145 THR D O 1
ATOM 5245 N N . VAL D 1 147 ? -49.401 7.220 -49.646 1.00 47.51 146 VAL D N 1
ATOM 5246 C CA . VAL D 1 147 ? -50.131 5.979 -49.958 1.00 48.95 146 VAL D CA 1
ATOM 5247 C C . VAL D 1 147 ? -50.596 5.270 -48.676 1.00 49.84 146 VAL D C 1
ATOM 5248 O O . VAL D 1 147 ? -49.768 4.825 -47.880 1.00 50.49 146 VAL D O 1
ATOM 5252 N N . THR D 1 148 ? -51.916 5.169 -48.496 1.00 51.47 147 THR D N 1
ATOM 5253 C CA . THR D 1 148 ? -52.522 4.445 -47.369 1.00 52.40 147 THR D CA 1
ATOM 5254 C C . THR D 1 148 ? -52.868 3.008 -47.774 1.00 52.85 147 THR D C 1
ATOM 5255 O O . THR D 1 148 ? -53.484 2.790 -48.820 1.00 53.68 147 THR D O 1
ATOM 5259 N N . ILE D 1 149 ? -52.481 2.044 -46.934 1.00 52.28 148 ILE D N 1
ATOM 5260 C CA . ILE D 1 149 ? -52.653 0.611 -47.216 1.00 51.66 148 ILE D CA 1
ATOM 5261 C C . ILE D 1 149 ? -53.757 0.025 -46.326 1.00 52.52 148 ILE D C 1
ATOM 5262 O O . ILE D 1 149 ? -53.887 0.403 -45.161 1.00 51.81 148 ILE D O 1
ATOM 5267 N N . ASN D 1 150 ? -54.544 -0.894 -46.889 1.00 53.65 149 ASN D N 1
ATOM 5268 C CA . ASN D 1 150 ? -55.611 -1.585 -46.159 1.00 54.83 149 ASN D CA 1
ATOM 5269 C C . ASN D 1 150 ? -55.086 -2.933 -45.652 1.00 55.23 149 ASN D C 1
ATOM 5270 O O . ASN D 1 150 ? -55.136 -3.938 -46.363 1.00 54.82 149 ASN D O 1
ATOM 5275 N N . GLY D 1 151 ? -54.582 -2.937 -44.418 1.00 56.52 150 GLY D N 1
ATOM 5276 C CA . GLY D 1 151 ? -53.976 -4.127 -43.809 1.00 57.65 150 GLY D CA 1
ATOM 5277 C C . GLY D 1 151 ? -54.915 -5.287 -43.505 1.00 58.85 150 GLY D C 1
ATOM 5278 O O . GLY D 1 151 ? -54.459 -6.421 -43.344 1.00 58.75 150 GLY D O 1
ATOM 5279 N N . ASP D 1 152 ? -56.215 -5.005 -43.414 1.00 60.37 151 ASP D N 1
ATOM 5280 C CA . ASP D 1 152 ? -57.238 -6.045 -43.222 1.00 62.08 151 ASP D CA 1
ATOM 5281 C C . ASP D 1 152 ? -57.485 -6.885 -44.483 1.00 63.08 151 ASP D C 1
ATOM 5282 O O . ASP D 1 152 ? -57.978 -8.012 -44.386 1.00 63.76 151 ASP D O 1
ATOM 5287 N N . ASP D 1 153 ? -57.156 -6.334 -45.654 1.00 64.34 152 ASP D N 1
ATOM 5288 C CA . ASP D 1 153 ? -57.313 -7.035 -46.934 1.00 65.18 152 ASP D CA 1
ATOM 5289 C C . ASP D 1 153 ? -56.343 -8.216 -47.050 1.00 65.82 152 ASP D C 1
ATOM 5290 O O . ASP D 1 153 ? -55.221 -8.160 -46.539 1.00 65.13 152 ASP D O 1
ATOM 5295 N N . ALA D 1 154 ? -56.792 -9.276 -47.726 1.00 66.71 153 ALA D N 1
ATOM 5296 C CA . ALA D 1 154 ? -55.997 -10.497 -47.913 1.00 67.69 153 ALA D CA 1
ATOM 5297 C C . ALA D 1 154 ? -54.788 -10.296 -48.836 1.00 68.30 153 ALA D C 1
ATOM 5298 O O . ALA D 1 154 ? -53.747 -10.928 -48.638 1.00 68.48 153 ALA D O 1
ATOM 5300 N N . GLU D 1 155 ? -54.935 -9.430 -49.841 1.00 69.06 154 GLU D N 1
ATOM 5301 C CA . GLU D 1 155 ? -53.827 -9.060 -50.735 1.00 69.50 154 GLU D CA 1
ATOM 5302 C C . GLU D 1 155 ? -52.663 -8.381 -50.004 1.00 70.26 154 GLU D C 1
ATOM 5303 O O . GLU D 1 155 ? -51.508 -8.532 -50.409 1.00 70.27 154 GLU D O 1
ATOM 5305 N N . ASN D 1 156 ? -52.975 -7.645 -48.933 1.00 71.15 155 ASN D N 1
ATOM 5306 C CA . ASN D 1 156 ? -51.970 -6.995 -48.079 1.00 72.00 155 ASN D CA 1
ATOM 5307 C C . ASN D 1 156 ? -51.668 -7.787 -46.789 1.00 73.11 155 ASN D C 1
ATOM 5308 O O . ASN D 1 156 ? -51.259 -7.197 -45.784 1.00 73.84 155 ASN D O 1
ATOM 5313 N N . ALA D 1 157 ? -51.844 -9.111 -46.819 1.00 74.14 156 ALA D N 1
ATOM 5314 C CA . ALA D 1 157 ? -51.613 -9.957 -45.639 1.00 75.37 156 ALA D CA 1
ATOM 5315 C C . ALA D 1 157 ? -50.119 -10.105 -45.362 1.00 76.53 156 ALA D C 1
ATOM 5316 O O . ALA D 1 157 ? -49.655 -9.844 -44.250 1.00 77.03 156 ALA D O 1
ATOM 5318 N N . ARG D 1 158 ? -49.383 -10.533 -46.385 1.00 77.85 157 ARG D N 1
ATOM 5319 C CA . ARG D 1 158 ? -47.922 -10.623 -46.330 1.00 78.66 157 ARG D CA 1
ATOM 5320 C C . ARG D 1 158 ? -47.330 -10.659 -47.758 1.00 79.11 157 ARG D C 1
ATOM 5321 O O . ARG D 1 158 ? -46.809 -11.705 -48.174 1.00 79.09 157 ARG D O 1
ATOM 5323 N N . PRO D 1 159 ? -47.406 -9.530 -48.493 0.50 79.35 158 PRO D N 1
ATOM 5324 C CA . PRO D 1 159 ? -46.911 -9.475 -49.870 0.50 79.48 158 PRO D CA 1
ATOM 5325 C C . PRO D 1 159 ? -45.388 -9.435 -49.952 0.50 79.65 158 PRO D C 1
ATOM 5326 O O . PRO D 1 159 ? -44.723 -9.037 -48.995 0.50 79.51 158 PRO D O 1
ATOM 5330 N N . LYS D 1 160 ? -44.848 -9.847 -51.095 0.50 79.97 159 LYS D N 1
ATOM 5331 C CA . LYS D 1 160 ? -43.407 -9.856 -51.306 0.50 80.14 159 LYS D CA 1
ATOM 5332 C C . LYS D 1 160 ? -43.038 -8.871 -52.416 0.50 80.31 159 LYS D C 1
ATOM 5333 O O . LYS D 1 160 ? -43.912 -8.452 -53.178 0.50 80.30 159 LYS D O 1
ATOM 5335 N N . PRO D 1 161 ? -41.746 -8.494 -52.511 1.00 80.49 160 PRO D N 1
ATOM 5336 C CA . PRO D 1 161 ? -41.303 -7.541 -53.554 1.00 80.94 160 PRO D CA 1
ATOM 5337 C C . PRO D 1 161 ? -41.261 -8.121 -54.973 1.00 81.45 160 PRO D C 1
ATOM 5338 O O . PRO D 1 161 ? -41.312 -9.340 -55.154 1.00 82.26 160 PRO D O 1
ATOM 5342 N N . LYS D 1 162 ? -41.171 -7.226 -55.955 1.00 82.11 161 LYS D N 1
ATOM 5343 C CA . LYS D 1 162 ? -41.158 -7.574 -57.379 1.00 82.31 161 LYS D CA 1
ATOM 5344 C C . LYS D 1 162 ? -40.255 -6.574 -58.130 1.00 82.45 161 LYS D C 1
ATOM 5345 O O . LYS D 1 162 ? -40.746 -5.725 -58.883 1.00 82.24 161 LYS D O 1
ATOM 5351 N N . PRO D 1 163 ? -38.926 -6.667 -57.917 1.00 82.80 162 PRO D N 1
ATOM 5352 C CA . PRO D 1 163 ? -37.984 -5.713 -58.504 1.00 82.84 162 PRO D CA 1
ATOM 5353 C C . PRO D 1 163 ? -37.639 -6.010 -59.964 1.00 82.97 162 PRO D C 1
ATOM 5354 O O . PRO D 1 163 ? -37.663 -7.170 -60.385 1.00 82.99 162 PRO D O 1
ATOM 5358 N N . GLY D 1 164 ? -37.310 -4.960 -60.715 1.00 82.84 163 GLY D N 1
ATOM 5359 C CA . GLY D 1 164 ? -36.881 -5.088 -62.109 1.00 82.33 163 GLY D CA 1
ATOM 5360 C C . GLY D 1 164 ? -35.423 -5.498 -62.234 1.00 82.05 163 GLY D C 1
ATOM 5361 O O . GLY D 1 164 ? -34.737 -5.711 -61.230 1.00 81.82 163 GLY D O 1
ATOM 5362 N N . ASP D 1 165 ? -34.951 -5.599 -63.476 1.00 81.80 164 ASP D N 1
ATOM 5363 C CA . ASP D 1 165 ? -33.573 -6.008 -63.764 1.00 81.63 164 ASP D CA 1
ATOM 5364 C C . ASP D 1 165 ? -32.595 -4.857 -63.518 1.00 81.35 164 ASP D C 1
ATOM 5365 O O . ASP D 1 165 ? -32.255 -4.109 -64.439 1.00 81.15 164 ASP D O 1
ATOM 5367 N N . GLY D 1 166 ? -32.150 -4.730 -62.268 1.00 80.87 165 GLY D N 1
ATOM 5368 C CA . GLY D 1 166 ? -31.216 -3.675 -61.863 1.00 81.14 165 GLY D CA 1
ATOM 5369 C C . GLY D 1 166 ? -31.427 -3.196 -60.438 1.00 81.05 165 GLY D C 1
ATOM 5370 O O . GLY D 1 166 ? -30.462 -3.008 -59.693 1.00 81.15 165 GLY D O 1
ATOM 5371 N N . GLU D 1 167 ? -32.690 -2.997 -60.064 1.00 81.09 166 GLU D N 1
ATOM 5372 C CA . GLU D 1 167 ? -33.046 -2.473 -58.744 1.00 80.55 166 GLU D CA 1
ATOM 5373 C C . GLU D 1 167 ? -32.886 -3.538 -57.657 1.00 79.71 166 GLU D C 1
ATOM 5374 O O . GLU D 1 167 ? -33.680 -4.479 -57.583 1.00 79.74 166 GLU D O 1
ATOM 5380 N N . PHE D 1 168 ? -31.848 -3.385 -56.832 1.00 78.32 167 PHE D N 1
ATOM 5381 C CA . PHE D 1 168 ? -31.612 -4.245 -55.670 1.00 76.84 167 PHE D CA 1
ATOM 5382 C C . PHE D 1 168 ? -31.723 -3.408 -54.396 1.00 74.35 167 PHE D C 1
ATOM 5383 O O . PHE D 1 168 ? -30.791 -2.681 -54.038 1.00 73.45 167 PHE D O 1
ATOM 5391 N N . VAL D 1 169 ? -32.870 -3.522 -53.725 1.00 71.55 168 VAL D N 1
ATOM 5392 C CA . VAL D 1 169 ? -33.182 -2.732 -52.525 1.00 69.65 168 VAL D CA 1
ATOM 5393 C C . VAL D 1 169 ? -33.418 -3.627 -51.309 1.00 67.47 168 VAL D C 1
ATOM 5394 O O . VAL D 1 169 ? -33.574 -4.844 -51.440 1.00 67.66 168 VAL D O 1
ATOM 5398 N N . GLU D 1 170 ? -33.432 -3.001 -50.134 1.00 64.76 169 GLU D N 1
ATOM 5399 C CA . GLU D 1 170 ? -33.720 -3.670 -48.864 1.00 62.15 169 GLU D CA 1
ATOM 5400 C C . GLU D 1 170 ? -34.834 -2.910 -48.148 1.00 59.49 169 GLU D C 1
ATOM 5401 O O . GLU D 1 170 ? -34.662 -1.740 -47.803 1.00 59.66 169 GLU D O 1
ATOM 5403 N N . VAL D 1 171 ? -35.963 -3.579 -47.920 1.00 56.47 170 VAL D N 1
ATOM 5404 C CA . VAL D 1 171 ? -37.155 -2.941 -47.354 1.00 54.13 170 VAL D CA 1
ATOM 5405 C C . VAL D 1 171 ? -37.011 -2.780 -45.835 1.00 52.12 170 VAL D C 1
ATOM 5406 O O . VAL D 1 171 ? -37.276 -3.716 -45.072 1.00 51.99 170 VAL D O 1
ATOM 5410 N N . ILE D 1 172 ? -36.584 -1.588 -45.415 1.00 49.00 171 ILE D N 1
ATOM 5411 C CA . ILE D 1 172 ? -36.467 -1.229 -43.998 1.00 47.03 171 ILE D CA 1
ATOM 5412 C C . ILE D 1 172 ? -37.742 -0.496 -43.576 1.00 44.71 171 ILE D C 1
ATOM 5413 O O . ILE D 1 172 ? -38.012 0.605 -44.059 1.00 44.89 171 ILE D O 1
ATOM 5418 N N . SER D 1 173 ? -38.514 -1.117 -42.683 1.00 42.52 172 SER D N 1
ATOM 5419 C CA . SER D 1 173 ? -39.759 -0.547 -42.163 1.00 40.99 172 SER D CA 1
ATOM 5420 C C . SER D 1 173 ? -39.561 -0.093 -40.716 1.00 40.24 172 SER D C 1
ATOM 5421 O O . SER D 1 173 ? -39.260 -0.915 -39.845 1.00 39.58 172 SER D O 1
ATOM 5424 N N . LEU D 1 174 ? -39.730 1.209 -40.472 1.00 38.81 173 LEU D N 1
ATOM 5425 C CA . LEU D 1 174 ? -39.558 1.804 -39.142 1.00 38.18 173 LEU D CA 1
ATOM 5426 C C . LEU D 1 174 ? -40.901 2.312 -38.615 1.00 38.25 173 LEU D C 1
ATOM 5427 O O . LEU D 1 174 ? -41.752 2.726 -39.405 1.00 38.91 173 LEU D O 1
ATOM 5432 N N . PRO D 1 175 ? -41.096 2.295 -37.279 1.00 38.73 174 PRO D N 1
ATOM 5433 C CA . PRO D 1 175 ? -42.375 2.740 -36.716 1.00 38.57 174 PRO D CA 1
ATOM 5434 C C . PRO D 1 175 ? -42.562 4.257 -36.827 1.00 38.24 174 PRO D C 1
ATOM 5435 O O . PRO D 1 175 ? -41.601 5.013 -36.660 1.00 38.55 174 PRO D O 1
ATOM 5439 N N . LYS D 1 176 ? -43.793 4.677 -37.116 1.00 37.71 175 LYS D N 1
ATOM 5440 C CA . LYS D 1 176 ? -44.127 6.093 -37.321 1.00 37.94 175 LYS D CA 1
ATOM 5441 C C . LYS D 1 176 ? -43.968 6.907 -36.035 1.00 37.71 175 LYS D C 1
ATOM 5442 O O . LYS D 1 176 ? -43.439 8.016 -36.062 1.00 37.25 175 LYS D O 1
ATOM 5448 N N . ASN D 1 177 ? -44.423 6.338 -34.920 1.00 37.45 176 ASN D N 1
ATOM 5449 C CA . ASN D 1 177 ? -44.328 6.986 -33.599 1.00 37.32 176 ASN D CA 1
ATOM 5450 C C . ASN D 1 177 ? -42.904 7.246 -33.058 1.00 36.87 176 ASN D C 1
ATOM 5451 O O . ASN D 1 177 ? -42.749 8.022 -32.110 1.00 36.89 176 ASN D O 1
ATOM 5456 N N . ASP D 1 178 ? -41.888 6.598 -33.635 1.00 36.39 177 ASP D N 1
ATOM 5457 C CA . ASP D 1 178 ? -40.492 6.796 -33.228 1.00 36.32 177 ASP D CA 1
ATOM 5458 C C . ASP D 1 178 ? -39.541 6.767 -34.438 1.00 36.09 177 ASP D C 1
ATOM 5459 O O . ASP D 1 178 ? -38.476 6.141 -34.397 1.00 36.93 177 ASP D O 1
ATOM 5464 N N . LEU D 1 179 ? -39.922 7.471 -35.507 1.00 34.85 178 LEU D N 1
ATOM 5465 C CA . LEU D 1 179 ? -39.152 7.468 -36.756 1.00 33.78 178 LEU D CA 1
ATOM 5466 C C . LEU D 1 179 ? -37.816 8.197 -36.614 1.00 33.56 178 LEU D C 1
ATOM 5467 O O . LEU D 1 179 ? -36.782 7.675 -37.028 1.00 33.01 178 LEU D O 1
ATOM 5472 N N . LEU D 1 180 ? -37.849 9.397 -36.032 1.00 32.58 179 LEU D N 1
ATOM 5473 C CA . LEU D 1 180 ? -36.653 10.236 -35.894 1.00 32.49 179 LEU D CA 1
ATOM 5474 C C . LEU D 1 180 ? -35.541 9.547 -35.103 1.00 32.96 179 LEU D C 1
ATOM 5475 O O . LEU D 1 180 ? -34.383 9.559 -35.523 1.00 32.45 179 LEU D O 1
ATOM 5480 N N . GLN D 1 181 ? -35.903 8.958 -33.963 1.00 33.85 180 GLN D N 1
ATOM 5481 C CA . GLN D 1 181 ? -34.944 8.274 -33.086 1.00 34.73 180 GLN D CA 1
ATOM 5482 C C . GLN D 1 181 ? -34.271 7.074 -33.758 1.00 35.23 180 GLN D C 1
ATOM 5483 O O . GLN D 1 181 ? -33.061 6.880 -33.621 1.00 35.61 180 GLN D O 1
ATOM 5485 N N . ARG D 1 182 ? -35.062 6.281 -34.478 1.00 35.55 181 ARG D N 1
ATOM 5486 C CA . ARG D 1 182 ? -34.556 5.095 -35.181 1.00 36.08 181 ARG D CA 1
ATOM 5487 C C . ARG D 1 182 ? -33.649 5.435 -36.369 1.00 36.14 181 ARG D C 1
ATOM 5488 O O . ARG D 1 182 ? -32.730 4.676 -36.675 1.00 36.05 181 ARG D O 1
ATOM 5496 N N . LEU D 1 183 ? -33.911 6.561 -37.034 1.00 35.46 182 LEU D N 1
ATOM 5497 C CA . LEU D 1 183 ? -33.011 7.080 -38.069 1.00 35.66 182 LEU D CA 1
ATOM 5498 C C . LEU D 1 183 ? -31.681 7.555 -37.469 1.00 36.17 182 LEU D C 1
ATOM 5499 O O . LEU D 1 183 ? -30.618 7.292 -38.035 1.00 36.19 182 LEU D O 1
ATOM 5504 N N . ASP D 1 184 ? -31.747 8.248 -36.329 1.00 35.93 183 ASP D N 1
ATOM 5505 C CA . ASP D 1 184 ? -30.540 8.655 -35.590 1.00 35.69 183 ASP D CA 1
ATOM 5506 C C . ASP D 1 184 ? -29.732 7.436 -35.146 1.00 35.35 183 ASP D C 1
ATOM 5507 O O . ASP D 1 184 ? -28.499 7.446 -35.211 1.00 34.67 183 ASP D O 1
ATOM 5512 N N . ALA D 1 185 ? -30.441 6.400 -34.695 1.00 34.73 184 ALA D N 1
ATOM 5513 C CA . ALA D 1 185 ? -29.828 5.142 -34.265 1.00 35.82 184 ALA D CA 1
ATOM 5514 C C . ALA D 1 185 ? -29.066 4.462 -35.402 1.00 36.67 184 ALA D C 1
ATOM 5515 O O . ALA D 1 185 ? -27.897 4.112 -35.237 1.00 36.22 184 ALA D O 1
ATOM 5517 N N . LEU D 1 186 ? -29.727 4.297 -36.548 1.00 37.86 185 LEU D N 1
ATOM 5518 C CA . LEU D 1 186 ? -29.109 3.675 -37.730 1.00 38.01 185 LEU D CA 1
ATOM 5519 C C . LEU D 1 186 ? -27.858 4.421 -38.208 1.00 38.23 185 LEU D C 1
ATOM 5520 O O . LEU D 1 186 ? -26.865 3.789 -38.559 1.00 37.98 185 LEU D O 1
ATOM 5525 N N . VAL D 1 187 ? -27.905 5.754 -38.202 1.00 38.32 186 VAL D N 1
ATOM 5526 C CA . VAL D 1 187 ? -26.739 6.585 -38.564 1.00 38.96 186 VAL D CA 1
ATOM 5527 C C . VAL D 1 187 ? -25.551 6.317 -37.627 1.00 39.17 186 VAL D C 1
ATOM 5528 O O . VAL D 1 187 ? -24.403 6.271 -38.073 1.00 38.90 186 VAL D O 1
ATOM 5532 N N . ALA D 1 188 ? -25.837 6.134 -36.340 1.00 39.50 187 ALA D N 1
ATOM 5533 C CA . ALA D 1 188 ? -24.801 5.887 -35.331 1.00 39.47 187 ALA D CA 1
ATOM 5534 C C . ALA D 1 188 ? -24.216 4.462 -35.196 1.00 39.62 187 ALA D C 1
ATOM 5535 O O . ALA D 1 188 ? -23.226 4.293 -34.468 1.00 39.88 187 ALA D O 1
ATOM 5537 N N . GLU D 1 189 ? -24.800 3.475 -35.881 0.50 39.55 188 GLU D N 1
ATOM 5538 C CA . GLU D 1 189 ? -24.375 2.075 -35.752 0.50 39.53 188 GLU D CA 1
ATOM 5539 C C . GLU D 1 189 ? -24.291 1.357 -37.096 0.50 39.46 188 GLU D C 1
ATOM 5540 O O . GLU D 1 189 ? -23.985 0.166 -37.145 0.50 39.60 188 GLU D O 1
ATOM 5546 N N . GLU D 1 190 ? -24.556 2.073 -38.184 0.50 39.35 189 GLU D N 1
ATOM 5547 C CA . GLU D 1 190 ? -24.450 1.481 -39.515 0.50 39.21 189 GLU D CA 1
ATOM 5548 C C . GLU D 1 190 ? -23.876 2.463 -40.534 0.50 39.26 189 GLU D C 1
ATOM 5549 O O . GLU D 1 190 ? -24.158 3.660 -40.491 0.50 39.33 189 GLU D O 1
ATOM 5555 N N . HIS D 1 191 ? -23.059 1.939 -41.443 0.50 39.12 190 HIS D N 1
ATOM 5556 C CA . HIS D 1 191 ? -22.422 2.741 -42.481 0.50 39.18 190 HIS D CA 1
ATOM 5557 C C . HIS D 1 191 ? -23.440 3.163 -43.531 0.50 39.00 190 HIS D C 1
ATOM 5558 O O . HIS D 1 191 ? -23.616 2.473 -44.537 0.50 38.81 190 HIS D O 1
ATOM 5565 N N . LEU D 1 192 ? -24.104 4.294 -43.294 1.00 38.83 191 LEU D N 1
ATOM 5566 C CA . LEU D 1 192 ? -25.143 4.794 -44.215 1.00 38.36 191 LEU D CA 1
ATOM 5567 C C . LEU D 1 192 ? -25.437 6.279 -44.013 1.00 37.44 191 LEU D C 1
ATOM 5568 O O . LEU D 1 192 ? -25.017 6.876 -43.018 1.00 36.13 191 LEU D O 1
ATOM 5573 N N . THR D 1 193 ? -26.161 6.851 -44.975 1.00 37.17 192 THR D N 1
ATOM 5574 C CA . THR D 1 193 ? -26.557 8.257 -44.964 1.00 37.21 192 THR D CA 1
ATOM 5575 C C . THR D 1 193 ? -28.070 8.358 -45.167 1.00 37.32 192 THR D C 1
ATOM 5576 O O . THR D 1 193 ? -28.585 7.916 -46.190 1.00 37.69 192 THR D O 1
ATOM 5580 N N . VAL D 1 194 ? -28.773 8.939 -44.193 1.00 37.01 193 VAL D N 1
ATOM 5581 C CA . VAL D 1 194 ? -30.234 9.097 -44.261 1.00 36.83 193 VAL D CA 1
ATOM 5582 C C . VAL D 1 194 ? -30.575 10.245 -45.218 1.00 36.19 193 VAL D C 1
ATOM 5583 O O . VAL D 1 194 ? -29.810 11.200 -45.349 1.00 35.69 193 VAL D O 1
ATOM 5587 N N . ASP D 1 195 ? -31.716 10.131 -45.892 1.00 35.88 194 ASP D N 1
ATOM 5588 C CA . ASP D 1 195 ? -32.162 11.127 -46.871 1.00 35.72 194 ASP D CA 1
ATOM 5589 C C . ASP D 1 195 ? -32.757 12.370 -46.192 1.00 35.14 194 ASP D C 1
ATOM 5590 O O . ASP D 1 195 ? -33.368 12.269 -45.127 1.00 34.74 194 ASP D O 1
ATOM 5595 N N . ALA D 1 196 ? -32.576 13.531 -46.826 1.00 34.59 195 ALA D N 1
ATOM 5596 C CA . ALA D 1 196 ? -33.055 14.820 -46.292 1.00 33.90 195 ALA D CA 1
ATOM 5597 C C . ALA D 1 196 ? -34.581 14.937 -46.147 1.00 33.65 195 ALA D C 1
ATOM 5598 O O . ALA D 1 196 ? -35.062 15.500 -45.152 1.00 33.20 195 ALA D O 1
ATOM 5600 N N A ARG D 1 197 ? -35.320 14.415 -47.126 0.25 33.53 196 ARG D N 1
ATOM 5601 N N B ARG D 1 197 ? -35.320 14.421 -47.130 0.25 33.64 196 ARG D N 1
ATOM 5602 C CA A ARG D 1 197 ? -36.786 14.425 -47.092 0.25 33.30 196 ARG D CA 1
ATOM 5603 C CA B ARG D 1 197 ? -36.788 14.413 -47.098 0.25 33.50 196 ARG D CA 1
ATOM 5604 C C A ARG D 1 197 ? -37.355 13.472 -46.037 0.25 33.08 196 ARG D C 1
ATOM 5605 C C B ARG D 1 197 ? -37.349 13.476 -46.029 0.25 33.19 196 ARG D C 1
ATOM 5606 O O A ARG D 1 197 ? -38.380 13.773 -45.420 0.25 32.89 196 ARG D O 1
ATOM 5607 O O B ARG D 1 197 ? -38.361 13.789 -45.398 0.25 32.98 196 ARG D O 1
ATOM 5622 N N . VAL D 1 198 ? -36.697 12.328 -45.842 1.00 32.88 197 VAL D N 1
ATOM 5623 C CA . VAL D 1 198 ? -37.085 11.353 -44.795 1.00 32.32 197 VAL D CA 1
ATOM 5624 C C . VAL D 1 198 ? -36.836 11.936 -43.394 1.00 30.79 197 VAL D C 1
ATOM 5625 O O . VAL D 1 198 ? -37.686 11.815 -42.515 1.00 30.54 197 VAL D O 1
ATOM 5629 N N . TYR D 1 199 ? -35.689 12.589 -43.218 1.00 30.63 198 TYR D N 1
ATOM 5630 C CA . TYR D 1 199 ? -35.344 13.235 -41.948 1.00 30.46 198 TYR D CA 1
ATOM 5631 C C . TYR D 1 199 ? -36.249 14.437 -41.646 1.00 29.72 198 TYR D C 1
ATOM 5632 O O . TYR D 1 199 ? -36.664 14.623 -40.503 1.00 29.29 198 TYR D O 1
ATOM 5641 N N . SER D 1 200 ? -36.539 15.248 -42.666 1.00 28.98 199 SER D N 1
ATOM 5642 C CA . SER D 1 200 ? -37.491 16.359 -42.541 1.00 28.20 199 SER D CA 1
ATOM 5643 C C . SER D 1 200 ? -38.875 15.875 -42.123 1.00 28.02 199 SER D C 1
ATOM 5644 O O . SER D 1 200 ? -39.512 16.483 -41.263 1.00 27.97 199 SER D O 1
ATOM 5647 N N . TYR D 1 201 ? -39.324 14.781 -42.737 1.00 28.12 200 TYR D N 1
ATOM 5648 C CA . TYR D 1 201 ? -40.606 14.152 -42.399 1.00 28.19 200 TYR D CA 1
ATOM 5649 C C . TYR D 1 201 ? -40.622 13.678 -40.944 1.00 28.33 200 TYR D C 1
ATOM 5650 O O . TYR D 1 201 ? -41.597 13.906 -40.220 1.00 27.82 200 TYR D O 1
ATOM 5659 N N . ALA D 1 202 ? -39.537 13.022 -40.533 1.00 28.03 201 ALA D N 1
ATOM 5660 C CA . ALA D 1 202 ? -39.375 12.513 -39.170 1.00 28.08 201 ALA D CA 1
ATOM 5661 C C . ALA D 1 202 ? -39.363 13.629 -38.125 1.00 27.78 201 ALA D C 1
ATOM 5662 O O . ALA D 1 202 ? -40.000 13.501 -37.077 1.00 27.82 201 ALA D O 1
ATOM 5664 N N . LEU D 1 203 ? -38.632 14.709 -38.416 1.00 27.80 202 LEU D N 1
ATOM 5665 C CA . LEU D 1 203 ? -38.602 15.899 -37.551 1.00 27.71 202 LEU D CA 1
ATOM 5666 C C . LEU D 1 203 ? -39.998 16.479 -37.327 1.00 27.56 202 LEU D C 1
ATOM 5667 O O . LEU D 1 203 ? -40.368 16.794 -36.192 1.00 28.24 202 LEU D O 1
ATOM 5672 N N . ALA D 1 204 ? -40.760 16.602 -38.411 1.00 27.82 203 ALA D N 1
ATOM 5673 C CA . ALA D 1 204 ? -42.124 17.154 -38.362 1.00 28.00 203 ALA D CA 1
ATOM 5674 C C . ALA D 1 204 ? -43.107 16.330 -37.527 1.00 28.17 203 ALA D C 1
ATOM 5675 O O . ALA D 1 204 ? -44.029 16.898 -36.937 1.00 28.95 203 ALA D O 1
ATOM 5677 N N . LEU D 1 205 ? -42.922 15.009 -37.482 1.00 28.50 204 LEU D N 1
ATOM 5678 C CA . LEU D 1 205 ? -43.747 14.147 -36.624 1.00 28.59 204 LEU D CA 1
ATOM 5679 C C . LEU D 1 205 ? -43.603 14.501 -35.142 1.00 28.26 204 LEU D C 1
ATOM 5680 O O . LEU D 1 205 ? -44.576 14.427 -34.391 1.00 28.22 204 LEU D O 1
ATOM 5685 N N . LYS D 1 206 ? -42.393 14.881 -34.732 1.00 28.53 205 LYS D N 1
ATOM 5686 C CA . LYS D 1 206 ? -42.139 15.330 -33.362 1.00 28.78 205 LYS D CA 1
ATOM 5687 C C . LYS D 1 206 ? -42.599 16.775 -33.132 1.00 28.88 205 LYS D C 1
ATOM 5688 O O . LYS D 1 206 ? -43.131 17.092 -32.065 1.00 28.85 205 LYS D O 1
ATOM 5694 N N . HIS D 1 207 ? -42.397 17.638 -34.129 1.00 29.16 206 HIS D N 1
ATOM 5695 C CA . HIS D 1 207 ? -42.715 19.070 -34.005 1.00 29.71 206 HIS D CA 1
ATOM 5696 C C . HIS D 1 207 ? -44.213 19.408 -34.039 1.00 30.63 206 HIS D C 1
ATOM 5697 O O . HIS D 1 207 ? -44.601 20.488 -33.590 1.00 30.79 206 HIS D O 1
ATOM 5704 N N . ALA D 1 208 ? -45.045 18.500 -34.553 1.00 32.07 207 ALA D N 1
ATOM 5705 C CA . ALA D 1 208 ? -46.501 18.714 -34.622 1.00 33.48 207 ALA D CA 1
ATOM 5706 C C . ALA D 1 208 ? -47.157 18.996 -33.262 1.00 34.88 207 ALA D C 1
ATOM 5707 O O . ALA D 1 208 ? -48.127 19.755 -33.193 1.00 35.61 207 ALA D O 1
ATOM 5709 N N . ASN D 1 209 ? -46.636 18.376 -32.202 1.00 36.37 208 ASN D N 1
ATOM 5710 C CA . ASN D 1 209 ? -47.017 18.692 -30.817 1.00 37.78 208 ASN D CA 1
ATOM 5711 C C . ASN D 1 209 ? -45.799 19.168 -30.029 1.00 38.02 208 ASN D C 1
ATOM 5712 O O . ASN D 1 209 ? -44.978 19.934 -30.534 1.00 37.60 208 ASN D O 1
#

GO terms:
  GO:0000287 magnesium ion binding (F, IDA)
  GO:0005634 nucleus (C, IDA)
  GO:0016779 nucleotidyltransferase activity (F, IDA)
  GO:0042803 protein homodimerization activity (F, IDA)
  GO:0044715 8-oxo-dGDP phosphatase activity (F, IDA)
  GO:1990966 ATP generation from poly-ADP-D-ribose (P, IDA)
  GO:0019303 D-ribose catabolic process (P, IDA)
  GO:0006338 chromatin remodeling (P, IDA)
  GO:0009191 ribonucleoside diphosphate catabolic process (P, IDA)
  GO:0019144 ADP-sugar pyrophosphatase activity (F, IDA)
  GO:0047631 ADP-ribose diphosphatase activity (F, IDA)
  GO:0044715 8-oxo-dGDP phosphatase activity (F, EXP)
  GO:0005515 protein binding (F, IPI)
  GO:0009191 ribonucleoside diphosphate catabolic process (P, TAS)
  GO:0047631 ADP-ribose diphosphatase activity (F, EXP)
  GO:0005829 cytosol (C, TAS)
  GO:0055086 nucleobase-containing small molecule metabolic process (P, TAS)
  GO:0042802 identical protein binding (F, IPI)
  GO:0070062 extracellular exosome (C, HDA)
  GO:0005634 nucleus (C, HDA)

Radius of gyration: 31.82 Å; Cα contacts (8 Å, |Δi|>4): 1967; chains: 4; bounding box: 73×70×84 Å